Protein AF-A0A850G6B8-F1 (afdb_monomer)

Sequence (1053 aa):
MRSLRPWSISLAFVLLAGAAGCKGKASASEGEPGAEGAAEGQGDAADTADTDDAEPSLDELLAGHDFPLLIWSIHTVSKDYYDASRFDPHGQLEAAVDYLGLHTPEFFATVEGGQLAVTVRDQSRRFSLDQAKDLDSAAALLEEVIAFTRDVLGLEDEPLHELEYAAINGFLSPLDPHTILLTPEENAELGIKTRGSFGGIGAEIVARNRRIEVVRVLPDSPAMAAGLLDGDVILEIDDQSTVNLGVVDAQGLLRGPVDSEVVLEVLRDTKRVKLTITRGRIAIPTVVAEMLPGRVGYVQVTTFQEDTAAKLKEALEQFQGSGELAGLVMDLRGNSGGLLAQAVGILNQFVTAGELVIVRSSFGREHQDATKELVVPMGLPVVTLVDEESASAAEIVGGSMKHLDRGVVIGRASFGKGTVQELRRATPYGRELALKMTIAEYRVAGDRRIQSVGVIPDLRLLPVELFEYEGVGRYYDAERFERQRERARTAHLPSAVHDASAKADAELARSKLQLRYLAVGPGGLADLPPLEEGEPRQMLDPEIRLAREIALGLGEHEGRRAQLEALPALVEGLAASEDQHVRAAMEPWKIDWSAVDDPADEQTPVAVALSLPNEPILAGEPFTLHVEVKNTSERHLERVHLITDCARDELDGIELLVGALAPGASESRDLQLQVLPWNPDFVDTLSVAAHVGEPGDEPDGAASERLRVSGRPRPRFAVDYWIIDDPHLAAKGPARPEPELGFEELEPFVVQGNGDGLIQPGEHVLFAFSAQNAGAASSDPRAILRNLSGRQGLLEEGLVYRGPLPAGGEFSGAFGVAISPSADPSLPLELELTVGDATLREGVDDKLPLRVLPGRPAAVELDAAQRRRRVLADGPARLYNGADASSPVVTQLAPGQVLVARAAAGDWLAVDAPEPGRRLWVPGDLVEPASEGKAASLRRDHRMIDPPELELSPIGEDGSGVVSGERVKVEGIARHHTRVRDVVVTVRASGPAQPERKVFYLANRALEGEEAKSLGFSAEVPLAAGSNRVQILVRDHDKVERRHELWIFRADD

Mean predicted aligned error: 11.41 Å

Radius of gyration: 35.09 Å; Cα contacts (8 Å, |Δi|>4): 2420; chains: 1; bounding box: 118×71×93 Å

Foldseek 3Di:
DDDDDDDDPDDDDDDDDDDDDDDDDDDDDDDDDDDDDDDDDDDDDDDDDDPPPDDDDLCRQQVPAPQSVLLVLLVCCLPFFFDCVLWDLLQLLVLLQQLLCVVQVQWDWDDDPQWIWIGGFNDIDIFHNVQRPGSNSSSVSLSVVLVVNCVSVVDDDPVSVVSSQSSNQSSCVSVWLLFGWFDLVRVVVVVCQAAQKFWFFQFDWDQDPQWIFTQGHDPPGLCVVQPNDHGWTWQDKQLFGSRNPHPVNVRVSRTDDQQDWIWTFTQDLQDTDITITGTHIDGHDQWDWDQFPPLEIEIEGQEQYPCRLVVVLVRLVVSVVVHDHLAYEYEQELYAYHDLVSLLSNVLQQDDWFFLKWKQFPVGIDTDIHHNNHSDDQLQEYEYEYAQNRHDSSLSNQLQCVQVQGYAYEEAFYLQHQWDWDWDWDQPPNRIMTRTHTGTGMDHTPRHHRHLAGDAGLEYEAEWAAALDQQWTPQQVPCVRVVVSVLVVLSGGNDPVPPPVSVVNNVVRHRPHYAYAHQAFHVGLVLPDDDDPPGDPLCSGVVSVLSVQLSNQCSVAGTNVSSSVCVRVSRVVVRVVRLVSVVVSNVVSVAAQDDDPDDDPDLQAKEKDWDWDPDAAEAFDKTKIKIKIWRQGQDKFAFKKKFKPWLDPQRGGTIGTRGIDHHGDMDMDIDTGHHAQQDAWAKFKIKMAMDGPHDDPHGSYMDIDIHTHHHDWFWFKFKAKFKQQDQVQVVFAFAADDDDPSNNPPDDQGRHHQGQRAAAAFTKIKTKMKMWTQIAKAQKKKKFKDWPPTNQKRWPHGIDTDGIAGHRGMDMHITIIGGHNPRDQVFFRWMKIWIGRPRNPDIAIDIDRGGHDYDWHGKAFDDPQQFKKFFAQPFWWWWFSGADPPGDTFAIHGHGAIAGFTIDTVQKTWGDAPHRSGIIITGNVRIDGDDDDDHDHDDGPGGPQGAKDKAWDQWDPVSSLEDADQKTKTWIKIFDPFFWAKKWKWKFARDRSTDIGTQDIDGQPDNGDPSRGMDIDITIGGYDAAKMKMWMWIDPDDRRIDIDIDIHHHHHD

Secondary structure (DSSP, 8-state):
-----------------------------------------------------PPPPHHHHHTT-S-HHHHHHHHHHHHH-S-GGG--HHHHHHHHHHHHHHH-TTEEEEEETTEEEEEETTEEEEEEGGG-SSHHHHHHHHHHHHHHHHHHHT--HHHHHHHHHHHHHHHHTTT-TT-EEEPHHHHHHHHHHHHTEEEE--EEEEEETTEEEEEEEPTT-HHHHTT--TT-EEEEETTEE-TT--HHHHHHHH--STT-EEEEEEEETTEEEEEEEE-EEEEPP-EEEEEETTTEEEEEE--B-TTHHHHHHHHHHHHHHH---SEEEEE-TT---B-HHHHHHHHTTT-SSSEEEEEEETTEEEEEE--S---S-TTS-EEEEE-TT--THHHHHHHHHHHTT--EEEES------EEEEEEEE-GGGS-EEEEEEEEEEEETTTB--TTT-PPPSEEEEEEEE-SSTTEEESS--HHHHHHHHHHHHHHSS-GGG-HHHHHHHHHT--S-EEEEEEEBTTBGGGSPPPPTT--GGGGSHHHHHHHHHHHHGGGS-SHHHHHHHHHHHHHHHHHHHHHHHHHHHGGGT---PPPS---SS---EEEEEE--SSPEETTSEEEEEEEEEE-SSSPEEEEEEEEEESSTTTSS-EEEEEEE-TT-EEEEEEEEE--TT--SEEEEEEEEEEESS--SS-SEEEEEEEEEEPPPPP-EEEEEEEE--HHHHTTSPPPPPPPTT-TTSPPP--BS-SSSSB-TT-EEEEEEEEEE-SSPBSSEEEEEEE-SGGGEEES--EEE-S-B-TT-EEEEEEEEEEPTT--TTSEEEEEEEEEETTTTEEEEEEEEEEB--SPPPPEEPPGGGSEEEE-TTSPEEEESSSSTTSPEEEEE-TT-EEEEEEEETTEEEEE-SSTT-EEEEEGGGEEE-SS-PBPPP---S-SB-PPEEEE---STTSSSEE-SSEEEEEEEEE-SS---EEEEEEEESSTTPPPEEEEEEE----SSTTTTEEEEEEEEE--SEEEEEEEEEESSSS-EEEEEEEEEE---

Structure (mmCIF, N/CA/C/O backbone):
data_AF-A0A850G6B8-F1
#
_entry.id   AF-A0A850G6B8-F1
#
loop_
_atom_site.group_PDB
_atom_site.id
_atom_site.type_symbol
_atom_site.label_atom_id
_atom_site.label_alt_id
_atom_site.label_comp_id
_atom_site.label_asym_id
_atom_site.label_entity_id
_atom_site.label_seq_id
_atom_site.pdbx_PDB_ins_code
_atom_site.Cartn_x
_atom_site.Cartn_y
_atom_site.Cartn_z
_atom_site.occupancy
_atom_site.B_iso_or_equiv
_atom_site.auth_seq_id
_atom_site.auth_comp_id
_atom_site.auth_asym_id
_atom_site.auth_atom_id
_atom_site.pdbx_PDB_model_num
ATOM 1 N N . MET A 1 1 ? -56.873 -9.233 -9.887 1.00 33.91 1 MET A N 1
ATOM 2 C CA . MET A 1 1 ? -56.389 -10.595 -10.206 1.00 33.91 1 MET A CA 1
ATOM 3 C C . MET A 1 1 ? -55.541 -10.538 -11.473 1.00 33.91 1 MET A C 1
ATOM 5 O O . MET A 1 1 ? -56.070 -10.645 -12.568 1.00 33.91 1 MET A O 1
ATOM 9 N N . ARG A 1 2 ? -54.235 -10.312 -11.313 1.00 23.98 2 ARG A N 1
ATOM 10 C CA . ARG A 1 2 ? -53.162 -10.616 -12.271 1.00 23.98 2 ARG A CA 1
ATOM 11 C C . ARG A 1 2 ? -52.008 -11.159 -11.420 1.00 23.98 2 ARG A C 1
ATOM 13 O O . ARG A 1 2 ? -51.827 -10.711 -10.292 1.00 23.98 2 ARG A O 1
ATOM 20 N N . SER A 1 3 ? -51.396 -12.231 -11.898 1.00 24.09 3 SER A N 1
ATOM 21 C CA . SER A 1 3 ? -50.624 -13.220 -11.143 1.00 24.09 3 SER A CA 1
ATOM 22 C C . SER A 1 3 ? -49.231 -12.747 -10.725 1.00 24.09 3 SER A C 1
ATOM 24 O O . SER A 1 3 ? -48.478 -12.247 -11.555 1.00 24.09 3 SER A O 1
ATOM 26 N N . LEU A 1 4 ? -48.895 -13.022 -9.465 1.00 24.61 4 LEU A N 1
ATOM 27 C CA . LEU A 1 4 ? -47.553 -13.009 -8.879 1.00 24.61 4 LEU A CA 1
ATOM 28 C C . LEU A 1 4 ? -46.654 -14.078 -9.531 1.00 24.61 4 LEU A C 1
ATOM 30 O O . LEU A 1 4 ? -47.099 -15.209 -9.737 1.00 24.61 4 LEU A O 1
ATOM 34 N N . ARG A 1 5 ? -45.382 -13.747 -9.786 1.00 22.52 5 ARG A N 1
ATOM 35 C CA . ARG A 1 5 ? -44.280 -14.715 -9.930 1.00 22.52 5 ARG A CA 1
ATOM 36 C C . ARG A 1 5 ? -43.239 -14.423 -8.839 1.00 22.52 5 ARG A C 1
ATOM 38 O O . ARG A 1 5 ? -42.842 -13.267 -8.731 1.00 22.52 5 ARG A O 1
ATOM 45 N N . PRO A 1 6 ? -42.796 -15.416 -8.050 1.00 25.34 6 PRO A N 1
ATOM 46 C CA . PRO A 1 6 ? -41.679 -15.249 -7.128 1.00 25.34 6 PRO A CA 1
ATOM 47 C C . PRO A 1 6 ? -40.345 -15.439 -7.864 1.00 25.34 6 PRO A C 1
ATOM 49 O O . PRO A 1 6 ? -40.212 -16.327 -8.712 1.00 25.34 6 PRO A O 1
ATOM 52 N N . TRP A 1 7 ? -39.358 -14.608 -7.534 1.00 24.33 7 TRP A N 1
ATOM 53 C CA . TRP A 1 7 ? -37.976 -14.781 -7.972 1.00 24.33 7 TRP A CA 1
ATOM 54 C C . TRP A 1 7 ? -37.410 -16.050 -7.333 1.00 24.33 7 TRP A C 1
ATOM 56 O O . TRP A 1 7 ? -37.392 -16.198 -6.115 1.00 24.33 7 TRP A O 1
ATOM 66 N N . SER A 1 8 ? -37.008 -16.999 -8.175 1.00 22.33 8 SER A N 1
ATOM 67 C CA . SER A 1 8 ? -36.345 -18.236 -7.770 1.00 22.33 8 SER A CA 1
ATOM 68 C C . SER A 1 8 ? -34.869 -18.086 -8.116 1.00 22.33 8 SER A C 1
ATOM 70 O O . SER A 1 8 ? -34.518 -18.119 -9.293 1.00 22.33 8 SER A O 1
ATOM 72 N N . ILE A 1 9 ? -34.007 -17.906 -7.115 1.00 26.23 9 ILE A N 1
ATOM 73 C CA . ILE A 1 9 ? -32.554 -17.989 -7.299 1.00 26.23 9 ILE A CA 1
ATOM 74 C C . ILE A 1 9 ? -32.239 -19.457 -7.600 1.00 26.23 9 ILE A C 1
ATOM 76 O O . ILE A 1 9 ? -32.312 -20.311 -6.720 1.00 26.23 9 ILE A O 1
ATOM 80 N N . SER A 1 10 ? -31.960 -19.767 -8.866 1.00 22.91 10 SER A N 1
ATOM 81 C CA . SER A 1 10 ? -31.453 -21.076 -9.281 1.00 22.91 10 SER A CA 1
ATOM 82 C C . SER A 1 10 ? -29.954 -20.963 -9.525 1.00 22.91 10 SER A C 1
ATOM 84 O O . SER A 1 10 ? -29.531 -20.361 -10.508 1.00 22.91 10 SER A O 1
ATOM 86 N N . LEU A 1 11 ? -29.156 -21.572 -8.644 1.00 25.47 11 LEU A N 1
ATOM 87 C CA . LEU A 1 11 ? -27.790 -21.976 -8.968 1.00 25.47 11 LEU A CA 1
ATOM 88 C C . LEU A 1 11 ? -27.876 -23.067 -10.046 1.00 25.47 11 LEU A C 1
ATOM 90 O O . LEU A 1 11 ? -28.349 -24.170 -9.772 1.00 25.47 11 LEU A O 1
ATOM 94 N N . ALA A 1 12 ? -27.417 -22.777 -11.260 1.00 22.12 12 ALA A N 1
ATOM 95 C CA . ALA A 1 12 ? -27.233 -23.780 -12.302 1.00 22.12 12 ALA A CA 1
ATOM 96 C C . ALA A 1 12 ? -25.750 -23.853 -12.684 1.00 22.12 12 ALA A C 1
ATOM 98 O O . ALA A 1 12 ? -25.221 -22.990 -13.378 1.00 22.12 12 ALA A O 1
ATOM 99 N N . PHE A 1 13 ? -25.093 -24.914 -12.211 1.00 21.75 13 PHE A N 1
ATOM 100 C CA . PHE A 1 13 ? -23.809 -25.398 -12.710 1.00 21.75 13 PHE A CA 1
ATOM 101 C C . PHE A 1 13 ? -23.966 -25.859 -14.166 1.00 21.75 13 PHE A C 1
ATOM 103 O O . PHE A 1 13 ? -24.813 -26.707 -14.452 1.00 21.75 13 PHE A O 1
ATOM 110 N N . VAL A 1 14 ? -23.111 -25.375 -15.069 1.00 21.80 14 VAL A N 1
ATOM 111 C CA . VAL A 1 14 ? -22.949 -25.958 -16.408 1.00 21.80 14 VAL A CA 1
ATOM 112 C C . VAL A 1 14 ? -21.595 -26.661 -16.473 1.00 21.80 14 VAL A C 1
ATOM 114 O O . VAL A 1 14 ? -20.545 -26.034 -16.555 1.00 21.80 14 VAL A O 1
ATOM 117 N N . LEU A 1 15 ? -21.650 -27.992 -16.423 1.00 22.58 15 LEU A N 1
ATOM 118 C CA . LEU A 1 15 ? -20.573 -28.904 -16.801 1.00 22.58 15 LEU A CA 1
ATOM 119 C C . LEU A 1 15 ? -20.565 -29.042 -18.328 1.00 22.58 15 LEU A C 1
ATOM 121 O O . LEU A 1 15 ? -21.530 -29.533 -18.915 1.00 22.58 15 LEU A O 1
ATOM 125 N N . LEU A 1 16 ? -19.465 -28.651 -18.968 1.00 22.09 16 LEU A N 1
ATOM 126 C CA . LEU A 1 16 ? -19.169 -28.989 -20.358 1.00 22.09 16 LEU A CA 1
ATOM 127 C C . LEU A 1 16 ? -18.392 -30.311 -20.390 1.00 22.09 16 LEU A C 1
ATOM 129 O O . LEU A 1 16 ? -17.233 -30.370 -19.992 1.00 22.09 16 LEU A O 1
ATOM 133 N N . ALA A 1 17 ? -19.028 -31.365 -20.899 1.00 24.61 17 ALA A N 1
ATOM 134 C CA . ALA A 1 17 ? -18.356 -32.570 -21.374 1.00 24.61 17 ALA A CA 1
ATOM 135 C C . ALA A 1 17 ? -18.614 -32.696 -22.879 1.00 24.61 17 ALA A C 1
ATOM 137 O O . ALA A 1 17 ? -19.757 -32.806 -23.323 1.00 24.61 17 ALA A O 1
ATOM 138 N N . GLY A 1 18 ? -17.543 -32.637 -23.669 1.00 23.75 18 GLY A N 1
ATOM 139 C CA . GLY A 1 18 ? -17.595 -32.844 -25.110 1.00 23.75 18 GLY A CA 1
ATOM 140 C C . GLY A 1 18 ? -17.667 -34.324 -25.488 1.00 23.75 18 GLY A C 1
ATOM 141 O O . GLY A 1 18 ? -17.080 -35.164 -24.815 1.00 23.75 18 GLY A O 1
ATOM 142 N N . ALA A 1 19 ? -18.329 -34.621 -26.609 1.00 24.30 19 ALA A N 1
ATOM 143 C CA . ALA A 1 19 ? -17.876 -35.604 -27.597 1.00 24.30 19 ALA A CA 1
ATOM 144 C C . ALA A 1 19 ? -18.764 -35.592 -28.858 1.00 24.30 19 ALA A C 1
ATOM 146 O O . ALA A 1 19 ? -19.953 -35.882 -28.804 1.00 24.30 19 ALA A O 1
ATOM 147 N N . ALA A 1 20 ? -18.114 -35.287 -29.986 1.00 26.41 20 ALA A N 1
ATOM 148 C C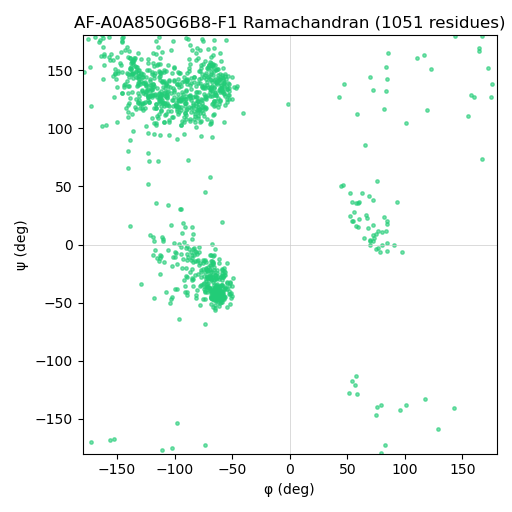A . ALA A 1 20 ? -18.223 -35.903 -31.314 1.00 26.41 20 ALA A CA 1
ATOM 149 C C . ALA A 1 20 ? -19.598 -36.275 -31.916 1.00 26.41 20 ALA A C 1
ATOM 151 O O . ALA A 1 20 ? -20.300 -37.155 -31.430 1.00 26.41 20 ALA A O 1
ATOM 152 N N . GLY A 1 21 ? -19.859 -35.789 -33.141 1.00 24.73 21 GLY A N 1
ATOM 153 C CA . GLY A 1 21 ? -20.793 -36.485 -34.037 1.00 24.73 21 GLY A CA 1
ATOM 154 C C . GLY A 1 21 ? -21.274 -35.741 -35.283 1.00 24.73 21 GLY A C 1
ATOM 155 O O . GLY A 1 21 ? -22.429 -35.358 -35.363 1.00 24.73 21 GLY A O 1
ATOM 156 N N . CYS A 1 22 ? -20.394 -35.596 -36.275 1.00 25.08 22 CYS A N 1
ATOM 157 C CA . CYS A 1 22 ? -20.675 -35.574 -37.720 1.00 25.08 22 CYS A CA 1
ATOM 158 C C . CYS A 1 22 ? -22.141 -35.771 -38.199 1.00 25.08 22 CYS A C 1
ATOM 160 O O . CYS A 1 22 ? -22.662 -36.879 -38.103 1.00 25.08 22 CYS A O 1
ATOM 162 N N . LYS A 1 23 ? -22.701 -34.789 -38.926 1.00 27.39 23 LYS A N 1
ATOM 163 C CA . LYS A 1 23 ? -23.078 -34.849 -40.368 1.00 27.39 23 LYS A CA 1
ATOM 164 C C . LYS A 1 23 ? -24.148 -33.811 -40.710 1.00 27.39 23 LYS A C 1
ATOM 166 O O . LYS A 1 23 ? -25.211 -33.763 -40.108 1.00 27.39 23 LYS A O 1
ATOM 171 N N . GLY A 1 24 ? -23.865 -33.030 -41.749 1.00 26.28 24 GLY A N 1
ATOM 172 C CA . GLY A 1 24 ? -24.829 -32.139 -42.375 1.00 26.28 24 GLY A CA 1
ATOM 173 C C . GLY A 1 24 ? -25.679 -32.793 -43.471 1.00 26.28 24 GLY A C 1
ATOM 174 O O . GLY A 1 24 ? -25.354 -33.864 -43.985 1.00 26.28 24 GLY A O 1
ATOM 175 N N . LYS A 1 25 ? -26.667 -31.983 -43.878 1.00 28.22 25 LYS A N 1
ATOM 176 C CA . LYS A 1 25 ? -27.461 -31.945 -45.125 1.00 28.22 25 LYS A CA 1
ATOM 177 C C . LYS A 1 25 ? -28.661 -32.890 -45.278 1.00 28.22 25 LYS A C 1
ATOM 179 O O . LYS A 1 25 ? -28.488 -34.088 -45.455 1.00 28.22 25 LYS A O 1
ATOM 184 N N . ALA A 1 26 ? -29.843 -32.268 -45.396 1.00 27.41 26 ALA A N 1
ATOM 185 C CA . ALA A 1 26 ? -30.742 -32.219 -46.578 1.00 27.41 26 ALA A CA 1
ATOM 186 C C . ALA A 1 26 ? -32.189 -31.957 -46.084 1.00 27.41 26 ALA A C 1
ATOM 188 O O . ALA A 1 26 ? -32.674 -32.698 -45.243 1.00 27.41 26 ALA A O 1
ATOM 189 N N . SER A 1 27 ? -32.785 -30.782 -46.334 1.00 27.72 27 SER A N 1
ATOM 190 C CA . SER A 1 27 ? -33.671 -30.407 -47.465 1.00 27.72 27 SER A CA 1
ATOM 191 C C . SER A 1 27 ? -35.071 -31.045 -47.483 1.00 27.72 27 SER A C 1
ATOM 193 O O . SER A 1 27 ? -35.172 -32.247 -47.269 1.00 27.72 27 SER A O 1
ATOM 195 N N . ALA A 1 28 ? -36.049 -30.246 -47.952 1.00 27.36 28 ALA A N 1
ATOM 196 C CA . ALA A 1 28 ? -37.456 -30.527 -48.325 1.00 27.36 28 ALA A CA 1
ATOM 197 C C . ALA A 1 28 ? -38.468 -30.107 -47.234 1.00 27.36 28 ALA A C 1
ATOM 199 O O . ALA A 1 28 ? -38.423 -30.640 -46.134 1.00 27.36 28 ALA A O 1
ATOM 200 N N . SER A 1 29 ? -39.216 -29.000 -47.364 1.00 27.38 29 SER A N 1
ATOM 201 C CA . SER A 1 29 ? -40.273 -28.603 -48.330 1.00 27.38 29 SER A CA 1
ATOM 202 C C . SER A 1 29 ? -41.672 -29.118 -47.969 1.00 27.38 29 SER A C 1
ATOM 204 O O . SER A 1 29 ? -41.810 -30.277 -47.604 1.00 27.38 29 SER A O 1
ATOM 206 N N . GLU A 1 30 ? -42.667 -28.257 -48.240 1.00 27.59 30 GLU A N 1
ATOM 207 C CA . GLU A 1 30 ? -44.134 -28.465 -48.209 1.00 27.59 30 GLU A CA 1
ATOM 208 C C . GLU A 1 30 ? -44.778 -28.321 -46.814 1.00 27.59 30 GLU A C 1
ATOM 210 O O . GLU A 1 30 ? -44.292 -28.872 -45.839 1.00 27.59 30 GLU A O 1
ATOM 215 N N . GLY A 1 31 ? -45.870 -27.587 -46.598 1.00 24.34 31 GLY A N 1
ATOM 216 C CA . GLY A 1 31 ? -46.752 -26.817 -47.469 1.00 24.34 31 GLY A CA 1
ATOM 217 C C . GLY A 1 31 ? -47.847 -26.154 -46.611 1.00 24.34 31 GLY A C 1
ATOM 218 O O . GLY A 1 31 ? -48.247 -26.682 -45.577 1.00 24.34 31 GLY A O 1
ATOM 219 N N . GLU A 1 32 ? -48.297 -24.978 -47.039 1.00 30.73 32 GLU A N 1
ATOM 220 C CA . GLU A 1 32 ? -49.597 -24.366 -46.703 1.00 30.73 32 GLU A CA 1
ATOM 221 C C . GLU A 1 32 ? -50.771 -25.203 -47.297 1.00 30.73 32 GLU A C 1
ATOM 223 O O . GLU A 1 32 ? -50.461 -26.132 -48.053 1.00 30.73 32 GLU A O 1
ATOM 228 N N . PRO A 1 33 ? -52.092 -24.922 -47.086 1.00 45.19 33 PRO A N 1
ATOM 229 C CA . PRO A 1 33 ? -52.712 -23.641 -46.676 1.00 45.19 33 PRO A CA 1
ATOM 230 C C . PRO A 1 33 ? -53.971 -23.702 -45.764 1.00 45.19 33 PRO A C 1
ATOM 232 O O . PRO A 1 33 ? -54.612 -24.735 -45.586 1.00 45.19 33 PRO A O 1
ATOM 235 N N . GLY A 1 34 ? -54.419 -22.511 -45.336 1.00 26.23 34 GLY A N 1
ATOM 236 C CA . GLY A 1 34 ? -55.823 -22.104 -45.514 1.00 26.23 34 GLY A CA 1
ATOM 237 C C . GLY A 1 34 ? -56.650 -21.808 -44.257 1.00 26.23 34 GLY A C 1
ATOM 238 O O . GLY A 1 34 ? -56.984 -22.720 -43.510 1.00 26.23 34 GLY A O 1
ATOM 239 N N . ALA A 1 35 ? -57.091 -20.553 -44.100 1.00 26.69 35 ALA A N 1
ATOM 240 C CA . ALA A 1 35 ? -58.497 -20.160 -44.304 1.00 26.69 35 ALA A CA 1
ATOM 241 C C . ALA A 1 35 ? -58.739 -18.683 -43.923 1.00 26.69 35 ALA A C 1
ATOM 243 O O . ALA A 1 35 ? -58.441 -18.249 -42.813 1.00 26.69 35 ALA A O 1
ATOM 244 N N . GLU A 1 36 ? -59.317 -17.941 -44.870 1.00 28.20 36 GLU A N 1
ATOM 245 C CA . GLU A 1 36 ? -59.852 -16.584 -44.739 1.00 28.20 36 GLU A CA 1
ATOM 246 C C . GLU A 1 36 ? -61.130 -16.531 -43.883 1.00 28.20 36 GLU A C 1
ATOM 248 O O . GLU A 1 36 ? -61.931 -17.466 -43.866 1.00 28.20 36 GLU A O 1
ATOM 253 N N . GLY A 1 37 ? -61.378 -15.367 -43.277 1.00 26.67 37 GLY A N 1
ATOM 254 C CA . GLY A 1 37 ? -62.677 -14.976 -42.735 1.00 26.67 37 GLY A CA 1
ATOM 255 C C . GLY A 1 37 ? -62.735 -13.467 -42.495 1.00 26.67 37 GLY A C 1
ATOM 256 O O . GLY A 1 37 ? -62.169 -12.972 -41.527 1.00 26.67 37 GLY A O 1
ATOM 257 N N . ALA A 1 38 ? -63.401 -12.743 -43.396 1.00 25.86 38 ALA A N 1
ATOM 258 C CA . ALA A 1 38 ? -63.670 -11.306 -43.322 1.00 25.86 38 ALA A CA 1
ATOM 259 C C . ALA A 1 38 ? -65.061 -11.019 -42.718 1.00 25.86 38 ALA A C 1
ATOM 261 O O . ALA A 1 38 ? -65.980 -11.797 -42.971 1.00 25.86 38 ALA A O 1
ATOM 262 N N . ALA A 1 39 ? -65.216 -9.895 -41.997 1.00 27.88 39 ALA A N 1
ATOM 263 C CA . ALA A 1 39 ? -66.250 -8.852 -42.204 1.00 27.88 39 ALA A CA 1
ATOM 264 C C . ALA A 1 39 ? -66.493 -7.961 -40.954 1.00 27.88 39 ALA A C 1
ATOM 266 O O . ALA A 1 39 ? -66.778 -8.485 -39.884 1.00 27.88 39 ALA A O 1
ATOM 267 N N . GLU A 1 40 ? -66.397 -6.634 -41.177 1.00 27.66 40 GLU A N 1
ATOM 268 C CA . GLU A 1 40 ? -67.272 -5.500 -40.750 1.00 27.66 40 GLU A CA 1
ATOM 269 C C . GLU A 1 40 ? -67.764 -5.391 -39.280 1.00 27.66 40 GLU A C 1
ATOM 271 O O . GLU A 1 40 ? -68.242 -6.355 -38.708 1.00 27.66 40 GLU A O 1
ATOM 276 N N . GLY A 1 41 ? -67.817 -4.242 -38.583 1.00 26.00 41 GLY A N 1
ATOM 277 C CA . GLY A 1 41 ? -67.612 -2.814 -38.870 1.00 26.00 41 GLY A CA 1
ATOM 278 C C . GLY A 1 41 ? -68.203 -1.943 -37.719 1.00 26.00 41 GLY A C 1
ATOM 279 O O . GLY A 1 41 ? -68.994 -2.453 -36.932 1.00 26.00 41 GLY A O 1
ATOM 280 N N . GLN A 1 42 ? -67.858 -0.635 -37.694 1.00 27.22 42 GLN A N 1
ATOM 281 C CA . GLN A 1 42 ? -68.385 0.497 -36.865 1.00 27.22 42 GLN A CA 1
ATOM 282 C C . GLN A 1 42 ? -68.012 0.521 -35.360 1.00 27.22 42 GLN A C 1
ATOM 284 O O . GLN A 1 42 ? -68.183 -0.472 -34.673 1.00 27.22 42 GLN A O 1
ATOM 289 N N . GLY A 1 43 ? -67.564 1.614 -34.723 1.00 25.66 43 GLY A N 1
ATOM 290 C CA . GLY A 1 43 ? -67.304 3.012 -35.093 1.00 25.66 43 GLY A CA 1
ATOM 291 C C . GLY A 1 43 ? -66.959 3.840 -33.828 1.00 25.66 43 GLY A C 1
ATOM 292 O O . GLY A 1 43 ? -67.421 3.497 -32.745 1.00 25.66 43 GLY A O 1
ATOM 293 N N . ASP A 1 44 ? -66.163 4.900 -34.022 1.00 25.20 44 ASP A N 1
ATOM 294 C CA . ASP A 1 44 ? -65.910 6.098 -33.187 1.00 25.20 44 ASP A CA 1
ATOM 295 C C . ASP A 1 44 ? -65.381 5.971 -31.743 1.00 25.20 44 ASP A C 1
ATOM 297 O O . ASP A 1 44 ? -66.111 5.652 -30.812 1.00 25.20 44 ASP A O 1
ATOM 301 N N . ALA A 1 45 ? -64.144 6.421 -31.502 1.00 27.41 45 ALA A N 1
ATOM 302 C CA . ALA A 1 45 ? -63.832 7.820 -31.167 1.00 27.41 45 ALA A CA 1
ATOM 303 C C . ALA A 1 45 ? -62.332 7.949 -30.840 1.00 27.41 45 ALA A C 1
ATOM 305 O O . ALA A 1 45 ? -61.748 7.082 -30.197 1.00 27.41 45 ALA A O 1
ATOM 306 N N . ALA A 1 46 ? -61.718 9.021 -31.334 1.00 31.81 46 ALA A N 1
ATOM 307 C CA . ALA A 1 46 ? -60.300 9.317 -31.200 1.00 31.81 46 ALA A CA 1
ATOM 308 C C . ALA A 1 46 ? -59.862 9.465 -29.734 1.00 31.81 46 ALA A C 1
ATOM 310 O O . ALA A 1 46 ? -60.467 10.236 -28.994 1.00 31.81 46 ALA A O 1
ATOM 311 N N . ASP A 1 47 ? -58.757 8.810 -29.384 1.00 29.22 47 ASP A N 1
ATOM 312 C CA . ASP A 1 47 ? -57.829 9.310 -28.377 1.00 29.22 47 ASP A CA 1
ATOM 313 C C . ASP A 1 47 ? -56.419 9.201 -28.962 1.00 29.22 47 ASP A C 1
ATOM 315 O O . ASP A 1 47 ? -56.054 8.214 -29.606 1.00 29.22 47 ASP A O 1
ATOM 319 N N . THR A 1 48 ? -55.695 10.303 -28.865 1.00 30.33 48 THR A N 1
ATOM 320 C CA . THR A 1 48 ? -54.394 10.550 -29.478 1.00 30.33 48 THR A CA 1
ATOM 321 C C . THR A 1 48 ? -53.359 9.555 -28.968 1.00 30.33 48 THR A C 1
ATOM 323 O O . THR A 1 48 ? -53.097 9.505 -27.771 1.00 30.33 48 THR A O 1
ATOM 326 N N . ALA A 1 49 ? -52.764 8.783 -29.879 1.00 32.94 49 ALA A N 1
ATOM 327 C CA . ALA A 1 49 ? -51.587 7.986 -29.579 1.00 32.94 49 ALA A CA 1
ATOM 328 C C . ALA A 1 49 ? -50.402 8.928 -29.327 1.00 32.94 49 ALA A C 1
ATOM 330 O O . ALA A 1 49 ? -49.878 9.528 -30.269 1.00 32.94 49 ALA A O 1
ATOM 331 N N . ASP A 1 50 ? -50.021 9.051 -28.056 1.00 33.00 50 ASP A N 1
ATOM 332 C CA . ASP A 1 50 ? -48.635 9.301 -27.676 1.00 33.00 50 ASP A CA 1
ATOM 333 C C . ASP A 1 50 ? -47.788 8.198 -28.317 1.00 33.00 50 ASP A C 1
ATOM 335 O O . ASP A 1 50 ? -48.045 7.002 -28.150 1.00 33.00 50 ASP A O 1
ATOM 339 N N . THR A 1 51 ? -46.819 8.604 -29.124 1.00 33.81 51 THR A N 1
ATOM 340 C CA . THR A 1 51 ? -45.730 7.737 -29.549 1.00 33.81 51 THR A CA 1
ATOM 341 C C . THR A 1 51 ? -44.857 7.471 -28.328 1.00 33.81 51 THR A C 1
ATOM 343 O O . THR A 1 51 ? -44.111 8.354 -27.916 1.00 33.81 51 THR A O 1
ATOM 346 N N . ASP A 1 52 ? -44.985 6.275 -27.750 1.00 38.41 52 ASP A N 1
ATOM 347 C CA . ASP A 1 52 ? -44.006 5.710 -26.818 1.00 38.41 52 ASP A CA 1
ATOM 348 C C . ASP A 1 52 ? -42.642 5.647 -27.530 1.00 38.41 52 ASP A C 1
ATOM 350 O O . ASP A 1 52 ? -42.422 4.801 -28.403 1.00 38.41 52 ASP A O 1
ATOM 354 N N . ASP A 1 53 ? -41.731 6.550 -27.163 1.00 41.00 53 ASP A N 1
ATOM 355 C CA . ASP A 1 53 ? -40.296 6.392 -27.390 1.00 41.00 53 ASP A CA 1
ATOM 356 C C . ASP A 1 53 ? -39.820 5.231 -26.502 1.00 41.00 53 ASP A C 1
ATOM 358 O O . ASP A 1 53 ? -39.531 5.400 -25.317 1.00 41.00 53 ASP A O 1
ATOM 362 N N . ALA A 1 54 ? -39.805 4.014 -27.049 1.00 51.44 54 ALA A N 1
ATOM 363 C CA . ALA A 1 54 ? -39.197 2.876 -26.371 1.00 51.44 54 ALA A CA 1
ATOM 364 C C . ALA A 1 54 ? -37.687 3.132 -26.221 1.00 51.44 54 ALA A C 1
ATOM 366 O O . ALA A 1 54 ? -37.007 3.363 -27.223 1.00 51.44 54 ALA A O 1
ATOM 367 N N . GLU A 1 55 ? -37.170 3.100 -24.985 1.00 57.75 55 GLU A N 1
ATOM 368 C CA . GLU A 1 55 ? -35.726 3.199 -24.738 1.00 57.75 55 GLU A CA 1
ATOM 369 C C . GLU A 1 55 ? -34.983 2.113 -25.548 1.00 57.75 55 GLU A C 1
ATOM 371 O O . GLU A 1 55 ? -35.441 0.962 -25.576 1.00 57.75 55 GLU A O 1
ATOM 376 N N . PRO A 1 56 ? -33.867 2.456 -26.221 1.00 62.78 56 PRO A N 1
ATOM 377 C CA . PRO A 1 56 ? -33.077 1.492 -26.982 1.00 62.78 56 PRO A CA 1
ATOM 378 C C . PRO A 1 56 ? -32.587 0.362 -26.073 1.00 62.78 56 PRO A C 1
ATOM 380 O O . PRO A 1 56 ? -32.284 0.570 -24.897 1.00 62.78 56 PRO A O 1
ATOM 383 N N . SER A 1 57 ? -32.503 -0.853 -26.614 1.00 74.56 57 SER A N 1
ATOM 384 C CA . SER A 1 57 ? -31.930 -1.982 -25.877 1.00 74.56 57 SER A CA 1
ATOM 385 C C . SER A 1 57 ? -30.438 -1.758 -25.600 1.00 74.56 57 SER A C 1
ATOM 387 O O . SER A 1 57 ? -29.759 -1.060 -26.348 1.00 74.56 57 SER A O 1
ATOM 389 N N . LEU A 1 58 ? -29.896 -2.378 -24.546 1.00 74.44 58 LEU A N 1
ATOM 390 C CA . LEU A 1 58 ? -28.471 -2.261 -24.205 1.00 74.44 58 LEU A CA 1
ATOM 391 C C . LEU A 1 58 ? -27.559 -2.689 -25.370 1.00 74.44 58 LEU A C 1
ATOM 393 O O . LEU A 1 58 ? -26.546 -2.051 -25.620 1.00 74.44 58 LEU A O 1
ATOM 397 N N . ASP A 1 59 ? -27.944 -3.713 -26.134 1.00 77.00 59 ASP A N 1
ATOM 398 C CA . ASP A 1 59 ? -27.191 -4.138 -27.320 1.00 77.00 59 ASP A CA 1
ATOM 399 C C . ASP A 1 59 ? -27.196 -3.062 -28.423 1.00 77.00 59 ASP A C 1
ATOM 401 O O . ASP A 1 59 ? -26.188 -2.860 -29.098 1.00 77.00 59 ASP A O 1
ATOM 405 N N . GLU A 1 60 ? -28.310 -2.342 -28.595 1.00 77.94 60 GLU A N 1
ATOM 406 C CA . GLU A 1 60 ? -28.413 -1.213 -29.531 1.00 77.94 60 GLU A CA 1
ATOM 407 C C . GLU A 1 60 ? -27.632 0.010 -29.044 1.00 77.94 60 GLU A C 1
ATOM 409 O O . GLU A 1 60 ? -27.028 0.697 -29.866 1.00 77.94 60 GLU A O 1
ATOM 414 N N . LEU A 1 61 ? -27.602 0.251 -27.727 1.00 79.44 61 LEU A N 1
ATOM 415 C CA . LEU A 1 61 ? -26.778 1.288 -27.107 1.00 79.44 61 LEU A CA 1
ATOM 416 C C . LEU A 1 61 ? -25.294 1.030 -27.392 1.00 79.44 61 LEU A C 1
ATOM 418 O O . LEU A 1 61 ? -24.587 1.946 -27.777 1.00 79.44 61 LEU A O 1
ATOM 422 N N . LEU A 1 62 ? -24.822 -0.212 -27.252 1.00 84.81 62 LEU A N 1
ATOM 423 C CA . LEU A 1 62 ? -23.398 -0.548 -27.364 1.00 84.81 62 LEU A CA 1
ATOM 424 C C . LEU A 1 62 ? -22.886 -0.668 -28.808 1.00 84.81 62 LEU A C 1
ATOM 426 O O . LEU A 1 62 ? -21.697 -0.471 -29.049 1.00 84.81 62 LEU A O 1
ATOM 430 N N . ALA A 1 63 ? -23.752 -0.972 -29.782 1.00 79.25 63 ALA A N 1
ATOM 431 C CA . ALA A 1 63 ? -23.360 -1.294 -31.161 1.00 79.25 63 ALA A CA 1
ATOM 432 C C . ALA A 1 63 ? -22.701 -0.143 -31.961 1.00 79.25 63 ALA A C 1
ATOM 434 O O . ALA A 1 63 ? -22.288 -0.362 -33.102 1.00 79.25 63 ALA A O 1
ATOM 435 N N . GLY A 1 64 ? -22.611 1.066 -31.394 1.00 78.69 64 GLY A N 1
ATOM 436 C CA . GLY A 1 64 ? -22.049 2.262 -32.036 1.00 78.69 64 GLY A CA 1
ATOM 437 C C . GLY A 1 64 ? -20.811 2.866 -31.369 1.00 78.69 64 GLY A C 1
ATOM 438 O O . GLY A 1 64 ? -20.357 3.906 -31.839 1.00 78.69 64 GLY A O 1
ATOM 439 N N . HIS A 1 65 ? -20.285 2.250 -30.308 1.00 88.12 65 HIS A N 1
ATOM 440 C CA . HIS A 1 65 ? -19.210 2.818 -29.491 1.00 88.12 65 HIS A CA 1
ATOM 441 C C . HIS A 1 65 ? -17.888 2.059 -29.653 1.00 88.12 65 HIS A C 1
ATOM 443 O O . HIS A 1 65 ? -17.871 0.829 -29.738 1.00 88.12 65 HIS A O 1
ATOM 449 N N . ASP A 1 66 ? -16.783 2.806 -29.680 1.00 87.12 66 ASP A N 1
ATOM 450 C CA . ASP A 1 66 ? -15.413 2.281 -29.723 1.00 87.12 66 ASP A CA 1
ATOM 451 C C . ASP A 1 66 ? -15.031 1.646 -28.374 1.00 87.12 66 ASP A C 1
ATOM 453 O O . ASP A 1 66 ? -14.220 0.721 -28.335 1.00 87.12 66 ASP A O 1
ATOM 457 N N . PHE A 1 67 ? -15.632 2.135 -27.282 1.00 92.38 67 PHE A N 1
ATOM 458 C CA . PHE A 1 67 ? -15.372 1.718 -25.902 1.00 92.38 67 PHE A CA 1
ATOM 459 C C . PHE A 1 67 ? -16.664 1.221 -25.229 1.00 92.38 67 PHE A C 1
ATOM 461 O O . PHE A 1 67 ? -17.254 1.898 -24.381 1.00 92.38 67 PHE A O 1
ATOM 468 N N . PRO A 1 68 ? -17.170 0.033 -25.612 1.00 90.38 68 PRO A N 1
ATOM 469 C CA . PRO A 1 68 ? -18.449 -0.473 -25.120 1.00 90.38 68 PRO A CA 1
ATOM 470 C C . PRO A 1 68 ? -18.443 -0.761 -23.613 1.00 90.38 68 PRO A C 1
ATOM 472 O O . PRO A 1 68 ? -19.497 -0.704 -22.983 1.00 90.38 68 PRO A O 1
ATOM 475 N N . LEU A 1 69 ? -17.288 -1.057 -23.008 1.00 92.69 69 LEU A N 1
ATOM 476 C CA . LEU A 1 69 ? -17.194 -1.300 -21.568 1.00 92.69 69 LEU A CA 1
ATOM 477 C C . LEU A 1 69 ? -17.373 -0.004 -20.766 1.00 92.69 69 LEU A C 1
ATOM 479 O O . LEU A 1 69 ? -18.096 -0.018 -19.766 1.00 92.69 69 LEU A O 1
ATOM 483 N N . LEU A 1 70 ? -16.785 1.110 -21.214 1.00 95.25 70 LEU A N 1
ATOM 484 C CA . LEU A 1 70 ? -17.037 2.442 -20.654 1.00 95.25 70 LEU A CA 1
ATOM 485 C C . LEU A 1 70 ? -18.530 2.775 -20.647 1.00 95.25 70 LEU A C 1
ATOM 487 O O . LEU A 1 70 ? -19.096 3.084 -19.594 1.00 95.25 70 LEU A O 1
ATOM 491 N N . ILE A 1 71 ? -19.166 2.666 -21.814 1.00 94.44 71 ILE A N 1
ATOM 492 C CA . ILE A 1 71 ? -20.580 3.006 -21.990 1.00 94.44 71 ILE A CA 1
ATOM 493 C C . ILE A 1 71 ? -21.463 2.090 -21.149 1.00 94.44 71 ILE A C 1
ATOM 495 O O . ILE A 1 71 ? -22.316 2.570 -20.407 1.00 94.44 71 ILE A O 1
ATOM 499 N N . TRP A 1 72 ? -21.216 0.779 -21.187 1.00 93.56 72 TRP A N 1
ATOM 500 C CA . TRP A 1 72 ? -21.934 -0.185 -20.360 1.00 93.56 72 TRP A CA 1
ATOM 501 C C . TRP A 1 72 ? -21.823 0.139 -18.866 1.00 93.56 72 TRP A C 1
ATOM 503 O O . TRP A 1 72 ? -22.831 0.112 -18.159 1.00 93.56 72 TRP A O 1
ATOM 513 N N . SER A 1 73 ? -20.620 0.466 -18.385 1.00 95.06 73 SER A N 1
ATOM 514 C CA . SER A 1 73 ? -20.370 0.718 -16.963 1.00 95.06 73 SER A CA 1
ATOM 515 C C . SER A 1 73 ? -21.132 1.948 -16.481 1.00 95.06 73 SER A C 1
ATOM 517 O O . SER A 1 73 ? -21.883 1.868 -15.508 1.00 95.06 73 SER A O 1
ATOM 519 N N . ILE A 1 74 ? -20.981 3.075 -17.182 1.00 95.88 74 ILE A N 1
ATOM 520 C CA . ILE A 1 74 ? -21.596 4.342 -16.772 1.00 95.88 74 ILE A CA 1
ATOM 521 C C . ILE A 1 74 ? -23.117 4.301 -16.957 1.00 95.88 74 ILE A C 1
ATOM 523 O O . ILE A 1 74 ? -23.841 4.767 -16.078 1.00 95.88 74 ILE A O 1
ATOM 527 N N . HIS A 1 75 ? -23.615 3.667 -18.022 1.00 93.25 75 HIS A N 1
ATOM 528 C CA . HIS A 1 75 ? -25.053 3.485 -18.226 1.00 93.25 75 HIS A CA 1
ATOM 529 C C . HIS A 1 75 ? -25.689 2.599 -17.148 1.00 93.25 75 HIS A C 1
ATOM 531 O O . HIS A 1 75 ? -26.763 2.888 -16.625 1.00 93.25 75 HIS A O 1
ATOM 537 N N . THR A 1 76 ? -25.010 1.515 -16.763 1.00 92.81 76 THR A N 1
ATOM 538 C CA . THR A 1 76 ? -25.485 0.647 -15.676 1.00 92.81 76 THR A CA 1
ATOM 539 C C . THR A 1 76 ? -25.588 1.433 -14.367 1.00 92.81 76 THR A C 1
ATOM 541 O O . THR A 1 76 ? -26.590 1.333 -13.661 1.00 92.81 76 THR A O 1
ATOM 544 N N . VAL A 1 77 ? -24.595 2.275 -14.072 1.00 93.75 77 VAL A N 1
ATOM 545 C CA . VAL A 1 77 ? -24.613 3.168 -12.906 1.00 93.75 77 VAL A CA 1
ATOM 546 C C . VAL A 1 77 ? -25.735 4.202 -12.997 1.00 93.75 77 VAL A C 1
ATOM 548 O O . VAL A 1 77 ? -26.439 4.404 -12.010 1.00 93.75 77 VAL A O 1
ATOM 551 N N . SER A 1 78 ? -25.957 4.824 -14.157 1.00 92.75 78 SER A N 1
ATOM 552 C CA . SER A 1 78 ? -27.000 5.846 -14.319 1.00 92.75 78 SER A CA 1
ATOM 553 C C . SER A 1 78 ? -28.409 5.304 -14.044 1.00 92.75 78 SER A C 1
ATOM 555 O O . SER A 1 78 ? -29.269 6.046 -13.563 1.00 92.75 78 SER A O 1
ATOM 557 N N . LYS A 1 79 ? -28.634 4.006 -14.291 1.00 88.81 79 LYS A N 1
ATOM 558 C CA . LYS A 1 79 ? -29.919 3.324 -14.082 1.00 88.81 79 LYS A CA 1
ATOM 559 C C . LYS A 1 79 ? -30.089 2.736 -12.680 1.00 88.81 79 LYS A C 1
ATOM 561 O O . LYS A 1 79 ? -31.167 2.870 -12.100 1.00 88.81 79 LYS A O 1
ATOM 566 N N . ASP A 1 80 ? -29.055 2.088 -12.146 1.00 88.44 80 ASP A N 1
ATOM 567 C CA . ASP A 1 80 ? -29.194 1.196 -10.987 1.00 88.44 80 ASP A CA 1
ATOM 568 C C . ASP A 1 80 ? -28.523 1.705 -9.701 1.00 88.44 80 ASP A C 1
ATOM 570 O O . ASP A 1 80 ? -28.734 1.125 -8.630 1.00 88.44 80 ASP A O 1
ATOM 574 N N . TYR A 1 81 ? -27.713 2.766 -9.770 1.00 88.81 81 TYR A N 1
ATOM 575 C CA . TYR A 1 81 ? -27.043 3.312 -8.591 1.00 88.81 81 TYR A CA 1
ATOM 576 C C . TYR A 1 81 ? -28.047 3.895 -7.590 1.00 88.81 81 TYR A C 1
ATOM 578 O O . TYR A 1 81 ? -28.983 4.611 -7.949 1.00 88.81 81 TYR A O 1
ATOM 586 N N . TYR A 1 82 ? -27.852 3.589 -6.305 1.00 81.25 82 TYR A N 1
ATOM 587 C CA . TYR A 1 82 ? -28.881 3.827 -5.287 1.00 81.25 82 TYR A CA 1
ATOM 588 C C . TYR A 1 82 ? -29.112 5.309 -4.943 1.00 81.25 82 TYR A C 1
ATOM 590 O O . TYR A 1 82 ? -30.216 5.668 -4.526 1.00 81.25 82 TYR A O 1
ATOM 598 N N . ASP A 1 83 ? -28.085 6.155 -5.087 1.00 83.38 83 ASP A N 1
ATOM 599 C CA . ASP A 1 83 ? -28.087 7.555 -4.653 1.00 83.38 83 ASP A CA 1
ATOM 600 C C . ASP A 1 83 ? -27.789 8.504 -5.821 1.00 83.38 83 ASP A C 1
ATOM 602 O O . ASP A 1 83 ? -26.685 9.027 -5.982 1.00 83.38 83 ASP A O 1
ATOM 606 N N . ALA A 1 84 ? -28.811 8.757 -6.638 1.00 85.81 84 ALA A N 1
ATOM 607 C CA . ALA A 1 84 ? -28.717 9.667 -7.779 1.00 85.81 84 ALA A CA 1
ATOM 608 C C . ALA A 1 84 ? -28.375 11.123 -7.393 1.00 85.81 84 ALA A C 1
ATOM 610 O O . ALA A 1 84 ? -28.032 11.915 -8.267 1.00 85.81 84 ALA A O 1
ATOM 611 N N . SER A 1 85 ? -28.438 11.504 -6.106 1.00 85.94 85 SER A N 1
ATOM 612 C CA . SER A 1 85 ? -28.040 12.851 -5.666 1.00 85.94 85 SER A CA 1
ATOM 613 C C . SER A 1 85 ? -26.532 13.106 -5.785 1.00 85.94 85 SER A C 1
ATOM 615 O O . SER A 1 85 ? -26.101 14.256 -5.742 1.00 85.94 85 SER A O 1
ATOM 617 N N . ARG A 1 86 ? -25.745 12.040 -5.974 1.00 87.12 86 ARG A N 1
ATOM 618 C CA . ARG A 1 86 ? -24.289 12.078 -6.169 1.00 87.12 86 ARG A CA 1
ATOM 619 C C . ARG A 1 86 ? -23.871 12.269 -7.625 1.00 87.12 86 ARG A C 1
ATOM 621 O O . ARG A 1 86 ? -22.681 12.361 -7.914 1.00 87.12 86 ARG A O 1
ATOM 628 N N . PHE A 1 87 ? -24.824 12.294 -8.551 1.00 92.75 87 PHE A N 1
ATOM 629 C CA . PHE A 1 87 ? -24.529 12.509 -9.960 1.00 92.75 87 PHE A CA 1
ATOM 630 C C . PHE A 1 87 ? -24.171 13.981 -10.193 1.00 92.75 87 PHE A C 1
ATOM 632 O O . PHE A 1 87 ? -24.981 14.877 -9.965 1.00 92.75 87 PHE A O 1
ATOM 639 N N . ASP A 1 88 ? -22.949 14.209 -10.662 1.00 93.62 88 ASP A N 1
ATOM 640 C CA . ASP A 1 88 ? -22.384 15.497 -11.058 1.00 93.62 88 ASP A CA 1
ATOM 641 C C . ASP A 1 88 ? -21.532 15.264 -12.316 1.00 93.62 88 ASP A C 1
ATOM 643 O O . ASP A 1 88 ? -20.311 15.102 -12.215 1.00 93.62 88 ASP A O 1
ATOM 647 N N . PRO A 1 89 ? -22.163 15.183 -13.503 1.00 94.94 89 PRO A N 1
ATOM 648 C CA . PRO A 1 89 ? -21.493 14.744 -14.725 1.00 94.94 89 PRO A CA 1
ATOM 649 C C . PRO A 1 89 ? -20.187 15.495 -15.024 1.00 94.94 89 PRO A C 1
ATOM 651 O O . PRO A 1 89 ? -19.243 14.915 -15.557 1.00 94.94 89 PRO A O 1
ATOM 654 N N . HIS A 1 90 ? -20.105 16.776 -14.650 1.00 93.81 90 HIS A N 1
ATOM 655 C CA . HIS A 1 90 ? -18.894 17.580 -14.801 1.00 93.81 90 HIS A CA 1
ATOM 656 C C . HIS A 1 90 ? -17.816 17.189 -13.783 1.00 93.81 90 HIS A C 1
ATOM 658 O O . HIS A 1 90 ? -16.666 16.989 -14.173 1.00 93.81 90 HIS A O 1
ATOM 664 N N . GLY A 1 91 ? -18.177 17.046 -12.505 1.00 91.56 91 GLY A N 1
ATOM 665 C CA . GLY A 1 91 ? -17.264 16.580 -11.461 1.00 91.56 91 GLY A CA 1
ATOM 666 C C . GLY A 1 91 ? -16.747 15.159 -11.711 1.00 91.56 91 GLY A C 1
ATOM 667 O O . GLY A 1 91 ? -15.563 14.894 -11.515 1.00 91.56 91 GLY A O 1
ATOM 668 N N . GLN A 1 92 ? -17.593 14.256 -12.221 1.00 93.31 92 GLN A N 1
ATOM 669 C CA . GLN A 1 92 ? -17.173 12.912 -12.636 1.00 93.31 92 GLN A CA 1
ATOM 670 C C . GLN A 1 92 ? -16.197 12.940 -13.818 1.00 93.31 92 GLN A C 1
ATOM 672 O O . GLN A 1 92 ? -15.212 12.203 -13.812 1.00 93.31 92 GLN A O 1
ATOM 677 N N . LEU A 1 93 ? -16.411 13.814 -14.805 1.00 94.75 93 LEU A N 1
ATOM 678 C CA . LEU A 1 93 ? -15.452 14.007 -15.895 1.00 94.75 93 LEU A CA 1
ATOM 679 C C . LEU A 1 93 ? -14.111 14.555 -15.406 1.00 94.75 93 LEU A C 1
ATOM 681 O O . LEU A 1 93 ? -13.072 14.060 -15.836 1.00 94.75 93 LEU A O 1
ATOM 685 N N . GLU A 1 94 ? -14.124 15.554 -14.519 1.00 91.50 94 GLU A N 1
ATOM 686 C CA . GLU A 1 94 ? -12.904 16.120 -13.931 1.00 91.50 94 GLU A CA 1
ATOM 687 C C . GLU A 1 94 ? -12.124 15.051 -13.151 1.00 91.50 94 GLU A C 1
ATOM 689 O O . GLU A 1 94 ? -10.923 14.884 -13.362 1.00 91.50 94 GLU A O 1
ATOM 694 N N . ALA A 1 95 ? -12.812 14.244 -12.338 1.00 91.44 95 ALA A N 1
ATOM 695 C CA . ALA A 1 95 ? -12.197 13.130 -11.622 1.00 91.44 95 ALA A CA 1
ATOM 696 C C . ALA A 1 95 ? -11.625 12.061 -12.571 1.00 91.44 95 ALA A C 1
ATOM 698 O O . ALA A 1 95 ? -10.522 11.563 -12.340 1.00 91.44 95 ALA A O 1
ATOM 699 N N . ALA A 1 96 ? -12.328 11.744 -13.666 1.00 94.50 96 ALA A N 1
ATOM 700 C CA . ALA A 1 96 ? -11.854 10.803 -14.678 1.00 94.50 96 ALA A CA 1
ATOM 701 C C . ALA A 1 96 ? -10.539 11.257 -15.320 1.00 94.50 96 ALA A C 1
ATOM 703 O O . ALA A 1 96 ? -9.594 10.474 -15.417 1.00 94.50 96 ALA A O 1
ATOM 704 N N . VAL A 1 97 ? -10.449 12.525 -15.731 1.00 94.44 97 VAL A N 1
ATOM 705 C CA . VAL A 1 97 ? -9.243 13.049 -16.387 1.00 94.44 97 VAL A CA 1
ATOM 706 C C . VAL A 1 97 ? -8.087 13.285 -15.417 1.00 94.44 97 VAL A C 1
ATOM 708 O O . VAL A 1 97 ? -6.938 13.060 -15.799 1.00 94.44 97 VAL A O 1
ATOM 711 N N . ASP A 1 98 ? -8.360 13.674 -14.168 1.00 91.00 98 ASP A N 1
ATOM 712 C CA . ASP A 1 98 ? -7.331 13.777 -13.127 1.00 91.00 98 ASP A CA 1
ATOM 713 C C . ASP A 1 98 ? -6.739 12.387 -12.841 1.00 91.00 98 ASP A C 1
ATOM 715 O O . ASP A 1 98 ? -5.515 12.220 -12.830 1.00 91.00 98 ASP A O 1
ATOM 719 N N . TYR A 1 99 ? -7.593 11.364 -12.710 1.00 91.94 99 TYR A N 1
ATOM 720 C CA . TYR A 1 99 ? -7.162 9.979 -12.517 1.00 91.94 99 TYR A CA 1
ATOM 721 C C . TYR A 1 99 ? -6.365 9.457 -13.721 1.00 91.94 99 TYR A C 1
ATOM 723 O O . TYR A 1 99 ? -5.286 8.883 -13.545 1.00 91.94 99 TYR A O 1
ATOM 731 N N . LEU A 1 100 ? -6.830 9.721 -14.947 1.00 92.62 100 LEU A N 1
ATOM 732 C CA . LEU A 1 100 ? -6.099 9.404 -16.178 1.00 92.62 100 LEU A CA 1
ATOM 733 C C . LEU A 1 100 ? -4.723 10.075 -16.223 1.00 92.62 100 LEU A C 1
ATOM 735 O O . LEU A 1 100 ? -3.745 9.427 -16.586 1.00 92.62 100 LEU A O 1
ATOM 739 N N . GLY A 1 101 ? -4.615 11.344 -15.824 1.00 92.00 101 GLY A N 1
ATOM 740 C CA . GLY A 1 101 ? -3.347 12.077 -15.825 1.00 92.00 101 GLY A CA 1
ATOM 741 C C . GLY A 1 101 ? -2.299 11.519 -14.863 1.00 92.00 101 GLY A C 1
ATOM 742 O O . GLY A 1 101 ? -1.101 11.643 -15.141 1.00 92.00 101 GLY A O 1
ATOM 743 N N . LEU A 1 102 ? -2.731 10.887 -13.767 1.00 90.56 102 LEU A N 1
ATOM 744 C CA . LEU A 1 102 ? -1.852 10.187 -12.825 1.00 90.56 102 LEU A CA 1
ATOM 745 C C . LEU A 1 102 ? -1.387 8.822 -13.355 1.00 90.56 102 LEU A C 1
ATOM 747 O O . LEU A 1 102 ? -0.249 8.438 -13.102 1.00 90.56 102 LEU A O 1
ATOM 751 N N . HIS A 1 103 ? -2.236 8.113 -14.107 1.00 90.38 103 HIS A N 1
ATOM 752 C CA . HIS A 1 103 ? -1.926 6.779 -14.648 1.00 90.38 103 HIS A CA 1
ATOM 753 C C . HIS A 1 103 ? -1.260 6.826 -16.030 1.00 90.38 103 HIS A C 1
ATOM 755 O O . HIS A 1 103 ? -0.588 5.880 -16.429 1.00 90.38 103 HIS A O 1
ATOM 761 N N . THR A 1 104 ? -1.403 7.942 -16.747 1.00 91.50 104 THR A N 1
ATOM 762 C CA . THR A 1 104 ? -0.822 8.179 -18.071 1.00 91.50 104 THR A CA 1
ATOM 763 C C . THR A 1 104 ? 0.045 9.443 -18.026 1.00 91.50 104 THR A C 1
ATOM 765 O O . THR A 1 104 ? -0.462 10.560 -18.175 1.00 91.50 104 THR A O 1
ATOM 768 N N . PRO A 1 105 ? 1.371 9.320 -17.827 1.00 89.94 105 PRO A N 1
ATOM 769 C CA . PRO A 1 105 ? 2.269 10.468 -17.699 1.00 89.94 105 PRO A CA 1
ATOM 770 C C . PRO A 1 105 ? 2.247 11.448 -18.884 1.00 89.94 105 PRO A C 1
ATOM 772 O O . PRO A 1 105 ? 2.511 12.632 -18.697 1.00 89.94 105 PRO A O 1
ATOM 775 N N . GLU A 1 106 ? 1.894 11.002 -20.088 1.00 92.12 106 GLU A N 1
ATOM 776 C CA . GLU A 1 106 ? 1.762 11.831 -21.291 1.00 92.12 106 GLU A CA 1
ATOM 777 C C . GLU A 1 106 ? 0.462 12.633 -21.348 1.00 92.12 106 GLU A C 1
ATOM 779 O O . GLU A 1 106 ? 0.368 13.556 -22.154 1.00 92.12 106 GLU A O 1
ATOM 784 N N . PHE A 1 107 ? -0.537 12.257 -20.548 1.00 94.88 107 PHE A N 1
ATOM 785 C CA . PHE A 1 107 ? -1.870 12.846 -20.540 1.00 94.88 107 PHE A CA 1
ATOM 786 C C . PHE A 1 107 ? -1.958 13.951 -19.492 1.00 94.88 107 PHE A C 1
ATOM 788 O O . PHE A 1 107 ? -1.606 13.757 -18.330 1.00 94.88 107 PHE A O 1
ATOM 795 N N . PHE A 1 108 ? -2.472 15.111 -19.865 1.00 95.56 108 PHE A N 1
ATOM 796 C CA . PHE A 1 108 ? -2.758 16.190 -18.933 1.00 95.56 108 PHE A CA 1
ATOM 797 C C . PHE A 1 108 ? -4.018 16.920 -19.356 1.00 95.56 108 PHE A C 1
ATOM 799 O O . PHE A 1 108 ? -4.195 17.208 -20.539 1.00 95.56 108 PHE A O 1
ATOM 806 N N . ALA A 1 109 ? -4.874 17.245 -18.398 1.00 94.25 109 ALA A N 1
ATOM 807 C CA . ALA A 1 109 ? -6.101 17.966 -18.661 1.00 94.25 109 ALA A CA 1
ATOM 808 C C . ALA A 1 109 ? -6.261 19.137 -17.693 1.00 94.25 109 ALA A C 1
ATOM 810 O O . ALA A 1 109 ? -5.875 19.051 -16.531 1.00 94.25 109 ALA A O 1
ATOM 811 N N . THR A 1 110 ? -6.838 20.231 -18.182 1.00 92.00 110 THR A N 1
ATOM 812 C CA . THR A 1 110 ? -7.268 21.360 -17.353 1.00 92.00 110 THR A CA 1
ATOM 813 C C . THR A 1 110 ? -8.673 21.793 -17.740 1.00 92.00 110 THR A C 1
ATOM 815 O O . THR A 1 110 ? -9.078 21.688 -18.900 1.00 92.00 110 THR A O 1
ATOM 818 N N . VAL A 1 111 ? -9.425 22.305 -16.768 1.00 89.19 111 VAL A N 1
ATOM 819 C CA . VAL A 1 111 ? -10.732 22.917 -17.010 1.00 89.19 111 VAL A CA 1
ATOM 820 C C . VAL A 1 111 ? -10.562 24.434 -17.077 1.00 89.19 111 VAL A C 1
ATOM 822 O O . VAL A 1 111 ? -10.180 25.075 -16.101 1.00 89.19 111 VAL A O 1
ATOM 825 N N . GLU A 1 112 ? -10.857 25.027 -18.234 1.00 85.38 112 GLU A N 1
ATOM 826 C CA . GLU A 1 112 ? -10.761 26.471 -18.467 1.00 85.38 112 GLU A CA 1
ATOM 827 C C . GLU A 1 112 ? -12.008 26.978 -19.200 1.00 85.38 112 GLU A C 1
ATOM 829 O O . GLU A 1 112 ? -12.296 26.580 -20.328 1.00 85.38 112 GLU A O 1
ATOM 834 N N . GLY A 1 113 ? -12.763 27.887 -18.572 1.00 83.62 113 GLY A N 1
ATOM 835 C CA . GLY A 1 113 ? -13.893 28.565 -19.220 1.00 83.62 113 GLY A CA 1
ATOM 836 C C . GLY A 1 113 ? -15.009 27.633 -19.715 1.00 83.62 113 GLY A C 1
ATOM 837 O O . GLY A 1 113 ? -15.566 27.882 -20.781 1.00 83.62 113 GLY A O 1
ATOM 838 N N . GLY A 1 114 ? -15.313 26.557 -18.976 1.00 87.50 114 GLY A N 1
ATOM 839 C CA . GLY A 1 114 ? -16.329 25.560 -19.357 1.00 87.50 114 GLY A CA 1
ATOM 840 C C . GLY A 1 114 ? -15.871 24.576 -20.441 1.00 87.50 114 GLY A C 1
ATOM 841 O O . GLY A 1 114 ? -16.685 23.862 -21.024 1.00 87.50 114 GLY A O 1
ATOM 842 N N . GLN A 1 115 ? -14.574 24.548 -20.746 1.00 92.69 115 GLN A N 1
ATOM 843 C CA . GLN A 1 115 ? -13.966 23.598 -21.670 1.00 92.69 115 GLN A CA 1
ATOM 844 C C . GLN A 1 115 ? -12.942 22.746 -20.930 1.00 92.69 115 GLN A C 1
ATOM 846 O O . GLN A 1 115 ? -12.194 23.244 -20.090 1.00 92.69 115 GLN A O 1
ATOM 851 N N . LEU A 1 116 ? -12.874 21.478 -21.306 1.00 94.06 116 LEU A N 1
ATOM 852 C CA . LEU A 1 116 ? -11.835 20.548 -20.910 1.00 94.06 116 LEU A CA 1
ATOM 853 C C . LEU A 1 116 ? -10.722 20.588 -21.967 1.00 94.06 116 LEU A C 1
ATOM 855 O O . LEU A 1 116 ? -10.916 20.166 -23.110 1.00 94.06 116 LEU A O 1
ATOM 859 N N . ALA A 1 117 ? -9.567 21.148 -21.617 1.00 95.31 117 ALA A N 1
ATOM 860 C CA . ALA A 1 117 ? -8.389 21.214 -22.471 1.00 95.31 117 ALA A CA 1
ATOM 861 C C . ALA A 1 117 ? -7.474 20.021 -22.179 1.00 95.31 117 ALA A C 1
ATOM 863 O O . ALA A 1 117 ? -6.795 19.995 -21.159 1.00 95.31 117 ALA A O 1
ATOM 864 N N . VAL A 1 118 ? -7.442 19.047 -23.086 1.00 95.81 118 VAL A N 1
ATOM 865 C CA . VAL A 1 118 ? -6.626 17.834 -22.966 1.00 95.81 118 VAL A CA 1
ATOM 866 C C . VAL A 1 118 ? -5.374 17.978 -23.818 1.00 95.81 118 VAL A C 1
ATOM 868 O O . VAL A 1 118 ? -5.446 18.362 -24.986 1.00 95.81 118 VAL A O 1
ATOM 871 N N . THR A 1 119 ? -4.226 17.645 -23.246 1.00 95.06 119 THR A N 1
ATOM 872 C CA . THR A 1 119 ? -2.931 17.553 -23.914 1.00 95.06 119 THR A CA 1
ATOM 873 C C . THR A 1 119 ? -2.390 16.143 -23.752 1.00 95.06 119 THR A C 1
ATOM 875 O O . THR A 1 119 ? -2.305 15.637 -22.638 1.00 95.06 119 THR A O 1
ATOM 878 N N . VAL A 1 120 ? -2.014 15.522 -24.865 1.00 95.38 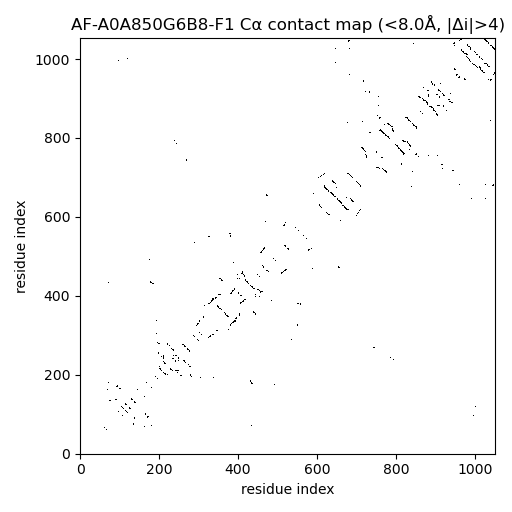120 VAL A N 1
ATOM 879 C CA . VAL A 1 120 ? -1.345 14.222 -24.897 1.00 95.38 120 VAL A CA 1
ATOM 880 C C . VAL A 1 120 ? -0.069 14.389 -25.709 1.00 95.38 120 VAL A C 1
ATOM 882 O O . VAL A 1 120 ? -0.124 14.758 -26.885 1.00 95.38 120 VAL A O 1
ATOM 885 N N . ARG A 1 121 ? 1.095 14.171 -25.085 1.00 91.44 121 ARG A N 1
ATOM 886 C CA . ARG A 1 121 ? 2.405 14.502 -25.680 1.00 91.44 121 ARG A CA 1
ATOM 887 C C . ARG A 1 121 ? 2.463 15.972 -26.135 1.00 91.44 121 ARG A C 1
ATOM 889 O O . ARG A 1 121 ? 2.386 16.888 -25.324 1.00 91.44 121 ARG A O 1
ATOM 896 N N . ASP A 1 122 ? 2.629 16.223 -27.427 1.00 87.19 122 ASP A N 1
ATOM 897 C CA . ASP A 1 122 ? 2.717 17.556 -28.019 1.00 87.19 122 ASP A CA 1
ATOM 898 C C . ASP A 1 122 ? 1.408 18.030 -28.675 1.00 87.19 122 ASP A C 1
ATOM 900 O O . ASP A 1 122 ? 1.365 19.144 -29.211 1.00 87.19 122 ASP A O 1
ATOM 904 N N . GLN A 1 123 ? 0.348 17.218 -28.611 1.00 94.12 123 GLN A N 1
ATOM 905 C CA . GLN A 1 123 ? -0.954 17.488 -29.216 1.00 94.12 123 GLN A CA 1
ATOM 906 C C . GLN A 1 123 ? -1.977 17.904 -28.160 1.00 94.12 123 GLN A C 1
ATOM 908 O O . GLN A 1 123 ? -2.040 17.317 -27.083 1.00 94.12 123 GLN A O 1
ATOM 913 N N . SER A 1 124 ? -2.826 18.879 -28.488 1.00 94.50 124 SER A N 1
ATOM 914 C CA . SER A 1 124 ? -3.891 19.343 -27.593 1.00 94.50 124 SER A CA 1
ATOM 915 C C . SER A 1 124 ? -5.235 19.411 -28.310 1.00 94.50 124 SER A C 1
ATOM 917 O O . SER A 1 124 ? -5.311 19.840 -29.464 1.00 94.50 124 SER A O 1
ATOM 919 N N . ARG A 1 125 ? -6.308 19.053 -27.605 1.00 96.25 125 ARG A N 1
ATOM 920 C CA . ARG A 1 125 ? -7.698 19.148 -28.064 1.00 96.25 125 ARG A CA 1
ATOM 921 C C . ARG A 1 125 ? -8.577 19.706 -26.943 1.00 96.25 125 ARG A C 1
ATOM 923 O O . ARG A 1 125 ? -8.301 19.499 -25.766 1.00 96.25 125 ARG A O 1
ATOM 930 N N . ARG A 1 126 ? -9.616 20.461 -27.308 1.00 96.00 126 ARG A N 1
ATOM 931 C CA . ARG A 1 126 ? -10.603 21.003 -26.362 1.00 96.00 126 ARG A CA 1
ATOM 932 C C . ARG A 1 126 ? -11.942 20.305 -26.540 1.00 96.00 126 ARG A C 1
ATOM 934 O O . ARG A 1 126 ? -12.359 20.080 -27.676 1.00 96.00 126 ARG A O 1
ATOM 941 N N . PHE A 1 127 ? -12.592 20.026 -25.421 1.00 94.88 127 PHE A N 1
ATOM 942 C CA . PHE A 1 127 ? -13.872 19.340 -25.321 1.00 94.88 127 PHE A CA 1
ATOM 943 C C . PHE A 1 127 ? -14.846 20.215 -24.528 1.00 94.88 127 PHE A C 1
ATOM 945 O O . PHE A 1 127 ? -14.467 20.821 -23.526 1.00 94.88 127 PHE A O 1
ATOM 952 N N . SER A 1 128 ? -16.090 20.326 -24.990 1.00 94.06 128 SER A N 1
ATOM 953 C CA . SER A 1 128 ? -17.066 21.233 -24.382 1.00 94.06 128 SER A CA 1
ATOM 954 C C . SER A 1 128 ? -17.831 20.534 -23.271 1.00 94.06 128 SER A C 1
ATOM 956 O O . SER A 1 128 ? -18.596 19.618 -23.563 1.00 94.06 128 SER A O 1
ATOM 958 N N . LEU A 1 129 ? -17.696 21.005 -22.028 1.00 92.38 129 LEU A N 1
ATOM 959 C CA . LEU A 1 129 ? -18.397 20.403 -20.888 1.00 92.38 129 LEU A CA 1
ATOM 960 C C . LEU A 1 129 ? -19.921 20.549 -20.998 1.00 92.38 129 LEU A C 1
ATOM 962 O O . LEU A 1 129 ? -20.636 19.662 -20.566 1.00 92.38 129 LEU A O 1
ATOM 966 N N . ASP A 1 130 ? -20.424 21.565 -21.712 1.00 91.50 130 ASP A N 1
ATOM 967 C CA . ASP A 1 130 ? -21.861 21.734 -22.009 1.00 91.50 130 ASP A CA 1
ATOM 968 C C . ASP A 1 130 ? -22.533 20.516 -22.692 1.00 91.50 130 ASP A C 1
ATOM 970 O O . ASP A 1 130 ? -23.764 20.446 -22.776 1.00 91.50 130 ASP A O 1
ATOM 974 N N . GLN A 1 131 ? -21.745 19.580 -23.238 1.00 91.00 131 GLN A N 1
ATOM 975 C CA . GLN A 1 131 ? -22.240 18.328 -23.816 1.00 91.00 131 GLN A CA 1
ATOM 976 C C . GLN A 1 131 ? -22.623 17.295 -22.743 1.00 91.00 131 GLN A C 1
ATOM 978 O O . GLN A 1 131 ? -23.524 16.499 -22.989 1.00 91.00 131 GLN A O 1
ATOM 983 N N . ALA A 1 132 ? -22.000 17.345 -21.564 1.00 93.06 132 ALA A N 1
ATOM 984 C CA . ALA A 1 132 ? -22.149 16.398 -20.462 1.00 93.06 132 ALA A CA 1
ATOM 985 C C . ALA A 1 132 ? -23.300 16.797 -19.521 1.00 93.06 132 ALA A C 1
ATOM 987 O O . ALA A 1 132 ? -23.094 17.288 -18.414 1.00 93.06 132 ALA A O 1
ATOM 988 N N . LYS A 1 133 ? -24.540 16.621 -19.982 1.00 93.88 133 LYS A N 1
ATOM 989 C CA . LYS A 1 133 ? -25.753 17.022 -19.239 1.00 93.88 133 LYS A CA 1
ATOM 990 C C . LYS A 1 133 ? -26.188 15.998 -18.194 1.00 93.88 133 LYS A C 1
ATOM 992 O O . LYS A 1 133 ? -26.860 16.347 -17.228 1.00 93.88 133 LYS A O 1
ATOM 997 N N . ASP A 1 134 ? -25.835 14.747 -18.431 1.00 94.81 134 ASP A N 1
ATOM 998 C CA . ASP A 1 134 ? -26.126 13.565 -17.630 1.00 94.81 134 ASP A CA 1
ATOM 999 C C . ASP A 1 134 ? -24.934 12.600 -17.732 1.00 94.81 134 ASP A C 1
ATOM 1001 O O . ASP A 1 134 ? -23.967 12.866 -18.452 1.00 94.81 134 ASP A O 1
ATOM 1005 N N . LEU A 1 135 ? -24.969 11.495 -16.985 1.00 95.00 135 LEU A N 1
ATOM 1006 C CA . LEU A 1 135 ? -23.851 10.550 -16.961 1.00 95.00 135 LEU A CA 1
ATOM 1007 C C . LEU A 1 135 ? -23.608 9.884 -18.321 1.00 95.00 135 LEU A C 1
ATOM 1009 O O . LEU A 1 135 ? -22.456 9.677 -18.683 1.00 95.00 135 LEU A O 1
ATOM 1013 N N . ASP A 1 136 ? -24.660 9.591 -19.089 1.00 94.00 136 ASP A N 1
ATOM 1014 C CA . ASP A 1 136 ? -24.532 8.937 -20.397 1.00 94.00 136 ASP A CA 1
ATOM 1015 C C . ASP A 1 136 ? -23.853 9.866 -21.423 1.00 94.00 136 ASP A C 1
ATOM 1017 O O . ASP A 1 136 ? -22.920 9.471 -22.124 1.00 94.00 136 ASP A O 1
ATOM 1021 N N . SER A 1 137 ? -24.256 11.140 -21.480 1.00 95.19 137 SER A N 1
ATOM 1022 C CA . SER A 1 137 ? -23.609 12.141 -22.341 1.00 95.19 137 SER A CA 1
ATOM 1023 C C . SER A 1 137 ? -22.198 12.511 -21.871 1.00 95.19 137 SER A C 1
ATOM 1025 O O . SER A 1 137 ? -21.334 12.813 -22.697 1.00 95.19 137 SER A O 1
ATOM 1027 N N . ALA A 1 138 ? -21.923 12.430 -20.568 1.00 96.25 138 ALA A N 1
ATOM 1028 C CA . ALA A 1 138 ? -20.571 12.545 -20.033 1.00 96.25 138 ALA A CA 1
ATOM 1029 C C . ALA A 1 138 ? -19.690 11.342 -20.413 1.00 96.25 138 ALA A C 1
ATOM 1031 O O . ALA A 1 138 ? -18.538 11.538 -20.792 1.00 96.25 138 ALA A O 1
ATOM 1032 N N . ALA A 1 139 ? -20.231 10.120 -20.393 1.00 96.12 139 ALA A N 1
ATOM 1033 C CA . ALA A 1 139 ? -19.534 8.919 -20.851 1.00 96.12 139 ALA A CA 1
ATOM 1034 C C . ALA A 1 139 ? -19.122 9.031 -22.323 1.00 96.12 139 ALA A C 1
ATOM 1036 O O . ALA A 1 139 ? -17.979 8.739 -22.660 1.00 96.12 139 ALA A O 1
ATOM 1037 N N . ALA A 1 140 ? -20.017 9.527 -23.183 1.00 95.12 140 ALA A N 1
ATOM 1038 C CA . ALA A 1 140 ? -19.708 9.778 -24.590 1.00 95.12 140 ALA A CA 1
ATOM 1039 C C . ALA A 1 140 ? -18.594 10.829 -24.767 1.00 95.12 140 ALA A C 1
ATOM 1041 O O . ALA A 1 140 ? -17.702 10.662 -25.597 1.00 95.12 140 ALA A O 1
ATOM 1042 N N . LEU A 1 141 ? -18.589 11.897 -23.959 1.00 96.69 141 LEU A N 1
ATOM 1043 C CA . LEU A 1 141 ? -17.509 12.888 -23.998 1.00 96.69 141 LEU A CA 1
ATOM 1044 C C . LEU A 1 141 ? -16.169 12.299 -23.530 1.00 96.69 141 LEU A C 1
ATOM 1046 O O . LEU A 1 141 ? -15.126 12.586 -24.118 1.00 96.69 141 LEU A O 1
ATOM 1050 N N . LEU A 1 142 ? -16.193 11.467 -22.485 1.00 97.25 142 LEU A N 1
ATOM 1051 C CA . LEU A 1 142 ? -15.015 10.755 -21.992 1.00 97.25 142 LEU A CA 1
ATOM 1052 C C . LEU A 1 142 ? -14.489 9.758 -23.033 1.00 97.25 142 LEU A C 1
ATOM 1054 O O . LEU A 1 142 ? -13.279 9.666 -23.222 1.00 97.25 142 LEU A O 1
ATOM 1058 N N . GLU A 1 143 ? -15.373 9.083 -23.765 1.00 97.00 143 GLU A N 1
ATOM 1059 C CA . GLU A 1 143 ? -15.005 8.224 -24.889 1.00 97.00 143 GLU A CA 1
ATOM 1060 C C . GLU A 1 143 ? -14.189 8.992 -25.940 1.00 97.00 143 GLU A C 1
ATOM 1062 O O . GLU A 1 143 ? -13.132 8.524 -26.363 1.00 97.00 143 GLU A O 1
ATOM 1067 N N . GLU A 1 144 ? -14.609 10.209 -26.312 1.00 96.81 144 GLU A N 1
ATOM 1068 C CA . GLU A 1 144 ? -13.844 11.038 -27.252 1.00 96.81 144 GLU A CA 1
ATOM 1069 C C . GLU A 1 144 ? -12.446 11.403 -26.720 1.00 96.81 144 GLU A C 1
ATOM 1071 O O . GLU A 1 144 ? -11.484 11.496 -27.495 1.00 96.81 144 GLU A O 1
ATOM 1076 N N . VAL A 1 145 ? -12.319 11.620 -25.407 1.00 97.12 145 VAL A N 1
ATOM 1077 C CA . VAL A 1 145 ? -11.040 11.906 -24.738 1.00 97.12 145 VAL A CA 1
ATOM 1078 C C . VAL A 1 145 ? -10.125 10.679 -24.764 1.00 97.12 145 VAL A C 1
ATOM 1080 O O . VAL A 1 145 ? -8.937 10.807 -25.087 1.00 97.12 145 VAL A O 1
ATOM 1083 N N . ILE A 1 146 ? -10.658 9.490 -24.473 1.00 96.81 146 ILE A N 1
ATOM 1084 C CA . ILE A 1 146 ? -9.904 8.230 -24.521 1.00 96.81 146 ILE A CA 1
ATOM 1085 C C . ILE A 1 146 ? -9.497 7.919 -25.962 1.00 96.81 146 ILE A C 1
ATOM 1087 O O . ILE A 1 146 ? -8.333 7.608 -26.198 1.00 96.81 146 ILE A O 1
ATOM 1091 N N . ALA A 1 147 ? -10.394 8.083 -26.938 1.00 96.62 147 ALA A N 1
ATOM 1092 C CA . ALA A 1 147 ? -10.094 7.887 -28.355 1.00 96.62 147 ALA A CA 1
ATOM 1093 C C . ALA A 1 147 ? -8.959 8.809 -28.828 1.00 96.62 147 ALA A C 1
ATOM 1095 O O . ALA A 1 147 ? -7.999 8.349 -29.444 1.00 96.62 147 ALA A O 1
ATOM 1096 N N . PHE A 1 148 ? -9.007 10.099 -28.468 1.00 97.19 148 PHE A N 1
ATOM 1097 C CA . PHE A 1 148 ? -7.912 11.032 -28.749 1.00 97.19 148 PHE A CA 1
ATOM 1098 C C . PHE A 1 148 ? -6.592 10.569 -28.115 1.00 97.19 148 PHE A C 1
ATOM 1100 O O . PHE A 1 148 ? -5.543 10.618 -28.757 1.00 97.19 148 PHE A O 1
ATOM 1107 N N . THR A 1 149 ? -6.639 10.083 -26.876 1.00 96.50 149 THR A N 1
ATOM 1108 C CA . THR A 1 149 ? -5.454 9.607 -26.151 1.00 96.50 149 THR A CA 1
ATOM 1109 C C . THR A 1 149 ? -4.866 8.345 -26.786 1.00 96.50 149 THR A C 1
ATOM 1111 O O . THR A 1 149 ? -3.665 8.311 -27.059 1.00 96.50 149 THR A O 1
ATOM 1114 N N . ARG A 1 150 ? -5.707 7.349 -27.101 1.00 95.75 150 ARG A N 1
ATOM 1115 C CA . ARG A 1 150 ? -5.356 6.127 -27.842 1.00 95.75 150 ARG A CA 1
ATOM 1116 C C . ARG A 1 150 ? -4.640 6.469 -29.141 1.00 95.75 150 ARG A C 1
ATOM 1118 O O . ARG A 1 150 ? -3.552 5.954 -29.382 1.00 95.75 150 ARG A O 1
ATOM 1125 N N . ASP A 1 151 ? -5.222 7.355 -29.946 1.00 95.81 151 ASP A N 1
ATOM 1126 C CA . ASP A 1 151 ? -4.709 7.685 -31.277 1.00 95.81 151 ASP A CA 1
ATOM 1127 C C . ASP A 1 151 ? -3.346 8.400 -31.207 1.00 95.81 151 ASP A C 1
ATOM 1129 O O . ASP A 1 151 ? -2.454 8.125 -32.010 1.00 95.81 151 ASP A O 1
ATOM 1133 N N . VAL A 1 152 ? -3.148 9.296 -30.231 1.00 95.25 152 VAL A N 1
ATOM 1134 C CA . VAL A 1 152 ? -1.875 10.022 -30.051 1.00 95.25 152 VAL A CA 1
ATOM 1135 C C . VAL A 1 152 ? -0.772 9.124 -29.484 1.00 95.25 152 VAL A C 1
ATOM 1137 O O . VAL A 1 152 ? 0.408 9.281 -29.830 1.00 95.25 152 VAL A O 1
ATOM 1140 N N . LEU A 1 153 ? -1.127 8.204 -28.587 1.00 92.88 153 LEU A N 1
ATOM 1141 C CA . LEU A 1 153 ? -0.172 7.296 -27.958 1.00 92.88 153 LEU A CA 1
ATOM 1142 C C . LEU A 1 153 ? 0.107 6.044 -28.797 1.00 92.88 153 LEU A C 1
ATOM 1144 O O . LEU A 1 153 ? 1.190 5.477 -28.648 1.00 92.88 153 LEU A O 1
ATOM 1148 N N . GLY A 1 154 ? -0.792 5.685 -29.716 1.00 94.06 154 GLY A N 1
ATOM 1149 C CA . GLY A 1 154 ? -0.718 4.462 -30.514 1.00 94.06 154 GLY A CA 1
ATOM 1150 C C . GLY A 1 154 ? -0.939 3.213 -29.662 1.00 94.06 154 GLY A C 1
ATOM 1151 O O . GLY A 1 154 ? -0.181 2.257 -29.789 1.00 94.06 154 GLY A O 1
ATOM 1152 N N . LEU A 1 155 ? -1.903 3.263 -28.736 1.00 92.06 155 LEU A N 1
ATOM 1153 C CA . LEU A 1 155 ? -2.185 2.154 -27.820 1.00 92.06 155 LEU A CA 1
ATOM 1154 C C . LEU A 1 155 ? -3.059 1.094 -28.493 1.00 92.06 155 LEU A C 1
ATOM 1156 O O . LEU A 1 155 ? -4.068 1.416 -29.118 1.00 92.06 155 LEU A O 1
ATOM 1160 N N . GLU A 1 156 ? -2.691 -0.164 -28.285 1.00 89.56 156 GLU A N 1
ATOM 1161 C CA . GLU A 1 156 ? -3.412 -1.362 -28.719 1.00 89.56 156 GLU A CA 1
ATOM 1162 C C . GLU A 1 156 ? -3.443 -2.360 -27.549 1.00 89.56 156 GLU A C 1
ATOM 1164 O O . GLU A 1 156 ? -2.625 -2.247 -26.636 1.00 89.56 156 GLU A O 1
ATOM 1169 N N . ASP A 1 157 ? -4.366 -3.325 -27.569 1.00 88.06 157 ASP A N 1
ATOM 1170 C CA . ASP A 1 157 ? -4.463 -4.422 -26.593 1.00 88.06 157 ASP A CA 1
ATOM 1171 C C . ASP A 1 157 ? -4.455 -3.966 -25.111 1.00 88.06 157 ASP A C 1
ATOM 1173 O O . ASP A 1 157 ? -5.257 -3.127 -24.702 1.00 88.06 157 ASP A O 1
ATOM 1177 N N . GLU A 1 158 ? -3.575 -4.538 -24.278 1.00 84.81 158 GLU A N 1
ATOM 1178 C CA . GLU A 1 158 ? -3.582 -4.359 -22.820 1.00 84.81 158 GLU A CA 1
ATOM 1179 C C . GLU A 1 158 ? -3.383 -2.899 -22.373 1.00 84.81 158 GLU A C 1
ATOM 1181 O O . GLU A 1 158 ? -4.192 -2.425 -21.579 1.00 84.81 158 GLU A O 1
ATOM 1186 N N . PRO A 1 159 ? -2.401 -2.128 -22.895 1.00 89.44 159 PRO A N 1
ATOM 1187 C CA . PRO A 1 159 ? -2.296 -0.702 -22.581 1.00 89.44 159 PRO A CA 1
ATOM 1188 C C . PRO A 1 159 ? -3.566 0.115 -22.857 1.00 89.44 159 PRO A C 1
ATOM 1190 O O . PRO A 1 159 ? -3.824 1.093 -22.156 1.00 89.44 159 PRO A O 1
ATOM 1193 N N . LEU A 1 160 ? -4.353 -0.254 -23.876 1.00 92.31 160 LEU A N 1
ATOM 1194 C CA . LEU A 1 160 ? -5.618 0.420 -24.169 1.00 92.31 160 LEU A CA 1
ATOM 1195 C C . LEU A 1 160 ? -6.699 0.051 -23.146 1.00 92.31 160 LEU A C 1
ATOM 1197 O O . LEU A 1 160 ? -7.446 0.927 -22.713 1.00 92.31 160 LEU A O 1
ATOM 1201 N N . HIS A 1 161 ? -6.760 -1.217 -22.736 1.00 91.50 161 HIS A N 1
ATOM 1202 C CA . HIS A 1 161 ? -7.674 -1.660 -21.685 1.00 91.50 161 HIS A CA 1
ATOM 1203 C C . HIS A 1 161 ? -7.373 -0.972 -20.348 1.00 91.50 161 HIS A C 1
ATOM 1205 O O . HIS A 1 161 ? -8.289 -0.458 -19.717 1.00 91.50 161 HIS A O 1
ATOM 1211 N N . GLU A 1 162 ? -6.101 -0.874 -19.956 1.00 90.75 162 GLU A N 1
ATOM 1212 C CA . GLU A 1 162 ? -5.688 -0.166 -18.735 1.00 90.75 162 GLU A CA 1
ATOM 1213 C C . GLU A 1 162 ? -6.093 1.317 -18.761 1.00 90.75 162 GLU A C 1
ATOM 1215 O O . GLU A 1 162 ? -6.571 1.855 -17.759 1.00 90.75 162 GLU A O 1
ATOM 1220 N N . LEU A 1 163 ? -5.971 1.976 -19.922 1.00 94.44 163 LEU A N 1
ATOM 1221 C CA . LEU A 1 163 ? -6.451 3.346 -20.112 1.00 94.44 163 LEU A CA 1
ATOM 1222 C C . LEU A 1 163 ? -7.978 3.443 -19.930 1.00 94.44 163 LEU A C 1
ATOM 1224 O O . LEU A 1 163 ? -8.456 4.353 -19.251 1.00 94.44 163 LEU A O 1
ATOM 1228 N N . GLU A 1 164 ? -8.743 2.514 -20.514 1.00 95.12 164 GLU A N 1
ATOM 1229 C CA . GLU A 1 164 ? -10.204 2.454 -20.367 1.00 95.12 164 GLU A CA 1
ATOM 1230 C C . GLU A 1 164 ? -10.611 2.206 -18.902 1.00 95.12 164 GLU A C 1
ATOM 1232 O O . GLU A 1 164 ? -11.460 2.925 -18.372 1.00 95.12 164 GLU A O 1
ATOM 1237 N N . TYR A 1 165 ? -9.970 1.258 -18.209 1.00 94.38 165 TYR A N 1
ATOM 1238 C CA . TYR A 1 165 ? -10.242 0.958 -16.799 1.00 94.38 165 TYR A CA 1
ATOM 1239 C C . TYR A 1 165 ? -9.955 2.160 -15.895 1.00 94.38 165 TYR A C 1
ATOM 1241 O O . TYR A 1 165 ? -10.772 2.488 -15.030 1.00 94.38 165 TYR A O 1
ATOM 1249 N N . ALA A 1 166 ? -8.833 2.853 -16.116 1.00 94.19 166 ALA A N 1
ATOM 1250 C CA . ALA A 1 166 ? -8.482 4.060 -15.376 1.00 94.19 166 ALA A CA 1
ATOM 1251 C C . ALA A 1 166 ? -9.505 5.185 -15.603 1.00 94.19 166 ALA A C 1
ATOM 1253 O O . ALA A 1 166 ? -9.908 5.848 -14.647 1.00 94.19 166 ALA A O 1
ATOM 1254 N N . ALA A 1 167 ? -9.976 5.373 -16.840 1.00 96.31 167 ALA A N 1
ATOM 1255 C CA . ALA A 1 167 ? -11.010 6.359 -17.146 1.00 96.31 167 ALA A CA 1
ATOM 1256 C C . ALA A 1 167 ? -12.329 6.054 -16.421 1.00 96.31 167 ALA A C 1
ATOM 1258 O O . ALA A 1 167 ? -12.907 6.942 -15.793 1.00 96.31 167 ALA A O 1
ATOM 1259 N N . ILE A 1 168 ? -12.780 4.794 -16.471 1.00 96.81 168 ILE A N 1
ATOM 1260 C CA . ILE A 1 168 ? -14.011 4.343 -15.810 1.00 96.81 168 ILE A CA 1
ATOM 1261 C C . ILE A 1 168 ? -13.893 4.538 -14.300 1.00 96.81 168 ILE A C 1
ATOM 1263 O O . ILE A 1 168 ? -14.739 5.193 -13.698 1.00 96.81 168 ILE A O 1
ATOM 1267 N N . ASN A 1 169 ? -12.834 4.026 -13.674 1.00 95.44 169 ASN A N 1
ATOM 1268 C CA . ASN A 1 169 ? -12.676 4.116 -12.223 1.00 95.44 169 ASN A CA 1
ATOM 1269 C C . ASN A 1 169 ? -12.485 5.560 -11.742 1.00 95.44 169 ASN A C 1
ATOM 1271 O O . ASN A 1 169 ? -13.031 5.929 -10.702 1.00 95.44 169 ASN A O 1
ATOM 1275 N N . GLY A 1 170 ? -11.803 6.406 -12.519 1.00 93.44 170 GLY A N 1
ATOM 1276 C CA . GLY A 1 170 ? -11.742 7.840 -12.255 1.00 93.44 170 GLY A CA 1
ATOM 1277 C C . GLY A 1 170 ? -13.125 8.500 -12.301 1.00 93.44 170 GLY A C 1
ATOM 1278 O O . GLY A 1 170 ? -13.467 9.246 -11.384 1.00 93.44 170 GLY A O 1
ATOM 1279 N N . PHE A 1 171 ? -13.951 8.157 -13.297 1.00 96.06 171 PHE A N 1
ATOM 1280 C CA . PHE A 1 171 ? -15.326 8.655 -13.433 1.00 96.06 171 PHE A CA 1
ATOM 1281 C C . PHE A 1 171 ? -16.240 8.203 -12.287 1.00 96.06 171 PHE A C 1
ATOM 1283 O O . PHE A 1 171 ? -17.071 8.973 -11.812 1.00 96.06 171 PHE A O 1
ATOM 1290 N N . LEU A 1 172 ? -16.089 6.962 -11.820 1.00 94.50 172 LEU A N 1
ATOM 1291 C CA . LEU A 1 172 ? -16.892 6.405 -10.727 1.00 94.50 172 LEU A CA 1
ATOM 1292 C C . LEU A 1 172 ? -16.459 6.911 -9.343 1.00 94.50 172 LEU A C 1
ATOM 1294 O O . LEU A 1 172 ? -17.275 6.932 -8.421 1.00 94.50 172 LEU A O 1
ATOM 1298 N N . SER A 1 173 ? -15.205 7.352 -9.193 1.00 89.19 173 SER A N 1
ATOM 1299 C CA . SER A 1 173 ? -14.615 7.710 -7.896 1.00 89.19 173 SER A CA 1
ATOM 1300 C C . SER A 1 173 ? -15.397 8.743 -7.058 1.00 89.19 173 SER A C 1
ATOM 1302 O O . SER A 1 173 ? -15.412 8.587 -5.832 1.00 89.19 173 SER A O 1
ATOM 1304 N N . PRO A 1 174 ? -16.108 9.744 -7.629 1.00 88.44 174 PRO A N 1
ATOM 1305 C CA . PRO A 1 174 ? -16.899 10.685 -6.830 1.00 88.44 174 PRO A CA 1
ATOM 1306 C C . PRO A 1 174 ? -18.219 10.109 -6.290 1.00 88.44 174 PRO A C 1
ATOM 1308 O O . PRO A 1 174 ? -18.814 10.715 -5.401 1.00 88.44 174 PRO A O 1
ATOM 1311 N N . LEU A 1 175 ? -18.700 8.972 -6.814 1.00 86.38 175 LEU A N 1
ATOM 1312 C CA . LEU A 1 175 ? -19.972 8.360 -6.407 1.00 86.38 175 LEU A CA 1
ATOM 1313 C C . LEU A 1 175 ? -19.843 7.715 -5.029 1.00 86.38 175 LEU A C 1
ATOM 1315 O O . LEU A 1 175 ? -20.408 8.175 -4.038 1.00 86.38 175 LEU A O 1
ATOM 1319 N N . ASP A 1 176 ? -19.061 6.645 -4.978 1.00 80.94 176 ASP A N 1
ATOM 1320 C CA . ASP A 1 176 ? -18.552 5.998 -3.785 1.00 80.94 176 ASP A CA 1
ATOM 1321 C C . ASP A 1 176 ? -17.354 5.119 -4.166 1.00 80.94 176 ASP A C 1
ATOM 1323 O O . ASP A 1 176 ? -17.269 4.647 -5.296 1.00 80.94 176 ASP A O 1
ATOM 1327 N N . PRO A 1 177 ? -16.421 4.845 -3.252 1.00 77.69 177 PRO A N 1
ATOM 1328 C CA . PRO A 1 177 ? -15.259 3.998 -3.537 1.00 77.69 177 PRO A CA 1
ATOM 1329 C C . PRO A 1 177 ? -15.551 2.503 -3.359 1.00 77.69 177 PRO A C 1
ATOM 1331 O O . PRO A 1 177 ? -14.638 1.684 -3.242 1.00 77.69 177 PRO A O 1
ATOM 1334 N N . HIS A 1 178 ? -16.822 2.113 -3.279 1.00 82.50 178 HIS A N 1
ATOM 1335 C CA . HIS A 1 178 ? -17.237 0.722 -3.429 1.00 82.50 178 HIS A CA 1
ATOM 1336 C C . HIS A 1 178 ? -17.732 0.423 -4.845 1.00 82.50 178 HIS A C 1
ATOM 1338 O O . HIS A 1 178 ? -17.798 -0.756 -5.207 1.00 82.50 178 HIS A O 1
ATOM 1344 N N . THR A 1 179 ? -18.048 1.473 -5.604 1.00 90.44 179 THR A N 1
ATOM 1345 C CA . THR A 1 179 ? -18.501 1.448 -6.983 1.00 90.44 179 THR A CA 1
ATOM 1346 C C . THR A 1 179 ? -17.293 1.572 -7.892 1.00 90.44 179 THR A C 1
ATOM 1348 O O . THR A 1 179 ? -16.790 2.662 -8.136 1.00 90.44 179 THR A O 1
ATOM 1351 N N . ILE A 1 180 ? -16.794 0.424 -8.336 1.00 93.44 180 ILE A N 1
ATOM 1352 C CA . ILE A 1 180 ? -15.578 0.310 -9.139 1.00 93.44 180 ILE A CA 1
ATOM 1353 C C . ILE A 1 180 ? -15.760 -0.769 -10.198 1.00 93.44 180 ILE A C 1
ATOM 1355 O O . ILE A 1 180 ? -16.431 -1.785 -9.978 1.00 93.44 180 ILE A O 1
ATOM 1359 N N . LEU A 1 181 ? -15.123 -0.564 -11.340 1.00 95.25 181 LEU A N 1
ATOM 1360 C CA . LEU A 1 181 ? -14.888 -1.620 -12.299 1.00 95.25 181 LEU A CA 1
ATOM 1361 C C . LEU A 1 181 ? -13.700 -2.455 -11.818 1.00 95.25 181 LEU A C 1
ATOM 1363 O O . LEU A 1 181 ? -12.599 -1.936 -11.649 1.00 95.25 181 LEU A O 1
ATOM 1367 N N . LEU A 1 182 ? -13.947 -3.744 -11.609 1.00 93.44 182 LEU A N 1
ATOM 1368 C CA . LEU A 1 182 ? -12.926 -4.726 -11.279 1.00 93.44 182 LEU A CA 1
ATOM 1369 C C . LEU A 1 182 ? -12.311 -5.264 -12.567 1.00 93.44 182 LEU A C 1
ATOM 1371 O O . LEU A 1 182 ? -13.041 -5.762 -13.437 1.00 93.44 182 LEU A O 1
ATOM 1375 N N . THR A 1 183 ? -10.983 -5.232 -12.648 1.00 90.88 183 THR A N 1
ATOM 1376 C CA . THR A 1 183 ? -10.246 -5.924 -13.712 1.00 90.88 183 THR A CA 1
ATOM 1377 C C . THR A 1 183 ? -10.512 -7.439 -13.654 1.00 90.88 183 THR A C 1
ATOM 1379 O O . THR A 1 183 ? -11.035 -7.949 -12.650 1.00 90.88 183 THR A O 1
ATOM 1382 N N . PRO A 1 184 ? -10.182 -8.213 -14.706 1.00 86.00 184 PRO A N 1
ATOM 1383 C CA . PRO A 1 184 ? -10.346 -9.667 -14.681 1.00 86.00 184 PRO A CA 1
ATOM 1384 C C . PRO A 1 184 ? -9.677 -10.333 -13.466 1.00 86.00 184 PRO A C 1
ATOM 1386 O O . PRO A 1 184 ? -10.255 -11.226 -12.841 1.00 86.00 184 PRO A O 1
ATOM 1389 N N . GLU A 1 185 ? -8.485 -9.869 -13.097 1.00 83.44 185 GLU A N 1
ATOM 1390 C CA . GLU A 1 185 ? -7.691 -10.369 -11.976 1.00 83.44 185 GLU A CA 1
ATOM 1391 C C . GLU A 1 185 ? -8.357 -10.029 -10.637 1.00 83.44 185 GLU A C 1
ATOM 1393 O O . GLU A 1 185 ? -8.522 -10.900 -9.777 1.00 83.44 185 GLU A O 1
ATOM 1398 N N . GLU A 1 186 ? -8.810 -8.785 -10.473 1.00 87.88 186 GLU A N 1
ATOM 1399 C CA . GLU A 1 186 ? -9.511 -8.329 -9.270 1.00 87.88 186 GLU A CA 1
ATOM 1400 C C . GLU A 1 186 ? -10.851 -9.054 -9.074 1.00 87.88 186 GLU A C 1
ATOM 1402 O O . GLU A 1 186 ? -11.195 -9.457 -7.958 1.00 87.88 186 GLU A O 1
ATOM 1407 N N . ASN A 1 187 ? -11.601 -9.276 -10.158 1.00 88.94 187 ASN A N 1
ATOM 1408 C CA . ASN A 1 187 ? -12.855 -10.028 -10.149 1.00 88.94 187 ASN A CA 1
ATOM 1409 C C . ASN A 1 187 ? -12.623 -11.507 -9.783 1.00 88.94 187 ASN A C 1
ATOM 1411 O O . ASN A 1 187 ? -13.372 -12.084 -8.984 1.00 88.94 187 ASN A O 1
ATOM 1415 N N . ALA A 1 188 ? -11.565 -12.125 -10.318 1.00 81.88 188 ALA A N 1
ATOM 1416 C CA . ALA A 1 188 ? -11.185 -13.493 -9.975 1.00 81.88 188 ALA A CA 1
ATOM 1417 C C . ALA A 1 188 ? -10.816 -13.630 -8.486 1.00 81.88 188 ALA A C 1
ATOM 1419 O O . ALA A 1 188 ? -11.307 -14.544 -7.810 1.00 81.88 188 ALA A O 1
ATOM 1420 N N . GLU A 1 189 ? -10.015 -12.700 -7.958 1.00 81.62 189 GLU A N 1
ATOM 1421 C CA . GLU A 1 189 ? -9.621 -12.662 -6.546 1.00 81.62 189 GLU A CA 1
ATOM 1422 C C . GLU A 1 189 ? -10.829 -12.425 -5.626 1.00 81.62 189 GLU A C 1
ATOM 1424 O O . GLU A 1 189 ? -10.982 -13.104 -4.605 1.00 81.62 189 GLU A O 1
ATOM 1429 N N . LEU A 1 190 ? -11.754 -11.535 -6.005 1.00 83.44 190 LEU A N 1
ATOM 1430 C CA . LEU A 1 190 ? -13.008 -11.346 -5.273 1.00 83.44 190 LEU A CA 1
ATOM 1431 C C . LEU A 1 190 ? -13.829 -12.642 -5.223 1.00 83.44 190 LEU A C 1
ATOM 1433 O O . LEU A 1 190 ? -14.331 -13.015 -4.162 1.00 83.44 190 LEU A O 1
ATOM 1437 N N . GLY A 1 191 ? -13.914 -13.376 -6.336 1.00 82.00 191 GLY A N 1
ATOM 1438 C CA . GLY A 1 191 ? -14.600 -14.667 -6.392 1.00 82.00 191 GLY A CA 1
ATOM 1439 C C . GLY A 1 191 ? -13.998 -15.725 -5.458 1.00 82.00 191 GLY A C 1
ATOM 1440 O O . GLY A 1 191 ? -14.743 -16.511 -4.866 1.00 82.00 191 GLY A O 1
ATOM 1441 N N . ILE A 1 192 ? -12.670 -15.746 -5.290 1.00 79.00 192 ILE A N 1
ATOM 1442 C CA . ILE A 1 192 ? -11.987 -16.603 -4.304 1.00 79.00 192 ILE A CA 1
ATOM 1443 C C . ILE A 1 192 ? -12.388 -16.199 -2.882 1.00 79.00 192 ILE A C 1
ATOM 1445 O O . ILE A 1 192 ? -12.805 -17.056 -2.097 1.00 79.00 192 ILE A O 1
ATOM 1449 N N . LYS A 1 193 ? -12.325 -14.897 -2.573 1.00 76.94 193 LYS A N 1
ATOM 1450 C CA . LYS A 1 193 ? -12.707 -14.354 -1.262 1.00 76.94 193 LYS A CA 1
ATOM 1451 C C . LYS A 1 193 ? -14.158 -14.661 -0.901 1.00 76.94 193 LYS A C 1
ATOM 1453 O O . LYS A 1 193 ? -14.432 -14.902 0.266 1.00 76.94 193 LYS A O 1
ATOM 1458 N N . THR A 1 194 ? -15.071 -14.690 -1.874 1.00 80.75 194 THR A N 1
ATOM 1459 C CA . THR A 1 194 ? -16.492 -15.010 -1.654 1.00 80.75 194 THR A CA 1
ATOM 1460 C C . THR A 1 194 ? -16.748 -16.503 -1.433 1.00 80.75 194 THR A C 1
ATOM 1462 O O . THR A 1 194 ? -17.461 -16.871 -0.499 1.00 80.75 194 THR A O 1
ATOM 1465 N N . ARG A 1 195 ? -16.163 -17.374 -2.268 1.00 82.81 195 ARG A N 1
ATOM 1466 C CA . ARG A 1 195 ? -16.359 -18.833 -2.168 1.00 82.81 195 ARG A CA 1
ATOM 1467 C C . ARG A 1 195 ? -15.666 -19.456 -0.961 1.00 82.81 195 ARG A C 1
ATOM 1469 O O . ARG A 1 195 ? -15.986 -20.583 -0.599 1.00 82.81 195 ARG A O 1
ATOM 1476 N N . GLY A 1 196 ? -14.652 -18.792 -0.409 1.00 74.19 196 GLY A N 1
ATOM 1477 C CA . GLY A 1 196 ? -13.870 -19.340 0.700 1.00 74.19 196 GLY A CA 1
ATOM 1478 C C . GLY A 1 196 ? -13.011 -20.539 0.357 1.00 74.19 196 GLY A C 1
ATOM 1479 O O . GLY A 1 196 ? -12.510 -21.241 1.234 1.00 74.19 196 GLY A O 1
ATOM 1480 N N . SER A 1 197 ? -12.834 -20.788 -0.936 1.00 79.19 197 SER A N 1
ATOM 1481 C CA . SER A 1 197 ? -11.933 -21.813 -1.419 1.00 79.19 197 SER A CA 1
ATOM 1482 C C . SER A 1 197 ? -11.347 -21.438 -2.769 1.00 79.19 197 SER A C 1
ATOM 1484 O O . SER A 1 197 ? -11.979 -20.763 -3.587 1.00 79.19 197 SER A O 1
ATOM 1486 N N . PHE A 1 198 ? -10.126 -21.902 -3.002 1.00 81.12 198 PHE A N 1
ATOM 1487 C CA . PHE A 1 198 ? -9.416 -21.731 -4.264 1.00 81.12 198 PHE A CA 1
ATOM 1488 C C . PHE A 1 198 ? -8.750 -23.036 -4.689 1.00 81.12 198 PHE A C 1
ATOM 1490 O O . PHE A 1 198 ? -8.523 -23.928 -3.872 1.00 81.12 198 PHE A O 1
ATOM 1497 N N . GLY A 1 199 ? -8.455 -23.152 -5.983 1.00 85.62 199 GLY A N 1
ATOM 1498 C CA . GLY A 1 199 ? -7.601 -24.218 -6.489 1.00 85.62 199 GLY A CA 1
ATOM 1499 C C . GLY A 1 199 ? -6.134 -23.868 -6.246 1.00 85.62 199 GLY A C 1
ATOM 1500 O O . GLY A 1 199 ? -5.669 -22.801 -6.651 1.00 85.62 199 GLY A O 1
ATOM 1501 N N . GLY A 1 200 ? -5.409 -24.736 -5.550 1.00 91.31 200 GLY A N 1
ATOM 1502 C CA . GLY A 1 200 ? -4.007 -24.515 -5.210 1.00 91.31 200 GLY A CA 1
ATOM 1503 C C . GLY A 1 200 ? -3.368 -25.737 -4.566 1.00 91.31 200 GLY A C 1
ATOM 1504 O O . GLY A 1 200 ? -3.943 -26.824 -4.552 1.00 91.31 200 GLY A O 1
ATOM 1505 N N . ILE A 1 201 ? -2.162 -25.555 -4.032 1.00 94.69 201 ILE A N 1
ATOM 1506 C CA . ILE A 1 201 ? -1.382 -26.661 -3.462 1.00 94.69 201 ILE A CA 1
ATOM 1507 C C . ILE A 1 201 ? -1.582 -26.844 -1.952 1.00 94.69 201 ILE A C 1
ATOM 1509 O O . ILE A 1 201 ? -1.346 -27.930 -1.445 1.00 94.69 201 ILE A O 1
ATOM 1513 N N . GLY A 1 202 ? -2.053 -25.820 -1.232 1.00 92.00 202 GLY A N 1
ATOM 1514 C CA . GLY A 1 202 ? -2.259 -25.879 0.221 1.00 92.00 202 GLY A CA 1
ATOM 1515 C C . GLY A 1 202 ? -0.962 -25.776 1.026 1.00 92.00 202 GLY A C 1
ATOM 1516 O O . GLY A 1 202 ? -0.666 -26.633 1.852 1.00 92.00 202 GLY A O 1
ATOM 1517 N N . ALA A 1 203 ? -0.198 -24.714 0.784 1.00 92.69 203 ALA A N 1
ATOM 1518 C CA . ALA A 1 203 ? 0.997 -24.371 1.543 1.00 92.69 203 ALA A CA 1
ATOM 1519 C C . ALA A 1 203 ? 1.029 -22.861 1.817 1.00 92.69 203 ALA A C 1
ATOM 1521 O O . ALA A 1 203 ? 0.565 -22.062 1.001 1.00 92.69 203 ALA A O 1
ATOM 1522 N N . GLU A 1 204 ? 1.579 -22.486 2.963 1.00 88.56 204 GLU A N 1
ATOM 1523 C CA . GLU A 1 204 ? 1.874 -21.114 3.351 1.00 88.56 204 GLU A CA 1
ATOM 1524 C C . GLU A 1 204 ? 3.312 -20.795 2.974 1.00 88.56 204 GLU A C 1
ATOM 1526 O O . GLU A 1 204 ? 4.240 -21.519 3.342 1.00 88.56 204 GLU A O 1
ATOM 1531 N N . ILE A 1 205 ? 3.481 -19.703 2.236 1.00 93.38 205 ILE A N 1
ATOM 1532 C CA . ILE A 1 205 ? 4.774 -19.263 1.728 1.00 93.38 205 ILE A CA 1
ATOM 1533 C C . ILE A 1 205 ? 5.097 -17.855 2.210 1.00 93.38 205 ILE A C 1
ATOM 1535 O O . ILE A 1 205 ? 4.204 -17.026 2.393 1.00 93.38 205 ILE A O 1
ATOM 1539 N N . VAL A 1 206 ? 6.385 -17.574 2.364 1.00 91.81 206 VAL A N 1
ATOM 1540 C CA . VAL A 1 206 ? 6.904 -16.231 2.638 1.00 91.81 206 VAL A CA 1
ATOM 1541 C C . VAL A 1 206 ? 8.047 -15.913 1.691 1.00 91.81 206 VAL A C 1
ATOM 1543 O O . VAL A 1 206 ? 8.792 -16.799 1.277 1.00 91.81 206 VAL A O 1
ATOM 1546 N N . ALA A 1 207 ? 8.214 -14.633 1.367 1.00 88.25 207 ALA A N 1
ATOM 1547 C CA . ALA A 1 207 ? 9.432 -14.163 0.728 1.00 88.25 207 ALA A CA 1
ATOM 1548 C C . ALA A 1 207 ? 10.450 -13.834 1.822 1.00 88.25 207 ALA A C 1
ATOM 1550 O O . ALA A 1 207 ? 10.325 -12.821 2.512 1.00 88.25 207 ALA A O 1
ATOM 1551 N N . ARG A 1 208 ? 11.465 -14.683 1.985 1.00 81.62 208 ARG A N 1
ATOM 1552 C CA . ARG A 1 208 ? 12.588 -14.443 2.897 1.00 81.62 208 ARG A CA 1
ATOM 1553 C C . ARG A 1 208 ? 13.877 -14.443 2.097 1.00 81.62 208 ARG A C 1
ATOM 1555 O O . ARG A 1 208 ? 14.075 -15.278 1.225 1.00 81.62 208 ARG A O 1
ATOM 1562 N N . ASN A 1 209 ? 14.734 -13.452 2.345 1.00 75.00 209 ASN A N 1
ATOM 1563 C CA . ASN A 1 209 ? 15.977 -13.253 1.591 1.00 75.00 209 ASN A CA 1
ATOM 1564 C C . ASN A 1 209 ? 15.772 -13.210 0.059 1.00 75.00 209 ASN A C 1
ATOM 1566 O O . ASN A 1 209 ? 16.713 -13.426 -0.691 1.00 75.00 209 ASN A O 1
ATOM 1570 N N . ARG A 1 210 ? 14.555 -12.856 -0.398 1.00 77.12 210 ARG A N 1
ATOM 1571 C CA . ARG A 1 210 ? 14.126 -12.795 -1.814 1.00 77.12 210 ARG A CA 1
ATOM 1572 C C . ARG A 1 210 ? 14.067 -14.156 -2.519 1.00 77.12 210 ARG A C 1
ATOM 1574 O O . ARG A 1 210 ? 14.135 -14.236 -3.745 1.00 77.12 210 ARG A O 1
ATOM 1581 N N . ARG A 1 211 ? 13.880 -15.205 -1.723 1.00 85.25 211 ARG A N 1
ATOM 1582 C CA . ARG A 1 211 ? 13.452 -16.540 -2.134 1.00 85.25 211 ARG A CA 1
ATOM 1583 C C . ARG A 1 211 ? 12.059 -16.807 -1.571 1.00 85.25 211 ARG A C 1
ATOM 1585 O O . ARG A 1 211 ? 11.680 -16.220 -0.555 1.00 85.25 211 ARG A O 1
ATOM 1592 N N . ILE A 1 212 ? 11.316 -17.696 -2.218 1.00 93.06 212 ILE A N 1
ATOM 1593 C CA . ILE A 1 212 ? 10.021 -18.162 -1.725 1.00 93.06 212 ILE A CA 1
ATOM 1594 C C . ILE A 1 212 ? 10.253 -19.402 -0.860 1.00 93.06 212 ILE A C 1
ATOM 1596 O O . ILE A 1 212 ? 10.677 -20.438 -1.361 1.00 93.06 212 ILE A O 1
ATOM 1600 N N . GLU A 1 213 ? 9.993 -19.289 0.438 1.00 93.88 213 GLU A N 1
ATO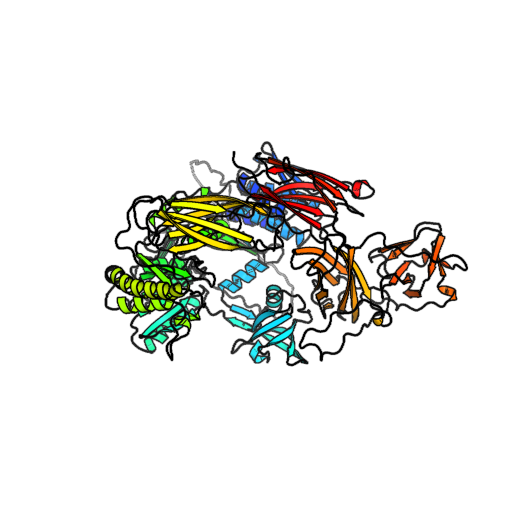M 1601 C CA . GLU A 1 213 ? 10.143 -20.365 1.422 1.00 93.88 213 GLU A CA 1
ATOM 1602 C C . GLU A 1 213 ? 8.766 -20.870 1.855 1.00 93.88 213 GLU A C 1
ATOM 1604 O O . GLU A 1 213 ? 7.857 -20.074 2.107 1.00 93.88 213 GLU A O 1
ATOM 1609 N N . VAL A 1 214 ? 8.612 -22.189 1.955 1.00 95.75 214 VAL A N 1
ATOM 1610 C CA . VAL A 1 214 ? 7.425 -22.837 2.516 1.00 95.75 214 VAL A CA 1
ATOM 1611 C C . VAL A 1 214 ? 7.522 -22.792 4.034 1.00 95.75 214 VAL A C 1
ATOM 1613 O O . VAL A 1 214 ? 8.326 -23.494 4.632 1.00 95.75 214 VAL A O 1
ATOM 1616 N N . VAL A 1 215 ? 6.693 -21.977 4.681 1.00 93.25 215 VAL A N 1
ATOM 1617 C CA . VAL A 1 215 ? 6.668 -21.890 6.151 1.00 93.25 215 VAL A CA 1
ATOM 1618 C C . VAL A 1 215 ? 5.870 -23.034 6.751 1.00 93.25 215 VAL A C 1
ATOM 1620 O O . VAL A 1 215 ? 6.237 -23.555 7.802 1.00 93.25 215 VAL A O 1
ATOM 1623 N N . ARG A 1 216 ? 4.763 -23.399 6.099 1.00 91.44 216 ARG A N 1
ATOM 1624 C CA . ARG A 1 216 ? 3.865 -24.440 6.589 1.00 91.44 216 ARG A CA 1
ATOM 1625 C C . ARG A 1 216 ? 3.120 -25.115 5.452 1.00 91.44 216 ARG A C 1
ATOM 1627 O O . ARG A 1 216 ? 2.411 -24.465 4.688 1.00 91.44 216 ARG A O 1
ATOM 1634 N N . VAL A 1 217 ? 3.195 -26.429 5.388 1.00 93.00 217 VAL A N 1
ATOM 1635 C CA . VAL A 1 217 ? 2.357 -27.263 4.536 1.00 93.00 217 VAL A CA 1
ATOM 1636 C C . VAL A 1 217 ? 1.075 -27.589 5.293 1.00 93.00 217 VAL A C 1
ATOM 1638 O O . VAL A 1 217 ? 1.104 -28.042 6.438 1.00 93.00 217 VAL A O 1
ATOM 1641 N N . LEU A 1 218 ? -0.081 -27.333 4.676 1.00 87.12 218 LEU A N 1
ATOM 1642 C CA . LEU A 1 218 ? -1.360 -27.563 5.342 1.00 87.12 218 LEU A CA 1
ATOM 1643 C C . LEU A 1 218 ? -1.632 -29.075 5.463 1.00 87.12 218 LEU A C 1
ATOM 1645 O O . LEU A 1 218 ? -1.374 -29.813 4.505 1.00 87.12 218 LEU A O 1
ATOM 1649 N N . PRO A 1 219 ? -2.179 -29.557 6.594 1.00 82.88 219 PRO A N 1
ATOM 1650 C CA . PRO A 1 219 ? -2.625 -30.941 6.722 1.00 82.88 219 PRO A CA 1
ATOM 1651 C C . PRO A 1 219 ? -3.652 -31.311 5.646 1.00 82.88 219 PRO A C 1
ATOM 1653 O O . PRO A 1 219 ? -4.441 -30.469 5.221 1.00 82.88 219 PRO A O 1
ATOM 1656 N N . ASP A 1 220 ? -3.624 -32.569 5.205 1.00 86.19 220 ASP A N 1
ATOM 1657 C CA . ASP A 1 220 ? -4.521 -33.129 4.179 1.00 86.19 220 ASP A CA 1
ATOM 1658 C C . ASP A 1 220 ? -4.534 -32.360 2.840 1.00 86.19 220 ASP A C 1
ATOM 1660 O O . ASP A 1 220 ? -5.459 -32.484 2.035 1.00 86.19 220 ASP A O 1
ATOM 1664 N N . SER A 1 221 ? -3.486 -31.573 2.575 1.00 91.88 221 SER A N 1
ATOM 1665 C CA . SER A 1 221 ? -3.347 -30.782 1.353 1.00 91.88 221 SER A CA 1
ATOM 1666 C C . SER A 1 221 ? -2.692 -31.556 0.199 1.00 91.88 221 SER A C 1
ATOM 1668 O O . SER A 1 221 ? -1.942 -32.514 0.424 1.00 91.88 221 SER A O 1
ATOM 1670 N N . PRO A 1 222 ? -2.884 -31.102 -1.055 1.00 96.12 222 PRO A N 1
ATOM 1671 C CA . PRO A 1 222 ? -2.135 -31.616 -2.198 1.00 96.12 222 PRO A CA 1
ATOM 1672 C C . PRO A 1 222 ? -0.613 -31.506 -2.057 1.00 96.12 222 PRO A C 1
ATOM 1674 O O . PRO A 1 222 ? 0.101 -32.422 -2.456 1.00 96.12 222 PRO A O 1
ATOM 1677 N N . ALA A 1 223 ? -0.108 -30.423 -1.462 1.00 96.31 223 ALA A N 1
ATOM 1678 C CA . ALA A 1 223 ? 1.313 -30.223 -1.195 1.00 96.31 223 ALA A CA 1
ATOM 1679 C C . ALA A 1 223 ? 1.866 -31.291 -0.243 1.00 96.31 223 ALA A C 1
ATOM 1681 O O . ALA A 1 223 ? 2.903 -31.888 -0.536 1.00 96.31 223 ALA A O 1
ATOM 1682 N N . MET A 1 224 ? 1.143 -31.592 0.844 1.00 95.25 224 MET A N 1
ATOM 1683 C CA . MET A 1 224 ? 1.512 -32.663 1.775 1.00 95.25 224 MET A CA 1
ATOM 1684 C C . MET A 1 224 ? 1.526 -34.024 1.072 1.00 95.25 224 MET A C 1
ATOM 1686 O O . MET A 1 224 ? 2.471 -34.796 1.229 1.00 95.25 224 MET A O 1
ATOM 1690 N N . ALA A 1 225 ? 0.503 -34.310 0.258 1.00 95.69 225 ALA A N 1
ATOM 1691 C CA . ALA A 1 225 ? 0.398 -35.561 -0.492 1.00 95.69 225 ALA A CA 1
ATOM 1692 C C . ALA A 1 225 ? 1.520 -35.730 -1.533 1.00 95.69 225 ALA A C 1
ATOM 1694 O O . ALA A 1 225 ? 1.997 -36.845 -1.749 1.00 95.69 225 ALA A O 1
ATOM 1695 N N . ALA A 1 226 ? 1.964 -34.631 -2.146 1.00 96.06 226 ALA A N 1
ATOM 1696 C CA . ALA A 1 226 ? 3.086 -34.605 -3.080 1.00 96.06 226 ALA A CA 1
ATOM 1697 C C . ALA A 1 226 ? 4.463 -34.618 -2.389 1.00 96.06 226 ALA A C 1
ATOM 1699 O O . ALA A 1 226 ? 5.483 -34.746 -3.063 1.00 96.06 226 ALA A O 1
ATOM 1700 N N . GLY A 1 227 ? 4.509 -34.524 -1.056 1.00 96.06 227 GLY A N 1
ATOM 1701 C CA . GLY A 1 227 ? 5.740 -34.593 -0.271 1.00 96.06 227 GLY A CA 1
ATOM 1702 C C . GLY A 1 227 ? 6.522 -33.281 -0.188 1.00 96.06 227 GLY A C 1
ATOM 1703 O O . GLY A 1 227 ? 7.735 -33.335 0.034 1.00 96.06 227 GLY A O 1
ATOM 1704 N N . LEU A 1 228 ? 5.864 -32.129 -0.369 1.00 97.44 228 LEU A N 1
ATOM 1705 C CA . LEU A 1 228 ? 6.408 -30.818 0.005 1.00 97.44 228 LEU A CA 1
ATOM 1706 C C . LEU A 1 228 ? 6.547 -30.749 1.533 1.00 97.44 228 LEU A C 1
ATOM 1708 O O . LEU A 1 228 ? 5.687 -31.274 2.243 1.00 97.44 228 LEU A O 1
ATOM 1712 N N . LEU A 1 229 ? 7.613 -30.127 2.035 1.00 96.56 229 LEU A N 1
ATOM 1713 C CA . LEU A 1 229 ? 7.899 -30.022 3.467 1.00 96.56 229 LEU A CA 1
ATOM 1714 C C . LEU A 1 229 ? 8.048 -28.563 3.908 1.00 96.56 229 LEU A C 1
ATOM 1716 O O . LEU A 1 229 ? 8.398 -27.688 3.118 1.00 96.56 229 LEU A O 1
ATOM 1720 N N . ASP A 1 230 ? 7.818 -28.322 5.197 1.00 94.00 230 ASP A N 1
ATOM 1721 C CA . ASP A 1 230 ? 8.141 -27.051 5.845 1.00 94.00 230 ASP A CA 1
ATOM 1722 C C . ASP A 1 230 ? 9.652 -26.781 5.731 1.00 94.00 230 ASP A C 1
ATOM 1724 O O . ASP A 1 230 ? 10.472 -27.681 5.925 1.00 94.00 230 ASP A O 1
ATOM 1728 N N . GLY A 1 231 ? 10.019 -25.540 5.421 1.00 92.25 231 GLY A N 1
ATOM 1729 C CA . GLY A 1 231 ? 11.395 -25.103 5.186 1.00 92.25 231 GLY A CA 1
ATOM 1730 C C . GLY A 1 231 ? 11.916 -25.338 3.764 1.00 92.25 231 GLY A C 1
ATOM 1731 O O . GLY A 1 231 ? 13.018 -24.884 3.459 1.00 92.25 231 GLY A O 1
ATOM 1732 N N . ASP A 1 232 ? 11.159 -26.004 2.880 1.00 95.56 232 ASP A N 1
ATOM 1733 C CA . ASP A 1 232 ? 11.536 -26.113 1.466 1.00 95.56 232 ASP A CA 1
ATOM 1734 C C . ASP A 1 232 ? 11.607 -24.710 0.829 1.00 95.56 232 ASP A C 1
ATOM 1736 O O . ASP A 1 232 ? 10.683 -23.899 0.955 1.00 95.56 232 ASP A O 1
ATOM 1740 N N . VAL A 1 233 ? 12.685 -24.431 0.090 1.00 93.69 233 VAL A N 1
ATOM 1741 C CA . VAL A 1 233 ? 12.815 -23.190 -0.688 1.00 93.69 233 VAL A CA 1
ATOM 1742 C C . VAL A 1 233 ? 12.429 -23.470 -2.133 1.00 93.69 233 VAL A C 1
ATOM 1744 O O . VAL A 1 233 ? 13.109 -24.225 -2.821 1.00 93.69 233 VAL A O 1
ATOM 1747 N N . ILE A 1 234 ? 11.349 -22.861 -2.615 1.00 94.69 234 ILE A N 1
ATOM 1748 C CA . ILE A 1 234 ? 10.885 -23.019 -3.996 1.00 94.69 234 ILE A CA 1
ATOM 1749 C C . ILE A 1 234 ? 11.840 -22.252 -4.910 1.00 94.69 234 ILE A C 1
ATOM 1751 O O . ILE A 1 234 ? 11.948 -21.033 -4.793 1.00 94.69 234 ILE A O 1
ATOM 1755 N N . LEU A 1 235 ? 12.529 -22.958 -5.806 1.00 91.00 235 LEU A N 1
ATOM 1756 C CA . LEU A 1 235 ? 13.461 -22.414 -6.799 1.00 91.00 235 LEU A CA 1
ATOM 1757 C C . LEU A 1 235 ? 12.757 -22.083 -8.115 1.00 91.00 235 LEU A C 1
ATOM 1759 O O . LEU A 1 235 ? 13.035 -21.048 -8.718 1.00 91.00 235 LEU A O 1
ATOM 1763 N N . GLU A 1 236 ? 11.839 -22.955 -8.538 1.00 92.38 236 GLU A N 1
ATOM 1764 C CA . GLU A 1 236 ? 11.097 -22.817 -9.791 1.00 92.38 236 GLU A CA 1
ATOM 1765 C C . GLU A 1 236 ? 9.630 -23.233 -9.627 1.00 92.38 236 GLU A C 1
ATOM 1767 O O . GLU A 1 236 ? 9.320 -24.158 -8.868 1.00 92.38 236 GLU A O 1
ATOM 1772 N N . ILE A 1 237 ? 8.737 -22.566 -10.363 1.00 94.50 237 ILE A N 1
ATOM 1773 C CA . ILE A 1 237 ? 7.314 -22.906 -10.499 1.00 94.50 237 ILE A CA 1
ATOM 1774 C C . ILE A 1 237 ? 6.995 -22.997 -11.994 1.00 94.50 237 ILE A C 1
ATOM 1776 O O . ILE A 1 237 ? 7.101 -22.002 -12.699 1.00 94.50 237 ILE A O 1
ATOM 1780 N N . ASP A 1 238 ? 6.622 -24.177 -12.488 1.00 91.56 238 ASP A N 1
ATOM 1781 C CA . ASP A 1 238 ? 6.402 -24.463 -13.914 1.00 91.56 238 ASP A CA 1
ATOM 1782 C C . ASP A 1 238 ? 7.526 -23.923 -14.826 1.00 91.56 238 ASP A C 1
ATOM 1784 O O . ASP A 1 238 ? 7.267 -23.207 -15.800 1.00 91.56 238 ASP A O 1
ATOM 1788 N N . ASP A 1 239 ? 8.772 -24.259 -14.474 1.00 87.62 239 ASP A N 1
ATOM 1789 C CA . ASP A 1 239 ? 10.011 -23.846 -15.152 1.00 87.62 239 ASP A CA 1
ATOM 1790 C C . ASP A 1 239 ? 10.220 -22.308 -15.197 1.00 87.62 239 ASP A C 1
ATOM 1792 O O . ASP A 1 239 ? 10.938 -21.782 -16.050 1.00 87.62 239 ASP A O 1
ATOM 1796 N N . GLN A 1 240 ? 9.581 -21.561 -14.287 1.00 89.88 240 GLN A N 1
ATOM 1797 C CA . GLN A 1 240 ? 9.835 -20.138 -14.042 1.00 89.88 240 GLN A CA 1
ATOM 1798 C C . GLN A 1 240 ? 10.594 -19.952 -12.725 1.00 89.88 240 GLN A C 1
ATOM 1800 O O . GLN A 1 240 ? 10.154 -20.424 -11.678 1.00 89.88 240 GLN A O 1
ATOM 1805 N N . SER A 1 241 ? 11.702 -19.207 -12.765 1.00 88.50 241 SER A N 1
ATOM 1806 C CA . SER A 1 241 ? 12.507 -18.893 -11.576 1.00 88.50 241 SER A CA 1
ATOM 1807 C C . SER A 1 241 ? 11.724 -18.053 -10.560 1.00 88.50 241 SER A C 1
ATOM 1809 O O . SER A 1 241 ? 11.026 -17.103 -10.920 1.00 88.50 241 SER A O 1
ATOM 1811 N N . THR A 1 242 ? 11.884 -18.377 -9.277 1.00 90.94 242 THR A N 1
ATOM 1812 C CA . THR A 1 242 ? 11.310 -17.624 -8.150 1.00 90.94 242 THR A CA 1
ATOM 1813 C C . THR A 1 242 ? 12.249 -16.548 -7.593 1.00 90.94 242 THR A C 1
ATOM 1815 O O . THR A 1 242 ? 11.913 -15.874 -6.616 1.00 90.94 242 THR A O 1
ATOM 1818 N N . VAL A 1 243 ? 13.439 -16.367 -8.178 1.00 88.31 243 VAL A N 1
ATOM 1819 C CA . VAL A 1 243 ? 14.410 -15.357 -7.732 1.00 88.31 243 VAL A CA 1
ATOM 1820 C C . VAL A 1 243 ? 13.808 -13.957 -7.836 1.00 88.31 243 VAL A C 1
ATOM 1822 O O . VAL A 1 243 ? 13.396 -13.536 -8.915 1.00 88.31 243 VAL A O 1
ATOM 1825 N N . ASN A 1 244 ? 13.794 -13.216 -6.719 1.00 87.12 244 ASN A N 1
ATOM 1826 C CA . ASN A 1 244 ? 13.162 -11.891 -6.610 1.00 87.12 244 ASN A CA 1
ATOM 1827 C C . ASN A 1 244 ? 11.679 -11.859 -7.038 1.00 87.12 244 ASN A C 1
ATOM 1829 O O . ASN A 1 244 ? 11.145 -10.790 -7.358 1.00 87.12 244 ASN A O 1
ATOM 1833 N N . LEU A 1 245 ? 11.009 -13.013 -7.048 1.00 87.00 245 LEU A N 1
ATOM 1834 C CA . LEU A 1 245 ? 9.574 -13.099 -7.265 1.00 87.00 245 LEU A CA 1
ATOM 1835 C C . LEU A 1 245 ? 8.852 -12.624 -5.997 1.00 87.00 245 LEU A C 1
ATOM 1837 O O . LEU A 1 245 ? 9.244 -12.973 -4.880 1.00 87.00 245 LEU A O 1
ATOM 1841 N N . GLY A 1 246 ? 7.814 -11.801 -6.151 1.00 85.94 246 GLY A N 1
ATOM 1842 C CA . GLY A 1 246 ? 6.990 -11.387 -5.020 1.00 85.94 246 GLY A CA 1
ATOM 1843 C C . GLY A 1 246 ? 6.157 -12.555 -4.485 1.00 85.94 246 GLY A C 1
ATOM 1844 O O . GLY A 1 246 ? 5.851 -13.498 -5.212 1.00 85.94 246 GLY A O 1
ATOM 1845 N N . VAL A 1 247 ? 5.730 -12.483 -3.219 1.00 88.44 247 VAL A N 1
ATOM 1846 C CA . VAL A 1 247 ? 4.822 -13.497 -2.641 1.00 88.44 247 VAL A CA 1
ATOM 1847 C C . VAL A 1 247 ? 3.518 -13.581 -3.435 1.00 88.44 247 VAL A C 1
ATOM 1849 O O . VAL A 1 247 ? 3.027 -14.677 -3.678 1.00 88.44 247 VAL A O 1
ATOM 1852 N N . VAL A 1 248 ? 2.975 -12.436 -3.858 1.00 85.00 248 VAL A N 1
ATOM 1853 C CA . VAL A 1 248 ? 1.729 -12.360 -4.639 1.00 85.00 248 VAL A CA 1
ATOM 1854 C C . VAL A 1 248 ? 1.895 -13.040 -5.998 1.00 85.00 248 VAL A C 1
ATOM 1856 O O . VAL A 1 248 ? 1.087 -13.897 -6.348 1.00 85.00 248 VAL A O 1
ATOM 1859 N N . ASP A 1 249 ? 2.981 -12.742 -6.715 1.00 86.88 249 ASP A N 1
ATOM 1860 C CA . ASP A 1 249 ? 3.282 -13.365 -8.008 1.00 86.88 249 ASP A CA 1
ATOM 1861 C C . ASP A 1 249 ? 3.446 -14.888 -7.858 1.00 86.88 249 ASP A C 1
ATOM 1863 O O . ASP A 1 249 ? 2.855 -15.668 -8.606 1.00 86.88 249 ASP A O 1
ATOM 1867 N N . ALA A 1 250 ? 4.185 -15.329 -6.831 1.00 90.25 250 ALA A N 1
ATOM 1868 C CA . ALA A 1 250 ? 4.359 -16.745 -6.523 1.00 90.25 250 ALA A CA 1
ATOM 1869 C C . ALA A 1 250 ? 3.020 -17.431 -6.206 1.00 90.25 250 ALA A C 1
ATOM 1871 O O . ALA A 1 250 ? 2.746 -18.516 -6.714 1.00 90.25 250 ALA A O 1
ATOM 1872 N N . GLN A 1 251 ? 2.147 -16.798 -5.415 1.00 89.69 251 GLN A N 1
ATOM 1873 C CA . GLN A 1 251 ? 0.797 -17.307 -5.157 1.00 89.69 251 GLN A CA 1
ATOM 1874 C C . GLN A 1 251 ? -0.018 -17.433 -6.448 1.00 89.69 251 GLN A C 1
ATOM 1876 O O . GLN A 1 251 ? -0.716 -18.433 -6.610 1.00 89.69 251 GLN A O 1
ATOM 1881 N N . GLY A 1 252 ? 0.089 -16.466 -7.362 1.00 87.19 252 GLY A N 1
ATOM 1882 C CA . GLY A 1 252 ? -0.551 -16.511 -8.677 1.00 87.19 252 GLY A CA 1
ATOM 1883 C C . GLY A 1 252 ? -0.149 -17.748 -9.485 1.00 87.19 252 GLY A C 1
ATOM 1884 O O . GLY A 1 252 ? -1.022 -18.434 -10.010 1.00 87.19 252 GLY A O 1
ATOM 1885 N N . LEU A 1 253 ? 1.145 -18.089 -9.503 1.00 90.44 253 LEU A N 1
ATOM 1886 C CA . LEU A 1 253 ? 1.664 -19.278 -10.196 1.00 90.44 253 LEU A CA 1
ATOM 1887 C C . LEU A 1 253 ? 1.286 -20.598 -9.496 1.00 90.44 253 LEU A C 1
ATOM 1889 O O . LEU A 1 253 ? 1.009 -21.607 -10.146 1.00 90.44 253 LEU A O 1
ATOM 1893 N N . LEU A 1 254 ? 1.257 -20.617 -8.160 1.00 93.44 254 LEU A N 1
ATOM 1894 C CA . LEU A 1 254 ? 0.894 -21.810 -7.380 1.00 93.44 254 LEU A CA 1
ATOM 1895 C C . LEU A 1 254 ? -0.614 -22.102 -7.408 1.00 93.44 254 LEU A C 1
ATOM 1897 O O . LEU A 1 254 ? -1.031 -23.257 -7.270 1.00 93.44 254 LEU A O 1
ATOM 1901 N N . ARG A 1 255 ? -1.445 -21.074 -7.593 1.00 90.25 255 ARG A N 1
ATOM 1902 C CA . ARG A 1 255 ? -2.895 -21.199 -7.780 1.00 90.25 255 ARG A CA 1
ATOM 1903 C C . ARG A 1 255 ? -3.228 -21.596 -9.216 1.00 90.25 255 ARG A C 1
ATOM 1905 O O . ARG A 1 255 ? -2.422 -21.482 -10.129 1.00 90.25 255 ARG A O 1
ATOM 1912 N N . GLY A 1 256 ? -4.426 -22.128 -9.407 1.00 87.25 256 GLY A N 1
ATOM 1913 C CA . GLY A 1 256 ? -4.902 -22.545 -10.721 1.00 87.25 256 GLY A CA 1
ATOM 1914 C C . GLY A 1 256 ? -6.162 -23.395 -10.623 1.00 87.25 256 GLY A C 1
ATOM 1915 O O . GLY A 1 256 ? -6.646 -23.652 -9.518 1.00 87.25 256 GLY A O 1
ATOM 1916 N N . PRO A 1 257 ? -6.719 -23.845 -11.757 1.00 85.94 257 PRO A N 1
ATOM 1917 C CA . PRO A 1 257 ? -7.887 -24.716 -11.764 1.00 85.94 257 PRO A CA 1
ATOM 1918 C C . PRO A 1 257 ? -7.657 -25.977 -10.921 1.00 85.94 257 PRO A C 1
ATOM 1920 O O . PRO A 1 257 ? -6.560 -26.538 -10.914 1.00 85.94 257 PRO A O 1
ATOM 1923 N N . VAL A 1 258 ? -8.690 -26.439 -10.217 1.00 87.94 258 VAL A N 1
ATOM 1924 C CA . VAL A 1 258 ? -8.651 -27.736 -9.521 1.00 87.94 258 VAL A CA 1
ATOM 1925 C C . VAL A 1 258 ? -8.373 -28.842 -10.545 1.00 87.94 258 VAL A C 1
ATOM 1927 O O . VAL A 1 258 ? -8.810 -28.740 -11.690 1.00 87.94 258 VAL A O 1
ATOM 1930 N N . ASP A 1 259 ? -7.609 -29.854 -10.139 1.00 91.75 259 ASP A N 1
ATOM 1931 C CA . ASP A 1 259 ? -7.136 -30.976 -10.960 1.00 91.75 259 ASP A CA 1
ATOM 1932 C C . ASP A 1 259 ? -6.085 -30.614 -12.030 1.00 91.75 259 ASP A C 1
ATOM 1934 O O . ASP A 1 259 ? -5.594 -31.498 -12.732 1.00 91.75 259 ASP A O 1
ATOM 1938 N N . SER A 1 260 ? -5.679 -29.342 -12.144 1.00 94.88 260 SER A N 1
ATOM 1939 C CA . SER A 1 260 ? -4.499 -28.962 -12.936 1.00 94.88 260 SER A CA 1
ATOM 1940 C C . SER A 1 260 ? -3.199 -29.279 -12.194 1.00 94.88 260 SER A C 1
ATOM 1942 O O . SER A 1 260 ? -3.168 -29.302 -10.966 1.00 94.88 260 SER A O 1
ATOM 1944 N N . GLU A 1 261 ? -2.105 -29.488 -12.921 1.00 95.69 261 GLU A N 1
ATOM 1945 C CA . GLU A 1 261 ? -0.793 -29.752 -12.324 1.00 95.69 261 GLU A CA 1
ATOM 1946 C C . GLU A 1 261 ? 0.048 -28.476 -12.224 1.00 95.69 261 GLU A C 1
ATOM 1948 O O . GLU A 1 261 ? -0.064 -27.571 -13.056 1.00 95.69 261 GLU A O 1
ATOM 1953 N N . VAL A 1 262 ? 0.880 -28.415 -11.187 1.00 96.44 262 VAL A N 1
ATOM 1954 C CA . VAL A 1 262 ? 1.999 -27.479 -11.063 1.00 96.44 262 VAL A CA 1
ATOM 1955 C C . VAL A 1 262 ? 3.260 -28.259 -10.746 1.00 96.44 262 VAL A C 1
ATOM 1957 O O . VAL A 1 262 ? 3.241 -29.205 -9.952 1.00 96.44 262 VAL A O 1
ATOM 1960 N N . VAL A 1 263 ? 4.358 -27.875 -11.372 1.00 97.06 263 VAL A N 1
ATOM 1961 C CA . VAL A 1 263 ? 5.659 -28.494 -11.168 1.00 97.06 263 VAL A CA 1
ATOM 1962 C C . VAL A 1 263 ? 6.532 -27.536 -10.375 1.00 97.06 263 VAL A C 1
ATOM 1964 O O . VAL A 1 263 ? 6.793 -26.423 -10.816 1.00 97.06 263 VAL A O 1
ATOM 1967 N N . LEU A 1 264 ? 6.986 -27.971 -9.203 1.00 97.00 264 LEU A N 1
ATOM 1968 C CA . LEU A 1 264 ? 7.907 -27.217 -8.361 1.00 97.00 264 LEU A CA 1
ATOM 1969 C C . LEU A 1 264 ? 9.288 -27.850 -8.406 1.00 97.00 264 LEU A C 1
ATOM 1971 O O . LEU A 1 264 ? 9.417 -29.071 -8.303 1.00 97.00 264 LEU A O 1
ATOM 1975 N N . GLU A 1 265 ? 10.321 -27.024 -8.476 1.00 94.62 265 GLU A N 1
ATOM 1976 C CA . GLU A 1 265 ? 11.665 -27.424 -8.073 1.00 94.62 265 GLU A CA 1
ATOM 1977 C C . GLU A 1 265 ? 11.989 -26.741 -6.750 1.00 94.62 265 GLU A C 1
ATOM 1979 O O . GLU A 1 265 ? 11.917 -25.517 -6.649 1.00 94.62 265 GLU A O 1
ATOM 1984 N N . VAL A 1 266 ? 12.302 -27.527 -5.721 1.00 95.00 266 VAL A N 1
ATOM 1985 C CA . VAL A 1 266 ? 12.591 -27.023 -4.374 1.00 95.00 266 VAL A CA 1
ATOM 1986 C C . VAL A 1 266 ? 13.999 -27.394 -3.936 1.00 95.00 266 VAL A C 1
ATOM 1988 O O . VAL A 1 266 ? 14.517 -28.449 -4.303 1.00 95.00 266 VAL A O 1
ATOM 1991 N N . LEU A 1 267 ? 14.614 -26.544 -3.123 1.00 91.50 267 LEU A N 1
ATOM 1992 C CA . LEU A 1 267 ? 15.818 -26.865 -2.375 1.00 91.50 267 LEU A CA 1
ATOM 1993 C C . LEU A 1 267 ? 15.426 -27.433 -1.010 1.00 91.50 267 LEU A C 1
ATOM 1995 O O . LEU A 1 267 ? 14.768 -26.755 -0.221 1.00 91.50 267 LEU A O 1
ATOM 1999 N N . ARG A 1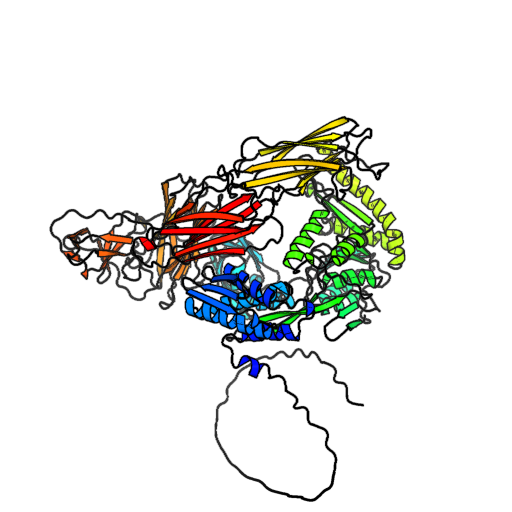 268 ? 15.887 -28.654 -0.731 1.00 91.50 268 ARG A N 1
ATOM 2000 C CA . ARG A 1 268 ? 15.714 -29.360 0.542 1.00 91.50 268 ARG A CA 1
ATOM 2001 C C . ARG A 1 268 ? 17.045 -29.921 1.005 1.00 91.50 268 ARG A C 1
ATOM 2003 O O . ARG A 1 268 ? 17.640 -30.715 0.277 1.00 91.50 268 ARG A O 1
ATOM 2010 N N . ASP A 1 269 ? 17.497 -29.537 2.198 1.00 84.12 269 ASP A N 1
ATOM 2011 C CA . ASP A 1 269 ? 18.767 -30.003 2.778 1.00 84.12 269 ASP A CA 1
ATOM 2012 C C . ASP A 1 269 ? 19.915 -29.985 1.743 1.00 84.12 269 ASP A C 1
ATOM 2014 O O . ASP A 1 269 ? 20.555 -31.011 1.522 1.00 84.12 269 ASP A O 1
ATOM 2018 N N . THR A 1 270 ? 20.086 -28.848 1.049 1.00 82.38 270 THR A N 1
ATOM 2019 C CA . THR A 1 270 ? 21.047 -28.581 -0.053 1.00 82.38 270 THR A CA 1
ATOM 2020 C C . THR A 1 270 ? 20.806 -29.282 -1.401 1.00 82.38 270 THR A C 1
ATOM 2022 O O . THR A 1 270 ? 21.569 -29.080 -2.347 1.00 82.38 270 THR A O 1
ATOM 2025 N N . LYS A 1 271 ? 19.726 -30.057 -1.562 1.00 85.88 271 LYS A N 1
ATOM 2026 C CA . LYS A 1 271 ? 19.425 -30.799 -2.801 1.00 85.88 271 LYS A CA 1
ATOM 2027 C C . LYS A 1 271 ? 18.210 -30.256 -3.537 1.00 85.88 271 LYS A C 1
ATOM 2029 O O . LYS A 1 271 ? 17.185 -29.969 -2.926 1.00 85.88 271 LYS A O 1
ATOM 2034 N N . ARG A 1 272 ? 18.307 -30.204 -4.868 1.00 89.94 272 ARG A N 1
ATOM 2035 C CA . ARG A 1 272 ? 17.179 -29.925 -5.767 1.00 89.94 272 ARG A CA 1
ATOM 2036 C C . ARG A 1 272 ? 16.242 -31.137 -5.824 1.00 89.94 272 ARG A C 1
ATOM 2038 O O . ARG A 1 272 ? 16.680 -32.253 -6.113 1.00 89.94 272 ARG A O 1
ATOM 2045 N N . VAL A 1 273 ? 14.961 -30.925 -5.542 1.00 94.62 273 VAL A N 1
ATOM 2046 C CA . VAL A 1 273 ? 13.896 -31.936 -5.587 1.00 94.62 273 VAL A CA 1
ATOM 2047 C C . VAL A 1 273 ? 12.777 -31.419 -6.484 1.00 94.62 273 VAL A C 1
ATOM 2049 O O . VAL A 1 273 ? 12.215 -30.359 -6.227 1.00 94.62 273 VAL A O 1
ATOM 2052 N N . LYS A 1 274 ? 12.435 -32.180 -7.528 1.00 96.44 274 LYS A N 1
ATOM 2053 C CA . LYS A 1 274 ? 11.317 -31.861 -8.423 1.00 96.44 274 LYS A CA 1
ATOM 2054 C C . LYS A 1 274 ? 10.045 -32.550 -7.931 1.00 96.44 274 LYS A C 1
ATOM 2056 O O . LYS A 1 274 ? 10.037 -33.768 -7.751 1.00 96.44 274 LYS A O 1
ATOM 2061 N N . LEU A 1 275 ? 8.988 -31.775 -7.712 1.00 97.25 275 LEU A N 1
ATOM 2062 C CA . LEU A 1 275 ? 7.693 -32.219 -7.204 1.00 97.25 275 LEU A CA 1
ATOM 2063 C C . LEU A 1 275 ? 6.603 -31.833 -8.207 1.00 97.25 275 LEU A C 1
ATOM 2065 O O . LEU A 1 275 ? 6.484 -30.670 -8.577 1.00 97.25 275 LEU A O 1
ATOM 2069 N N . THR A 1 276 ? 5.784 -32.793 -8.628 1.00 97.62 276 THR A N 1
ATOM 2070 C CA . THR A 1 276 ? 4.563 -32.514 -9.398 1.00 97.62 276 THR A CA 1
ATOM 2071 C C . THR A 1 276 ? 3.381 -32.569 -8.445 1.00 97.62 276 THR A C 1
ATOM 2073 O O . THR A 1 276 ? 3.147 -33.596 -7.808 1.00 97.62 276 THR A O 1
ATOM 2076 N N . ILE A 1 277 ? 2.652 -31.462 -8.331 1.00 97.81 277 ILE A N 1
ATOM 2077 C CA . ILE A 1 277 ? 1.531 -31.310 -7.407 1.00 97.81 277 ILE A CA 1
ATOM 2078 C C . ILE A 1 277 ? 0.257 -31.095 -8.220 1.00 97.81 277 ILE A C 1
ATOM 2080 O O . ILE A 1 277 ? 0.142 -30.131 -8.975 1.00 97.81 277 ILE A O 1
ATOM 2084 N N . THR A 1 278 ? -0.727 -31.972 -8.050 1.00 96.88 278 THR A N 1
ATOM 2085 C CA . THR A 1 278 ? -2.070 -31.769 -8.604 1.00 96.88 278 THR A CA 1
ATOM 2086 C C . THR A 1 278 ? -2.829 -30.791 -7.712 1.00 96.88 278 THR A C 1
ATOM 2088 O O . THR A 1 278 ? -3.068 -31.083 -6.544 1.00 96.88 278 THR A O 1
ATOM 2091 N N . ARG A 1 279 ? -3.206 -29.619 -8.227 1.00 95.69 279 ARG A N 1
ATOM 2092 C CA . ARG A 1 279 ? -3.929 -28.593 -7.468 1.00 95.69 279 ARG A CA 1
ATOM 2093 C C . ARG A 1 279 ? -5.270 -29.137 -6.977 1.00 95.69 279 ARG A C 1
ATOM 2095 O O . ARG A 1 279 ? -6.057 -29.687 -7.742 1.00 95.69 279 ARG A O 1
ATOM 2102 N N . GLY A 1 280 ? -5.550 -28.929 -5.697 1.00 92.81 280 GLY A N 1
ATOM 2103 C CA . GLY A 1 280 ? -6.797 -29.314 -5.042 1.00 92.81 280 GLY A CA 1
ATOM 2104 C C . GLY A 1 280 ? -7.572 -28.099 -4.552 1.00 92.81 280 GLY A C 1
ATOM 2105 O O . GLY A 1 280 ? -7.101 -26.963 -4.625 1.00 92.81 280 GLY A O 1
ATOM 2106 N N . ARG A 1 281 ? -8.776 -28.332 -4.030 1.00 89.81 281 ARG A N 1
ATOM 2107 C CA . ARG A 1 281 ? -9.561 -27.284 -3.373 1.00 89.81 281 ARG A CA 1
ATOM 2108 C C . ARG A 1 281 ? -8.990 -27.016 -1.980 1.00 89.81 281 ARG A C 1
ATOM 2110 O O . ARG A 1 281 ? -9.065 -27.882 -1.116 1.00 89.81 281 ARG A O 1
ATOM 2117 N N . ILE A 1 282 ? -8.474 -25.813 -1.761 1.00 87.00 282 ILE A N 1
ATOM 2118 C CA . ILE A 1 282 ? -7.977 -25.348 -0.464 1.00 87.00 282 ILE A CA 1
ATOM 2119 C C . ILE A 1 282 ? -9.063 -24.504 0.192 1.00 87.00 282 ILE A C 1
ATOM 2121 O O . ILE A 1 282 ? -9.527 -23.533 -0.406 1.00 87.00 282 ILE A O 1
ATOM 2125 N N . ALA A 1 283 ? -9.494 -24.896 1.390 1.00 81.06 283 ALA A N 1
ATOM 2126 C CA . ALA A 1 283 ? -10.501 -24.176 2.161 1.00 81.06 283 ALA A CA 1
ATOM 2127 C C . ALA A 1 283 ? -9.846 -23.121 3.056 1.00 81.06 283 ALA A C 1
ATOM 2129 O O . ALA A 1 283 ? -8.831 -23.384 3.701 1.00 81.06 283 ALA A O 1
ATOM 2130 N N . ILE A 1 284 ? -10.456 -21.942 3.117 1.00 78.50 284 ILE A N 1
ATOM 2131 C CA . ILE A 1 284 ? -10.075 -20.880 4.043 1.00 78.50 284 ILE A CA 1
ATOM 2132 C C . ILE A 1 284 ? -10.893 -21.083 5.332 1.00 78.50 284 ILE A C 1
ATOM 2134 O O . ILE A 1 284 ? -12.122 -21.197 5.263 1.00 78.50 284 ILE A O 1
ATOM 2138 N N . PRO A 1 285 ? -10.261 -21.186 6.516 1.00 81.81 285 PRO A N 1
ATOM 2139 C CA . PRO A 1 285 ? -10.992 -21.260 7.777 1.00 81.81 285 PRO A CA 1
ATOM 2140 C C . PRO A 1 285 ? -11.751 -19.954 8.046 1.00 81.81 285 PRO A C 1
ATOM 2142 O O . PRO A 1 285 ? -11.149 -18.887 8.148 1.00 81.81 285 PRO A O 1
ATOM 2145 N N . THR A 1 286 ? -13.075 -20.042 8.173 1.00 90.12 286 THR A N 1
ATOM 2146 C CA . THR A 1 286 ? -13.962 -18.889 8.429 1.00 90.12 286 THR A CA 1
ATOM 2147 C C . THR A 1 286 ? -14.418 -18.797 9.881 1.00 90.12 286 THR A C 1
ATOM 2149 O O . THR A 1 286 ? -14.930 -17.765 10.305 1.00 90.12 286 THR A O 1
ATOM 2152 N N . VAL A 1 287 ? -14.301 -19.906 10.618 1.00 94.44 287 VAL A N 1
ATOM 2153 C CA . VAL A 1 287 ? -14.723 -20.038 12.012 1.00 94.44 287 VAL A CA 1
ATOM 2154 C C . VAL A 1 287 ? -13.604 -20.707 12.796 1.00 94.44 287 VAL A C 1
ATOM 2156 O O . VAL A 1 287 ? -13.164 -21.797 12.430 1.00 94.44 287 VAL A O 1
ATOM 2159 N N . VAL A 1 288 ? -13.164 -20.064 13.873 1.00 93.62 288 VAL A N 1
ATOM 2160 C CA . VAL A 1 288 ? -12.289 -20.661 14.890 1.00 93.62 288 VAL A CA 1
ATOM 2161 C C . VAL A 1 288 ? -13.134 -20.867 16.136 1.00 93.62 288 VAL A C 1
ATOM 2163 O O . VAL A 1 288 ? -13.792 -19.935 16.585 1.00 93.62 288 VAL A O 1
ATOM 2166 N N . ALA A 1 289 ? -13.145 -22.079 16.683 1.00 95.25 289 ALA A N 1
ATOM 2167 C CA . ALA A 1 289 ? -13.956 -22.418 17.844 1.00 95.25 289 ALA A CA 1
ATOM 2168 C C . ALA A 1 289 ? -13.099 -23.084 18.921 1.00 95.25 289 ALA A C 1
ATOM 2170 O O . ALA A 1 289 ? -12.334 -23.994 18.618 1.00 95.25 289 ALA A O 1
ATOM 2171 N N . GLU A 1 290 ? -13.241 -22.635 20.166 1.00 95.44 290 GLU A N 1
ATOM 2172 C CA . GLU A 1 290 ? -12.497 -23.147 21.318 1.00 95.44 290 GLU A CA 1
ATOM 2173 C C . GLU A 1 290 ? -13.365 -23.117 22.587 1.00 95.44 290 GLU A C 1
ATOM 2175 O O . GLU A 1 290 ? -14.216 -22.239 22.743 1.00 95.44 290 GLU A O 1
ATOM 2180 N N . MET A 1 291 ? -13.164 -24.062 23.511 1.00 95.75 291 MET A N 1
ATOM 2181 C CA . MET A 1 291 ? -13.836 -24.034 24.815 1.00 95.75 291 MET A CA 1
ATOM 2182 C C . MET A 1 291 ? -12.964 -23.283 25.825 1.00 95.75 291 MET A C 1
ATOM 2184 O O . MET A 1 291 ? -11.903 -23.766 26.212 1.00 95.75 291 MET A O 1
ATOM 2188 N N . LEU A 1 292 ? -13.423 -22.123 26.291 1.00 95.81 292 LEU A N 1
ATOM 2189 C CA . LEU A 1 292 ? -12.726 -21.345 27.313 1.00 95.81 292 LEU A CA 1
ATOM 2190 C C . LEU A 1 292 ? -13.020 -21.878 28.732 1.00 95.81 292 LEU A C 1
ATOM 2192 O O . LEU A 1 292 ? -14.056 -22.524 28.967 1.00 95.81 292 LEU A O 1
ATOM 2196 N N . PRO A 1 293 ? -12.149 -21.572 29.715 1.00 94.25 293 PRO A N 1
ATOM 2197 C CA . PRO A 1 293 ? -12.385 -21.885 31.121 1.00 94.25 293 PRO A CA 1
ATOM 2198 C C . PRO A 1 293 ? -13.762 -21.419 31.617 1.00 94.25 293 PRO A C 1
ATOM 2200 O O . PRO A 1 293 ? -14.278 -20.377 31.215 1.00 94.25 293 PRO A O 1
ATOM 2203 N N . GLY A 1 294 ? -14.376 -22.210 32.501 1.00 93.94 294 GLY A N 1
ATOM 2204 C CA . GLY A 1 294 ? -15.726 -21.935 33.012 1.00 93.94 294 GLY A CA 1
ATOM 2205 C C . GLY A 1 294 ? -16.873 -22.419 32.114 1.00 93.94 294 GLY A C 1
ATOM 2206 O O . GLY A 1 294 ? -18.021 -22.087 32.390 1.00 93.94 294 GLY A O 1
ATOM 2207 N N . ARG A 1 295 ? -16.594 -23.246 31.090 1.00 94.88 295 ARG A N 1
ATOM 2208 C CA . ARG A 1 295 ? -17.577 -23.732 30.093 1.00 94.88 295 ARG A CA 1
ATOM 2209 C C . ARG A 1 295 ? -18.176 -22.596 29.261 1.00 94.88 295 ARG A C 1
ATOM 2211 O O . ARG A 1 295 ? -19.389 -22.539 29.050 1.00 94.88 295 ARG A O 1
ATOM 2218 N N . VAL A 1 296 ? -17.320 -21.680 28.818 1.00 97.00 296 VAL A N 1
ATOM 2219 C CA . VAL A 1 296 ? -17.700 -20.591 27.915 1.00 97.00 296 VAL A CA 1
ATOM 2220 C C . VAL A 1 296 ? -17.256 -20.965 26.508 1.00 97.00 296 VAL A C 1
ATOM 2222 O O . VAL A 1 296 ? -16.070 -21.169 26.270 1.00 97.00 296 VAL A O 1
ATOM 2225 N N . GLY A 1 297 ? -18.197 -21.066 25.572 1.00 97.44 297 GLY A N 1
ATOM 2226 C CA . GLY A 1 297 ? -17.841 -21.270 24.169 1.00 97.44 297 GLY A CA 1
ATOM 2227 C C . GLY A 1 297 ? -17.213 -19.999 23.598 1.00 97.44 297 GLY A C 1
ATOM 2228 O O . GLY A 1 297 ? -17.736 -18.909 23.827 1.00 97.44 297 GLY A O 1
ATOM 2229 N N . TYR A 1 298 ? -16.126 -20.121 22.847 1.00 98.06 298 TYR A N 1
ATOM 2230 C CA . TYR A 1 298 ? -15.569 -19.042 22.035 1.00 98.06 298 TYR A CA 1
ATOM 2231 C C . TYR A 1 298 ? -15.702 -19.404 20.565 1.00 98.06 298 TYR A C 1
ATOM 2233 O O . TYR A 1 298 ? -15.280 -20.483 20.149 1.00 98.06 298 TYR A O 1
ATOM 2241 N N . VAL A 1 299 ? -16.289 -18.499 19.788 1.00 97.88 299 VAL A N 1
ATOM 2242 C CA . VAL A 1 299 ? -16.355 -18.590 18.330 1.00 97.88 299 VAL A CA 1
ATOM 2243 C C . VAL A 1 299 ? -15.861 -17.286 17.728 1.00 97.88 299 VAL A C 1
ATOM 2245 O O . VAL A 1 299 ? -16.422 -16.229 17.991 1.00 97.88 299 VAL A O 1
ATOM 2248 N N . GLN A 1 300 ? -14.835 -17.356 16.893 1.00 97.69 300 GLN A N 1
ATOM 2249 C CA . GLN A 1 300 ? -14.393 -16.247 16.061 1.00 97.69 300 GLN A CA 1
ATOM 2250 C C . GLN A 1 300 ? -14.913 -16.456 14.648 1.00 97.69 300 GLN A C 1
ATOM 2252 O O . GLN A 1 300 ? -14.666 -17.508 14.059 1.00 97.69 300 GLN A O 1
ATOM 2257 N N . VAL A 1 301 ? -15.593 -15.457 14.091 1.00 97.38 301 VAL A N 1
ATOM 2258 C CA . VAL A 1 301 ? -15.945 -15.434 12.668 1.00 97.38 301 VAL A CA 1
ATOM 2259 C C . VAL A 1 301 ? -14.961 -14.502 11.981 1.00 97.38 301 VAL A C 1
ATOM 2261 O O . VAL A 1 301 ? -15.016 -13.294 12.189 1.00 97.38 301 VAL A O 1
ATOM 2264 N N . THR A 1 302 ? -14.064 -15.047 11.165 1.00 90.69 302 THR A N 1
ATOM 2265 C CA . THR A 1 302 ? -12.994 -14.269 10.515 1.00 90.69 302 THR A CA 1
ATOM 2266 C C . THR A 1 302 ? -13.466 -13.588 9.229 1.00 90.69 302 THR A C 1
ATOM 2268 O O . THR A 1 302 ? -12.971 -12.526 8.866 1.00 90.69 302 THR A O 1
ATOM 2271 N N . THR A 1 303 ? -14.440 -14.179 8.530 1.00 90.38 303 THR A N 1
ATOM 2272 C CA . THR A 1 303 ? -15.065 -13.628 7.316 1.00 90.38 303 THR A CA 1
ATOM 2273 C C . THR A 1 303 ? -16.383 -14.350 7.009 1.00 90.38 303 THR A C 1
ATOM 2275 O O . THR A 1 303 ? -16.622 -15.443 7.523 1.00 90.38 303 THR A O 1
ATOM 2278 N N . PHE A 1 304 ? -17.243 -13.760 6.173 1.00 92.31 304 PHE A N 1
ATOM 2279 C CA . PHE A 1 304 ? -18.548 -14.311 5.790 1.00 92.31 304 PHE A CA 1
ATOM 2280 C C . PHE A 1 304 ? -18.529 -14.880 4.359 1.00 92.31 304 PHE A C 1
ATOM 2282 O O . PHE A 1 304 ? -18.767 -14.165 3.382 1.00 92.31 304 PHE A O 1
ATOM 2289 N N . GLN A 1 305 ? -18.287 -16.183 4.239 1.00 91.38 305 GLN A N 1
ATOM 2290 C CA . GLN A 1 305 ? -18.202 -16.957 2.991 1.00 91.38 305 GLN A CA 1
ATOM 2291 C C . GLN A 1 305 ? -19.329 -17.989 2.887 1.00 91.38 305 GLN A C 1
ATOM 2293 O O . GLN A 1 305 ? -20.048 -18.225 3.852 1.00 91.38 305 GLN A O 1
ATOM 2298 N N . GLU A 1 306 ? -19.500 -18.617 1.720 1.00 89.50 306 GLU A N 1
ATOM 2299 C CA . GLU A 1 306 ? -20.650 -19.487 1.398 1.00 89.50 306 GLU A CA 1
ATOM 2300 C C . GLU A 1 306 ? -20.990 -20.572 2.446 1.00 89.50 306 GLU A C 1
ATOM 2302 O O . GLU A 1 306 ? -22.159 -20.941 2.570 1.00 89.50 306 GLU A O 1
ATOM 2307 N N . ASP A 1 307 ? -20.016 -21.063 3.218 1.00 90.19 307 ASP A N 1
ATOM 2308 C CA . ASP A 1 307 ? -20.193 -22.122 4.221 1.00 90.19 307 ASP A CA 1
ATOM 2309 C C . ASP A 1 307 ? -20.062 -21.659 5.687 1.00 90.19 307 ASP A C 1
ATOM 2311 O O . ASP A 1 307 ? -20.168 -22.473 6.609 1.00 90.19 307 ASP A O 1
ATOM 2315 N N . THR A 1 308 ? -19.872 -20.359 5.935 1.00 94.56 308 THR A N 1
ATOM 2316 C CA . THR A 1 308 ? -19.556 -19.836 7.272 1.00 94.56 308 THR A CA 1
ATOM 2317 C C . THR A 1 308 ? -20.670 -20.088 8.285 1.00 94.56 308 THR A C 1
ATOM 2319 O O . THR A 1 308 ? -20.389 -20.543 9.393 1.00 94.56 308 THR A O 1
ATOM 2322 N N . ALA A 1 309 ? -21.935 -19.843 7.925 1.00 95.75 309 ALA A N 1
ATOM 2323 C CA . ALA A 1 309 ? -23.055 -20.066 8.839 1.00 95.75 309 ALA A CA 1
ATOM 2324 C C . ALA A 1 309 ? -23.195 -21.547 9.232 1.00 95.75 309 ALA A C 1
ATOM 2326 O O . ALA A 1 309 ? -23.498 -21.849 10.387 1.00 95.75 309 ALA A O 1
ATOM 2327 N N . ALA A 1 310 ? -22.936 -22.469 8.298 1.00 94.75 310 ALA A N 1
ATOM 2328 C CA . ALA A 1 310 ? -22.978 -23.906 8.559 1.00 94.75 310 ALA A CA 1
ATOM 2329 C C . ALA A 1 310 ? -21.837 -24.346 9.490 1.00 94.75 310 ALA A C 1
ATOM 2331 O O . ALA A 1 310 ? -22.093 -25.018 10.485 1.00 94.75 310 ALA A O 1
ATOM 2332 N N . LYS A 1 311 ? -20.603 -23.889 9.237 1.00 94.25 311 LYS A N 1
ATOM 2333 C CA . LYS A 1 311 ? -19.450 -24.156 10.115 1.00 94.25 311 LYS A CA 1
ATOM 2334 C C . LYS A 1 311 ? -19.654 -23.611 11.529 1.00 94.25 311 LYS A C 1
ATOM 2336 O O . LYS A 1 311 ? -19.307 -24.277 12.501 1.00 94.25 311 LYS A O 1
ATOM 2341 N N . LEU A 1 312 ? -20.239 -22.416 11.660 1.00 96.94 312 LEU A N 1
ATOM 2342 C CA . LEU A 1 312 ? -20.565 -21.857 12.973 1.00 96.94 312 LEU A CA 1
ATOM 2343 C C . LEU A 1 312 ? -21.586 -22.734 13.700 1.00 96.94 312 LEU A C 1
ATOM 2345 O O . LEU A 1 312 ? -21.401 -23.042 14.874 1.00 96.94 312 LEU A O 1
ATOM 2349 N N . LYS A 1 313 ? -22.632 -23.172 12.994 1.00 96.44 313 LYS A N 1
ATOM 2350 C CA . LYS A 1 313 ? -23.645 -24.069 13.548 1.00 96.44 313 LYS A CA 1
ATOM 2351 C C . LYS A 1 313 ? -23.027 -25.361 14.075 1.00 96.44 313 LYS A C 1
ATOM 2353 O O . LYS A 1 313 ? -23.322 -25.745 15.201 1.00 96.44 313 LYS A O 1
ATOM 2358 N N . GLU A 1 314 ? -22.148 -25.992 13.299 1.00 95.69 314 GLU A N 1
ATOM 2359 C CA . GLU A 1 314 ? -21.439 -27.211 13.708 1.00 95.69 314 GLU A CA 1
ATOM 2360 C C . GLU A 1 314 ? -20.615 -26.990 14.986 1.00 95.69 314 GLU A C 1
ATOM 2362 O O . GLU A 1 314 ? -20.704 -27.786 15.922 1.00 95.69 314 GLU A O 1
ATOM 2367 N N . ALA A 1 315 ? -19.876 -25.879 15.073 1.00 95.75 315 ALA A N 1
ATOM 2368 C CA . ALA A 1 315 ? -19.115 -25.522 16.271 1.00 95.75 315 ALA A CA 1
ATOM 2369 C C . ALA A 1 315 ? -20.018 -25.303 17.501 1.00 95.75 315 ALA A C 1
ATOM 2371 O O . ALA A 1 315 ? -19.727 -25.795 18.595 1.00 95.75 315 ALA A O 1
ATOM 2372 N N . LEU A 1 316 ? -21.145 -24.604 17.329 1.00 96.19 316 LEU A N 1
ATOM 2373 C CA . LEU A 1 316 ? -22.115 -24.362 18.401 1.00 96.19 316 LEU A CA 1
ATOM 2374 C C . LEU A 1 316 ? -22.777 -25.663 18.882 1.00 96.19 316 LEU A C 1
ATOM 2376 O O . LEU A 1 316 ? -22.913 -25.877 20.089 1.00 96.19 316 LEU A O 1
ATOM 2380 N N . GLU A 1 317 ? -23.154 -26.554 17.964 1.00 94.88 317 GLU A N 1
ATOM 2381 C CA . GLU A 1 317 ? -23.711 -27.874 18.285 1.00 94.88 317 GLU A CA 1
ATOM 2382 C C . GLU A 1 317 ? -22.677 -28.762 18.999 1.00 94.88 317 GLU A C 1
ATOM 2384 O O . GLU A 1 317 ? -23.019 -29.465 19.956 1.00 94.88 317 GLU A O 1
ATOM 2389 N N . GLN A 1 318 ? -21.399 -28.690 18.610 1.00 95.19 318 GLN A N 1
ATOM 2390 C CA . GLN A 1 318 ? -20.310 -29.401 19.284 1.00 95.19 318 GLN A CA 1
ATOM 2391 C C . GLN A 1 318 ? -20.144 -28.943 20.738 1.00 95.19 318 GLN A C 1
ATOM 2393 O O . GLN A 1 318 ? -20.013 -29.780 21.637 1.00 95.19 318 GLN A O 1
ATOM 2398 N N . PHE A 1 319 ? -20.199 -27.634 20.995 1.00 95.00 319 PHE A N 1
ATOM 2399 C CA . PHE A 1 319 ? -20.163 -27.106 22.357 1.00 95.00 319 PHE A CA 1
ATOM 2400 C C . PHE A 1 319 ? -21.327 -27.623 23.201 1.00 95.00 319 PHE A C 1
ATOM 2402 O O . PHE A 1 319 ? -21.103 -28.113 24.307 1.00 95.00 319 PHE A O 1
ATOM 2409 N N . GLN A 1 320 ? -22.548 -27.617 22.668 1.00 88.75 320 GLN A N 1
ATOM 2410 C CA . GLN A 1 320 ? -23.717 -28.148 23.376 1.00 88.75 320 GLN A CA 1
ATOM 2411 C C . GLN A 1 320 ? -23.626 -29.652 23.641 1.00 88.75 320 GLN A C 1
ATOM 2413 O O . GLN A 1 320 ? -24.023 -30.123 24.707 1.00 88.75 320 GLN A O 1
ATOM 2418 N N . GLY A 1 321 ? -23.067 -30.413 22.697 1.00 89.75 321 GLY A N 1
ATOM 2419 C CA . GLY A 1 321 ? -22.813 -31.844 22.862 1.00 89.75 321 GLY A CA 1
ATOM 2420 C C . GLY A 1 321 ? -21.813 -32.160 23.978 1.00 89.75 321 GLY A C 1
ATOM 2421 O O . GLY A 1 321 ? -21.856 -33.253 24.544 1.00 89.75 321 GLY A O 1
ATOM 2422 N N . SER A 1 322 ? -20.939 -31.209 24.324 1.00 88.44 322 SER A N 1
ATOM 2423 C CA . SER A 1 322 ? -19.946 -31.353 25.396 1.00 88.44 322 SER A CA 1
ATOM 2424 C C . SER A 1 322 ? -20.489 -31.040 26.800 1.00 88.44 322 SER A C 1
ATOM 2426 O O . SER A 1 322 ? -19.876 -31.430 27.795 1.00 88.44 322 SER A O 1
ATOM 2428 N N . GLY A 1 323 ? -21.655 -30.393 26.897 1.00 88.56 323 GLY A N 1
ATOM 2429 C CA . GLY A 1 323 ? -22.314 -30.060 28.157 1.00 88.56 323 GLY A CA 1
ATOM 2430 C C . GLY A 1 323 ? -23.034 -28.712 28.125 1.00 88.56 323 GLY A C 1
ATOM 2431 O O . GLY A 1 323 ? -23.030 -27.995 27.129 1.00 88.56 323 GLY A O 1
ATOM 2432 N N . GLU A 1 324 ? -23.662 -28.357 29.247 1.00 90.00 324 GLU A N 1
ATOM 2433 C CA . GLU A 1 324 ? -24.303 -27.049 29.407 1.00 90.00 324 GLU A CA 1
ATOM 2434 C C . GLU A 1 324 ? -23.249 -25.936 29.487 1.00 90.00 324 GLU A C 1
ATOM 2436 O O . GLU A 1 324 ? -22.315 -26.020 30.297 1.00 90.00 324 GLU A O 1
ATOM 2441 N N . LEU A 1 325 ? -23.415 -24.914 28.646 1.00 94.38 325 LEU A N 1
ATOM 2442 C CA . LEU A 1 325 ? -22.554 -23.735 28.590 1.00 94.38 325 LEU A CA 1
ATOM 2443 C C . LEU A 1 325 ? -22.968 -22.714 29.648 1.00 94.38 325 LEU A C 1
ATOM 2445 O O . LEU A 1 325 ? -24.155 -22.525 29.900 1.00 94.38 325 LEU A O 1
ATOM 2449 N N . ALA A 1 326 ? -21.985 -22.026 30.224 1.00 94.69 326 ALA A N 1
ATOM 2450 C CA . ALA A 1 326 ? -22.220 -20.891 31.115 1.00 94.69 326 ALA A CA 1
ATOM 2451 C C . ALA A 1 326 ? -22.369 -19.568 30.343 1.00 94.69 326 ALA A C 1
ATOM 2453 O O . ALA A 1 326 ? -23.013 -18.641 30.820 1.00 94.69 326 ALA A O 1
ATOM 2454 N N . GLY A 1 327 ? -21.809 -19.495 29.134 1.00 95.88 327 GLY A N 1
ATOM 2455 C CA . GLY A 1 327 ? -21.923 -18.348 28.242 1.00 95.88 327 GLY A CA 1
ATOM 2456 C C . GLY A 1 327 ? -21.274 -18.604 26.887 1.00 95.88 327 GLY A C 1
ATOM 2457 O O . GLY A 1 327 ? -20.687 -19.665 26.654 1.00 95.88 327 GLY A O 1
ATOM 2458 N N . LEU A 1 328 ? -21.392 -17.630 25.991 1.00 97.62 328 LEU A N 1
ATOM 2459 C CA . LEU A 1 328 ? -20.806 -17.668 24.654 1.00 97.62 328 LEU A CA 1
ATOM 2460 C C . LEU A 1 328 ? -20.169 -16.315 24.320 1.00 97.62 328 LEU A C 1
ATOM 2462 O O . LEU A 1 328 ? -20.809 -15.273 24.464 1.00 97.62 328 LEU A O 1
ATOM 2466 N N . VAL A 1 329 ? -18.932 -16.346 23.832 1.00 98.44 329 VAL A N 1
ATOM 2467 C CA . VAL A 1 329 ? -18.233 -15.196 23.255 1.00 98.44 329 VAL A CA 1
ATOM 2468 C C . VAL A 1 329 ? -18.204 -15.367 21.739 1.00 98.44 329 VAL A C 1
ATOM 2470 O O . VAL A 1 329 ? -17.665 -16.353 21.238 1.00 98.44 329 VAL A O 1
ATOM 2473 N N . MET A 1 330 ? -18.797 -14.416 21.019 1.00 98.38 330 MET A N 1
ATOM 2474 C CA . MET A 1 330 ? -18.729 -14.320 19.562 1.00 98.38 330 MET A CA 1
ATOM 2475 C C . MET A 1 330 ? -17.799 -13.176 19.176 1.00 98.38 330 MET A C 1
ATOM 2477 O O . MET A 1 330 ? -18.091 -12.017 19.451 1.00 98.38 330 MET A O 1
ATOM 2481 N N . ASP A 1 331 ? -16.688 -13.502 18.537 1.00 98.38 331 ASP A N 1
ATOM 2482 C CA . ASP A 1 331 ? -15.651 -12.552 18.167 1.00 98.38 331 ASP A CA 1
ATOM 2483 C C . ASP A 1 331 ? -15.730 -12.207 16.679 1.00 98.38 331 ASP A C 1
ATOM 2485 O O . ASP A 1 331 ? -15.581 -13.077 15.816 1.00 98.38 331 ASP A O 1
ATOM 2489 N N . LEU A 1 332 ? -16.032 -10.938 16.396 1.00 98.06 332 LEU A N 1
ATOM 2490 C CA . LEU A 1 332 ? -16.136 -10.373 15.050 1.00 98.06 332 LEU A CA 1
ATOM 2491 C C . LEU A 1 332 ? -15.006 -9.374 14.755 1.00 98.06 332 LEU A C 1
ATOM 2493 O O . LEU A 1 332 ? -15.041 -8.731 13.708 1.00 98.06 332 LEU A O 1
ATOM 2497 N N . ARG A 1 333 ? -14.022 -9.240 15.653 1.00 96.88 333 ARG A N 1
ATOM 2498 C CA . ARG A 1 333 ? -12.885 -8.325 15.488 1.00 96.88 333 ARG A CA 1
ATOM 2499 C C . ARG A 1 333 ? -12.057 -8.681 14.253 1.00 96.88 333 ARG A C 1
ATOM 2501 O O . ARG A 1 333 ? -11.909 -9.862 13.925 1.00 96.88 333 ARG A O 1
ATOM 2508 N N . GLY A 1 334 ? -11.557 -7.670 13.544 1.00 90.75 334 GLY A N 1
ATOM 2509 C CA . GLY A 1 334 ? -10.811 -7.837 12.290 1.00 90.75 334 GLY A CA 1
ATOM 2510 C C . GLY A 1 334 ? -11.644 -8.307 11.085 1.00 90.75 334 GLY A C 1
ATOM 2511 O O . GLY A 1 334 ? -11.095 -8.586 10.016 1.00 90.75 334 GLY A O 1
ATOM 2512 N N . ASN A 1 335 ? -12.969 -8.451 11.219 1.00 92.25 335 ASN A N 1
ATOM 2513 C CA . ASN A 1 335 ? -13.815 -9.016 10.167 1.00 92.25 335 ASN A CA 1
ATOM 2514 C C . ASN A 1 335 ? -14.429 -7.933 9.266 1.00 92.25 335 ASN A C 1
ATOM 2516 O O . ASN A 1 335 ? -15.467 -7.346 9.574 1.00 92.25 335 ASN A O 1
ATOM 2520 N N . SER A 1 336 ? -13.860 -7.768 8.072 1.00 87.44 336 SER A N 1
ATOM 2521 C CA . SER A 1 336 ? -14.344 -6.827 7.042 1.00 87.44 336 SER A CA 1
ATOM 2522 C C . SER A 1 336 ? -15.709 -7.174 6.402 1.00 87.44 336 SER A C 1
ATOM 2524 O O . SER A 1 336 ? -16.196 -6.456 5.521 1.00 87.44 336 SER A O 1
ATOM 2526 N N . GLY A 1 337 ? -16.341 -8.273 6.823 1.00 87.38 337 GLY A N 1
ATOM 2527 C CA . GLY A 1 337 ? -17.664 -8.718 6.403 1.00 87.38 337 GLY A CA 1
ATOM 2528 C C . GLY A 1 337 ? -17.642 -9.836 5.356 1.00 87.38 337 GLY A C 1
ATOM 2529 O O . GLY A 1 337 ? -16.902 -10.816 5.467 1.00 87.38 337 GLY A O 1
ATOM 2530 N N . GLY A 1 338 ? -18.524 -9.727 4.358 1.00 87.75 338 GLY A N 1
ATOM 2531 C CA . GLY A 1 338 ? -18.707 -10.720 3.297 1.00 87.75 338 GLY A CA 1
ATOM 2532 C C . GLY A 1 338 ? -20.176 -10.878 2.904 1.00 87.75 338 GLY A C 1
ATOM 2533 O O . GLY A 1 338 ? -20.913 -9.898 2.812 1.00 87.75 338 GLY A O 1
ATOM 2534 N N . LEU A 1 339 ? -20.607 -12.108 2.638 1.00 88.31 339 LEU A N 1
ATOM 2535 C CA . LEU A 1 339 ? -21.939 -12.403 2.116 1.00 88.31 339 LEU A CA 1
ATOM 2536 C C . LEU A 1 339 ? -23.056 -12.078 3.122 1.00 88.31 339 LEU A C 1
ATOM 2538 O O . LEU A 1 339 ? -23.153 -12.691 4.185 1.00 88.31 339 LEU A O 1
ATOM 2542 N N . LEU A 1 340 ? -23.987 -11.205 2.722 1.00 88.88 340 LEU A N 1
ATOM 2543 C CA . LEU A 1 340 ? -25.189 -10.853 3.493 1.00 88.88 340 LEU A CA 1
ATOM 2544 C C . LEU A 1 340 ? -25.993 -12.085 3.941 1.00 88.88 340 LEU A C 1
ATOM 2546 O O . LEU A 1 340 ? -26.432 -12.167 5.087 1.00 88.88 340 LEU A O 1
ATOM 2550 N N . ALA A 1 341 ? -26.159 -13.065 3.049 1.00 90.31 341 ALA A N 1
ATOM 2551 C CA . ALA A 1 341 ? -26.898 -14.293 3.343 1.00 90.31 341 ALA A CA 1
ATOM 2552 C C . ALA A 1 341 ? -26.302 -15.074 4.529 1.00 90.31 341 ALA A C 1
ATOM 2554 O O . ALA A 1 341 ? -27.032 -15.715 5.280 1.00 90.31 341 ALA A O 1
ATOM 2555 N N . GLN A 1 342 ? -24.986 -14.984 4.732 1.00 94.50 342 GLN A N 1
ATOM 2556 C CA . GLN A 1 342 ? -24.293 -15.664 5.825 1.00 94.50 342 GLN A CA 1
ATOM 2557 C C . GLN A 1 342 ? -24.487 -14.935 7.150 1.00 94.50 342 GLN A C 1
ATOM 2559 O O . GLN A 1 342 ? -24.678 -15.592 8.166 1.00 94.50 342 GLN A O 1
ATOM 2564 N N . ALA A 1 343 ? -24.535 -13.598 7.147 1.00 93.94 343 ALA A N 1
ATOM 2565 C CA . ALA A 1 343 ? -24.920 -12.831 8.333 1.00 93.94 343 ALA A CA 1
ATOM 2566 C C . ALA A 1 343 ? -26.336 -13.194 8.798 1.00 93.94 343 ALA A C 1
ATOM 2568 O O . ALA A 1 343 ? -26.555 -13.450 9.981 1.00 93.94 343 ALA A O 1
ATOM 2569 N N . VAL A 1 344 ? -27.284 -13.297 7.860 1.00 93.50 344 VAL A N 1
ATOM 2570 C CA . VAL A 1 344 ? -28.654 -13.746 8.152 1.00 93.50 344 VAL A CA 1
ATOM 2571 C C . VAL A 1 344 ? -28.669 -15.185 8.677 1.00 93.50 344 VAL A C 1
ATOM 2573 O O . VAL A 1 344 ? -29.315 -15.466 9.687 1.00 93.50 344 VAL A O 1
ATOM 2576 N N . GLY A 1 345 ? -27.938 -16.095 8.025 1.00 94.94 345 GLY A N 1
ATOM 2577 C CA . GLY A 1 345 ? -27.820 -17.494 8.445 1.00 94.94 345 GLY A CA 1
ATOM 2578 C C . GLY A 1 345 ? -27.209 -17.660 9.838 1.00 94.94 345 GLY A C 1
ATOM 2579 O O . GLY A 1 345 ? -27.645 -18.524 10.593 1.00 94.94 345 GLY A O 1
ATOM 2580 N N . ILE A 1 346 ? -26.245 -16.811 10.204 1.00 96.19 346 ILE A N 1
ATOM 2581 C CA . ILE A 1 346 ? -25.688 -16.744 11.557 1.00 96.19 346 ILE A CA 1
ATOM 2582 C C . ILE A 1 346 ? -26.752 -16.235 12.527 1.00 96.19 346 ILE A C 1
ATOM 2584 O O . ILE A 1 346 ? -27.057 -16.931 13.486 1.00 96.19 346 ILE A O 1
ATOM 2588 N N . LEU A 1 347 ? -27.385 -15.087 12.267 1.00 95.75 347 LEU A N 1
ATOM 2589 C CA . LEU A 1 347 ? -28.388 -14.504 13.169 1.00 95.75 347 LEU A CA 1
ATOM 2590 C C . LEU A 1 347 ? -29.557 -15.454 13.472 1.00 95.75 347 LEU A C 1
ATOM 2592 O O . LEU A 1 347 ? -29.988 -15.543 14.622 1.00 95.75 347 LEU A O 1
ATOM 2596 N N . ASN A 1 348 ? -30.016 -16.223 12.481 1.00 94.62 348 ASN A N 1
ATOM 2597 C CA . ASN A 1 348 ? -31.056 -17.247 12.650 1.00 94.62 348 ASN A CA 1
ATOM 2598 C C . ASN A 1 348 ? -30.732 -18.304 13.722 1.00 94.62 348 ASN A C 1
ATOM 2600 O O . ASN A 1 348 ? -31.645 -18.899 14.289 1.00 94.62 348 ASN A O 1
ATOM 2604 N N . GLN A 1 349 ? -29.454 -18.516 14.040 1.00 95.62 349 GLN A N 1
ATOM 2605 C CA . GLN A 1 349 ? -29.017 -19.460 15.072 1.00 95.62 349 GLN A CA 1
ATOM 2606 C C . GLN A 1 349 ? -29.121 -18.882 16.488 1.00 95.62 349 GLN A C 1
ATOM 2608 O O . GLN A 1 349 ? -29.053 -19.640 17.459 1.00 95.62 349 GLN A O 1
ATOM 2613 N N . PHE A 1 350 ? -29.301 -17.564 16.619 1.00 95.38 350 PHE A N 1
ATOM 2614 C CA . PHE A 1 350 ? -29.305 -16.851 17.895 1.00 95.38 350 PHE A CA 1
ATOM 2615 C C . PHE A 1 350 ? -30.669 -16.275 18.276 1.00 95.38 350 PHE A C 1
ATOM 2617 O O . PHE A 1 350 ? -30.908 -16.090 19.467 1.00 95.38 350 PHE A O 1
ATOM 2624 N N . VAL A 1 351 ? -31.559 -15.991 17.322 1.00 93.12 351 VAL A N 1
ATOM 2625 C CA . VAL A 1 351 ? -32.871 -15.372 17.585 1.00 93.12 351 VAL A CA 1
ATOM 2626 C C . VAL A 1 351 ? -34.017 -16.148 16.936 1.00 93.12 351 VAL A C 1
ATOM 2628 O O . VAL A 1 351 ? -33.814 -16.914 16.004 1.00 93.12 351 VAL A O 1
ATOM 2631 N N . THR A 1 352 ? -35.242 -15.944 17.430 1.00 90.38 352 THR A N 1
ATOM 2632 C CA . THR A 1 352 ? -36.450 -16.652 16.948 1.00 90.38 352 THR A CA 1
ATOM 2633 C C . THR A 1 352 ? -37.494 -15.750 16.286 1.00 90.38 352 THR A C 1
ATOM 2635 O O . THR A 1 352 ? -38.455 -16.255 15.707 1.00 90.38 352 THR A O 1
ATOM 2638 N N . ALA A 1 353 ? -37.351 -14.427 16.409 1.00 90.38 353 ALA A N 1
ATOM 2639 C CA . ALA A 1 353 ? -38.276 -13.432 15.873 1.00 90.38 353 ALA A CA 1
ATOM 2640 C C . ALA A 1 353 ? -37.563 -12.082 15.670 1.00 90.38 353 ALA A C 1
ATOM 2642 O O . ALA A 1 353 ? -36.564 -11.808 16.334 1.00 90.38 353 ALA A O 1
ATOM 2643 N N . GLY A 1 354 ? -38.125 -11.233 14.804 1.00 89.69 354 GLY A N 1
ATOM 2644 C CA . GLY A 1 354 ? -37.634 -9.884 14.506 1.00 89.69 354 GLY A CA 1
ATOM 2645 C C . GLY A 1 354 ? -37.040 -9.753 13.102 1.00 89.69 354 GLY A C 1
ATOM 2646 O O . GLY A 1 354 ? -36.677 -10.749 12.478 1.00 89.69 354 GLY A O 1
ATOM 2647 N N . GLU A 1 355 ? -36.951 -8.513 12.618 1.00 91.44 355 GLU A N 1
ATOM 2648 C CA . GLU A 1 355 ? -36.297 -8.184 11.347 1.00 91.44 355 GLU A CA 1
ATOM 2649 C C . GLU A 1 355 ? -34.773 -8.252 11.548 1.00 91.44 355 GLU A C 1
ATOM 2651 O O . GLU A 1 355 ? -34.210 -7.451 12.294 1.00 91.44 355 GLU A O 1
ATOM 2656 N N . LEU A 1 356 ? -34.108 -9.212 10.903 1.00 89.12 356 LEU A N 1
ATOM 2657 C CA . LEU A 1 356 ? -32.664 -9.442 11.026 1.00 89.12 356 LEU A CA 1
ATOM 2658 C C . LEU A 1 356 ? -31.847 -8.379 10.296 1.00 89.12 356 LEU A C 1
ATOM 2660 O O . LEU A 1 356 ? -30.822 -7.920 10.782 1.00 89.12 356 LEU A O 1
ATOM 2664 N N . VAL A 1 357 ? -32.302 -8.000 9.107 1.00 88.75 357 VAL A N 1
ATOM 2665 C CA . VAL A 1 357 ? -31.680 -6.970 8.279 1.00 88.75 357 VAL A CA 1
ATOM 2666 C C . VAL A 1 357 ? -32.750 -6.313 7.425 1.00 88.75 357 VAL A C 1
ATOM 2668 O O . VAL A 1 357 ? -33.676 -6.974 6.951 1.00 88.75 357 VAL A O 1
ATOM 2671 N N . ILE A 1 358 ? -32.618 -5.005 7.233 1.00 88.12 358 ILE A N 1
ATOM 2672 C CA . ILE A 1 358 ? -33.497 -4.195 6.393 1.00 88.12 358 ILE A CA 1
ATOM 2673 C C . ILE A 1 358 ? -32.646 -3.634 5.259 1.00 88.12 358 ILE A C 1
ATOM 2675 O O . ILE A 1 358 ? -31.605 -3.045 5.519 1.00 88.12 358 ILE A O 1
ATOM 2679 N N . VAL A 1 359 ? -33.080 -3.788 4.014 1.00 86.50 359 VAL A N 1
ATOM 2680 C CA . VAL A 1 359 ? -32.404 -3.242 2.832 1.00 86.50 359 VAL A CA 1
ATOM 2681 C C . VAL A 1 359 ? -33.285 -2.145 2.242 1.00 86.50 359 VAL A C 1
ATOM 2683 O O . VAL A 1 359 ? -34.482 -2.340 2.035 1.00 86.50 359 VAL A O 1
ATOM 2686 N N . ARG A 1 360 ? -32.712 -0.965 2.009 1.00 85.62 360 ARG A N 1
ATOM 2687 C CA . ARG A 1 360 ? -33.367 0.172 1.360 1.00 85.62 360 ARG A CA 1
ATOM 2688 C C . ARG A 1 360 ? -32.666 0.455 0.037 1.00 85.62 360 ARG A C 1
ATOM 2690 O O . ARG A 1 360 ? -31.525 0.907 0.034 1.00 85.62 360 ARG A O 1
ATOM 2697 N N . SER A 1 361 ? -33.356 0.189 -1.064 1.00 83.44 361 SER A N 1
ATOM 2698 C CA . SER A 1 361 ? -32.891 0.454 -2.427 1.00 83.44 361 SER A CA 1
ATOM 2699 C C . SER A 1 361 ? -33.741 1.541 -3.089 1.00 83.44 361 SER A C 1
ATOM 2701 O O . SER A 1 361 ? -34.732 2.011 -2.517 1.00 83.44 361 SER A O 1
ATOM 2703 N N . SER A 1 362 ? -33.396 1.900 -4.325 1.00 74.81 362 SER A N 1
ATOM 2704 C CA . SER A 1 362 ? -34.227 2.744 -5.195 1.00 74.81 362 SER A CA 1
ATOM 2705 C C . SER A 1 362 ? -35.636 2.165 -5.431 1.00 74.81 362 SER A C 1
ATOM 2707 O O . SER A 1 362 ? -36.576 2.915 -5.692 1.00 74.81 362 SER A O 1
ATOM 2709 N N . PHE A 1 363 ? -35.817 0.847 -5.264 1.00 77.75 363 PHE A N 1
ATOM 2710 C CA . PHE A 1 363 ? -37.094 0.143 -5.434 1.00 77.75 363 PHE A CA 1
ATOM 2711 C C . PHE A 1 363 ? -37.950 0.064 -4.157 1.00 77.75 363 PHE A C 1
ATOM 2713 O O . PHE A 1 363 ? -39.111 -0.345 -4.223 1.00 77.75 363 PHE A O 1
ATOM 2720 N N . GLY A 1 364 ? -37.418 0.469 -2.997 1.00 82.94 364 GLY A N 1
ATOM 2721 C CA . GLY A 1 364 ? -38.154 0.525 -1.732 1.00 82.94 364 GLY A CA 1
ATOM 2722 C C . GLY A 1 364 ? -37.461 -0.179 -0.562 1.00 82.94 364 GLY A C 1
ATOM 2723 O O . GLY A 1 364 ? -36.244 -0.345 -0.533 1.00 82.94 364 GLY A O 1
ATOM 2724 N N . ARG A 1 365 ? -38.256 -0.544 0.455 1.00 89.19 365 ARG A N 1
ATOM 2725 C CA . ARG A 1 365 ? -37.797 -1.192 1.696 1.00 89.19 365 ARG A CA 1
ATOM 2726 C C . ARG A 1 365 ? -38.096 -2.687 1.663 1.00 89.19 365 ARG A C 1
ATOM 2728 O O . ARG A 1 365 ? -39.259 -3.082 1.614 1.00 89.19 365 ARG A O 1
ATOM 2735 N N . GLU A 1 366 ? -37.062 -3.490 1.844 1.00 87.75 366 GLU A N 1
ATOM 2736 C CA . GLU A 1 366 ? -37.127 -4.938 2.020 1.00 87.75 366 GLU A CA 1
ATOM 2737 C C . GLU A 1 366 ? -36.561 -5.327 3.390 1.00 87.75 366 GLU A C 1
ATOM 2739 O O . GLU A 1 366 ? -35.791 -4.578 3.992 1.00 87.75 366 GLU A O 1
ATOM 2744 N N . HIS A 1 367 ? -36.967 -6.476 3.924 1.00 87.12 367 HIS A N 1
ATOM 2745 C CA . HIS A 1 367 ? -36.433 -7.005 5.180 1.00 87.12 367 HIS A CA 1
ATOM 2746 C C . HIS A 1 367 ? -36.399 -8.531 5.150 1.00 87.12 367 HIS A C 1
ATOM 2748 O O . HIS A 1 367 ? -37.174 -9.161 4.429 1.00 87.12 367 HIS A O 1
ATOM 2754 N N . GLN A 1 368 ? -35.497 -9.113 5.938 1.00 88.00 368 GLN A N 1
ATOM 2755 C CA . GLN A 1 368 ? -35.468 -10.550 6.201 1.00 88.00 368 GLN A CA 1
ATOM 2756 C C . GLN A 1 368 ? -35.830 -10.810 7.661 1.00 88.00 368 GLN A C 1
ATOM 2758 O O . GLN A 1 368 ? -35.202 -10.258 8.563 1.00 88.00 368 GLN A O 1
ATOM 2763 N N . ASP A 1 369 ? -36.836 -11.651 7.881 1.00 89.88 369 ASP A N 1
ATOM 2764 C CA . ASP A 1 369 ? -37.294 -12.039 9.214 1.00 89.88 369 ASP A CA 1
ATOM 2765 C C . ASP A 1 369 ? -36.523 -13.242 9.761 1.00 89.88 369 ASP A C 1
ATOM 2767 O O . ASP A 1 369 ? -36.079 -14.121 9.017 1.00 89.88 369 ASP A O 1
ATOM 2771 N N . ALA A 1 370 ? -36.431 -13.310 11.088 1.00 88.50 370 ALA A N 1
ATOM 2772 C CA . ALA A 1 370 ? -35.908 -14.474 11.782 1.00 88.50 370 ALA A CA 1
ATOM 2773 C C . ALA A 1 370 ? -36.751 -15.731 11.515 1.00 88.50 370 ALA A C 1
ATOM 2775 O O . ALA A 1 370 ? -37.986 -15.709 11.482 1.00 88.50 370 ALA A O 1
ATOM 2776 N N . THR A 1 371 ? -36.061 -16.858 11.383 1.00 88.94 371 THR A N 1
ATOM 2777 C CA . THR A 1 371 ? -36.647 -18.188 11.206 1.00 88.94 371 THR A CA 1
ATOM 2778 C C . THR A 1 371 ? -36.607 -18.990 12.516 1.00 88.94 371 THR A C 1
ATOM 2780 O O . THR A 1 371 ? -36.242 -18.482 13.574 1.00 88.94 371 THR A O 1
ATOM 2783 N N . LYS A 1 372 ? -37.021 -20.265 12.478 1.00 81.00 372 LYS A N 1
ATOM 2784 C CA . LYS A 1 372 ? -37.040 -21.162 13.653 1.00 81.00 372 LYS A CA 1
ATOM 2785 C C . LYS A 1 372 ? -35.792 -22.048 13.762 1.00 81.00 372 LYS A C 1
ATOM 2787 O O . LYS A 1 372 ? -35.885 -23.161 14.272 1.00 81.00 372 LYS A O 1
ATOM 2792 N N . GLU A 1 373 ? -34.645 -21.579 13.285 1.00 83.19 373 GLU A N 1
ATOM 2793 C CA . GLU A 1 373 ? -33.381 -22.335 13.245 1.00 83.19 373 GLU A CA 1
ATOM 2794 C C . GLU A 1 373 ? -32.474 -22.075 14.461 1.00 83.19 373 GLU A C 1
ATOM 2796 O O . GLU A 1 373 ? -31.252 -22.155 14.366 1.00 83.19 373 GLU A O 1
ATOM 2801 N N . LEU A 1 374 ? -33.074 -21.788 15.620 1.00 91.06 374 LEU A N 1
ATOM 2802 C CA . LEU A 1 374 ? -32.351 -21.471 16.849 1.00 91.06 374 LEU A CA 1
ATOM 2803 C C . LEU A 1 374 ? -31.444 -22.633 17.282 1.00 91.06 374 LEU A C 1
ATOM 2805 O O . LEU A 1 374 ? -31.927 -23.735 17.547 1.00 91.06 374 LEU A O 1
ATOM 2809 N N . VAL A 1 375 ? -30.151 -22.349 17.429 1.00 92.25 375 VAL A N 1
ATOM 2810 C CA . VAL A 1 375 ? -29.150 -23.271 17.982 1.00 92.25 375 VAL A CA 1
ATOM 2811 C C . VAL A 1 375 ? -28.813 -22.841 19.404 1.00 92.25 375 VAL A C 1
ATOM 2813 O O . VAL A 1 375 ? -28.903 -23.640 20.331 1.00 92.25 375 VAL A O 1
ATOM 2816 N N . VAL A 1 376 ? -28.489 -21.562 19.615 1.00 92.06 376 VAL A N 1
ATOM 2817 C CA . VAL A 1 376 ? -28.085 -21.037 20.925 1.00 92.06 376 VAL A CA 1
ATOM 2818 C C . VAL A 1 376 ? -29.323 -20.742 21.786 1.00 92.06 376 VAL A C 1
ATOM 2820 O O . VAL A 1 376 ? -30.135 -19.902 21.394 1.00 92.06 376 VAL A O 1
ATOM 2823 N N . PRO A 1 377 ? -29.482 -21.345 22.982 1.00 90.44 377 PRO A N 1
ATOM 2824 C CA . PRO A 1 377 ? -30.645 -21.112 23.834 1.00 90.44 377 PRO A CA 1
ATOM 2825 C C . PRO A 1 377 ? -30.811 -19.630 24.180 1.00 90.44 377 PRO A C 1
ATOM 2827 O O . PRO A 1 377 ? -29.838 -18.966 24.536 1.00 90.44 377 PRO A O 1
ATOM 2830 N N . MET A 1 378 ? -32.048 -19.121 24.148 1.00 89.38 378 MET A N 1
ATOM 2831 C CA . MET A 1 378 ? -32.343 -17.704 24.431 1.00 89.38 378 MET A CA 1
ATOM 2832 C C . MET A 1 378 ? -31.896 -17.248 25.830 1.00 89.38 378 MET A C 1
ATOM 2834 O O . MET A 1 378 ? -31.639 -16.064 26.021 1.00 89.38 378 MET A O 1
ATOM 2838 N N . GLY A 1 379 ? -31.805 -18.171 26.796 1.00 87.81 379 GLY A N 1
ATOM 2839 C CA . GLY A 1 379 ? -31.331 -17.888 28.155 1.00 87.81 379 GLY A CA 1
ATOM 2840 C C . GLY A 1 379 ? -29.807 -17.866 28.311 1.00 87.81 379 GLY A C 1
ATOM 2841 O O . GLY A 1 379 ? -29.323 -17.376 29.323 1.00 87.81 379 GLY A O 1
ATOM 2842 N N . LEU A 1 380 ? -29.042 -18.365 27.332 1.00 93.06 380 LEU A N 1
ATOM 2843 C CA . LEU A 1 380 ? -27.580 -18.348 27.399 1.00 93.06 380 LEU A CA 1
ATOM 2844 C C . LEU A 1 380 ? -27.070 -16.913 27.156 1.00 93.06 380 LEU A C 1
ATOM 2846 O O . LEU A 1 380 ? -27.426 -16.334 26.115 1.00 93.06 380 LEU A O 1
ATOM 2850 N N . PRO A 1 381 ? -26.241 -16.337 28.051 1.00 95.00 381 PRO A N 1
ATOM 2851 C CA . PRO A 1 381 ? -25.645 -15.024 27.832 1.00 95.00 381 PRO A CA 1
ATOM 2852 C C . PRO A 1 381 ? -24.680 -15.076 26.644 1.00 95.00 381 PRO A C 1
ATOM 2854 O O . PRO A 1 381 ? -23.869 -15.997 26.516 1.00 95.00 381 PRO A O 1
ATOM 2857 N N . VAL A 1 382 ? -24.782 -14.077 25.766 1.00 96.81 382 VAL A N 1
ATOM 2858 C CA . VAL A 1 382 ? -23.905 -13.930 24.601 1.00 96.81 382 VAL A CA 1
ATOM 2859 C C . VAL A 1 382 ? -23.229 -12.571 24.659 1.00 96.81 382 VAL A C 1
ATOM 2861 O O . VAL A 1 382 ? -23.903 -11.540 24.717 1.00 96.81 382 VAL A O 1
ATOM 2864 N N . VAL A 1 383 ? -21.901 -12.584 24.611 1.00 98.12 383 VAL A N 1
ATOM 2865 C CA . VAL A 1 383 ? -21.058 -11.396 24.486 1.00 98.12 383 VAL A CA 1
ATOM 2866 C C . VAL A 1 383 ? -20.504 -11.361 23.068 1.00 98.12 383 VAL A C 1
ATOM 2868 O O . VAL A 1 383 ? -19.950 -12.350 22.598 1.00 98.12 383 VAL A O 1
ATOM 2871 N N . THR A 1 384 ? -20.691 -10.250 22.360 1.00 98.19 384 THR A N 1
ATOM 2872 C CA . THR A 1 384 ? -20.165 -10.057 21.000 1.00 98.19 384 THR A CA 1
ATOM 2873 C C . THR A 1 384 ? -19.032 -9.040 21.024 1.00 98.19 384 THR A C 1
ATOM 2875 O O . THR A 1 384 ? -19.252 -7.911 21.456 1.00 98.19 384 THR A O 1
ATOM 2878 N N . LEU A 1 385 ? -17.845 -9.431 20.565 1.00 98.31 385 LEU A N 1
ATOM 2879 C CA . LEU A 1 385 ? -16.687 -8.552 20.400 1.00 98.31 385 LEU A CA 1
ATOM 2880 C C . LEU A 1 385 ? -16.693 -7.932 19.000 1.00 98.31 385 LEU A C 1
ATOM 2882 O O . LEU A 1 385 ? -16.877 -8.642 18.012 1.00 98.31 385 LEU A O 1
ATOM 2886 N N . VAL A 1 386 ? -16.489 -6.618 18.932 1.00 97.06 386 VAL A N 1
ATOM 2887 C CA . VAL A 1 386 ? -16.359 -5.835 17.692 1.00 97.06 386 VAL A CA 1
ATOM 2888 C C . VAL A 1 386 ? -15.230 -4.813 17.828 1.00 97.06 386 VAL A C 1
ATOM 2890 O O . VAL A 1 386 ? -14.879 -4.404 18.935 1.00 97.06 386 VAL A O 1
ATOM 2893 N N . ASP A 1 387 ? -14.677 -4.384 16.704 1.00 94.19 387 ASP A N 1
ATOM 2894 C CA . ASP A 1 387 ? -13.636 -3.362 16.605 1.00 94.19 387 ASP A CA 1
ATOM 2895 C C . ASP A 1 387 ? -13.800 -2.506 15.342 1.00 94.19 387 ASP A C 1
ATOM 2897 O O . ASP A 1 387 ? -14.698 -2.735 14.535 1.00 94.19 387 ASP A O 1
ATOM 2901 N N . GLU A 1 388 ? -12.920 -1.527 15.158 1.00 89.50 388 GLU A N 1
ATOM 2902 C CA . GLU A 1 388 ? -12.882 -0.614 14.015 1.00 89.50 388 GLU A CA 1
ATOM 2903 C C . GLU A 1 388 ? -12.756 -1.294 12.643 1.00 89.50 388 GLU A C 1
ATOM 2905 O O . GLU A 1 388 ? -13.114 -0.685 11.634 1.00 89.50 388 GLU A O 1
ATOM 2910 N N . GLU A 1 389 ? -12.289 -2.544 12.595 1.00 89.44 389 GLU A N 1
ATOM 2911 C CA . GLU A 1 389 ? -12.156 -3.348 11.374 1.00 89.44 389 GLU A CA 1
ATOM 2912 C C . GLU A 1 389 ? -13.395 -4.216 11.097 1.00 89.44 389 GLU A C 1
ATOM 2914 O O . GLU A 1 389 ? -13.570 -4.730 9.988 1.00 89.44 389 GLU A O 1
ATOM 2919 N N . SER A 1 390 ? -14.291 -4.340 12.079 1.00 93.31 390 SER A N 1
ATOM 2920 C CA . SER A 1 390 ? -15.579 -5.012 11.938 1.00 93.31 390 SER A CA 1
ATOM 2921 C C . SER A 1 390 ? -16.471 -4.217 10.976 1.00 93.31 390 SER A C 1
ATOM 2923 O O . SER A 1 390 ? -16.913 -3.111 11.289 1.00 93.31 390 SER A O 1
ATOM 2925 N N . ALA A 1 391 ? -16.758 -4.762 9.793 1.00 89.44 391 ALA A N 1
ATOM 2926 C CA . ALA A 1 391 ? -17.476 -4.047 8.736 1.00 89.44 391 ALA A CA 1
ATOM 2927 C C . ALA A 1 391 ? -18.563 -4.899 8.060 1.00 89.44 391 ALA A C 1
ATOM 2929 O O . ALA A 1 391 ? -18.530 -6.132 8.061 1.00 89.44 391 ALA A O 1
ATOM 2930 N N . SER A 1 392 ? -19.535 -4.243 7.420 1.00 90.88 392 SER A N 1
ATOM 2931 C CA . SER A 1 392 ? -20.521 -4.899 6.552 1.00 90.88 392 SER A CA 1
ATOM 2932 C C . SER A 1 392 ? -21.306 -6.022 7.271 1.00 90.88 392 SER A C 1
ATOM 2934 O O . SER A 1 392 ? -21.948 -5.794 8.292 1.00 90.88 392 SER A O 1
ATOM 2936 N N . ALA A 1 393 ? -21.249 -7.263 6.778 1.00 91.56 393 ALA A N 1
ATOM 2937 C CA . ALA A 1 393 ? -21.889 -8.429 7.392 1.00 91.56 393 ALA A CA 1
ATOM 2938 C C . ALA A 1 393 ? -21.592 -8.591 8.902 1.00 91.56 393 ALA A C 1
ATOM 2940 O O . ALA A 1 393 ? -22.495 -8.967 9.653 1.00 91.56 393 ALA A O 1
ATOM 2941 N N . ALA A 1 394 ? -20.383 -8.249 9.367 1.00 94.69 394 ALA A N 1
ATOM 2942 C CA . ALA A 1 394 ? -20.042 -8.272 10.792 1.00 94.69 394 ALA A CA 1
ATOM 2943 C C . ALA A 1 394 ? -20.871 -7.255 11.596 1.00 94.69 394 ALA A C 1
ATOM 2945 O O . ALA A 1 394 ? -21.359 -7.561 12.682 1.00 94.69 394 ALA A O 1
ATOM 2946 N N . GLU A 1 395 ? -21.117 -6.072 11.030 1.00 93.31 395 GLU A N 1
ATOM 2947 C CA . GLU A 1 395 ? -21.933 -5.020 11.644 1.00 93.31 395 GLU A CA 1
ATOM 2948 C C . GLU A 1 395 ? -23.417 -5.385 11.659 1.00 93.31 395 GLU A C 1
ATOM 2950 O O . GLU A 1 395 ? -24.123 -5.069 12.617 1.00 93.31 395 GLU A O 1
ATOM 2955 N N . ILE A 1 396 ? -23.890 -6.112 10.640 1.00 93.88 396 ILE A N 1
ATOM 2956 C CA . ILE A 1 396 ? -25.242 -6.687 10.633 1.00 93.88 396 ILE A CA 1
ATOM 2957 C C . ILE A 1 396 ? -25.406 -7.636 11.812 1.00 93.88 396 ILE A C 1
ATOM 2959 O O . ILE A 1 396 ? -26.381 -7.511 12.554 1.00 93.88 396 ILE A O 1
ATOM 2963 N N . VAL A 1 397 ? -24.456 -8.556 12.009 1.00 95.81 397 VAL A N 1
ATOM 2964 C CA . VAL A 1 397 ? -24.504 -9.502 13.127 1.00 95.81 397 VAL A CA 1
ATOM 2965 C C . VAL A 1 397 ? -24.393 -8.760 14.460 1.00 95.81 397 VAL A C 1
ATOM 2967 O O . VAL A 1 397 ? -25.307 -8.860 15.275 1.00 95.81 397 VAL A O 1
ATOM 2970 N N . GLY A 1 398 ? -23.342 -7.965 14.679 1.00 94.50 398 GLY A N 1
ATOM 2971 C CA . GLY A 1 398 ? -23.123 -7.250 15.942 1.00 94.50 398 GLY A CA 1
ATOM 2972 C C . GLY A 1 398 ? -24.258 -6.283 16.296 1.00 94.50 398 GLY A C 1
ATOM 2973 O O . GLY A 1 398 ? -24.783 -6.302 17.411 1.00 94.50 398 GLY A O 1
ATOM 2974 N N . GLY A 1 399 ? -24.711 -5.483 15.330 1.00 92.75 399 GLY A N 1
ATOM 2975 C CA . GLY A 1 399 ? -25.806 -4.534 15.518 1.00 92.75 399 GLY A CA 1
ATOM 2976 C C . GLY A 1 399 ? -27.150 -5.219 15.755 1.00 92.75 399 GLY A C 1
ATOM 2977 O O . GLY A 1 399 ? -27.928 -4.776 16.600 1.00 92.75 399 GLY A O 1
ATOM 2978 N N . SER A 1 400 ? -27.428 -6.335 15.079 1.00 93.44 400 SER A N 1
ATOM 2979 C CA . SER A 1 400 ? -28.682 -7.069 15.285 1.00 93.44 400 SER A CA 1
ATOM 2980 C C . SER A 1 400 ? -28.677 -7.862 16.588 1.00 93.44 400 SER A C 1
ATOM 2982 O O . SER A 1 400 ? -29.698 -7.888 17.267 1.00 93.44 400 SER A O 1
ATOM 2984 N N . MET A 1 401 ? -27.537 -8.407 17.023 1.00 93.50 401 MET A N 1
ATOM 2985 C CA . MET A 1 401 ? -27.397 -8.994 18.364 1.00 93.50 401 MET A CA 1
ATOM 2986 C C . MET A 1 401 ? -27.743 -7.983 19.463 1.00 93.50 401 MET A C 1
ATOM 2988 O O . MET A 1 401 ? -28.413 -8.328 20.441 1.00 93.50 401 MET A O 1
ATOM 2992 N N . LYS A 1 402 ? -27.348 -6.720 19.268 1.00 91.25 402 LYS A N 1
ATOM 2993 C CA . LYS A 1 402 ? -27.691 -5.602 20.150 1.00 91.25 402 LYS A CA 1
ATOM 2994 C C . LYS A 1 402 ? -29.178 -5.242 20.093 1.00 91.25 402 LYS A C 1
ATOM 2996 O O . LYS A 1 402 ? -29.820 -5.109 21.132 1.00 91.25 402 LYS A O 1
ATOM 3001 N N . HIS A 1 403 ? -29.725 -5.045 18.894 1.00 90.88 403 HIS A N 1
ATOM 3002 C CA . HIS A 1 403 ? -31.056 -4.458 18.701 1.00 90.88 403 HIS A CA 1
ATOM 3003 C C . HIS A 1 403 ? -32.219 -5.460 18.680 1.00 90.88 403 HIS A C 1
ATOM 3005 O O . HIS A 1 403 ? -33.364 -5.044 18.839 1.00 90.88 403 HIS A O 1
ATOM 3011 N N . LEU A 1 404 ? -31.940 -6.759 18.558 1.00 92.00 404 LEU A N 1
ATOM 3012 C CA . LEU A 1 404 ? -32.900 -7.852 18.779 1.00 92.00 404 LEU A CA 1
ATOM 3013 C C . LEU A 1 404 ? -32.888 -8.357 20.229 1.00 92.00 404 LEU A C 1
ATOM 3015 O O . LEU A 1 404 ? -33.381 -9.444 20.518 1.00 92.00 404 LEU A O 1
ATOM 3019 N N . ASP A 1 405 ? -32.289 -7.582 21.134 1.00 90.94 405 ASP A N 1
ATOM 3020 C CA . ASP A 1 405 ? -32.142 -7.898 22.550 1.00 90.94 405 ASP A CA 1
ATOM 3021 C C . ASP A 1 405 ? -31.484 -9.259 22.841 1.00 90.94 405 ASP A C 1
ATOM 3023 O O . ASP A 1 405 ? -31.838 -9.944 23.805 1.00 90.94 405 ASP A O 1
ATOM 3027 N N . ARG A 1 406 ? -30.500 -9.657 22.019 1.00 93.06 406 ARG A N 1
ATOM 3028 C CA . ARG A 1 406 ? -29.909 -10.998 22.089 1.00 93.06 406 ARG A CA 1
ATOM 3029 C C . ARG A 1 406 ? -28.597 -11.090 22.862 1.00 93.06 406 ARG A C 1
ATOM 3031 O O . ARG A 1 406 ? -28.389 -12.095 23.544 1.00 93.06 406 ARG A O 1
ATOM 3038 N N . GLY A 1 407 ? -27.719 -10.099 22.740 1.00 93.69 407 GLY A N 1
ATOM 3039 C CA . GLY A 1 407 ? -26.394 -10.129 23.360 1.00 93.69 407 GLY A CA 1
ATOM 3040 C C . GLY A 1 407 ? -25.864 -8.750 23.734 1.00 93.69 407 GLY A C 1
ATOM 3041 O O . GLY A 1 407 ? -26.343 -7.723 23.244 1.00 93.69 407 GLY A O 1
ATOM 3042 N N . VAL A 1 408 ? -24.876 -8.740 24.626 1.00 96.31 408 VAL A N 1
ATOM 3043 C CA . VAL A 1 408 ? -24.121 -7.538 25.000 1.00 96.31 408 VAL A CA 1
ATOM 3044 C C . VAL A 1 408 ? -22.965 -7.380 24.019 1.00 96.31 408 VAL A C 1
ATOM 3046 O O . VAL A 1 408 ? -22.209 -8.323 23.799 1.00 96.31 408 VAL A O 1
ATOM 3049 N N . VAL A 1 409 ? -22.833 -6.202 23.415 1.00 97.00 409 VAL A N 1
ATOM 3050 C CA . VAL A 1 409 ? -21.739 -5.906 22.479 1.00 97.00 409 VAL A CA 1
ATOM 3051 C C . VAL A 1 409 ? -20.630 -5.171 23.223 1.00 97.00 409 VAL A C 1
ATOM 3053 O O . VAL A 1 409 ? -20.910 -4.179 23.891 1.00 97.00 409 VAL A O 1
ATOM 3056 N N . ILE A 1 410 ? -19.383 -5.617 23.117 1.00 97.69 410 ILE A N 1
ATOM 3057 C CA . ILE A 1 410 ? -18.226 -4.982 23.762 1.00 97.69 410 ILE A CA 1
ATOM 3058 C C . ILE A 1 410 ? -17.074 -4.810 22.758 1.00 97.69 410 ILE A C 1
ATOM 3060 O O . ILE A 1 410 ? -17.090 -5.429 21.696 1.00 97.69 410 ILE A O 1
ATOM 3064 N N . GLY A 1 411 ? -16.083 -3.978 23.081 1.00 95.69 411 GLY A N 1
ATOM 3065 C CA . GLY A 1 411 ? -14.913 -3.737 22.223 1.00 95.69 411 GLY A CA 1
ATOM 3066 C C . GLY A 1 411 ? -14.826 -2.283 21.770 1.00 95.69 411 GLY A C 1
ATOM 3067 O O . GLY A 1 411 ? -14.985 -1.376 22.585 1.00 95.69 411 GLY A O 1
ATOM 3068 N N . ARG A 1 412 ? -14.594 -2.021 20.485 1.00 93.19 412 ARG A N 1
ATOM 3069 C CA . ARG A 1 412 ? -14.555 -0.662 19.915 1.00 93.19 412 ARG A CA 1
ATOM 3070 C C . ARG A 1 412 ? -15.676 -0.467 18.902 1.00 93.19 412 ARG A C 1
ATOM 3072 O O . ARG A 1 412 ? -16.341 -1.411 18.495 1.00 93.19 412 ARG A O 1
ATOM 3079 N N . ALA A 1 413 ? -15.961 0.786 18.568 1.00 90.88 413 ALA A N 1
ATOM 3080 C CA . ALA A 1 413 ? -17.009 1.084 17.604 1.00 90.88 413 ALA A CA 1
ATOM 3081 C C . ALA A 1 413 ? -16.597 0.588 16.211 1.00 90.88 413 ALA A C 1
ATOM 3083 O O . ALA A 1 413 ? -15.451 0.773 15.807 1.00 90.88 413 ALA A O 1
ATOM 3084 N N . SER A 1 414 ? -17.533 -0.045 15.503 1.00 91.88 414 SER A N 1
ATOM 3085 C CA . SER A 1 414 ? -17.232 -0.707 14.233 1.00 91.88 414 SER A CA 1
ATOM 3086 C C . SER A 1 414 ? -17.050 0.264 13.065 1.00 91.88 414 SER A C 1
ATOM 3088 O O . SER A 1 414 ? -17.222 1.474 13.221 1.00 91.88 414 SER A O 1
ATOM 3090 N N . PHE A 1 415 ? -16.679 -0.248 11.893 1.00 87.62 415 PHE A N 1
ATOM 3091 C CA . PHE A 1 415 ? -16.246 0.560 10.751 1.00 87.62 415 PHE A CA 1
ATOM 3092 C C . PHE A 1 415 ? -17.287 1.588 10.255 1.00 87.62 415 PHE A C 1
ATOM 3094 O O . PHE A 1 415 ? -16.952 2.734 9.955 1.00 87.62 415 PHE A O 1
ATOM 3101 N N . GLY A 1 416 ? -18.559 1.194 10.164 1.00 84.88 416 GLY A N 1
ATOM 3102 C CA . GLY A 1 416 ? -19.657 2.017 9.659 1.00 84.88 416 GLY A CA 1
ATOM 3103 C C . GLY A 1 416 ? -19.945 1.859 8.168 1.00 84.88 416 GLY A C 1
ATOM 3104 O O . GLY A 1 416 ? -20.292 2.842 7.512 1.00 84.88 416 GLY A O 1
ATOM 3105 N N . LYS A 1 417 ? -19.831 0.650 7.604 1.00 85.19 417 LYS A N 1
ATOM 3106 C CA . LYS A 1 417 ? -20.139 0.383 6.190 1.00 85.19 417 LYS A CA 1
ATOM 3107 C C . LYS A 1 417 ? -21.541 -0.194 6.061 1.00 85.19 417 LYS A C 1
ATOM 3109 O O . LYS A 1 417 ? -21.712 -1.404 6.048 1.00 85.19 417 LYS A O 1
ATOM 3114 N N . GLY A 1 418 ? -22.536 0.661 5.883 1.00 80.69 418 GLY A N 1
ATOM 3115 C CA . GLY A 1 418 ? -23.957 0.345 5.719 1.00 80.69 418 GLY A CA 1
ATOM 3116 C C . GLY A 1 418 ? -24.456 0.188 4.276 1.00 80.69 418 GLY A C 1
ATOM 3117 O O . GLY A 1 418 ? -25.657 0.301 4.056 1.00 80.69 418 GLY A O 1
ATOM 3118 N N . THR A 1 419 ? -23.592 -0.035 3.284 1.00 84.12 419 THR A N 1
ATOM 3119 C CA . THR A 1 419 ? -23.987 -0.163 1.866 1.00 84.12 419 THR A CA 1
ATOM 3120 C C . THR A 1 419 ? -23.906 -1.601 1.350 1.00 84.12 419 THR A C 1
ATOM 3122 O O . THR A 1 419 ? -23.085 -2.401 1.804 1.00 84.12 419 THR A O 1
ATOM 3125 N N . VAL A 1 420 ? -24.770 -1.937 0.390 1.00 84.56 420 VAL A N 1
ATOM 3126 C CA . VAL A 1 420 ? -24.833 -3.235 -0.294 1.00 84.56 420 VAL A CA 1
ATOM 3127 C C . VAL A 1 420 ? -24.306 -3.073 -1.710 1.00 84.56 420 VAL A C 1
ATOM 3129 O O . VAL A 1 420 ? -24.786 -2.220 -2.458 1.00 84.56 420 VAL A O 1
ATOM 3132 N N . GLN A 1 421 ? -23.350 -3.924 -2.079 1.00 85.69 421 GLN A N 1
ATOM 3133 C CA . GLN A 1 421 ? -22.818 -3.979 -3.434 1.00 85.69 421 GLN A CA 1
ATOM 3134 C C . GLN A 1 421 ? -23.337 -5.199 -4.193 1.00 85.69 421 GLN A C 1
ATOM 3136 O O . GLN A 1 421 ? -23.406 -6.298 -3.640 1.00 85.69 421 GLN A O 1
ATOM 3141 N N . GLU A 1 422 ? -23.628 -5.009 -5.475 1.00 87.12 422 GLU A N 1
ATOM 3142 C CA . GLU A 1 422 ? -23.898 -6.073 -6.439 1.00 87.12 422 GLU A CA 1
ATOM 3143 C C . GLU A 1 422 ? -22.776 -6.132 -7.483 1.00 87.12 422 GLU A C 1
ATOM 3145 O O . GLU A 1 422 ? -22.175 -5.113 -7.820 1.00 87.12 422 GLU A O 1
ATOM 3150 N N . LEU A 1 423 ? -22.479 -7.334 -7.986 1.00 90.06 423 LEU A N 1
ATOM 3151 C CA . LEU A 1 423 ? -21.575 -7.531 -9.116 1.00 90.06 423 LEU A CA 1
ATOM 3152 C C . LEU A 1 423 ? -22.385 -7.666 -10.403 1.00 90.06 423 LEU A C 1
ATOM 3154 O O . LEU A 1 423 ? -23.054 -8.679 -10.618 1.00 90.06 423 LEU A O 1
ATOM 3158 N N . ARG A 1 424 ? -22.269 -6.680 -11.287 1.00 90.12 424 ARG A N 1
ATOM 3159 C CA . ARG A 1 424 ? -22.726 -6.774 -12.673 1.00 90.12 424 ARG A CA 1
ATOM 3160 C C . ARG A 1 424 ? -21.557 -7.291 -13.504 1.00 90.12 424 ARG A C 1
ATOM 3162 O O . ARG A 1 424 ? -20.494 -6.684 -13.508 1.00 90.12 424 ARG A O 1
ATOM 3169 N N . ARG A 1 425 ? -21.710 -8.445 -14.152 1.00 89.12 425 ARG A N 1
ATOM 3170 C CA . ARG A 1 425 ? -20.632 -9.072 -14.935 1.00 89.12 425 ARG A CA 1
ATOM 3171 C C . ARG A 1 425 ? -20.704 -8.624 -16.386 1.00 89.12 425 ARG A C 1
ATOM 3173 O O . ARG A 1 425 ? -21.795 -8.561 -16.949 1.00 89.12 425 ARG A O 1
ATOM 3180 N N . ALA A 1 426 ? -19.546 -8.393 -16.985 1.00 84.50 426 ALA A N 1
ATOM 3181 C CA . ALA A 1 426 ? -19.403 -8.131 -18.407 1.00 84.50 426 ALA A CA 1
ATOM 3182 C C . ALA A 1 426 ? -18.281 -9.009 -18.971 1.00 84.50 426 ALA A C 1
ATOM 3184 O O . ALA A 1 426 ? -17.343 -9.371 -18.261 1.00 84.50 426 ALA A O 1
ATOM 3185 N N . THR A 1 427 ? -18.374 -9.379 -20.248 1.00 85.56 427 THR A N 1
ATOM 3186 C CA . THR A 1 427 ? -17.301 -10.120 -20.933 1.00 85.56 427 THR A CA 1
ATOM 3187 C C . THR A 1 427 ? -16.814 -9.385 -22.183 1.00 85.56 427 THR A C 1
ATOM 3189 O O . THR A 1 427 ? -16.820 -9.961 -23.277 1.00 85.56 427 THR A O 1
ATOM 3192 N N . PRO A 1 428 ? -16.444 -8.094 -22.075 1.00 74.81 428 PRO A N 1
ATOM 3193 C CA . PRO A 1 428 ? -15.844 -7.394 -23.197 1.00 74.81 428 PRO A CA 1
ATOM 3194 C C . PRO A 1 428 ? -14.480 -8.031 -23.500 1.00 74.81 428 PRO A C 1
ATOM 3196 O O . PRO A 1 428 ? -13.821 -8.592 -22.622 1.00 74.81 428 PRO A O 1
ATOM 3199 N N . TYR A 1 429 ? -14.079 -8.011 -24.769 1.00 76.38 429 TYR A N 1
ATOM 3200 C CA . TYR A 1 429 ? -12.757 -8.482 -25.210 1.00 76.38 429 TYR A CA 1
ATOM 3201 C C . TYR A 1 429 ? -12.426 -9.956 -24.863 1.00 76.38 429 TYR A C 1
ATOM 3203 O O . TYR A 1 429 ? -11.274 -10.377 -24.935 1.00 76.38 429 TYR A O 1
ATOM 3211 N N . GLY A 1 430 ? -13.427 -10.774 -24.507 1.00 77.88 430 GLY A N 1
ATOM 3212 C CA . GLY A 1 430 ? -13.256 -12.197 -24.186 1.00 77.88 430 GLY A CA 1
ATOM 3213 C C . GLY A 1 430 ? -12.741 -12.503 -22.772 1.00 77.88 430 GLY A C 1
ATOM 3214 O O . GLY A 1 430 ? -12.414 -13.660 -22.503 1.00 77.88 430 GLY A O 1
ATOM 3215 N N . ARG A 1 431 ? -12.684 -11.514 -21.867 1.00 79.38 431 ARG A N 1
ATOM 3216 C CA . ARG A 1 431 ? -12.317 -11.690 -20.447 1.00 79.38 431 ARG A CA 1
ATOM 3217 C C . ARG A 1 431 ? -13.488 -11.319 -19.542 1.00 79.38 431 ARG A C 1
ATOM 3219 O O . ARG A 1 431 ? -14.277 -10.458 -19.897 1.00 79.38 431 ARG A O 1
ATOM 3226 N N . GLU A 1 432 ? -13.627 -11.969 -18.389 1.00 85.19 432 GLU A N 1
ATOM 3227 C CA . GLU A 1 432 ? -14.740 -11.717 -17.462 1.00 85.19 432 GLU A CA 1
ATOM 3228 C C . GLU A 1 432 ? -14.390 -10.616 -16.449 1.00 85.19 432 GLU A C 1
ATOM 3230 O O . GLU A 1 432 ? -13.631 -10.847 -15.507 1.00 85.19 432 GLU A O 1
ATOM 3235 N N . LEU A 1 433 ? -14.994 -9.441 -16.612 1.00 91.06 433 LEU A N 1
ATOM 3236 C CA . LEU A 1 433 ? -14.908 -8.317 -15.680 1.00 91.06 433 LEU A CA 1
ATOM 3237 C C . LEU A 1 433 ? -16.188 -8.196 -14.852 1.00 91.06 433 LEU A C 1
ATOM 3239 O O . LEU A 1 433 ? -17.224 -8.793 -15.171 1.00 91.06 433 LEU A O 1
ATOM 3243 N N . ALA A 1 434 ? -16.131 -7.389 -13.795 1.00 92.62 434 ALA A N 1
ATOM 3244 C CA . ALA A 1 434 ? -17.320 -7.050 -13.031 1.00 92.62 434 ALA A CA 1
ATOM 3245 C C . ALA A 1 434 ? -17.327 -5.587 -12.590 1.00 92.62 434 ALA A C 1
ATOM 3247 O O . ALA A 1 434 ? -16.387 -5.113 -11.964 1.00 92.62 434 ALA A O 1
ATOM 3248 N N . LEU A 1 435 ? -18.437 -4.898 -12.838 1.00 94.44 435 LEU A N 1
ATOM 3249 C CA . LEU A 1 435 ? -18.765 -3.659 -12.151 1.00 94.44 435 LEU A CA 1
ATOM 3250 C C . LEU A 1 435 ? -19.328 -4.026 -10.778 1.00 94.44 435 LEU A C 1
ATOM 3252 O O . LEU A 1 435 ? -20.421 -4.591 -10.662 1.00 94.44 435 LEU A O 1
ATOM 3256 N N . LYS A 1 436 ? -18.568 -3.722 -9.732 1.00 93.00 436 LYS A N 1
ATOM 3257 C CA . LYS A 1 436 ? -19.049 -3.766 -8.356 1.00 93.00 436 LYS A CA 1
ATOM 3258 C C . LYS A 1 436 ? -19.743 -2.445 -8.091 1.00 93.00 436 LYS A C 1
ATOM 3260 O O . LYS A 1 436 ? -19.098 -1.417 -8.197 1.00 93.00 436 LYS A O 1
ATOM 3265 N N . MET A 1 437 ? -21.032 -2.466 -7.781 1.00 90.94 437 MET A N 1
ATOM 3266 C CA . MET A 1 437 ? -21.859 -1.259 -7.723 1.00 90.94 437 MET A CA 1
ATOM 3267 C C . MET A 1 437 ? -22.692 -1.220 -6.453 1.00 90.94 437 MET A C 1
ATOM 3269 O O . MET A 1 437 ? -23.294 -2.228 -6.080 1.00 90.94 437 MET A O 1
ATOM 3273 N N . THR A 1 438 ? -22.764 -0.057 -5.806 1.00 88.94 438 THR A N 1
ATOM 3274 C CA . THR A 1 438 ? -23.659 0.142 -4.663 1.00 88.94 438 THR A CA 1
ATOM 3275 C C . THR A 1 438 ? -25.111 0.302 -5.120 1.00 88.94 438 THR A C 1
ATOM 3277 O O . THR A 1 438 ? -25.456 1.255 -5.815 1.00 88.94 438 THR A O 1
ATOM 3280 N N . ILE A 1 439 ? -25.977 -0.616 -4.682 1.00 86.62 439 ILE A N 1
ATOM 3281 C CA . ILE A 1 439 ? -27.394 -0.684 -5.093 1.00 86.62 439 ILE A CA 1
ATOM 3282 C C . ILE A 1 439 ? -28.387 -0.393 -3.959 1.00 86.62 439 ILE A C 1
ATOM 3284 O O . ILE A 1 439 ? -29.576 -0.177 -4.201 1.00 86.62 439 ILE A O 1
ATOM 3288 N N . ALA A 1 440 ? -27.926 -0.409 -2.707 1.00 84.38 440 ALA A N 1
ATOM 3289 C CA . ALA A 1 440 ? -28.781 -0.191 -1.547 1.00 84.38 440 ALA A CA 1
ATOM 3290 C C . ALA A 1 440 ? -27.984 0.186 -0.293 1.00 84.38 440 ALA A C 1
ATOM 3292 O O . ALA A 1 440 ? -26.790 -0.097 -0.183 1.00 84.38 440 ALA A O 1
ATOM 3293 N N . GLU A 1 441 ? -28.683 0.725 0.702 1.00 85.56 441 GLU A N 1
ATOM 3294 C CA . GLU A 1 441 ? -28.221 0.764 2.090 1.00 85.56 441 GLU A CA 1
ATOM 3295 C C . GLU A 1 441 ? -28.853 -0.391 2.870 1.00 85.56 441 GLU A C 1
ATOM 3297 O O . GLU A 1 441 ? -30.051 -0.650 2.740 1.00 85.56 441 GLU A O 1
ATOM 3302 N N . TYR A 1 442 ? -28.089 -1.061 3.729 1.00 85.50 442 TYR A N 1
ATOM 3303 C CA . TYR A 1 442 ? -28.658 -1.953 4.728 1.00 85.50 442 TYR A CA 1
ATOM 3304 C C . TYR A 1 442 ? -28.703 -1.273 6.098 1.00 85.50 442 TYR A C 1
ATOM 3306 O O . TYR A 1 442 ? -27.928 -0.376 6.435 1.00 85.50 442 TYR A O 1
ATOM 3314 N N . ARG A 1 443 ? -29.659 -1.710 6.906 1.00 85.12 443 ARG A N 1
ATOM 3315 C CA . ARG A 1 443 ? -29.923 -1.230 8.255 1.00 85.12 443 ARG A CA 1
ATOM 3316 C C . ARG A 1 443 ? -30.070 -2.422 9.179 1.00 85.12 443 ARG A C 1
ATOM 3318 O O . ARG A 1 443 ? -30.611 -3.462 8.794 1.00 85.12 443 ARG A O 1
ATOM 3325 N N . VAL A 1 444 ? -29.578 -2.257 10.397 1.00 86.38 444 VAL A N 1
ATOM 3326 C CA . VAL A 1 444 ? -29.690 -3.280 11.440 1.00 86.38 444 VAL A CA 1
ATOM 3327 C C . VAL A 1 444 ? -31.095 -3.263 12.043 1.00 86.38 444 VAL A C 1
ATOM 3329 O O . VAL A 1 444 ? -31.875 -2.329 11.805 1.00 86.38 444 VAL A O 1
ATOM 3332 N N . ALA A 1 445 ? -31.423 -4.299 12.818 1.00 82.56 445 ALA A N 1
ATOM 3333 C CA . ALA A 1 445 ? -32.726 -4.445 13.459 1.00 82.56 445 ALA A CA 1
ATOM 3334 C C . ALA A 1 445 ? -33.209 -3.144 14.140 1.00 82.56 445 ALA A C 1
ATOM 3336 O O . ALA A 1 445 ? -32.450 -2.438 14.809 1.00 82.56 445 ALA A O 1
ATOM 3337 N N . GLY A 1 446 ? -34.489 -2.813 13.947 1.00 81.94 446 GLY A N 1
ATOM 3338 C CA . GLY A 1 446 ? -35.068 -1.540 14.394 1.00 81.94 446 GLY A CA 1
ATOM 3339 C C . GLY A 1 446 ? -34.866 -0.361 13.429 1.00 81.94 446 GLY A C 1
ATOM 3340 O O . GLY A 1 446 ? -35.021 0.782 13.853 1.00 81.94 446 GLY A O 1
ATOM 3341 N N . ASP A 1 447 ? -34.537 -0.627 12.157 1.00 82.19 447 ASP A N 1
ATOM 3342 C CA . ASP A 1 447 ? -34.386 0.367 11.073 1.00 82.19 447 ASP A CA 1
ATOM 3343 C C . ASP A 1 447 ? -33.315 1.434 11.364 1.00 82.19 447 ASP A C 1
ATOM 3345 O O . ASP A 1 447 ? -33.449 2.609 11.007 1.00 82.19 447 ASP A O 1
ATOM 3349 N N . ARG A 1 448 ? -32.232 1.017 12.031 1.00 82.00 448 ARG A N 1
ATOM 3350 C CA . ARG A 1 448 ? -31.131 1.902 12.426 1.00 82.00 448 ARG A CA 1
ATOM 3351 C C . ARG A 1 448 ? -30.064 1.964 11.342 1.00 82.00 448 ARG A C 1
ATOM 3353 O O . ARG A 1 448 ? -29.566 0.937 10.878 1.00 82.00 448 ARG A O 1
ATOM 3360 N N . ARG A 1 449 ? -29.714 3.189 10.951 1.00 82.94 449 ARG A N 1
ATOM 3361 C CA . ARG A 1 449 ? -28.607 3.471 10.033 1.00 82.94 449 ARG A CA 1
ATOM 3362 C C . ARG A 1 449 ? -27.287 3.258 10.773 1.00 82.94 449 ARG A C 1
ATOM 3364 O O . ARG A 1 449 ? -27.148 3.719 11.900 1.00 82.94 449 ARG A O 1
ATOM 3371 N N . ILE A 1 450 ? -26.346 2.576 10.128 1.00 80.62 450 ILE A N 1
ATOM 3372 C CA . ILE A 1 450 ? -24.974 2.398 10.632 1.00 80.62 450 ILE A CA 1
ATOM 3373 C C . ILE A 1 450 ? -23.920 3.007 9.698 1.00 80.62 450 ILE A C 1
ATOM 3375 O O . ILE A 1 450 ? -22.756 3.090 10.073 1.00 80.62 450 ILE A O 1
ATOM 3379 N N . GLN A 1 451 ? -24.317 3.438 8.494 1.00 80.31 451 GLN A N 1
ATOM 3380 C CA . GLN A 1 451 ? -23.433 4.105 7.540 1.00 80.31 451 GLN A CA 1
ATOM 3381 C C . GLN A 1 451 ? -22.758 5.306 8.208 1.00 80.31 451 GLN A C 1
ATOM 3383 O O . GLN A 1 451 ? -23.445 6.163 8.761 1.00 80.31 451 GLN A O 1
ATOM 3388 N N . SER A 1 452 ? -21.428 5.334 8.167 1.00 73.88 452 SER A N 1
ATOM 3389 C CA . SER A 1 452 ? -20.564 6.349 8.782 1.00 73.88 452 SER A CA 1
ATOM 3390 C C . SER A 1 452 ? -20.605 6.427 10.318 1.00 73.88 452 SER A C 1
ATOM 3392 O O . SER A 1 452 ? -19.944 7.295 10.875 1.00 73.88 452 SER A O 1
ATOM 3394 N N . VAL A 1 453 ? -21.312 5.530 11.016 1.00 78.69 453 VAL A N 1
ATOM 3395 C CA . VAL A 1 453 ? -21.394 5.504 12.496 1.00 78.69 453 VAL A CA 1
ATOM 3396 C C . VAL A 1 453 ? -20.823 4.202 13.068 1.00 78.69 453 VAL A C 1
ATOM 3398 O O . VAL A 1 453 ? -20.041 4.221 14.022 1.00 78.69 453 VAL A O 1
ATOM 3401 N N . GLY A 1 454 ? -21.203 3.074 12.466 1.00 87.75 454 GLY A N 1
ATOM 3402 C CA . GLY A 1 454 ? -20.913 1.729 12.951 1.00 87.75 454 GLY A CA 1
ATOM 3403 C C . GLY A 1 454 ? -21.837 1.261 14.077 1.00 87.75 454 GLY A C 1
ATOM 3404 O O . GLY A 1 454 ? -22.766 1.942 14.515 1.00 87.75 454 GLY A O 1
ATOM 3405 N N . VAL A 1 455 ? -21.581 0.047 14.547 1.00 90.44 455 VAL A N 1
ATOM 3406 C CA . VAL A 1 455 ? -22.134 -0.555 15.753 1.00 90.44 455 VAL A CA 1
ATOM 3407 C C . VAL A 1 455 ? -21.355 -0.021 16.941 1.00 90.44 455 VAL A C 1
ATOM 3409 O O . VAL A 1 455 ? -20.164 -0.277 17.110 1.00 90.44 455 VAL A O 1
ATOM 3412 N N . ILE A 1 456 ? -22.059 0.705 17.796 1.00 91.00 456 ILE A N 1
ATOM 3413 C CA . ILE A 1 456 ? -21.498 1.210 19.042 1.00 91.00 456 ILE A CA 1
ATOM 3414 C C . ILE A 1 456 ? -21.588 0.117 20.103 1.00 91.00 456 ILE A C 1
ATOM 3416 O O . ILE A 1 456 ? -22.696 -0.388 20.338 1.00 91.00 456 ILE A O 1
ATOM 3420 N N . PRO A 1 457 ? -20.486 -0.236 20.782 1.00 93.44 457 PRO A N 1
ATOM 3421 C CA . PRO A 1 457 ? -20.529 -1.233 21.839 1.00 93.44 457 PRO A CA 1
ATOM 3422 C C . PRO A 1 457 ? -21.337 -0.732 23.048 1.00 93.44 457 PRO A C 1
ATOM 3424 O O . PRO A 1 457 ? -21.495 0.465 23.274 1.00 93.44 457 PRO A O 1
ATOM 3427 N N . ASP A 1 458 ? -21.896 -1.659 23.818 1.00 95.25 458 ASP A N 1
ATOM 3428 C CA . ASP A 1 458 ? -22.475 -1.399 25.142 1.00 95.25 458 ASP A CA 1
ATOM 3429 C C . ASP A 1 458 ? -21.386 -1.145 26.199 1.00 95.25 458 ASP A C 1
ATOM 3431 O O . ASP A 1 458 ? -21.613 -0.389 27.142 1.00 95.25 458 ASP A O 1
ATOM 3435 N N . LEU A 1 459 ? -20.205 -1.746 26.016 1.00 95.69 459 LEU A N 1
ATOM 3436 C CA . LEU A 1 459 ? -18.987 -1.494 26.787 1.00 95.69 459 LEU A CA 1
ATOM 3437 C C . LEU A 1 459 ? -17.815 -1.243 25.837 1.00 95.69 459 LEU A C 1
ATOM 3439 O O . LEU A 1 459 ? -17.409 -2.138 25.095 1.00 95.69 459 LEU A O 1
ATOM 3443 N N . ARG A 1 460 ? -17.236 -0.043 25.891 1.00 94.44 460 ARG A N 1
ATOM 3444 C CA . ARG A 1 460 ? -16.030 0.273 25.126 1.00 94.44 460 ARG A CA 1
ATOM 3445 C C . ARG A 1 460 ? -14.799 -0.286 25.840 1.00 94.44 460 ARG A C 1
ATOM 3447 O O . ARG A 1 460 ? -14.562 0.072 26.987 1.00 94.44 460 ARG A O 1
ATOM 3454 N N . LEU A 1 461 ? -14.019 -1.119 25.165 1.00 95.12 461 LEU A N 1
ATOM 3455 C CA . LEU A 1 461 ? -12.725 -1.603 25.635 1.00 95.12 461 LEU A CA 1
ATOM 3456 C C . LEU A 1 461 ? -11.614 -0.752 25.012 1.00 95.12 461 LEU A C 1
ATOM 3458 O O . LEU A 1 461 ? -11.562 -0.582 23.792 1.00 95.12 461 LEU A O 1
ATOM 3462 N N . LEU A 1 462 ? -10.744 -0.204 25.855 1.00 94.00 462 LEU A N 1
ATOM 3463 C CA . LEU A 1 462 ? -9.656 0.688 25.466 1.00 94.00 462 LEU A CA 1
ATOM 3464 C C . LEU A 1 462 ? -8.305 0.069 25.862 1.00 94.00 462 LEU A C 1
ATOM 3466 O O . LEU A 1 462 ? -8.004 -0.003 27.055 1.00 94.00 462 LEU A O 1
ATOM 3470 N N . PRO A 1 463 ? -7.493 -0.396 24.898 1.00 94.94 463 PRO A N 1
ATOM 3471 C CA . PRO A 1 463 ? -6.176 -0.945 25.200 1.00 94.94 463 PRO A CA 1
ATOM 3472 C C . PRO A 1 463 ? -5.218 0.139 25.684 1.00 94.94 463 PRO A C 1
ATOM 3474 O O . PRO A 1 463 ? -5.064 1.181 25.041 1.00 94.94 463 PRO A O 1
ATOM 3477 N N . VAL A 1 464 ? -4.520 -0.173 26.771 1.00 94.75 464 VAL A N 1
ATOM 3478 C CA . VAL A 1 464 ? -3.354 0.555 27.259 1.00 94.75 464 VAL A CA 1
ATOM 3479 C C . VAL A 1 464 ? -2.100 -0.175 26.795 1.00 94.75 464 VAL A C 1
ATOM 3481 O O . VAL A 1 464 ? -1.879 -1.336 27.148 1.00 94.75 464 VAL A O 1
ATOM 3484 N N . GLU A 1 465 ? -1.283 0.510 26.003 1.00 94.62 465 GLU A N 1
ATOM 3485 C CA . GLU A 1 465 ? 0.022 0.023 25.544 1.00 94.62 465 GLU A CA 1
ATOM 3486 C C . GLU A 1 465 ? 1.110 0.856 26.218 1.00 94.62 465 GLU A C 1
ATOM 3488 O O . GLU A 1 465 ? 1.120 2.079 26.102 1.00 94.62 465 GLU A O 1
ATOM 3493 N N . LEU A 1 466 ? 2.022 0.211 26.934 1.00 93.94 466 LEU A N 1
ATOM 3494 C CA . LEU A 1 466 ? 3.171 0.855 27.563 1.00 93.94 466 LEU A CA 1
ATOM 3495 C C . LEU A 1 466 ? 4.430 0.334 26.874 1.00 93.94 466 LEU A C 1
ATOM 3497 O O . LEU A 1 466 ? 4.615 -0.877 26.773 1.00 93.94 466 LEU A O 1
ATOM 3501 N N . PHE A 1 467 ? 5.271 1.229 26.361 1.00 91.81 467 PHE A N 1
ATOM 3502 C CA . PHE A 1 467 ? 6.436 0.833 25.566 1.00 91.81 467 PHE A CA 1
ATOM 3503 C C . PHE A 1 467 ? 7.675 0.615 26.439 1.00 91.81 467 PHE A C 1
ATOM 3505 O O . PHE A 1 467 ? 7.641 0.790 27.645 1.00 91.81 467 PHE A O 1
ATOM 3512 N N . GLU A 1 468 ? 8.802 0.206 25.862 1.00 90.06 468 GLU A N 1
ATOM 3513 C CA . GLU A 1 468 ? 10.044 0.038 26.636 1.00 90.06 468 GLU A CA 1
ATOM 3514 C C . GLU A 1 468 ? 10.660 1.380 27.087 1.00 90.06 468 GLU A C 1
ATOM 3516 O O . GLU A 1 468 ? 11.455 1.427 28.030 1.00 90.06 468 GLU A O 1
ATOM 3521 N N . TYR A 1 469 ? 10.284 2.482 26.430 1.00 89.00 469 TYR A N 1
ATOM 3522 C CA . TYR A 1 469 ? 10.765 3.828 26.730 1.00 89.00 469 TYR A CA 1
ATOM 3523 C C . TYR A 1 469 ? 10.011 4.432 27.915 1.00 89.00 469 TYR A C 1
ATOM 3525 O O . TYR A 1 469 ? 8.782 4.430 27.955 1.00 89.00 469 TYR A O 1
ATOM 3533 N N . GLU A 1 470 ? 10.755 4.980 28.875 1.00 89.25 470 GLU A N 1
ATOM 3534 C CA . GLU A 1 470 ? 10.195 5.504 30.121 1.00 89.25 470 GLU A CA 1
ATOM 3535 C C . GLU A 1 470 ? 9.119 6.571 29.880 1.00 89.25 470 GLU A C 1
ATOM 3537 O O . GLU A 1 470 ? 9.388 7.625 29.304 1.00 89.25 470 GLU A O 1
ATOM 3542 N N . GLY A 1 471 ? 7.904 6.300 30.365 1.00 90.31 471 GLY A N 1
ATOM 3543 C CA . GLY A 1 471 ? 6.776 7.221 30.269 1.00 90.31 471 GLY A CA 1
ATOM 3544 C C . GLY A 1 471 ? 6.179 7.352 28.871 1.00 90.31 471 GLY A C 1
ATOM 3545 O O . GLY A 1 471 ? 5.285 8.168 28.703 1.00 90.31 471 GLY A O 1
ATOM 3546 N N . VAL A 1 472 ? 6.614 6.574 27.878 1.00 93.38 472 VAL A N 1
ATOM 3547 C CA . VAL A 1 472 ? 5.998 6.577 26.544 1.00 93.38 472 VAL A CA 1
ATOM 3548 C C . VAL A 1 472 ? 4.966 5.459 26.476 1.00 93.38 472 VAL A C 1
ATOM 3550 O O . VAL A 1 472 ? 5.282 4.286 26.692 1.00 93.38 472 VAL A O 1
ATOM 3553 N N . GLY A 1 473 ? 3.726 5.804 26.155 1.00 93.06 473 GLY A N 1
ATOM 3554 C CA . GLY A 1 473 ? 2.640 4.833 26.077 1.00 93.06 473 GLY A CA 1
ATOM 3555 C C . GLY A 1 473 ? 1.513 5.292 25.168 1.00 93.06 473 GLY A C 1
ATOM 3556 O O . GLY A 1 473 ? 1.663 6.237 24.407 1.00 93.06 473 GLY A O 1
ATOM 3557 N N . ARG A 1 474 ? 0.391 4.583 25.244 1.00 92.62 474 ARG A N 1
ATOM 3558 C CA . ARG A 1 474 ? -0.910 4.938 24.677 1.00 92.62 474 ARG A CA 1
ATOM 3559 C C . ARG A 1 474 ? -1.974 4.576 25.700 1.00 92.62 474 ARG A C 1
ATOM 3561 O O . ARG A 1 474 ? -2.446 3.439 25.725 1.00 92.62 474 ARG A O 1
ATOM 3568 N N . TYR A 1 475 ? -2.302 5.515 26.577 1.00 92.56 475 TYR A N 1
ATOM 3569 C CA . TYR A 1 475 ? -3.287 5.344 27.644 1.00 92.56 475 TYR A CA 1
ATOM 3570 C C . TYR A 1 475 ? -4.616 6.019 27.281 1.00 92.56 475 TYR A C 1
ATOM 3572 O O . TYR A 1 475 ? -5.689 5.427 27.454 1.00 92.56 475 TYR A O 1
ATOM 3580 N N . TYR A 1 476 ? -4.551 7.245 26.758 1.00 88.44 476 TYR A N 1
ATOM 3581 C CA . TYR A 1 476 ? -5.710 8.039 26.354 1.00 88.44 476 TYR A CA 1
ATOM 3582 C C . TYR A 1 476 ? -5.909 8.138 24.842 1.00 88.44 476 TYR A C 1
ATOM 3584 O O . TYR A 1 476 ? -6.939 8.657 24.416 1.00 88.44 476 TYR A O 1
ATOM 3592 N N . ASP A 1 477 ? -4.994 7.592 24.037 1.00 78.75 477 ASP A N 1
ATOM 3593 C CA . ASP A 1 477 ? -5.065 7.579 22.569 1.00 78.75 477 ASP A CA 1
ATOM 3594 C C . ASP A 1 477 ? -6.183 6.665 22.016 1.00 78.75 477 ASP A C 1
ATOM 3596 O O . ASP A 1 477 ? -5.951 5.712 21.273 1.00 78.75 477 ASP A O 1
ATOM 3600 N N . ALA A 1 478 ? -7.431 6.927 22.407 1.00 76.31 478 ALA A N 1
ATOM 3601 C CA . ALA A 1 478 ? -8.630 6.334 21.830 1.00 76.31 478 ALA A CA 1
ATOM 3602 C C . ALA A 1 478 ? -8.928 6.925 20.445 1.00 76.31 478 ALA A C 1
ATOM 3604 O O . ALA A 1 478 ? -9.598 6.287 19.627 1.00 76.31 478 ALA A O 1
ATOM 3605 N N . GLU A 1 479 ? -8.431 8.134 20.181 1.00 71.00 479 GLU A N 1
ATOM 3606 C CA . GLU A 1 479 ? -8.554 8.788 18.887 1.00 71.00 479 GLU A CA 1
ATOM 3607 C C . GLU A 1 479 ? -7.830 8.033 17.778 1.00 71.00 479 GLU A C 1
ATOM 3609 O O . GLU A 1 479 ? -8.295 8.106 16.648 1.00 71.00 479 GLU A O 1
ATOM 3614 N N . ARG A 1 480 ? -6.777 7.241 18.046 1.00 76.75 480 ARG A N 1
ATOM 3615 C CA . ARG A 1 480 ? -6.158 6.415 16.991 1.00 76.75 480 ARG A CA 1
ATOM 3616 C C . ARG A 1 480 ? -7.149 5.511 16.277 1.00 76.75 480 ARG A C 1
ATOM 3618 O O . ARG A 1 480 ? -7.069 5.377 15.062 1.00 76.75 480 ARG A O 1
ATOM 3625 N N . PHE A 1 481 ? -8.107 4.943 17.008 1.00 81.31 481 PHE A N 1
ATOM 3626 C CA . PHE A 1 481 ? -9.142 4.093 16.424 1.00 81.31 481 PHE A CA 1
ATOM 3627 C C . PHE A 1 481 ? -10.086 4.920 15.557 1.00 81.31 481 PHE A C 1
ATOM 3629 O O . PHE A 1 481 ? -10.469 4.490 14.478 1.00 81.31 481 PHE A O 1
ATOM 3636 N N . GLU A 1 482 ? -10.406 6.143 15.980 1.00 73.88 482 GLU A N 1
ATOM 3637 C CA . GLU A 1 482 ? -11.190 7.079 15.174 1.00 73.88 482 GLU A CA 1
ATOM 3638 C C . GLU A 1 482 ? -10.430 7.557 13.941 1.00 73.88 482 GLU A C 1
ATOM 3640 O O . GLU A 1 482 ? -11.008 7.598 12.864 1.00 73.88 482 GLU A O 1
ATOM 3645 N N . ARG A 1 483 ? -9.130 7.849 14.057 1.00 71.75 483 ARG A N 1
ATOM 3646 C CA . ARG A 1 483 ? -8.252 8.192 12.934 1.00 71.75 483 ARG A CA 1
ATOM 3647 C C . ARG A 1 483 ? -8.112 7.016 11.976 1.00 71.75 483 ARG A C 1
ATOM 3649 O O . ARG A 1 483 ? -8.120 7.238 10.774 1.00 71.75 483 ARG A O 1
ATOM 3656 N N . GLN A 1 484 ? -8.017 5.781 12.463 1.00 70.44 484 GLN A N 1
ATOM 3657 C CA . GLN A 1 484 ? -7.972 4.577 11.631 1.00 70.44 484 GLN A CA 1
ATOM 3658 C C . GLN A 1 484 ? -9.304 4.358 10.912 1.00 70.44 484 GLN A C 1
ATOM 3660 O O . GLN A 1 484 ? -9.306 4.179 9.693 1.00 70.44 484 GLN A O 1
ATOM 3665 N N . ARG A 1 485 ? -10.431 4.461 11.633 1.00 75.25 485 ARG A N 1
ATOM 3666 C CA . ARG A 1 485 ? -11.772 4.441 11.037 1.00 75.25 485 ARG A CA 1
ATOM 3667 C C . ARG A 1 485 ? -11.932 5.542 10.017 1.00 75.25 485 ARG A C 1
ATOM 3669 O O . ARG A 1 485 ? -12.412 5.265 8.935 1.00 75.25 485 ARG A O 1
ATOM 3676 N N . GLU A 1 486 ? -11.526 6.767 10.329 1.00 66.12 486 GLU A N 1
ATOM 3677 C CA . GLU A 1 486 ? -11.624 7.896 9.418 1.00 66.12 486 GLU A CA 1
ATOM 3678 C C . GLU A 1 486 ? -10.730 7.688 8.211 1.00 66.12 486 GLU A C 1
ATOM 3680 O O . GLU A 1 486 ? -11.268 7.656 7.128 1.00 66.12 486 GLU A O 1
ATOM 3685 N N . ARG A 1 487 ? -9.428 7.423 8.351 1.00 64.88 487 ARG A N 1
ATOM 3686 C CA . ARG A 1 487 ? -8.517 7.149 7.222 1.00 64.88 487 ARG A CA 1
ATOM 3687 C C . ARG A 1 487 ? -9.075 6.063 6.301 1.00 64.88 487 ARG A C 1
ATOM 3689 O O . ARG A 1 487 ? -9.086 6.231 5.082 1.00 64.88 487 ARG A O 1
ATOM 3696 N N . ALA A 1 488 ? -9.568 4.970 6.878 1.00 62.94 488 ALA A N 1
ATOM 3697 C CA . ALA A 1 488 ? -10.161 3.887 6.114 1.00 62.94 488 ALA A CA 1
ATOM 3698 C C . ALA A 1 488 ? -11.530 4.283 5.521 1.00 62.94 488 ALA A C 1
ATOM 3700 O O . ALA A 1 488 ? -11.807 3.955 4.374 1.00 62.94 488 ALA A O 1
ATOM 3701 N N . ARG A 1 489 ? -12.355 5.067 6.226 1.00 66.00 489 ARG A N 1
ATOM 3702 C CA . ARG A 1 489 ? -13.588 5.679 5.707 1.00 66.00 489 ARG A CA 1
ATOM 3703 C C . ARG A 1 489 ? -13.308 6.703 4.619 1.00 66.00 489 ARG A C 1
ATOM 3705 O O . ARG A 1 489 ? -14.037 6.689 3.656 1.00 66.00 489 ARG A O 1
ATOM 3712 N N . THR A 1 490 ? -12.286 7.545 4.681 1.00 55.22 490 THR A N 1
ATOM 3713 C CA . THR A 1 490 ? -11.964 8.525 3.637 1.00 55.22 490 THR A CA 1
ATOM 3714 C C . THR A 1 490 ? -11.405 7.830 2.393 1.00 55.22 490 THR A C 1
ATOM 3716 O O . THR A 1 490 ? -11.617 8.299 1.282 1.00 55.22 490 THR A O 1
ATOM 3719 N N . ALA A 1 491 ? -10.768 6.663 2.552 1.00 51.75 491 ALA A N 1
ATOM 3720 C CA . ALA A 1 491 ? -10.479 5.752 1.441 1.00 51.75 491 ALA A CA 1
ATOM 3721 C C . ALA A 1 491 ? -11.738 5.027 0.909 1.00 51.75 491 ALA A C 1
ATOM 3723 O O . ALA A 1 491 ? -11.733 4.518 -0.211 1.00 51.75 491 ALA A O 1
ATOM 3724 N N . HIS A 1 492 ? -12.812 4.961 1.708 1.00 46.34 492 HIS A N 1
ATOM 3725 C CA . HIS A 1 492 ? -14.027 4.178 1.458 1.00 46.34 492 HIS A CA 1
ATOM 3726 C C . HIS A 1 492 ? -15.357 4.981 1.403 1.00 46.34 492 HIS A C 1
ATOM 3728 O O . HIS A 1 492 ? -16.419 4.391 1.210 1.00 46.34 492 HIS A O 1
ATOM 3734 N N . LEU A 1 493 ? -15.313 6.314 1.423 1.00 48.03 493 LEU A N 1
ATOM 3735 C CA . LEU A 1 493 ? -16.431 7.247 1.301 1.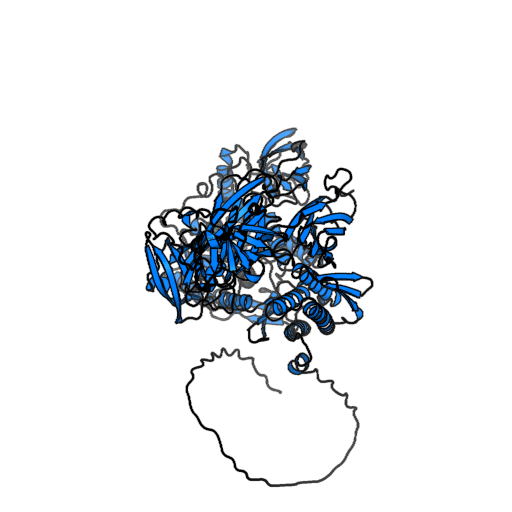00 48.03 493 LEU A CA 1
ATOM 3736 C C . LEU A 1 493 ? -15.939 8.484 0.537 1.00 48.03 493 LEU A C 1
ATOM 3738 O O . LEU A 1 493 ? -14.947 9.082 0.953 1.00 48.03 493 LEU A O 1
ATOM 3742 N N . PRO A 1 494 ? -16.627 8.960 -0.511 1.00 36.25 494 PRO A N 1
ATOM 3743 C CA . PRO A 1 494 ? -16.389 10.297 -1.011 1.00 36.25 494 PRO A CA 1
ATOM 3744 C C . PRO A 1 494 ? -17.157 11.258 -0.113 1.00 36.25 494 PRO A C 1
ATOM 3746 O O . PRO A 1 494 ? -18.369 11.127 0.092 1.00 36.25 494 PRO A O 1
ATOM 3749 N N . SER A 1 495 ? -16.422 12.244 0.389 1.00 35.94 495 SER A N 1
ATOM 3750 C CA . SER A 1 495 ? -16.934 13.400 1.116 1.00 35.94 495 SER A CA 1
ATOM 3751 C C . SER A 1 495 ? -17.600 13.085 2.465 1.00 35.94 495 SER A C 1
ATOM 3753 O O . SER A 1 495 ? -18.821 13.066 2.609 1.00 35.94 495 SER A O 1
ATOM 3755 N N . ALA A 1 496 ? -16.776 13.005 3.516 1.00 38.72 496 ALA A N 1
ATOM 3756 C CA . ALA A 1 496 ? -17.215 13.341 4.876 1.00 38.72 496 ALA A CA 1
ATOM 3757 C C . ALA A 1 496 ? -17.675 14.817 4.988 1.00 38.72 496 ALA A C 1
ATOM 3759 O O . ALA A 1 496 ? -18.385 15.183 5.922 1.00 38.72 496 ALA A O 1
ATOM 3760 N N . VAL A 1 497 ? -17.323 15.665 4.009 1.00 36.91 497 VAL A N 1
ATOM 3761 C CA . VAL A 1 497 ? -17.668 17.097 3.957 1.00 36.91 497 VAL A CA 1
ATOM 3762 C C . VAL A 1 497 ? -19.182 17.325 3.800 1.00 36.91 497 VAL A C 1
ATOM 3764 O O . VAL A 1 497 ? -19.680 18.381 4.187 1.00 36.91 497 VAL A O 1
ATOM 3767 N N . HIS A 1 498 ? -19.941 16.345 3.294 1.00 37.53 498 HIS A N 1
ATOM 3768 C CA . HIS A 1 498 ? -21.393 16.472 3.111 1.00 37.53 498 HIS A CA 1
ATOM 3769 C C . HIS A 1 498 ? -22.259 15.835 4.204 1.00 37.53 498 HIS A C 1
ATOM 3771 O O . HIS A 1 498 ? -23.466 16.074 4.195 1.00 37.53 498 HIS A O 1
ATOM 3777 N N . ASP A 1 499 ? -21.700 15.091 5.168 1.00 46.91 499 ASP A N 1
ATOM 3778 C CA . ASP A 1 499 ? -22.507 14.443 6.213 1.00 46.91 499 ASP A CA 1
ATOM 3779 C C . ASP A 1 499 ? -22.216 15.010 7.613 1.00 46.91 499 ASP A C 1
ATOM 3781 O O . ASP A 1 499 ? -21.623 14.371 8.482 1.00 46.91 499 ASP A O 1
ATOM 3785 N N . ALA A 1 500 ? -22.681 16.241 7.854 1.00 43.62 500 ALA A N 1
ATOM 3786 C CA . ALA A 1 500 ? -22.699 16.841 9.191 1.00 43.62 500 ALA A CA 1
ATOM 3787 C C . ALA A 1 500 ? -23.527 16.013 10.202 1.00 43.62 500 ALA A C 1
ATOM 3789 O O . ALA A 1 500 ? -23.299 16.125 11.408 1.00 43.62 500 ALA A O 1
ATOM 3790 N N . SER A 1 501 ? -24.447 15.158 9.723 1.00 45.44 501 SER A N 1
ATOM 3791 C CA . SER A 1 501 ? -25.165 14.193 10.565 1.00 45.44 501 SER A CA 1
ATOM 3792 C C . SER A 1 501 ? -24.220 13.112 11.063 1.00 45.44 501 SER A C 1
ATOM 3794 O O . SER A 1 501 ? -24.268 12.803 12.239 1.00 45.44 501 SER A O 1
ATOM 3796 N N . ALA A 1 502 ? -23.308 12.594 10.234 1.00 48.41 502 ALA A N 1
ATOM 3797 C CA . ALA A 1 502 ? -22.367 11.552 10.651 1.00 48.41 502 ALA A CA 1
ATOM 3798 C C . ALA A 1 502 ? -21.451 11.998 11.804 1.00 48.41 502 ALA A C 1
ATOM 3800 O O . ALA A 1 502 ? -21.201 11.215 12.718 1.00 48.41 502 ALA A O 1
ATOM 3801 N N . LYS A 1 503 ? -20.991 13.259 11.805 1.00 49.41 503 LYS A N 1
ATOM 3802 C CA . LYS A 1 503 ? -20.193 13.814 12.913 1.00 49.41 503 LYS A CA 1
ATOM 3803 C C . LYS A 1 503 ? -21.027 13.959 14.194 1.00 49.41 503 LYS A C 1
ATOM 3805 O O . LYS A 1 503 ? -20.598 13.513 15.254 1.00 49.41 503 LYS A O 1
ATOM 3810 N N . ALA A 1 504 ? -22.242 14.497 14.079 1.00 50.25 504 ALA A N 1
ATOM 3811 C CA . ALA A 1 504 ? -23.165 14.635 15.206 1.00 50.25 504 ALA A CA 1
ATOM 3812 C C . ALA A 1 504 ? -23.640 13.273 15.755 1.00 50.25 504 ALA A C 1
ATOM 3814 O O . ALA A 1 504 ? -23.737 13.091 16.966 1.00 50.25 504 ALA A O 1
ATOM 3815 N N . ASP A 1 505 ? -23.895 12.299 14.881 1.00 50.12 505 ASP A N 1
ATOM 3816 C CA . ASP A 1 505 ? -24.302 10.939 15.229 1.00 50.12 505 ASP A CA 1
ATOM 3817 C C . ASP A 1 505 ? -23.140 10.176 15.880 1.00 50.12 505 ASP A C 1
ATOM 3819 O O . ASP A 1 505 ? -23.360 9.480 16.865 1.00 50.12 505 ASP A O 1
ATOM 3823 N N . ALA A 1 506 ? -21.897 10.342 15.412 1.00 52.94 506 ALA A N 1
ATOM 3824 C CA . ALA A 1 506 ? -20.714 9.745 16.039 1.00 52.94 506 ALA A CA 1
ATOM 3825 C C . ALA A 1 506 ? -20.436 10.312 17.446 1.00 52.94 506 ALA A C 1
ATOM 3827 O O . ALA A 1 506 ? -20.101 9.554 18.358 1.00 52.94 506 ALA A O 1
ATOM 3828 N N . GLU A 1 507 ? -20.620 11.621 17.654 1.00 54.19 507 GLU A N 1
ATOM 3829 C CA . GLU A 1 507 ? -20.534 12.251 18.981 1.00 54.19 507 GLU A CA 1
ATOM 3830 C C . GLU A 1 507 ? -21.652 11.765 19.917 1.00 54.19 507 GLU A C 1
ATOM 3832 O O . GLU A 1 507 ? -21.397 11.426 21.076 1.00 54.19 507 GLU A O 1
ATOM 3837 N N . LEU A 1 508 ? -22.885 11.651 19.409 1.00 50.16 508 LEU A N 1
ATOM 3838 C CA . LEU A 1 508 ? -24.041 11.176 20.177 1.00 50.16 508 LEU A CA 1
ATOM 3839 C C . LEU A 1 508 ? -23.972 9.670 20.492 1.00 50.16 508 LEU A C 1
ATOM 3841 O O . LEU A 1 508 ? -24.606 9.199 21.441 1.00 50.16 508 LEU A O 1
ATOM 3845 N N . ALA A 1 509 ? -23.212 8.912 19.701 1.00 54.09 509 ALA A N 1
ATOM 3846 C CA . ALA A 1 509 ? -23.134 7.461 19.753 1.00 54.09 509 ALA A CA 1
ATOM 3847 C C . ALA A 1 509 ? -21.817 6.957 20.382 1.00 54.09 509 ALA A C 1
ATOM 3849 O O . ALA A 1 509 ? -21.308 5.900 20.029 1.00 54.09 509 ALA A O 1
ATOM 3850 N N . ARG A 1 510 ? -21.257 7.664 21.371 1.00 66.31 510 ARG A N 1
ATOM 3851 C CA . ARG A 1 510 ? -20.203 7.094 22.231 1.00 66.31 510 ARG A CA 1
ATOM 3852 C C . ARG A 1 510 ? -20.820 6.157 23.275 1.00 66.31 510 ARG A C 1
ATOM 3854 O O . ARG A 1 510 ? -21.860 6.458 23.866 1.00 66.31 510 ARG A O 1
ATOM 3861 N N . SER A 1 511 ? -20.177 5.013 23.529 1.00 73.62 511 SER A N 1
ATOM 3862 C CA . SER A 1 511 ? -20.578 4.156 24.651 1.00 73.62 511 SER A CA 1
ATOM 3863 C C . SER A 1 511 ? -20.450 4.931 25.961 1.00 73.62 511 SER A C 1
ATOM 3865 O O . SER A 1 511 ? -19.428 5.571 26.216 1.00 73.62 511 SER A O 1
ATOM 3867 N N . LYS A 1 512 ? -21.476 4.831 26.809 1.00 80.06 512 LYS A N 1
ATOM 3868 C CA . LYS A 1 512 ? -21.481 5.441 28.146 1.00 80.06 512 LYS A CA 1
ATOM 3869 C C . LYS A 1 512 ? -20.609 4.685 29.145 1.00 80.06 512 LYS A C 1
ATOM 3871 O O . LYS A 1 512 ? -20.232 5.257 30.158 1.00 80.06 512 LYS A O 1
ATOM 3876 N N . LEU A 1 513 ? -20.324 3.411 28.874 1.00 91.25 513 LEU A N 1
ATOM 3877 C CA . LEU A 1 513 ? -19.505 2.554 29.721 1.00 91.25 513 LEU A CA 1
ATOM 3878 C C . LEU A 1 513 ? -18.195 2.236 29.002 1.00 91.25 513 LEU A C 1
ATOM 3880 O O . LEU A 1 513 ? -18.209 1.867 27.820 1.00 91.25 513 LEU A O 1
ATOM 3884 N N . GLN A 1 514 ? -17.080 2.395 29.708 1.00 91.88 514 GLN A N 1
ATOM 3885 C CA . GLN A 1 514 ? -15.734 2.205 29.178 1.00 91.88 514 GLN A CA 1
ATOM 3886 C C . GLN A 1 514 ? -14.877 1.438 30.188 1.00 91.88 514 GLN A C 1
ATOM 3888 O O . GLN A 1 514 ? -15.060 1.590 31.394 1.00 91.88 514 GLN A O 1
ATOM 3893 N N . LEU A 1 515 ? -13.948 0.627 29.691 1.00 94.25 515 LEU A N 1
ATOM 3894 C CA . LEU A 1 515 ? -12.963 -0.096 30.486 1.00 94.25 515 LEU A CA 1
ATOM 3895 C C . LEU A 1 515 ? -11.613 -0.031 29.775 1.00 94.25 515 LEU A C 1
ATOM 3897 O O . LEU A 1 515 ? -11.506 -0.401 28.604 1.00 94.25 515 LEU A O 1
ATOM 3901 N N . ARG A 1 516 ? -10.588 0.431 30.494 1.00 93.81 516 ARG A N 1
ATOM 3902 C CA . ARG A 1 516 ? -9.192 0.343 30.060 1.00 93.81 516 ARG A CA 1
ATOM 3903 C C . ARG A 1 516 ? -8.573 -0.954 30.553 1.00 93.81 516 ARG A C 1
ATOM 3905 O O . ARG A 1 516 ? -8.861 -1.368 31.671 1.00 93.81 516 ARG A O 1
ATOM 3912 N N . TYR A 1 517 ? -7.738 -1.569 29.728 1.00 94.50 517 TYR A N 1
ATOM 3913 C CA . TYR A 1 517 ? -7.049 -2.815 30.062 1.00 94.50 517 TYR A CA 1
ATOM 3914 C C . TYR A 1 517 ? -5.606 -2.787 29.580 1.00 94.50 517 TYR A C 1
ATOM 3916 O O . TYR A 1 517 ? -5.299 -2.126 28.588 1.00 94.50 517 TYR A O 1
ATOM 3924 N N . LEU A 1 518 ? -4.720 -3.507 30.268 1.00 94.19 518 LEU A N 1
ATOM 3925 C CA . LEU A 1 518 ? -3.325 -3.605 29.847 1.00 94.19 518 LEU A CA 1
ATOM 3926 C C . LEU A 1 518 ? -3.234 -4.533 28.629 1.00 94.19 518 LEU A C 1
ATOM 3928 O O . LEU A 1 518 ? -3.451 -5.741 28.736 1.00 94.19 518 LEU A O 1
ATOM 3932 N N . ALA A 1 519 ? -2.928 -3.963 27.466 1.00 93.62 519 ALA A N 1
ATOM 3933 C CA . ALA A 1 519 ? -2.739 -4.711 26.228 1.00 93.62 519 ALA A CA 1
ATOM 3934 C C . ALA A 1 519 ? -1.286 -5.163 26.059 1.00 93.62 519 ALA A C 1
ATOM 3936 O O . ALA A 1 519 ? -1.039 -6.294 25.647 1.00 93.62 519 ALA A O 1
ATOM 3937 N N . VAL A 1 520 ? -0.334 -4.290 26.399 1.00 92.81 520 VAL A N 1
ATOM 3938 C CA . VAL A 1 520 ? 1.113 -4.546 26.351 1.00 92.81 520 VAL A CA 1
ATOM 3939 C C . VAL A 1 520 ? 1.795 -3.716 27.442 1.00 92.81 520 VAL A C 1
ATOM 3941 O O . VAL A 1 520 ? 1.461 -2.542 27.601 1.00 92.81 520 VAL A O 1
ATOM 3944 N N . GLY A 1 521 ? 2.732 -4.311 28.188 1.00 91.62 521 GLY A N 1
ATOM 3945 C CA . GLY A 1 521 ? 3.579 -3.602 29.158 1.00 91.62 521 GLY A CA 1
ATOM 3946 C C . GLY A 1 521 ? 4.996 -3.313 28.627 1.00 91.62 521 GLY A C 1
ATOM 3947 O O . GLY A 1 521 ? 5.344 -3.794 27.545 1.00 91.62 521 GLY A O 1
ATOM 3948 N N . PRO A 1 522 ? 5.846 -2.579 29.374 1.00 89.75 522 PRO A N 1
ATOM 3949 C CA . PRO A 1 522 ? 7.213 -2.244 28.950 1.00 89.75 522 PRO A CA 1
ATOM 3950 C C . PRO A 1 522 ? 8.122 -3.448 28.640 1.00 89.75 522 PRO A C 1
ATOM 3952 O O . PRO A 1 522 ? 9.029 -3.350 27.817 1.00 89.75 522 PRO A O 1
ATOM 3955 N N . GLY A 1 523 ? 7.884 -4.597 29.276 1.00 87.06 523 GLY A N 1
ATOM 3956 C CA . GLY A 1 523 ? 8.497 -5.902 29.003 1.00 87.06 523 GLY A CA 1
ATOM 3957 C C . GLY A 1 523 ? 7.814 -6.695 27.878 1.00 87.06 523 GLY A C 1
ATOM 3958 O O . GLY A 1 523 ? 8.111 -7.876 27.671 1.00 87.06 523 GLY A O 1
ATOM 3959 N N . GLY A 1 524 ? 6.886 -6.075 27.149 1.00 88.31 524 GLY A N 1
ATOM 3960 C CA . GLY A 1 524 ? 6.085 -6.682 26.095 1.00 88.31 524 GLY A CA 1
ATOM 3961 C C . GLY A 1 524 ? 4.963 -7.565 26.645 1.00 88.31 524 GLY A C 1
ATOM 3962 O O . GLY A 1 524 ? 4.317 -7.252 27.644 1.00 88.31 524 GLY A O 1
ATOM 3963 N N . LEU A 1 525 ? 4.732 -8.708 25.993 1.00 84.38 525 LEU A N 1
ATOM 3964 C CA . LEU A 1 525 ? 3.717 -9.687 26.415 1.00 84.38 525 LEU A CA 1
ATOM 3965 C C . LEU A 1 525 ? 4.056 -10.376 27.749 1.00 84.38 525 LEU A C 1
ATOM 3967 O O . LEU A 1 525 ? 3.187 -11.017 28.331 1.00 84.38 525 LEU A O 1
ATOM 3971 N N . ALA A 1 526 ? 5.301 -10.271 28.231 1.00 84.50 526 ALA A N 1
ATOM 3972 C CA . ALA A 1 526 ? 5.727 -10.868 29.498 1.00 84.50 526 ALA A CA 1
ATOM 3973 C C . ALA A 1 526 ? 5.097 -10.194 30.729 1.00 84.50 526 ALA A C 1
ATOM 3975 O O . ALA A 1 526 ? 5.035 -10.813 31.788 1.00 84.50 526 ALA A O 1
ATOM 3976 N N . ASP A 1 527 ? 4.620 -8.957 30.574 1.00 85.31 527 ASP A N 1
ATOM 3977 C CA . ASP A 1 527 ? 3.949 -8.204 31.637 1.00 85.31 527 ASP A CA 1
ATOM 3978 C C . ASP A 1 527 ? 2.451 -8.521 31.729 1.00 85.31 527 ASP A C 1
ATOM 3980 O O . ASP A 1 527 ? 1.775 -8.092 32.666 1.00 85.31 527 ASP A O 1
ATOM 3984 N N . LEU A 1 528 ? 1.913 -9.270 30.761 1.00 85.44 528 LEU A N 1
ATOM 3985 C CA . LEU A 1 528 ? 0.540 -9.748 30.819 1.00 85.44 528 LEU A CA 1
ATOM 3986 C C . LEU A 1 528 ? 0.426 -10.940 31.779 1.00 85.44 528 LEU A C 1
ATOM 3988 O O . LEU A 1 528 ? 1.383 -11.706 31.934 1.00 85.44 528 LEU A O 1
ATOM 3992 N N . PRO A 1 529 ? -0.750 -11.152 32.398 1.00 83.44 529 PRO A N 1
ATOM 3993 C CA . PRO A 1 529 ? -0.994 -12.345 33.197 1.00 83.44 529 PRO A CA 1
ATOM 3994 C C . PRO A 1 529 ? -0.675 -13.623 32.400 1.00 83.44 529 PRO A C 1
ATOM 3996 O O . PRO A 1 529 ? -1.146 -13.763 31.266 1.00 83.44 529 PRO A O 1
ATOM 3999 N N . PRO A 1 530 ? 0.130 -14.551 32.951 1.00 84.38 530 PRO A N 1
ATOM 4000 C CA . PRO A 1 530 ? 0.506 -15.767 32.244 1.00 84.38 530 PRO A CA 1
ATOM 4001 C C . PRO A 1 530 ? -0.704 -16.690 32.064 1.00 84.38 530 PRO A C 1
ATOM 4003 O O . PRO A 1 530 ? -1.598 -16.711 32.907 1.00 84.38 530 PRO A O 1
ATOM 4006 N N . LEU A 1 531 ? -0.690 -17.501 31.001 1.00 87.44 531 LEU A N 1
ATOM 4007 C CA . LEU A 1 531 ? -1.659 -18.589 30.829 1.00 87.44 531 LEU A CA 1
ATOM 4008 C C . LEU A 1 531 ? -1.549 -19.591 31.979 1.00 87.44 531 LEU A C 1
ATOM 4010 O O . LEU A 1 531 ? -0.444 -20.040 32.309 1.00 87.44 531 LEU A O 1
ATOM 4014 N N . GLU A 1 532 ? -2.686 -20.001 32.531 1.00 87.00 532 GLU A N 1
ATOM 4015 C CA . GLU A 1 532 ? -2.719 -21.126 33.460 1.00 87.00 532 GLU A CA 1
ATOM 4016 C C . GLU A 1 532 ? -2.533 -22.464 32.718 1.00 87.00 532 GLU A C 1
ATOM 4018 O O . GLU A 1 532 ? -2.748 -22.594 31.508 1.00 87.00 532 GLU A O 1
ATOM 4023 N N . GLU A 1 533 ? -2.091 -23.496 33.442 1.00 83.81 533 GLU A N 1
ATOM 4024 C CA . GLU A 1 533 ? -1.827 -24.809 32.852 1.00 83.81 533 GLU A CA 1
ATOM 4025 C C . GLU A 1 533 ? -3.114 -25.420 32.268 1.00 83.81 533 GLU A C 1
ATOM 4027 O O . GLU A 1 533 ? -4.074 -25.697 32.984 1.00 83.81 533 GLU A O 1
ATOM 4032 N N . GLY A 1 534 ? -3.114 -25.662 30.953 1.00 82.62 534 GLY A N 1
ATOM 4033 C CA . GLY A 1 534 ? -4.259 -26.221 30.229 1.00 82.62 534 GLY A CA 1
ATOM 4034 C C . GLY A 1 534 ? -5.232 -25.184 29.663 1.00 82.62 534 GLY A C 1
ATOM 4035 O O . GLY A 1 534 ? -6.196 -25.584 29.011 1.00 82.62 534 GLY A O 1
ATOM 4036 N N . GLU A 1 535 ? -4.990 -23.883 29.855 1.00 87.94 535 GLU A N 1
ATOM 4037 C CA . GLU A 1 535 ? -5.784 -22.846 29.196 1.00 87.94 535 GLU A CA 1
ATOM 4038 C C . GLU A 1 535 ? -5.493 -22.758 27.688 1.00 87.94 535 GLU A C 1
ATOM 4040 O O . GLU A 1 535 ? -4.345 -22.916 27.250 1.00 87.94 535 GLU A O 1
ATOM 4045 N N . PRO A 1 536 ? -6.521 -22.479 26.867 1.00 90.69 536 PRO A N 1
ATOM 4046 C CA . PRO A 1 536 ? -6.334 -22.259 25.443 1.00 90.69 536 PRO A CA 1
ATOM 4047 C C . PRO A 1 536 ? -5.565 -20.956 25.185 1.00 90.69 536 PRO A C 1
ATOM 4049 O O . PRO A 1 536 ? -5.709 -19.972 25.910 1.00 90.69 536 PRO A O 1
ATOM 4052 N N . ARG A 1 537 ? -4.775 -20.915 24.104 1.00 89.06 537 ARG A N 1
ATOM 4053 C CA . ARG A 1 537 ? -3.922 -19.756 23.760 1.00 89.06 537 ARG A CA 1
ATOM 4054 C C . ARG A 1 537 ? -4.700 -18.456 23.561 1.00 89.06 537 ARG A C 1
ATOM 4056 O O . ARG A 1 537 ? -4.133 -17.388 23.743 1.00 89.06 537 ARG A O 1
ATOM 4063 N N . GLN A 1 538 ? -5.979 -18.544 23.213 1.00 91.06 538 GLN A N 1
ATOM 4064 C CA . GLN A 1 538 ? -6.906 -17.423 23.072 1.00 91.06 538 GLN A CA 1
ATOM 4065 C C . GLN A 1 538 ? -7.008 -16.600 24.364 1.00 91.06 538 GLN A C 1
ATOM 4067 O O . GLN A 1 538 ? -7.254 -15.403 24.301 1.00 91.06 538 GLN A O 1
ATOM 4072 N N . MET A 1 539 ? -6.745 -17.204 25.528 1.00 93.38 539 MET A N 1
ATOM 4073 C CA . MET A 1 539 ? -6.691 -16.499 26.812 1.00 93.38 539 MET A CA 1
ATOM 4074 C C . MET A 1 539 ? -5.491 -15.542 26.938 1.00 93.38 539 MET A C 1
ATOM 4076 O O . MET A 1 539 ? -5.457 -14.749 27.872 1.00 93.38 539 MET A O 1
ATOM 4080 N N . LEU A 1 540 ? -4.530 -15.548 26.003 1.00 90.31 540 LEU A N 1
ATOM 4081 C CA . LEU A 1 540 ? -3.497 -14.505 25.929 1.00 90.31 540 LEU A CA 1
ATOM 4082 C C . LEU A 1 540 ? -4.071 -13.151 25.500 1.00 90.31 540 LEU A C 1
ATOM 4084 O O . LEU A 1 540 ? -3.496 -12.123 25.842 1.00 90.31 540 LEU A O 1
ATOM 4088 N N . ASP A 1 541 ? -5.184 -13.142 24.763 1.00 93.75 541 ASP A N 1
ATOM 4089 C CA . ASP A 1 541 ? -5.852 -11.915 24.337 1.00 93.75 541 ASP A CA 1
ATOM 4090 C C . ASP A 1 541 ? -6.660 -11.329 25.514 1.00 93.75 541 ASP A C 1
ATOM 4092 O O . ASP A 1 541 ? -7.610 -11.964 25.993 1.00 93.75 541 ASP A O 1
ATOM 4096 N N . PRO A 1 542 ? -6.317 -10.123 26.006 1.00 94.38 542 PRO A N 1
ATOM 4097 C CA . PRO A 1 542 ? -7.023 -9.507 27.124 1.00 94.38 542 PRO A CA 1
ATOM 4098 C C . PRO A 1 542 ? -8.515 -9.274 26.865 1.00 94.38 542 PRO A C 1
ATOM 4100 O O . PRO A 1 542 ? -9.317 -9.427 27.784 1.00 94.38 542 PRO A O 1
ATOM 4103 N N . GLU A 1 543 ? -8.925 -8.951 25.637 1.00 96.50 543 GLU A N 1
ATOM 4104 C CA . GLU A 1 543 ? -10.338 -8.712 25.336 1.00 96.50 543 GLU A CA 1
ATOM 4105 C C . GLU A 1 543 ? -11.144 -10.014 25.350 1.00 96.50 543 GLU A C 1
ATOM 4107 O O . GLU A 1 543 ? -12.288 -10.013 25.807 1.00 96.50 543 GLU A O 1
ATOM 4112 N N . ILE A 1 544 ? -10.549 -11.139 24.929 1.00 97.06 544 ILE A N 1
ATOM 4113 C CA . ILE A 1 544 ? -11.180 -12.464 25.049 1.00 97.06 544 ILE A CA 1
ATOM 4114 C C . ILE A 1 544 ? -11.345 -12.830 26.528 1.00 97.06 544 ILE A C 1
ATOM 4116 O O . ILE A 1 544 ? -12.417 -13.296 26.926 1.00 97.06 544 ILE A O 1
ATOM 4120 N N . ARG A 1 545 ? -10.329 -12.570 27.366 1.00 95.44 545 ARG A N 1
ATOM 4121 C CA . ARG A 1 545 ? -10.427 -12.774 28.823 1.00 95.44 545 ARG A CA 1
ATOM 4122 C C . ARG A 1 545 ? -11.557 -11.943 29.430 1.00 95.44 545 ARG A C 1
ATOM 4124 O O . ARG A 1 545 ? -12.403 -12.493 30.130 1.00 95.44 545 ARG A O 1
ATOM 4131 N N . LEU A 1 546 ? -11.616 -10.649 29.119 1.00 97.00 546 LEU A N 1
ATOM 4132 C CA . LEU A 1 546 ? -12.664 -9.747 29.606 1.00 97.00 546 LEU A CA 1
ATOM 4133 C C . LEU A 1 546 ? -14.055 -10.173 29.117 1.00 97.00 546 LEU A C 1
ATOM 4135 O O . LEU A 1 546 ? -14.995 -10.221 29.909 1.00 97.00 546 LEU A O 1
ATOM 4139 N N . ALA A 1 547 ? -14.191 -10.549 27.843 1.00 97.62 547 ALA A N 1
ATOM 4140 C CA . ALA A 1 547 ? -15.443 -11.054 27.286 1.00 97.62 547 ALA A CA 1
ATOM 4141 C C . ALA A 1 547 ? -15.920 -12.327 27.998 1.00 97.62 547 ALA A C 1
ATOM 4143 O O . ALA A 1 547 ? -17.115 -12.465 28.267 1.00 97.62 547 ALA A O 1
ATOM 4144 N N . ARG A 1 548 ? -14.995 -13.234 28.342 1.00 96.81 548 ARG A N 1
ATOM 4145 C CA . ARG A 1 548 ? -15.278 -14.452 29.114 1.00 96.81 548 ARG A CA 1
ATOM 4146 C C . ARG A 1 548 ? -15.799 -14.121 30.512 1.00 96.81 548 ARG A C 1
ATOM 4148 O O . ARG A 1 548 ? -16.822 -14.674 30.913 1.00 96.81 548 ARG A O 1
ATOM 4155 N N . GLU A 1 549 ? -15.126 -13.230 31.242 1.00 96.69 549 GLU A N 1
ATOM 4156 C CA . GLU A 1 549 ? -15.551 -12.819 32.590 1.00 96.69 549 GLU A CA 1
ATOM 4157 C C . GLU A 1 549 ? -16.927 -12.151 32.570 1.00 96.69 549 GLU A C 1
ATOM 4159 O O . GLU A 1 549 ? -17.790 -12.467 33.389 1.00 96.69 549 GLU A O 1
ATOM 4164 N N . ILE A 1 550 ? -17.172 -11.285 31.583 1.00 96.81 550 ILE A N 1
ATOM 4165 C CA . ILE A 1 550 ? -18.480 -10.655 31.390 1.00 96.81 550 ILE A CA 1
ATOM 4166 C C . ILE A 1 550 ? -19.535 -11.720 31.079 1.00 96.81 550 ILE A C 1
ATOM 4168 O O . ILE A 1 550 ? -20.587 -11.728 31.711 1.00 96.81 550 ILE A O 1
ATOM 4172 N N . ALA A 1 551 ? -19.271 -12.659 30.166 1.00 96.25 551 ALA A N 1
ATOM 4173 C CA . ALA A 1 551 ? -20.225 -13.717 29.831 1.00 96.25 551 ALA A CA 1
ATOM 4174 C C . ALA A 1 551 ? -20.607 -14.566 31.058 1.00 96.25 551 ALA A C 1
ATOM 4176 O O . ALA A 1 551 ? -21.786 -14.869 31.240 1.00 96.25 551 ALA A O 1
ATOM 4177 N N . LEU A 1 552 ? -19.637 -14.896 31.919 1.00 96.44 552 LEU A N 1
ATOM 4178 C CA . LEU A 1 552 ? -19.872 -15.612 33.176 1.00 96.44 552 LEU A CA 1
ATOM 4179 C C . LEU A 1 552 ? -20.695 -14.780 34.166 1.00 96.44 552 LEU A C 1
ATOM 4181 O O . LEU A 1 552 ? -21.680 -15.280 34.706 1.00 96.44 552 LEU A O 1
ATOM 4185 N N . GLY A 1 553 ? -20.330 -13.511 34.373 1.00 95.19 553 GLY A N 1
ATOM 4186 C CA . GLY A 1 553 ? -21.039 -12.609 35.286 1.00 95.19 553 GLY A CA 1
ATOM 4187 C C . GLY A 1 553 ? -22.478 -12.310 34.853 1.00 95.19 553 GLY A C 1
ATOM 4188 O O . GLY A 1 553 ? -23.350 -12.094 35.689 1.00 95.19 553 GLY A O 1
ATOM 4189 N N . LEU A 1 554 ? -22.757 -12.348 33.548 1.00 94.50 554 LEU A N 1
ATOM 4190 C CA . LEU A 1 554 ? -24.097 -12.151 32.995 1.00 94.50 554 LEU A CA 1
ATOM 4191 C C . LEU A 1 554 ? -24.997 -13.394 33.083 1.00 94.50 554 LEU A C 1
ATOM 4193 O O . LEU A 1 554 ? -26.206 -13.267 32.885 1.00 94.50 554 LEU A O 1
ATOM 4197 N N . GLY A 1 555 ? -24.452 -14.578 33.382 1.00 88.81 555 GLY A N 1
ATOM 4198 C CA . GLY A 1 555 ? -25.202 -15.841 33.407 1.00 88.81 555 GLY A CA 1
ATOM 4199 C C . GLY A 1 555 ? -26.313 -15.914 34.455 1.00 88.81 555 GLY A C 1
ATOM 4200 O O . GLY A 1 555 ? -27.264 -16.672 34.281 1.00 88.81 555 GLY A O 1
ATOM 4201 N N . GLU A 1 556 ? -26.247 -15.094 35.506 1.00 85.44 556 GLU A N 1
ATOM 4202 C CA . GLU A 1 556 ? -27.300 -14.998 36.528 1.00 85.44 556 GLU A CA 1
ATOM 4203 C C . GLU A 1 556 ? -28.468 -14.077 36.115 1.00 85.44 556 GLU A C 1
ATOM 4205 O O . GLU A 1 556 ? -29.480 -13.996 36.815 1.00 85.44 556 GLU A O 1
ATOM 4210 N N . HIS A 1 557 ? -28.354 -13.392 34.971 1.00 90.06 557 HIS A N 1
ATOM 4211 C CA . HIS A 1 557 ? -29.302 -12.384 34.505 1.00 90.06 557 HIS A CA 1
ATOM 4212 C C . HIS A 1 557 ? -30.015 -12.831 33.221 1.00 90.06 557 HIS A C 1
ATOM 4214 O O . HIS A 1 557 ? -29.444 -12.840 32.126 1.00 90.06 557 HIS A O 1
ATOM 4220 N N . GLU A 1 558 ? -31.304 -13.160 33.341 1.00 86.75 558 GLU A N 1
ATOM 4221 C CA . GLU A 1 558 ? -32.123 -13.575 32.200 1.00 86.75 558 GLU A CA 1
ATOM 4222 C C . GLU A 1 558 ? -32.488 -12.388 31.291 1.00 86.75 558 GLU A C 1
ATOM 4224 O O . GLU A 1 558 ? -33.232 -11.478 31.666 1.00 86.75 558 GLU A O 1
ATOM 4229 N N . GLY A 1 559 ? -32.006 -12.445 30.048 1.00 86.44 559 GLY A N 1
ATOM 4230 C CA . GLY A 1 559 ? -32.322 -11.482 28.996 1.00 86.44 559 GLY A CA 1
ATOM 4231 C C . GLY A 1 559 ? -31.472 -10.209 29.033 1.00 86.44 559 GLY A C 1
ATOM 4232 O O . GLY A 1 559 ? -31.008 -9.746 30.077 1.00 86.44 559 GLY A O 1
ATOM 4233 N N . ARG A 1 560 ? -31.295 -9.596 27.857 1.00 89.69 560 ARG A N 1
ATOM 4234 C CA . ARG A 1 560 ? -30.341 -8.496 27.654 1.00 89.69 560 ARG A CA 1
ATOM 4235 C C . ARG A 1 560 ? -30.589 -7.277 28.543 1.00 89.69 560 ARG A C 1
ATOM 4237 O O . ARG A 1 560 ? -29.641 -6.638 28.980 1.00 89.69 560 ARG A O 1
ATOM 4244 N N . ARG A 1 561 ? -31.848 -6.946 28.849 1.00 90.62 561 ARG A N 1
ATOM 4245 C CA . ARG A 1 561 ? -32.164 -5.811 29.732 1.00 90.62 561 ARG A CA 1
ATOM 4246 C C . ARG A 1 561 ? -31.562 -5.987 31.130 1.00 90.62 561 ARG A C 1
ATOM 4248 O O . ARG A 1 561 ? -30.897 -5.075 31.604 1.00 90.62 561 ARG A O 1
ATOM 4255 N N . ALA A 1 562 ? -31.781 -7.141 31.762 1.00 92.50 562 ALA A N 1
ATOM 4256 C CA . ALA A 1 562 ? -31.229 -7.432 33.085 1.00 92.50 562 ALA A CA 1
ATOM 4257 C C . ALA A 1 562 ? -29.694 -7.481 33.043 1.00 92.50 562 ALA A C 1
ATOM 4259 O O . ALA A 1 562 ? -29.031 -6.991 33.951 1.00 92.50 562 ALA A O 1
ATOM 4260 N N . GLN A 1 563 ? -29.136 -8.000 31.947 1.00 93.69 563 GLN A N 1
ATOM 4261 C CA . GLN A 1 563 ? -27.694 -8.030 31.713 1.00 93.69 563 GLN A CA 1
ATOM 4262 C C . GLN A 1 563 ? -27.087 -6.623 31.621 1.00 93.69 563 GLN A C 1
ATOM 4264 O O . GLN A 1 563 ? -26.070 -6.355 32.251 1.00 93.69 563 GLN A O 1
ATOM 4269 N N . LEU A 1 564 ? -27.722 -5.695 30.898 1.00 92.88 564 LEU A N 1
ATOM 4270 C CA . LEU A 1 564 ? -27.272 -4.301 30.823 1.00 92.88 564 LEU A CA 1
ATOM 4271 C C . LEU A 1 564 ? -27.407 -3.551 32.153 1.00 92.88 564 LEU A C 1
ATOM 4273 O O . LEU A 1 564 ? -26.601 -2.668 32.428 1.00 92.88 564 LEU A O 1
ATOM 4277 N N . GLU A 1 565 ? -28.413 -3.878 32.967 1.00 94.25 565 GLU A N 1
ATOM 4278 C CA . GLU A 1 565 ? -28.562 -3.316 34.316 1.00 94.25 565 GLU A CA 1
ATOM 4279 C C . GLU A 1 565 ? -27.446 -3.815 35.261 1.00 94.25 565 GLU A C 1
ATOM 4281 O O . GLU A 1 565 ? -27.018 -3.069 36.140 1.00 94.25 565 GLU A O 1
ATOM 4286 N N . ALA A 1 566 ? -26.931 -5.034 35.050 1.00 94.19 566 ALA A N 1
ATOM 4287 C CA . ALA A 1 566 ? -25.834 -5.625 35.826 1.00 94.19 566 ALA A CA 1
ATOM 4288 C C . ALA A 1 566 ? -24.426 -5.238 35.331 1.00 94.19 566 ALA A C 1
ATOM 4290 O O . ALA A 1 566 ? -23.480 -5.188 36.120 1.00 94.19 566 ALA A O 1
ATOM 4291 N N . LEU A 1 567 ? -24.282 -4.950 34.033 1.00 94.94 567 LEU A N 1
ATOM 4292 C CA . LEU A 1 567 ? -22.998 -4.710 33.372 1.00 94.94 567 LEU A CA 1
ATOM 4293 C C . LEU A 1 567 ? -22.119 -3.641 34.056 1.00 94.94 567 LEU A C 1
ATOM 4295 O O . LEU A 1 567 ? -20.930 -3.910 34.212 1.00 94.94 567 LEU A O 1
ATOM 4299 N N . PRO A 1 568 ? -22.634 -2.478 34.517 1.00 95.81 568 PRO A N 1
ATOM 4300 C CA . PRO A 1 568 ? -21.799 -1.470 35.175 1.00 95.81 568 PRO A CA 1
ATOM 4301 C C . PRO A 1 568 ? -21.059 -1.984 36.416 1.00 95.81 568 PRO A C 1
ATOM 4303 O O . PRO A 1 568 ? -19.879 -1.692 36.576 1.00 95.81 568 PRO A O 1
ATOM 4306 N N . ALA A 1 569 ? -21.716 -2.791 37.257 1.00 94.31 569 ALA A N 1
ATOM 4307 C CA . ALA A 1 569 ? -21.108 -3.330 38.476 1.00 94.31 569 ALA A CA 1
ATOM 4308 C C . ALA A 1 569 ? -20.024 -4.378 38.167 1.00 94.31 569 ALA A C 1
ATOM 4310 O O . ALA A 1 569 ? -18.991 -4.423 38.833 1.00 94.31 569 ALA A O 1
ATOM 4311 N N . LEU A 1 570 ? -20.234 -5.201 37.132 1.00 94.31 570 LEU A N 1
ATOM 4312 C CA . LEU A 1 570 ? -19.216 -6.140 36.647 1.00 94.31 570 LEU A CA 1
ATOM 4313 C C . LEU A 1 570 ? -17.992 -5.391 36.108 1.00 94.31 570 LEU A C 1
ATOM 4315 O O . LEU A 1 570 ? -16.854 -5.744 36.413 1.00 94.31 570 LEU A O 1
ATOM 4319 N N . VAL A 1 571 ? -18.235 -4.335 35.331 1.00 94.94 571 VAL A N 1
ATOM 4320 C CA . VAL A 1 571 ? -17.185 -3.512 34.726 1.00 94.94 571 VAL A CA 1
ATOM 4321 C C . VAL A 1 571 ? -16.377 -2.762 35.774 1.00 94.94 571 VAL A C 1
ATOM 4323 O O . VAL A 1 571 ? -15.163 -2.705 35.636 1.00 94.94 571 VAL A O 1
ATOM 4326 N N . GLU A 1 572 ? -16.999 -2.251 36.835 1.00 93.44 572 GLU A N 1
ATOM 4327 C CA . GLU A 1 572 ? -16.289 -1.608 37.949 1.00 93.44 572 GLU A CA 1
ATOM 4328 C C . GLU A 1 572 ? -15.267 -2.560 38.598 1.00 93.44 572 GLU A C 1
ATOM 4330 O O . GLU A 1 572 ? -14.110 -2.187 38.803 1.00 93.44 572 GLU A O 1
ATOM 4335 N N . GLY A 1 573 ? -15.657 -3.817 38.844 1.00 92.69 573 GLY A N 1
ATOM 4336 C CA . GLY A 1 573 ? -14.759 -4.834 39.399 1.00 92.69 573 GLY A CA 1
ATOM 4337 C C . GLY A 1 573 ? -13.597 -5.191 38.467 1.00 92.69 573 GLY A C 1
ATOM 4338 O O . GLY A 1 573 ? -12.449 -5.266 38.908 1.00 92.69 573 GLY A O 1
ATOM 4339 N N . LEU A 1 574 ? -13.877 -5.373 37.172 1.00 94.56 574 LEU A N 1
ATOM 4340 C CA . LEU A 1 574 ? -12.848 -5.669 36.170 1.00 94.56 574 LEU A CA 1
ATOM 4341 C C . LEU A 1 574 ? -11.899 -4.480 35.957 1.00 94.56 574 LEU A C 1
ATOM 4343 O O . LEU A 1 574 ? -10.687 -4.669 35.904 1.00 94.56 574 LEU A O 1
ATOM 4347 N N . ALA A 1 575 ? -12.430 -3.258 35.899 1.00 92.19 575 ALA A N 1
ATOM 4348 C CA . ALA A 1 575 ? -11.644 -2.040 35.733 1.00 92.19 575 ALA A CA 1
ATOM 4349 C C . ALA A 1 575 ? -10.682 -1.815 36.906 1.00 92.19 575 ALA A C 1
ATOM 4351 O O . ALA A 1 575 ? -9.544 -1.416 36.683 1.00 92.19 575 ALA A O 1
ATOM 4352 N N . ALA A 1 576 ? -11.092 -2.121 38.142 1.00 90.88 576 ALA A N 1
ATOM 4353 C CA . ALA A 1 576 ? -10.204 -2.041 39.302 1.00 90.88 576 ALA A CA 1
ATOM 4354 C C . ALA A 1 576 ? -9.018 -3.020 39.201 1.00 90.88 576 ALA A C 1
ATOM 4356 O O . ALA A 1 576 ? -7.889 -2.659 39.538 1.00 90.88 576 ALA A O 1
ATOM 4357 N N . SER A 1 577 ? -9.261 -4.242 38.712 1.00 91.19 577 SER A N 1
ATOM 4358 C CA . SER A 1 577 ? -8.201 -5.233 38.479 1.00 91.19 577 SER A CA 1
ATOM 4359 C C . SER A 1 577 ? -7.250 -4.798 37.363 1.00 91.19 577 SER A C 1
ATOM 4361 O O . SER A 1 577 ? -6.035 -4.912 37.504 1.00 91.19 577 SER A O 1
ATOM 4363 N N . GLU A 1 578 ? -7.787 -4.290 36.257 1.00 92.88 578 GLU A N 1
ATOM 4364 C CA . GLU A 1 578 ? -6.975 -3.852 35.122 1.00 92.88 578 GLU A CA 1
ATOM 4365 C C . GLU A 1 578 ? -6.175 -2.581 35.426 1.00 92.88 578 GLU A C 1
ATOM 4367 O O . GLU A 1 578 ? -5.006 -2.489 35.059 1.00 92.88 578 GLU A O 1
ATOM 4372 N N . ASP A 1 579 ? -6.735 -1.632 36.177 1.00 90.50 579 ASP A N 1
ATOM 4373 C CA . ASP A 1 579 ? -6.001 -0.449 36.636 1.00 90.50 579 ASP A CA 1
ATOM 4374 C C . ASP A 1 579 ? -4.844 -0.843 37.575 1.00 90.50 579 ASP A C 1
ATOM 4376 O O . ASP A 1 579 ? -3.760 -0.264 37.496 1.00 90.50 579 ASP A O 1
ATOM 4380 N N . GLN A 1 580 ? -5.007 -1.897 38.389 1.00 89.75 580 GLN A N 1
ATOM 4381 C CA . GLN A 1 580 ? -3.900 -2.468 39.161 1.00 89.75 580 GLN A CA 1
ATOM 4382 C C . GLN A 1 580 ? -2.804 -3.053 38.256 1.00 89.75 580 GLN A C 1
ATOM 4384 O O . GLN A 1 580 ? -1.623 -2.818 38.524 1.00 89.75 580 GLN A O 1
ATOM 4389 N N . HIS A 1 581 ? -3.164 -3.784 37.195 1.00 91.00 581 HIS A N 1
ATOM 4390 C CA . HIS A 1 581 ? -2.192 -4.310 36.228 1.00 91.00 581 HIS A CA 1
ATOM 4391 C C . HIS A 1 581 ? -1.421 -3.183 35.532 1.00 91.00 581 HIS A C 1
ATOM 4393 O O . HIS A 1 581 ? -0.194 -3.234 35.468 1.00 91.00 581 HIS A O 1
ATOM 4399 N N . VAL A 1 582 ? -2.113 -2.133 35.080 1.00 91.44 582 VAL A N 1
ATOM 4400 C CA . VAL A 1 582 ? -1.467 -0.978 34.441 1.00 91.44 582 VAL A CA 1
ATOM 4401 C C . VAL A 1 582 ? -0.514 -0.272 35.408 1.00 91.44 582 VAL A C 1
ATOM 4403 O O . VAL A 1 582 ? 0.634 -0.013 35.056 1.00 91.44 582 VAL A O 1
ATOM 4406 N N . ARG A 1 583 ? -0.935 -0.016 36.654 1.00 90.31 583 ARG A N 1
ATOM 4407 C CA . ARG A 1 583 ? -0.061 0.602 37.668 1.00 90.31 583 ARG A CA 1
ATOM 4408 C C . ARG A 1 583 ? 1.167 -0.248 37.978 1.00 90.31 583 ARG A C 1
ATOM 4410 O O . ARG A 1 583 ? 2.254 0.301 38.120 1.00 90.31 583 ARG A O 1
ATOM 4417 N N . ALA A 1 584 ? 1.005 -1.568 38.075 1.00 90.00 584 ALA A N 1
ATOM 4418 C CA . ALA A 1 584 ? 2.124 -2.481 38.288 1.00 90.00 584 ALA A CA 1
ATOM 4419 C C . ALA A 1 584 ? 3.113 -2.437 37.111 1.00 90.00 584 ALA A C 1
ATOM 4421 O O . ALA A 1 584 ? 4.320 -2.369 37.329 1.00 90.00 584 ALA A O 1
ATOM 4422 N N . ALA A 1 585 ? 2.613 -2.390 35.872 1.00 90.44 585 ALA A N 1
ATOM 4423 C CA . ALA A 1 585 ? 3.446 -2.264 34.678 1.00 90.44 585 ALA A CA 1
ATOM 4424 C C . ALA A 1 585 ? 4.175 -0.906 34.587 1.00 90.44 585 ALA A C 1
ATOM 4426 O O . ALA A 1 585 ? 5.270 -0.838 34.034 1.00 90.44 585 ALA A O 1
ATOM 4427 N N . MET A 1 586 ? 3.615 0.166 35.165 1.00 90.38 586 MET A N 1
ATOM 4428 C CA . MET A 1 586 ? 4.236 1.501 35.225 1.00 90.38 586 MET A CA 1
ATOM 4429 C C . MET A 1 586 ? 5.192 1.701 36.413 1.00 90.38 586 MET A C 1
ATOM 4431 O O . MET A 1 586 ? 5.962 2.665 36.415 1.00 90.38 586 MET A O 1
ATOM 4435 N N . GLU A 1 587 ? 5.189 0.813 37.415 1.00 88.12 587 GLU A N 1
ATOM 4436 C CA . GLU A 1 587 ? 6.047 0.916 38.609 1.00 88.12 587 GLU A CA 1
ATOM 4437 C C . GLU A 1 587 ? 7.542 1.140 38.278 1.00 88.12 587 GLU A C 1
ATOM 4439 O O . GLU A 1 587 ? 8.159 2.010 38.909 1.00 88.12 587 GLU A O 1
ATOM 4444 N N . PRO A 1 588 ? 8.146 0.464 37.270 1.00 88.62 588 PRO A N 1
ATOM 4445 C CA . PRO A 1 588 ? 9.549 0.676 36.903 1.00 88.62 588 PRO A CA 1
ATOM 4446 C C . PRO A 1 588 ? 9.882 2.116 36.490 1.00 88.62 588 PRO A C 1
ATOM 4448 O O . PRO A 1 588 ? 11.019 2.555 36.673 1.00 88.62 588 PRO A O 1
ATOM 4451 N N . TRP A 1 589 ? 8.903 2.859 35.970 1.00 89.88 589 TRP A N 1
ATOM 4452 C CA . TRP A 1 589 ? 9.062 4.248 35.537 1.00 89.88 589 TRP A CA 1
ATOM 4453 C C . TRP A 1 589 ? 8.934 5.262 36.672 1.00 89.88 589 TRP A C 1
ATOM 4455 O O . TRP A 1 589 ? 9.217 6.438 36.469 1.00 89.88 589 TRP A O 1
ATOM 4465 N N . LYS A 1 590 ? 8.513 4.830 37.870 1.00 89.75 590 LYS A N 1
ATOM 4466 C CA . LYS A 1 590 ? 8.290 5.702 39.040 1.00 89.75 590 LYS A CA 1
ATOM 4467 C C . LYS A 1 590 ? 7.316 6.856 38.768 1.00 89.75 590 LYS A C 1
ATOM 4469 O O . LYS A 1 590 ? 7.408 7.904 39.403 1.00 89.75 590 LYS A O 1
ATOM 4474 N N . ILE A 1 591 ? 6.389 6.652 37.839 1.00 89.56 591 ILE A N 1
ATOM 4475 C CA . ILE A 1 591 ? 5.306 7.585 37.544 1.00 89.56 591 ILE A CA 1
ATOM 4476 C C . ILE A 1 591 ? 4.159 7.292 38.513 1.00 89.56 591 ILE A C 1
ATOM 4478 O O . ILE A 1 591 ? 3.677 6.162 38.581 1.00 89.56 591 ILE A O 1
ATOM 4482 N N . ASP A 1 592 ? 3.712 8.303 39.259 1.00 88.44 592 ASP A N 1
ATOM 4483 C CA . ASP A 1 592 ? 2.511 8.179 40.087 1.00 88.44 592 ASP A CA 1
ATOM 4484 C C . ASP A 1 592 ? 1.261 8.268 39.200 1.00 88.44 592 ASP A C 1
ATOM 4486 O O . ASP A 1 592 ? 0.912 9.338 38.696 1.00 88.44 592 ASP A O 1
ATOM 4490 N N . TRP A 1 593 ? 0.620 7.114 38.993 1.00 89.25 593 TRP A N 1
ATOM 4491 C CA . TRP A 1 593 ? -0.577 6.944 38.164 1.00 89.25 593 TRP A CA 1
ATOM 4492 C C . TRP A 1 593 ? -1.799 6.484 38.978 1.00 89.25 593 TRP A C 1
ATOM 4494 O O . TRP A 1 593 ? -2.598 5.650 38.540 1.00 89.25 593 TRP A O 1
ATOM 4504 N N . SER A 1 594 ? -1.919 6.975 40.214 1.00 78.12 594 SER A N 1
ATOM 4505 C CA . SER A 1 594 ? -3.037 6.663 41.111 1.00 78.12 594 SER A CA 1
ATOM 4506 C C . SER A 1 594 ? -4.404 7.202 40.614 1.00 78.12 594 SER A C 1
ATOM 4508 O O . SER A 1 594 ? -4.501 7.871 39.581 1.00 78.12 594 SER A O 1
ATOM 4510 N N . ALA A 1 595 ? -5.500 6.776 41.261 1.00 64.88 595 ALA A N 1
ATOM 4511 C CA . ALA A 1 595 ? -6.875 7.137 40.884 1.00 64.88 595 ALA A CA 1
ATOM 4512 C C . ALA A 1 595 ? -7.315 8.417 41.598 1.00 64.88 595 ALA A C 1
ATOM 4514 O O . ALA A 1 595 ? -6.943 8.624 42.750 1.00 64.88 595 ALA A O 1
ATOM 4515 N N . VAL A 1 596 ? -8.154 9.189 40.906 1.00 60.50 596 VAL A N 1
ATOM 4516 C CA . VAL A 1 596 ? -8.636 10.513 41.314 1.00 60.50 596 VAL A CA 1
ATOM 4517 C C . VAL A 1 596 ? -9.868 10.402 42.215 1.00 60.50 596 VAL A C 1
ATOM 4519 O O . VAL A 1 596 ? -10.809 9.685 41.874 1.00 60.50 596 VAL A O 1
ATOM 4522 N N . ASP A 1 597 ? -9.890 11.146 43.327 1.00 49.31 597 ASP A N 1
ATOM 4523 C CA . ASP A 1 597 ? -11.055 11.263 44.228 1.00 49.31 597 ASP A CA 1
ATOM 4524 C C . ASP A 1 597 ? -12.077 12.345 43.777 1.00 49.31 597 ASP A C 1
ATOM 4526 O O . ASP A 1 597 ? -13.191 12.380 44.300 1.00 49.31 597 ASP A O 1
ATOM 4530 N N . ASP A 1 598 ? -11.742 13.217 42.810 1.00 50.22 598 ASP A N 1
ATOM 4531 C CA . ASP A 1 598 ? -12.623 14.289 42.294 1.00 50.22 598 ASP A CA 1
ATOM 4532 C C . ASP A 1 598 ? -12.206 14.803 40.882 1.00 50.22 598 ASP A C 1
ATOM 4534 O O . ASP A 1 598 ? -11.240 15.564 40.768 1.00 50.22 598 ASP A O 1
ATOM 4538 N N . PRO A 1 599 ? -12.882 14.413 39.779 1.00 51.19 599 PRO A N 1
ATOM 4539 C CA . PRO A 1 599 ? -12.635 14.984 38.453 1.00 51.19 599 PRO A CA 1
ATOM 4540 C C . PRO A 1 599 ? -13.397 16.312 38.309 1.00 51.19 599 PRO A C 1
ATOM 4542 O O . PRO A 1 599 ? -14.616 16.326 38.153 1.00 51.19 599 PRO A O 1
ATOM 4545 N N . ALA A 1 600 ? -12.701 17.448 38.376 1.00 47.25 600 ALA A N 1
ATOM 4546 C CA . ALA A 1 600 ? -13.340 18.759 38.250 1.00 47.25 600 ALA A CA 1
ATOM 4547 C C . ALA A 1 600 ? -13.466 19.219 36.782 1.00 47.25 600 ALA A C 1
ATOM 4549 O O . ALA A 1 600 ? -12.467 19.357 36.085 1.00 47.25 600 ALA A O 1
ATOM 4550 N N . ASP A 1 601 ? -14.698 19.561 36.395 1.00 50.56 601 ASP A N 1
ATOM 4551 C CA . ASP A 1 601 ? -15.208 20.106 35.117 1.00 50.56 601 ASP A CA 1
ATOM 4552 C C . ASP A 1 601 ? -14.608 21.465 34.638 1.00 50.56 601 ASP A C 1
ATOM 4554 O O . ASP A 1 601 ? -15.212 22.155 33.817 1.00 50.56 601 ASP A O 1
ATOM 4558 N N . GLU A 1 602 ? -13.440 21.909 35.124 1.00 55.34 602 GLU A N 1
ATOM 4559 C CA . GLU A 1 602 ? -12.843 23.203 34.727 1.00 55.34 602 GLU A CA 1
ATOM 4560 C C . GLU A 1 602 ? -11.431 23.044 34.144 1.00 55.34 602 GLU A C 1
ATOM 4562 O O . GLU A 1 602 ? -10.554 22.473 34.800 1.00 55.34 602 GLU A O 1
ATOM 4567 N N . GLN A 1 603 ? -11.218 23.626 32.949 1.00 59.25 603 GLN A N 1
ATOM 4568 C CA . GLN A 1 603 ? -9.919 23.796 32.274 1.00 59.25 603 GLN A CA 1
ATOM 4569 C C . GLN A 1 603 ? -8.857 24.194 33.302 1.00 59.25 603 GLN A C 1
ATOM 4571 O O . GLN A 1 603 ? -8.933 25.266 33.915 1.00 59.25 603 GLN A O 1
ATOM 4576 N N . THR A 1 604 ? -7.889 23.309 33.535 1.00 68.62 604 THR A N 1
ATOM 4577 C CA . THR A 1 604 ? -6.880 23.529 34.568 1.00 68.62 604 THR A CA 1
ATOM 4578 C C . THR A 1 604 ? -5.574 23.914 33.894 1.00 68.62 604 THR A C 1
ATOM 4580 O O . THR A 1 604 ? -4.916 23.050 33.326 1.00 68.62 604 THR A O 1
ATOM 4583 N N . PRO A 1 605 ? -5.168 25.195 33.937 1.00 76.00 605 PRO A N 1
ATOM 4584 C CA . PRO A 1 605 ? -4.101 25.671 33.076 1.00 76.00 605 PRO A CA 1
ATOM 4585 C C . PRO A 1 605 ? -2.768 25.007 33.430 1.00 76.00 605 PRO A C 1
ATOM 4587 O O . PRO A 1 605 ? -2.258 25.119 34.557 1.00 76.00 605 PRO A O 1
ATOM 4590 N N . VAL A 1 606 ? -2.167 24.371 32.430 1.00 89.12 606 VAL A N 1
ATOM 4591 C CA . VAL A 1 606 ? -0.780 23.909 32.455 1.00 89.12 606 VAL A CA 1
ATOM 4592 C C . VAL A 1 606 ? 0.027 24.719 31.450 1.00 89.12 606 VAL A C 1
ATOM 4594 O O . VAL A 1 606 ? -0.446 25.068 30.372 1.00 89.12 606 VAL A O 1
ATOM 4597 N N . ALA A 1 607 ? 1.260 25.061 31.808 1.00 93.81 607 ALA A N 1
ATOM 4598 C CA . ALA A 1 607 ? 2.186 25.669 30.864 1.00 93.81 607 ALA A CA 1
ATOM 4599 C C . ALA A 1 607 ? 3.044 24.565 30.253 1.00 93.81 607 ALA A C 1
ATOM 4601 O O . ALA A 1 607 ? 3.698 23.824 30.986 1.00 93.81 607 ALA A O 1
ATOM 4602 N N . VAL A 1 608 ? 3.044 24.477 28.925 1.00 96.19 608 VAL A N 1
ATOM 4603 C CA . VAL A 1 608 ? 3.903 23.567 28.166 1.00 96.19 608 VAL A CA 1
ATOM 4604 C C . VAL A 1 608 ? 5.011 24.387 27.528 1.00 96.19 608 VAL A C 1
ATOM 4606 O O . VAL A 1 608 ? 4.764 25.459 26.976 1.00 96.19 608 VAL A O 1
ATOM 4609 N N . ALA A 1 609 ? 6.233 23.885 27.598 1.00 95.81 609 ALA A N 1
ATOM 4610 C CA . ALA A 1 609 ? 7.334 24.353 26.779 1.00 95.81 609 ALA A CA 1
ATOM 4611 C C . ALA A 1 609 ? 7.879 23.159 26.002 1.00 95.81 609 ALA A C 1
ATOM 4613 O O . ALA A 1 609 ? 8.113 22.105 26.589 1.00 95.81 609 ALA A O 1
ATOM 4614 N N . LEU A 1 610 ? 8.107 23.325 24.700 1.00 95.38 610 LEU A N 1
ATOM 4615 C CA . LEU A 1 610 ? 8.950 22.400 23.951 1.00 95.38 610 LEU A CA 1
ATOM 4616 C C . LEU A 1 610 ? 10.163 23.125 23.393 1.00 95.38 610 LEU A C 1
ATOM 4618 O O . LEU A 1 610 ? 10.126 24.326 23.136 1.00 95.38 610 LEU A O 1
ATOM 4622 N N . SER A 1 611 ? 11.235 22.373 23.187 1.00 95.12 611 SER A N 1
ATOM 4623 C CA . SER A 1 611 ? 12.376 22.840 22.416 1.00 95.12 611 SER A CA 1
ATOM 4624 C C . SER A 1 611 ? 12.939 21.719 21.556 1.00 95.12 611 SER A C 1
ATOM 4626 O O . SER A 1 611 ? 13.021 20.558 21.964 1.00 95.12 611 SER A O 1
ATOM 4628 N N . LEU A 1 612 ? 13.319 22.109 20.346 1.00 94.56 612 LEU A N 1
ATOM 4629 C CA . LEU A 1 612 ? 14.019 21.293 19.367 1.00 94.56 612 LEU A CA 1
ATOM 4630 C C . LEU A 1 612 ? 15.453 21.823 19.207 1.00 94.56 612 LEU A C 1
ATOM 4632 O O . LEU A 1 612 ? 15.751 22.945 19.633 1.00 94.56 612 LEU A O 1
ATOM 4636 N N . PRO A 1 613 ? 16.362 21.055 18.584 1.00 92.50 613 PRO A N 1
ATOM 4637 C CA . PRO A 1 613 ? 17.664 21.576 18.193 1.00 92.50 613 PRO A CA 1
ATOM 4638 C C . PRO A 1 613 ? 17.533 22.860 17.357 1.00 92.50 613 PRO A C 1
ATOM 4640 O O . PRO A 1 613 ? 16.692 22.959 16.467 1.00 92.50 613 PRO A O 1
ATOM 4643 N N . ASN A 1 614 ? 18.391 23.848 17.629 1.00 88.25 614 ASN A N 1
ATOM 4644 C CA . ASN A 1 614 ? 18.393 25.115 16.885 1.00 88.25 614 ASN A CA 1
ATOM 4645 C C . ASN A 1 614 ? 18.861 24.948 15.428 1.00 88.25 614 ASN A C 1
ATOM 4647 O O . ASN A 1 614 ? 18.497 25.745 14.560 1.00 88.25 614 ASN A O 1
ATOM 4651 N N . GLU A 1 615 ? 19.714 23.953 15.179 1.00 90.19 615 GLU A N 1
ATOM 4652 C CA . GLU A 1 615 ? 20.200 23.596 13.846 1.00 90.19 615 GLU A CA 1
ATOM 4653 C C . GLU A 1 615 ? 19.239 22.598 13.180 1.00 90.19 615 GLU A C 1
ATOM 4655 O O . GLU A 1 615 ? 18.614 21.803 13.886 1.00 90.19 615 GLU A O 1
ATOM 4660 N N . PRO A 1 616 ? 19.110 22.611 11.838 1.00 91.12 616 PRO A N 1
ATOM 4661 C CA . PRO A 1 616 ? 18.317 21.613 11.126 1.00 91.12 616 PRO A CA 1
ATOM 4662 C C . PRO A 1 616 ? 18.752 20.184 11.472 1.00 91.12 616 PRO A C 1
ATOM 4664 O O . PRO A 1 616 ? 19.942 19.866 11.469 1.00 91.12 616 PRO A O 1
ATOM 4667 N N . ILE A 1 617 ? 17.780 19.317 11.739 1.00 94.75 617 ILE A N 1
ATOM 4668 C CA . ILE A 1 617 ? 18.006 17.904 12.049 1.00 94.75 617 ILE A CA 1
ATOM 4669 C C . ILE A 1 617 ? 18.380 17.180 10.759 1.00 94.75 617 ILE A C 1
ATOM 4671 O O . ILE A 1 617 ? 17.652 17.251 9.771 1.00 94.75 617 ILE A O 1
ATOM 4675 N N . LEU A 1 618 ? 19.493 16.449 10.750 1.00 94.44 618 LEU A N 1
ATOM 4676 C CA . LEU A 1 618 ? 19.855 15.625 9.601 1.00 94.44 618 LEU A CA 1
ATOM 4677 C C . LEU A 1 618 ? 18.990 14.357 9.573 1.00 94.44 618 LEU A C 1
ATOM 4679 O O . LEU A 1 618 ? 18.984 13.578 10.525 1.00 94.44 618 LEU A O 1
ATOM 4683 N N . ALA A 1 619 ? 18.289 14.111 8.465 1.00 93.12 619 ALA A N 1
ATOM 4684 C CA . ALA A 1 619 ? 17.487 12.905 8.282 1.00 93.12 619 ALA A CA 1
ATOM 4685 C C . ALA A 1 619 ? 18.331 11.643 8.540 1.00 93.12 619 ALA A C 1
ATOM 4687 O O . ALA A 1 619 ? 19.467 11.510 8.072 1.00 93.12 619 ALA A O 1
ATOM 4688 N N . GLY A 1 620 ? 17.785 10.695 9.294 1.00 92.06 620 GLY A N 1
ATOM 4689 C CA . GLY A 1 620 ? 18.465 9.482 9.733 1.00 92.06 620 GLY A CA 1
ATOM 4690 C C . GLY A 1 620 ? 19.389 9.657 10.940 1.00 92.06 620 GLY A C 1
ATOM 4691 O O . GLY A 1 620 ? 19.978 8.666 11.362 1.00 92.06 620 GLY A O 1
ATOM 4692 N N . GLU A 1 621 ? 19.538 10.850 11.514 1.00 93.44 621 GLU A N 1
ATOM 4693 C CA . GLU A 1 621 ? 20.197 11.035 12.814 1.00 93.44 621 GLU A CA 1
ATOM 4694 C C . GLU A 1 621 ? 19.155 11.212 13.928 1.00 93.44 621 GLU A C 1
ATOM 4696 O O . GLU A 1 621 ? 18.117 11.841 13.699 1.00 93.44 621 GLU A O 1
ATOM 4701 N N . PRO A 1 622 ? 19.385 10.628 15.118 1.00 94.62 622 PRO A N 1
ATOM 4702 C CA . PRO A 1 622 ? 18.512 10.865 16.253 1.00 94.62 622 PRO A CA 1
ATOM 4703 C C . PRO A 1 622 ? 18.647 12.314 16.737 1.00 94.62 622 PRO A C 1
ATOM 4705 O O . PRO A 1 622 ? 19.731 12.899 16.695 1.00 94.62 622 PRO A O 1
ATOM 4708 N N . PHE A 1 623 ? 17.555 12.877 17.237 1.00 94.75 623 PHE A N 1
ATOM 4709 C CA . PHE A 1 623 ? 17.511 14.194 17.859 1.00 94.75 623 PHE A CA 1
ATOM 4710 C C . PHE A 1 623 ? 16.674 14.156 19.136 1.00 94.75 623 PHE A C 1
ATOM 4712 O O . PHE A 1 623 ? 15.817 13.289 19.306 1.00 94.75 623 PHE A O 1
ATOM 4719 N N . THR A 1 624 ? 16.918 15.112 20.032 1.00 94.56 624 THR A N 1
ATOM 4720 C CA . THR A 1 624 ? 16.166 15.218 21.283 1.00 94.56 624 THR A CA 1
ATOM 4721 C C . THR A 1 624 ? 15.012 16.202 21.140 1.00 94.56 624 THR A C 1
ATOM 4723 O O . THR A 1 624 ? 15.235 17.370 20.822 1.00 94.56 624 THR A O 1
ATOM 4726 N N . LEU A 1 625 ? 13.797 15.745 21.427 1.00 94.62 625 LEU A N 1
ATOM 4727 C CA . LEU A 1 625 ? 12.667 16.600 21.768 1.00 94.62 625 LEU A CA 1
ATOM 4728 C C . LEU A 1 625 ? 12.659 16.789 23.287 1.00 94.62 625 LEU A C 1
ATOM 4730 O O . LEU A 1 625 ? 12.467 15.825 24.026 1.00 94.62 625 LEU A O 1
ATOM 4734 N N . HIS A 1 626 ? 12.866 18.020 23.742 1.00 95.44 626 HIS A N 1
ATOM 4735 C CA . HIS A 1 626 ? 12.739 18.375 25.152 1.00 95.44 626 HIS A CA 1
ATOM 4736 C C . HIS A 1 626 ? 11.350 18.955 25.390 1.00 95.44 626 HIS A C 1
ATOM 4738 O O . HIS A 1 626 ? 10.995 19.951 24.753 1.00 95.44 626 HIS A O 1
ATOM 4744 N N . VAL A 1 627 ? 10.590 18.373 26.314 1.00 95.75 627 VAL A N 1
ATOM 4745 C CA . VAL A 1 627 ? 9.285 18.899 26.724 1.00 95.75 627 VAL A CA 1
ATOM 4746 C C . VAL A 1 627 ? 9.269 19.126 28.228 1.00 95.75 627 VAL A C 1
ATOM 4748 O O . VAL A 1 627 ? 9.677 18.260 28.997 1.00 95.75 627 VAL A O 1
ATOM 4751 N N . GLU A 1 628 ? 8.783 20.285 28.652 1.00 96.38 628 GLU A N 1
ATOM 4752 C CA . GLU A 1 628 ? 8.491 20.606 30.045 1.00 96.38 628 GLU A CA 1
ATOM 4753 C C . GLU A 1 628 ? 7.001 20.905 30.187 1.00 96.38 628 GLU A C 1
ATOM 4755 O O . GLU A 1 628 ? 6.427 21.661 29.402 1.00 96.38 628 GLU A O 1
ATOM 4760 N N . VAL A 1 629 ? 6.389 20.344 31.227 1.00 96.12 629 VAL A N 1
ATOM 4761 C CA . VAL A 1 629 ? 5.040 20.704 31.654 1.00 96.12 629 VAL A CA 1
ATOM 4762 C C . VAL A 1 629 ? 5.081 21.232 33.075 1.00 96.12 629 VAL A C 1
ATOM 4764 O O . VAL A 1 629 ? 5.704 20.645 33.960 1.00 96.12 629 VAL A O 1
ATOM 4767 N N . LYS A 1 630 ? 4.400 22.353 33.300 1.00 96.00 630 LYS A N 1
ATOM 4768 C CA . LYS A 1 630 ? 4.291 22.997 34.602 1.00 96.00 630 LYS A CA 1
ATOM 4769 C C . LYS A 1 630 ? 2.841 23.150 35.012 1.00 96.00 630 LYS A C 1
ATOM 4771 O O . LYS A 1 630 ? 2.042 23.764 34.304 1.00 96.00 630 LYS A O 1
ATOM 4776 N N . ASN A 1 631 ? 2.531 22.699 36.221 1.00 94.19 631 ASN A N 1
ATOM 4777 C CA . ASN A 1 631 ? 1.250 22.977 36.846 1.00 94.19 631 ASN A CA 1
ATOM 4778 C C . ASN A 1 631 ? 1.190 24.453 37.276 1.00 94.19 631 ASN A C 1
ATOM 4780 O O . ASN A 1 631 ? 1.857 24.861 38.231 1.00 94.19 631 ASN A O 1
ATOM 4784 N N . THR A 1 632 ? 0.394 25.261 36.572 1.00 92.62 632 THR A N 1
ATOM 4785 C CA . THR A 1 632 ? 0.200 26.686 36.903 1.00 92.62 632 THR A CA 1
ATOM 4786 C C . THR A 1 632 ? -1.040 26.952 37.750 1.00 92.62 632 THR A C 1
ATOM 4788 O O . THR A 1 632 ? -1.304 28.097 38.117 1.00 92.62 632 THR A O 1
ATOM 4791 N N . SER A 1 633 ? -1.777 25.899 38.096 1.00 86.94 633 SER A N 1
ATOM 4792 C CA . SER A 1 633 ? -2.948 25.976 38.955 1.00 86.94 633 SER A CA 1
ATOM 4793 C C . SER A 1 633 ? -2.578 25.940 40.443 1.00 86.94 633 SER A C 1
ATOM 4795 O O . SER A 1 633 ? -1.460 25.598 40.835 1.00 86.94 633 SER A O 1
ATOM 4797 N N . GLU A 1 634 ? -3.549 26.269 41.295 1.00 86.12 634 GLU A N 1
ATOM 4798 C CA . GLU A 1 634 ? -3.433 26.118 42.753 1.00 86.12 634 GLU A CA 1
ATOM 4799 C C . GLU A 1 634 ? -3.758 24.690 43.233 1.00 86.12 634 GLU A C 1
ATOM 4801 O O . GLU A 1 634 ? -3.649 24.399 44.426 1.00 86.12 634 GLU A O 1
ATOM 4806 N N . ARG A 1 635 ? -4.163 23.792 42.322 1.00 85.44 635 ARG A N 1
ATOM 4807 C CA . ARG A 1 635 ? -4.597 22.423 42.629 1.00 85.44 635 ARG A CA 1
ATOM 4808 C C . ARG A 1 635 ? -3.497 21.412 42.342 1.00 85.44 635 ARG A C 1
ATOM 4810 O O . ARG A 1 635 ? -2.635 21.628 41.495 1.00 85.44 635 ARG A O 1
ATOM 4817 N N . HIS A 1 636 ? -3.524 20.302 43.070 1.00 86.38 636 HIS A N 1
ATOM 4818 C CA . HIS A 1 636 ? -2.759 19.121 42.688 1.00 86.38 636 HIS A CA 1
ATOM 4819 C C . HIS A 1 636 ? -3.390 18.527 41.424 1.00 86.38 636 HIS A C 1
ATOM 4821 O O . HIS A 1 636 ? -4.612 18.407 41.370 1.00 86.38 636 HIS A O 1
ATOM 4827 N N . LEU A 1 637 ? -2.575 18.228 40.412 1.00 87.75 637 LEU A N 1
ATOM 4828 C CA . LEU A 1 637 ? -3.022 17.572 39.183 1.00 87.75 637 LEU A CA 1
ATOM 4829 C C . LEU A 1 637 ? -2.644 16.106 39.231 1.00 87.75 637 LEU A C 1
ATOM 4831 O O . LEU A 1 637 ? -1.589 15.752 39.754 1.00 87.75 637 LEU A O 1
ATOM 4835 N N . GLU A 1 638 ? -3.475 15.278 38.624 1.00 86.25 638 GLU A N 1
ATOM 4836 C CA . GLU A 1 638 ? -3.289 13.838 38.552 1.00 86.25 638 GLU A CA 1
ATOM 4837 C C . GLU A 1 638 ? -3.420 13.396 37.097 1.00 86.25 638 GLU A C 1
ATOM 4839 O O . GLU A 1 638 ? -4.174 13.993 36.328 1.00 86.25 638 GLU A O 1
ATOM 4844 N N . ARG A 1 639 ? -2.673 12.351 36.716 1.00 89.19 639 ARG A N 1
ATOM 4845 C CA . ARG A 1 639 ? -2.670 11.794 35.351 1.00 89.19 639 ARG A CA 1
ATOM 4846 C C . ARG A 1 639 ? -2.415 12.850 34.270 1.00 89.19 639 ARG A C 1
ATOM 4848 O O . ARG A 1 639 ? -3.096 12.872 33.247 1.00 89.19 639 ARG A O 1
ATOM 4855 N N . VAL A 1 640 ? -1.434 13.722 34.501 1.00 92.06 640 VAL A N 1
ATOM 4856 C CA . VAL A 1 640 ? -0.960 14.652 33.473 1.00 92.06 640 VAL A CA 1
ATOM 4857 C C . VAL A 1 640 ? -0.232 13.864 32.392 1.00 92.06 640 VAL A C 1
ATOM 4859 O O . VAL A 1 640 ? 0.586 12.987 32.695 1.00 92.06 640 VAL A O 1
ATOM 4862 N N . HIS A 1 641 ? -0.530 14.172 31.136 1.00 93.50 641 HIS A N 1
ATOM 4863 C CA . HIS A 1 641 ? 0.133 13.588 29.977 1.00 93.50 641 HIS A CA 1
ATOM 4864 C C . HIS A 1 641 ? 0.232 14.585 28.824 1.00 93.50 641 HIS A C 1
ATOM 4866 O O . HIS A 1 641 ? -0.377 15.656 28.856 1.00 93.50 641 HIS A O 1
ATOM 4872 N N . LEU A 1 642 ? 1.075 14.252 27.851 1.00 94.12 642 LEU A N 1
ATOM 4873 C CA . LEU A 1 642 ? 1.393 15.084 26.697 1.00 94.12 642 LEU A CA 1
ATOM 4874 C C . LEU A 1 642 ? 1.230 14.262 25.422 1.00 94.12 642 LEU A C 1
ATOM 4876 O O . LEU A 1 642 ? 1.650 13.114 25.408 1.00 94.12 642 LEU A O 1
ATOM 4880 N N . ILE A 1 643 ? 0.697 14.839 24.353 1.00 92.25 643 ILE A N 1
ATOM 4881 C CA . ILE A 1 643 ? 0.522 14.179 23.057 1.00 92.25 643 ILE A CA 1
ATOM 4882 C C . ILE A 1 643 ? 1.186 15.041 21.984 1.00 92.25 643 ILE A C 1
ATOM 4884 O O . ILE A 1 643 ? 0.968 16.254 21.941 1.00 92.25 643 ILE A O 1
ATOM 4888 N N . THR A 1 644 ? 2.027 14.438 21.144 1.00 91.94 644 THR A N 1
ATOM 4889 C CA . THR A 1 644 ? 2.588 15.126 19.974 1.00 91.94 644 THR A CA 1
ATOM 4890 C C . THR A 1 644 ? 1.558 15.225 18.848 1.00 91.94 644 THR A C 1
ATOM 4892 O O . THR A 1 644 ? 0.796 14.290 18.625 1.00 91.94 644 THR A O 1
ATOM 4895 N N . ASP A 1 645 ? 1.569 16.339 18.121 1.00 87.00 645 ASP A N 1
ATOM 4896 C CA . ASP A 1 645 ? 0.799 16.551 16.891 1.00 87.00 645 ASP A CA 1
ATOM 4897 C C . ASP A 1 645 ? 1.755 17.010 15.784 1.00 87.00 645 ASP A C 1
ATOM 4899 O O . ASP A 1 645 ? 2.500 17.989 15.940 1.00 87.00 645 ASP A O 1
ATOM 4903 N N . CYS A 1 646 ? 1.797 16.248 14.691 1.00 84.38 646 CYS A N 1
ATOM 4904 C CA . CYS A 1 646 ? 2.624 16.545 13.530 1.00 84.38 646 CYS A CA 1
ATOM 4905 C C . CYS A 1 646 ? 2.000 15.976 12.252 1.00 84.38 646 CYS A C 1
ATOM 4907 O O . CYS A 1 646 ? 1.454 14.879 12.237 1.00 84.38 646 CYS A O 1
ATOM 4909 N N . ALA A 1 647 ? 2.195 16.643 11.112 1.00 77.88 647 ALA A N 1
ATOM 4910 C CA . ALA A 1 647 ? 1.775 16.089 9.821 1.00 77.88 647 ALA A CA 1
ATOM 4911 C C . ALA A 1 647 ? 2.554 14.817 9.406 1.00 77.88 647 ALA A C 1
ATOM 4913 O O . ALA A 1 647 ? 2.206 14.172 8.412 1.00 77.88 647 ALA A O 1
ATOM 4914 N N . ARG A 1 648 ? 3.625 14.468 10.131 1.00 79.38 648 ARG A N 1
ATOM 4915 C CA . ARG A 1 648 ? 4.439 13.266 9.926 1.00 79.38 648 ARG A CA 1
ATOM 4916 C C . ARG A 1 648 ? 3.976 12.158 10.862 1.00 79.38 648 ARG A C 1
ATOM 4918 O O . ARG A 1 648 ? 4.190 12.258 12.064 1.00 79.38 648 ARG A O 1
ATOM 4925 N N . ASP A 1 649 ? 3.435 11.082 10.291 1.00 76.31 649 ASP A N 1
ATOM 4926 C CA . ASP A 1 649 ? 2.928 9.920 11.036 1.00 76.31 649 ASP A CA 1
ATOM 4927 C C . ASP A 1 649 ? 3.956 9.346 12.031 1.00 76.31 649 ASP A C 1
ATOM 4929 O O . ASP A 1 649 ? 3.575 8.853 13.086 1.00 76.31 649 ASP A O 1
ATOM 4933 N N . GLU A 1 650 ? 5.259 9.406 11.729 1.00 83.00 650 GLU A N 1
ATOM 4934 C CA . GLU A 1 650 ? 6.306 8.919 12.637 1.00 83.00 650 GLU A CA 1
ATOM 4935 C C . GLU A 1 650 ? 6.568 9.814 13.867 1.00 83.00 650 GLU A C 1
ATOM 4937 O O . GLU A 1 650 ? 7.258 9.382 14.791 1.00 83.00 650 GLU A O 1
ATOM 4942 N N . LEU A 1 651 ? 6.049 11.047 13.883 1.00 87.31 651 LEU A N 1
ATOM 4943 C CA . LEU A 1 651 ? 6.187 12.018 14.979 1.00 87.31 651 LEU A CA 1
ATOM 4944 C C . LEU A 1 651 ? 4.835 12.393 15.614 1.00 87.31 651 LEU A C 1
ATOM 4946 O O . LEU A 1 651 ? 4.815 13.149 16.586 1.00 87.31 651 LEU A O 1
ATOM 4950 N N . ASP A 1 652 ? 3.729 11.893 15.068 1.00 85.38 652 ASP A N 1
ATOM 4951 C CA . ASP A 1 652 ? 2.356 12.194 15.477 1.00 85.38 652 ASP A CA 1
ATOM 4952 C C . ASP A 1 652 ? 1.833 11.205 16.532 1.00 85.38 652 ASP A C 1
ATOM 4954 O O . ASP A 1 652 ? 2.135 10.010 16.490 1.00 85.38 652 ASP A O 1
ATOM 4958 N N . GLY A 1 653 ? 1.022 11.690 17.474 1.00 86.69 653 GLY A N 1
ATOM 4959 C CA . GLY A 1 653 ? 0.307 10.858 18.444 1.00 86.69 653 GLY A CA 1
ATOM 4960 C C . GLY A 1 653 ? 1.185 10.130 19.469 1.00 86.69 653 GLY A C 1
ATOM 4961 O O . GLY A 1 653 ? 0.763 9.111 20.019 1.00 86.69 653 GLY A O 1
ATOM 4962 N N . ILE A 1 654 ? 2.405 10.606 19.732 1.00 90.81 654 ILE A N 1
ATOM 4963 C CA . ILE A 1 654 ? 3.268 10.055 20.785 1.00 90.81 654 ILE A CA 1
ATOM 4964 C C . ILE A 1 654 ? 2.767 10.582 22.132 1.00 90.81 654 ILE A C 1
ATOM 4966 O O . ILE A 1 654 ? 2.877 11.778 22.403 1.00 90.81 654 ILE A O 1
ATOM 4970 N N . GLU A 1 655 ? 2.235 9.696 22.977 1.00 93.44 655 GLU A N 1
ATOM 4971 C CA . GLU A 1 655 ? 1.721 10.048 24.305 1.00 93.44 655 GLU A CA 1
ATOM 4972 C C . GLU A 1 655 ? 2.789 9.830 25.395 1.00 93.44 655 GLU A C 1
ATOM 4974 O O . GLU A 1 655 ? 3.384 8.755 25.531 1.00 93.44 655 GLU A O 1
ATOM 4979 N N . LEU A 1 656 ? 3.035 10.881 26.180 1.00 94.31 656 LEU A N 1
ATOM 4980 C CA . LEU A 1 656 ? 4.002 10.945 27.272 1.00 94.31 656 LEU A CA 1
ATOM 4981 C C . LEU A 1 656 ? 3.283 11.066 28.604 1.00 94.31 656 LEU A C 1
ATOM 4983 O O . LEU A 1 656 ? 2.663 12.082 28.913 1.00 94.31 656 LEU A O 1
ATOM 4987 N N . LEU A 1 657 ? 3.425 10.042 29.427 1.00 93.88 657 LEU A N 1
ATOM 4988 C CA . LEU A 1 657 ? 2.832 9.939 30.745 1.00 93.88 657 LEU A CA 1
ATOM 4989 C C . LEU A 1 657 ? 3.731 10.654 31.764 1.00 93.88 657 LEU A C 1
ATOM 4991 O O . LEU A 1 657 ? 4.900 10.305 31.958 1.00 93.88 657 LEU A O 1
ATOM 4995 N N . VAL A 1 658 ? 3.179 11.673 32.424 1.00 93.12 658 VAL A N 1
ATOM 4996 C CA . VAL A 1 658 ? 3.874 12.460 33.456 1.00 93.12 658 VAL A CA 1
ATOM 4997 C C . VAL A 1 658 ? 3.402 12.049 34.848 1.00 93.12 658 VAL A C 1
ATOM 4999 O O . VAL A 1 658 ? 4.227 11.764 35.711 1.00 93.12 658 VAL A O 1
ATOM 5002 N N . GLY A 1 659 ? 2.086 11.938 35.045 1.00 91.31 659 GLY A N 1
ATOM 5003 C CA . GLY A 1 659 ? 1.475 11.493 36.299 1.00 91.31 659 GLY A CA 1
ATOM 5004 C C . GLY A 1 659 ? 1.048 12.654 37.189 1.00 91.31 659 GLY A C 1
ATOM 5005 O O . GLY A 1 659 ? 0.512 13.649 36.702 1.00 91.31 659 GLY A O 1
ATOM 5006 N N . ALA A 1 660 ? 1.219 12.509 38.500 1.00 90.75 660 ALA A N 1
ATOM 5007 C CA . ALA A 1 660 ? 0.829 13.524 39.474 1.00 90.75 660 ALA A CA 1
ATOM 5008 C C . ALA A 1 660 ? 1.777 14.742 39.503 1.00 90.75 660 ALA A C 1
ATOM 5010 O O . ALA A 1 660 ? 2.999 14.599 39.528 1.00 90.75 660 ALA A O 1
ATOM 5011 N N . LEU A 1 661 ? 1.214 15.954 39.573 1.00 91.19 661 LEU A N 1
ATOM 5012 C CA . LEU A 1 661 ? 1.945 17.226 39.619 1.00 91.19 661 LEU A CA 1
ATOM 5013 C C . LEU A 1 661 ? 1.395 18.160 40.704 1.00 91.19 661 LEU A C 1
ATOM 5015 O O . LEU A 1 661 ? 0.275 18.668 40.632 1.00 91.19 661 LEU A O 1
ATOM 5019 N N . ALA A 1 662 ? 2.224 18.472 41.701 1.00 91.75 662 ALA A N 1
ATOM 5020 C CA . ALA A 1 662 ? 1.880 19.446 42.738 1.00 91.75 662 ALA A CA 1
ATOM 5021 C C . ALA A 1 662 ? 1.752 20.885 42.187 1.00 91.75 662 ALA A C 1
ATOM 5023 O O . ALA A 1 662 ? 2.378 21.203 41.174 1.00 91.75 662 ALA A O 1
ATOM 5024 N N . PRO A 1 663 ? 0.988 21.777 42.853 1.00 92.00 663 PRO A N 1
ATOM 5025 C CA . PRO A 1 663 ? 0.900 23.187 42.470 1.00 92.00 663 PRO A CA 1
ATOM 5026 C C . PRO A 1 663 ? 2.283 23.822 42.288 1.00 92.00 663 PRO A C 1
ATOM 5028 O O . PRO A 1 663 ? 3.119 23.781 43.193 1.00 92.00 663 PRO A O 1
ATOM 5031 N N . GLY A 1 664 ? 2.529 24.414 41.118 1.00 92.31 664 GLY A N 1
ATOM 5032 C CA . GLY A 1 664 ? 3.796 25.064 40.780 1.00 92.31 664 GLY A CA 1
ATOM 5033 C C . GLY A 1 664 ? 4.959 24.128 40.432 1.00 92.31 664 GLY A C 1
ATOM 5034 O O . GLY A 1 664 ? 6.028 24.642 40.091 1.00 92.31 664 GLY A O 1
ATOM 5035 N N . ALA A 1 665 ? 4.779 22.805 40.508 1.00 94.25 665 ALA A N 1
ATOM 5036 C CA . ALA A 1 665 ? 5.783 21.831 40.088 1.00 94.25 665 ALA A CA 1
ATOM 5037 C C . ALA A 1 665 ? 5.894 21.772 38.556 1.00 94.25 665 ALA A C 1
ATOM 5039 O O . ALA A 1 665 ? 4.900 21.958 37.846 1.00 94.25 665 ALA A O 1
ATOM 5040 N N . SER A 1 666 ? 7.107 21.497 38.080 1.00 94.69 666 SER A N 1
ATOM 5041 C CA . SER A 1 666 ? 7.410 21.196 36.682 1.00 94.69 666 SER A CA 1
ATOM 5042 C C . SER A 1 666 ? 7.980 19.789 36.588 1.00 94.69 666 SER A C 1
ATOM 5044 O O . SER A 1 666 ? 8.746 19.390 37.465 1.00 94.69 666 SER A O 1
ATOM 5046 N N . GLU A 1 667 ? 7.679 19.098 35.499 1.00 94.31 667 GLU A N 1
ATOM 5047 C CA . GLU A 1 667 ? 8.352 17.865 35.096 1.00 94.31 667 GLU A CA 1
ATOM 5048 C C . GLU A 1 667 ? 8.821 18.000 33.648 1.00 94.31 667 GLU A C 1
ATOM 5050 O O . GLU A 1 667 ? 8.186 18.679 32.833 1.00 94.31 667 GLU A O 1
ATOM 5055 N N . SER A 1 668 ? 9.950 17.371 33.332 1.00 92.25 668 SER A N 1
ATOM 5056 C CA . SER A 1 668 ? 10.555 17.427 32.001 1.00 92.25 668 SER A CA 1
ATOM 5057 C C . SER A 1 668 ? 10.841 16.031 31.473 1.00 92.25 668 SER A C 1
ATOM 5059 O O . SER A 1 668 ? 11.223 15.133 32.224 1.00 92.25 668 SER A O 1
ATOM 5061 N N . ARG A 1 669 ? 10.681 15.855 30.162 1.00 89.44 669 ARG A N 1
ATOM 5062 C CA . ARG A 1 669 ? 10.962 14.611 29.448 1.00 89.44 669 ARG A CA 1
ATOM 5063 C C . ARG A 1 669 ? 11.794 14.906 28.207 1.00 89.44 669 ARG A C 1
ATOM 5065 O O . ARG A 1 669 ? 11.496 15.835 27.457 1.00 89.44 669 ARG A O 1
ATOM 5072 N N . ASP A 1 670 ? 12.791 14.057 27.989 1.00 91.81 670 ASP A N 1
ATOM 5073 C CA . ASP A 1 670 ? 13.638 14.070 26.803 1.00 91.81 670 ASP A CA 1
ATOM 5074 C C . ASP A 1 670 ? 13.307 12.845 25.960 1.00 91.81 670 ASP A C 1
ATOM 5076 O O . ASP A 1 670 ? 13.478 11.711 26.411 1.00 91.81 670 ASP A O 1
ATOM 5080 N N . LEU A 1 671 ? 12.856 13.068 24.729 1.00 90.94 671 LEU A N 1
ATOM 5081 C CA . LEU A 1 671 ? 12.580 11.999 23.780 1.00 90.94 671 LEU A CA 1
ATOM 5082 C C . LEU A 1 671 ? 13.638 11.961 22.695 1.00 90.94 671 LEU A C 1
ATOM 5084 O O . LEU A 1 671 ? 13.881 12.960 22.026 1.00 90.94 671 LEU A O 1
ATOM 5088 N N . GLN A 1 672 ? 14.231 10.786 22.491 1.00 92.38 672 GLN A N 1
ATOM 5089 C CA . GLN A 1 672 ? 15.048 10.522 21.313 1.00 92.38 672 GLN A CA 1
ATOM 5090 C C . GLN A 1 672 ? 14.133 10.139 20.154 1.00 92.38 672 GLN A C 1
ATOM 5092 O O . GLN A 1 672 ? 13.538 9.064 20.157 1.00 92.38 672 GLN A O 1
ATOM 5097 N N . LEU A 1 673 ? 14.033 11.025 19.171 1.00 92.00 673 LEU A N 1
ATOM 5098 C CA . LEU A 1 673 ? 13.259 10.829 17.951 1.00 92.00 673 LEU A CA 1
ATOM 5099 C C . LEU A 1 673 ? 14.204 10.728 16.757 1.00 92.00 673 LEU A C 1
ATOM 5101 O O . LEU A 1 673 ? 15.355 11.155 16.819 1.00 92.00 673 LEU A O 1
ATOM 5105 N N . GLN A 1 674 ? 13.728 10.168 15.651 1.00 91.94 674 GLN A N 1
ATOM 5106 C CA . GLN A 1 674 ? 14.503 10.073 14.421 1.00 91.94 674 GLN A CA 1
ATOM 5107 C C . GLN A 1 674 ? 13.576 10.212 13.221 1.00 91.94 674 GLN A C 1
ATOM 5109 O O . GLN A 1 674 ? 12.581 9.505 13.102 1.00 91.94 674 GLN A O 1
ATOM 5114 N N . VAL A 1 675 ? 13.949 11.088 12.295 1.00 92.12 675 VAL A N 1
ATOM 5115 C CA . VAL A 1 675 ? 13.313 11.154 10.978 1.00 92.12 675 VAL A CA 1
ATOM 5116 C C . VAL A 1 675 ? 14.009 10.162 10.055 1.00 92.12 675 VAL A C 1
ATOM 5118 O O . VAL A 1 675 ? 15.235 10.062 10.060 1.00 92.12 675 VAL A O 1
ATOM 5121 N N . LEU A 1 676 ? 13.252 9.423 9.247 1.00 91.50 676 LEU A N 1
ATOM 5122 C CA . LEU A 1 676 ? 13.804 8.367 8.391 1.00 91.50 676 LEU A CA 1
ATOM 5123 C C . LEU A 1 676 ? 14.797 8.931 7.349 1.00 91.50 676 LEU A C 1
ATOM 5125 O O . LEU A 1 676 ? 14.562 10.013 6.805 1.00 91.50 676 LEU A O 1
ATOM 5129 N N . PRO A 1 677 ? 15.894 8.215 7.021 1.00 91.56 677 PRO A N 1
ATOM 5130 C CA . PRO A 1 677 ? 17.003 8.747 6.214 1.00 91.56 677 PRO A CA 1
ATOM 5131 C C . PRO A 1 677 ? 16.638 9.075 4.760 1.00 91.56 677 PRO A C 1
ATOM 5133 O O . PRO A 1 677 ? 17.357 9.830 4.109 1.00 91.56 677 PRO A O 1
ATOM 5136 N N . TRP A 1 678 ? 15.545 8.511 4.241 1.00 89.12 678 TRP A N 1
ATOM 5137 C CA . TRP A 1 678 ? 15.059 8.770 2.885 1.00 89.12 678 TRP A CA 1
ATOM 5138 C C . TRP A 1 678 ? 14.188 10.024 2.774 1.00 89.12 678 TRP A C 1
ATOM 5140 O O . TRP A 1 678 ? 13.816 10.373 1.653 1.00 89.12 678 TRP A O 1
ATOM 5150 N N . ASN A 1 679 ? 13.869 10.718 3.871 1.00 88.75 679 ASN A N 1
ATOM 5151 C CA . ASN A 1 679 ? 13.163 11.995 3.791 1.00 88.75 679 ASN A CA 1
ATOM 5152 C C . ASN A 1 679 ? 14.082 13.082 3.182 1.00 88.75 679 ASN A C 1
ATOM 5154 O O . ASN A 1 679 ? 15.270 13.148 3.522 1.00 88.75 679 ASN A O 1
ATOM 5158 N N . PRO A 1 680 ? 13.592 13.886 2.220 1.00 88.81 680 PRO A N 1
ATOM 5159 C CA . PRO A 1 680 ? 14.325 15.041 1.691 1.00 88.81 680 PRO A CA 1
ATOM 5160 C C . PRO A 1 680 ? 14.341 16.197 2.710 1.00 88.81 680 PRO A C 1
ATOM 5162 O O . PRO A 1 680 ? 13.911 16.032 3.851 1.00 88.81 680 PRO A O 1
ATOM 5165 N N . ASP A 1 681 ? 14.844 17.364 2.301 1.00 89.38 681 ASP A N 1
ATOM 5166 C CA . ASP A 1 681 ? 14.689 18.595 3.082 1.00 89.38 681 ASP A CA 1
ATOM 5167 C C . ASP A 1 681 ? 13.197 18.892 3.290 1.00 89.38 681 ASP A C 1
ATOM 5169 O O . ASP A 1 681 ? 12.414 18.835 2.337 1.00 89.38 681 ASP A O 1
ATOM 5173 N N . PHE A 1 682 ? 12.799 19.218 4.521 1.00 89.75 682 PHE A N 1
ATOM 5174 C CA . PHE A 1 682 ? 11.451 19.710 4.790 1.00 89.75 682 PHE A CA 1
ATOM 5175 C C . PHE A 1 682 ? 11.379 20.598 6.031 1.00 89.75 682 PHE A C 1
ATOM 5177 O O . PHE A 1 682 ? 12.211 20.545 6.942 1.00 89.75 682 PHE A O 1
ATOM 5184 N N . VAL A 1 683 ? 10.319 21.401 6.062 1.00 89.81 683 VAL A N 1
ATOM 5185 C CA . VAL A 1 683 ? 9.901 22.190 7.217 1.00 89.81 683 VAL A CA 1
ATOM 5186 C C . VAL A 1 683 ? 8.483 21.776 7.584 1.00 89.81 683 VAL A C 1
ATOM 5188 O O . VAL A 1 683 ? 7.643 21.582 6.702 1.00 89.81 683 VAL A O 1
ATOM 5191 N N . ASP A 1 684 ? 8.240 21.627 8.880 1.00 89.06 684 ASP A N 1
ATOM 5192 C CA . ASP A 1 684 ? 6.928 21.315 9.435 1.00 89.06 684 ASP A CA 1
ATOM 5193 C C . ASP A 1 684 ? 6.722 22.001 10.793 1.00 89.06 684 ASP A C 1
ATOM 5195 O O . ASP A 1 684 ? 7.626 22.662 11.322 1.00 89.06 684 ASP A O 1
ATOM 5199 N N . THR A 1 685 ? 5.538 21.820 11.366 1.00 89.19 685 THR A N 1
ATOM 5200 C CA . THR A 1 685 ? 5.232 22.189 12.750 1.00 89.19 685 THR A CA 1
ATOM 5201 C C . THR A 1 685 ? 5.146 20.921 13.593 1.00 89.19 685 THR A C 1
ATOM 5203 O O . THR A 1 685 ? 4.481 19.962 13.209 1.00 89.19 685 THR A O 1
ATOM 5206 N N . LEU A 1 686 ? 5.837 20.912 14.735 1.00 92.25 686 LEU A N 1
ATOM 5207 C CA . LEU A 1 686 ? 5.656 19.901 15.772 1.00 92.25 686 LEU A CA 1
ATOM 5208 C C . LEU A 1 686 ? 5.032 20.579 16.985 1.00 92.25 686 LEU A C 1
ATOM 5210 O O . LEU A 1 686 ? 5.624 21.492 17.572 1.00 92.25 686 LEU A O 1
ATOM 5214 N N . SER A 1 687 ? 3.850 20.117 17.354 1.00 92.75 687 SER A N 1
ATOM 5215 C CA . SER A 1 687 ? 3.100 20.608 18.498 1.00 92.75 687 SER A CA 1
ATOM 5216 C C . SER A 1 687 ? 3.082 19.556 19.601 1.00 92.75 687 SER A C 1
ATOM 5218 O O . SER A 1 687 ? 3.159 18.358 19.339 1.00 92.75 687 SER A O 1
ATOM 5220 N N . VAL A 1 688 ? 3.016 20.003 20.852 1.00 94.81 688 VAL A N 1
ATOM 5221 C CA . VAL A 1 688 ? 2.790 19.136 22.010 1.00 94.81 688 VAL A CA 1
ATOM 5222 C C . VAL A 1 688 ? 1.638 19.705 22.816 1.00 94.81 688 VAL A C 1
ATOM 5224 O O . VAL A 1 688 ? 1.707 20.846 23.277 1.00 94.81 688 VAL A O 1
ATOM 5227 N N . ALA A 1 689 ? 0.596 18.900 22.973 1.00 92.56 689 ALA A N 1
ATOM 5228 C CA . ALA A 1 689 ? -0.619 19.202 23.709 1.00 92.56 689 ALA A CA 1
ATOM 5229 C C . ALA A 1 689 ? -0.598 18.491 25.066 1.00 92.56 689 ALA A C 1
ATOM 5231 O O . ALA A 1 689 ? -0.326 17.300 25.134 1.00 92.56 689 ALA A O 1
ATOM 5232 N N . ALA A 1 690 ? -0.867 19.212 26.149 1.00 93.31 690 ALA A N 1
ATOM 5233 C CA . ALA A 1 690 ? -1.001 18.669 27.491 1.00 93.31 690 ALA A CA 1
ATOM 5234 C C . ALA A 1 690 ? -2.464 18.503 27.875 1.00 93.31 690 ALA A C 1
ATOM 5236 O O . ALA A 1 690 ? -3.290 19.375 27.602 1.00 93.31 690 ALA A O 1
ATOM 5237 N N . HIS A 1 691 ? -2.740 17.415 28.581 1.00 90.62 691 HIS A N 1
ATOM 5238 C CA . HIS A 1 691 ? -4.059 17.097 29.101 1.00 90.62 691 HIS A CA 1
ATOM 5239 C C . HIS A 1 691 ? -3.953 16.584 30.540 1.00 90.62 691 HIS A C 1
ATOM 5241 O O . HIS A 1 691 ? -2.985 15.912 30.918 1.00 90.62 691 HIS A O 1
ATOM 5247 N N . VAL A 1 692 ? -4.961 16.895 31.351 1.00 88.69 692 VAL A N 1
ATOM 5248 C CA . VAL A 1 692 ? -5.119 16.389 32.716 1.00 88.69 692 VAL A CA 1
ATOM 5249 C C . VAL A 1 692 ? -6.292 15.410 32.740 1.00 88.69 692 VAL A C 1
ATOM 5251 O O . VAL A 1 692 ? -7.453 15.809 32.705 1.00 88.69 692 VAL A O 1
ATOM 5254 N N . GLY A 1 693 ? -5.997 14.110 32.813 1.00 86.38 693 GLY A N 1
ATOM 5255 C CA . GLY A 1 693 ? -7.025 13.071 32.713 1.00 86.38 693 GLY A CA 1
ATOM 5256 C C . GLY A 1 693 ? -7.453 12.788 31.268 1.00 86.38 693 GLY A C 1
ATOM 5257 O O . GLY A 1 693 ? -6.607 12.672 30.381 1.00 86.38 693 GLY A O 1
ATOM 5258 N N . GLU A 1 694 ? -8.759 12.610 31.039 1.00 83.75 694 GLU A N 1
ATOM 5259 C CA . GLU A 1 694 ? -9.304 12.348 29.698 1.00 83.75 694 GLU A CA 1
ATOM 5260 C C . GLU A 1 694 ? -9.089 13.559 28.772 1.00 83.75 694 GLU A C 1
ATOM 5262 O O . GLU A 1 694 ? -9.454 14.673 29.154 1.00 83.75 694 GLU A O 1
ATOM 5267 N N . PRO A 1 695 ? -8.555 13.374 27.552 1.00 80.62 695 PRO A N 1
ATOM 5268 C CA . PRO A 1 695 ? -8.391 14.462 26.595 1.00 80.62 695 PRO A CA 1
ATOM 5269 C C . PRO A 1 695 ? -9.744 15.067 26.198 1.00 80.62 695 PRO A C 1
ATOM 5271 O O . PRO A 1 695 ? -10.649 14.351 25.759 1.00 80.62 695 PRO A O 1
ATOM 5274 N N . GLY A 1 696 ? -9.876 16.386 26.349 1.00 74.50 696 GLY A N 1
ATOM 5275 C CA . GLY A 1 696 ? -10.952 17.174 25.743 1.00 74.50 696 GLY A CA 1
ATOM 5276 C C . GLY A 1 696 ? -10.591 17.667 24.337 1.00 74.50 696 GLY A C 1
ATOM 5277 O O . GLY A 1 696 ? -9.465 17.479 23.883 1.00 74.50 696 GLY A O 1
ATOM 5278 N N . ASP A 1 697 ? -11.537 18.342 23.672 1.00 73.38 697 ASP A N 1
ATOM 5279 C CA . ASP A 1 697 ? -11.336 18.908 22.324 1.00 73.38 697 ASP A CA 1
ATOM 5280 C C . ASP A 1 697 ? -10.264 20.017 22.297 1.00 73.38 697 ASP A C 1
ATOM 5282 O O . ASP A 1 697 ? -9.597 20.225 21.286 1.00 73.38 697 ASP A O 1
ATOM 5286 N N . GLU A 1 698 ? -10.104 20.740 23.410 1.00 83.38 698 GLU A N 1
ATOM 5287 C CA . GLU A 1 698 ? -9.039 21.723 23.607 1.00 83.38 698 GLU A CA 1
ATOM 5288 C C . GLU A 1 698 ? -8.039 21.201 24.649 1.00 83.38 698 GLU A C 1
ATOM 5290 O O . GLU A 1 698 ? -8.459 20.710 25.703 1.00 83.38 698 GLU A O 1
ATOM 5295 N N . PRO A 1 699 ? -6.723 21.325 24.406 1.00 89.12 699 PRO A N 1
ATOM 5296 C CA . PRO A 1 699 ? -5.722 20.946 25.392 1.00 89.12 699 PRO A CA 1
ATOM 5297 C C . PRO A 1 699 ? -5.686 21.919 26.578 1.00 89.12 699 PRO A C 1
ATOM 5299 O O . PRO A 1 699 ? -5.929 23.117 26.430 1.00 89.12 699 PRO A O 1
ATOM 5302 N N . ASP A 1 700 ? -5.301 21.418 27.755 1.00 90.31 700 ASP A N 1
ATOM 5303 C CA . ASP A 1 700 ? -5.114 22.222 28.976 1.00 90.31 700 ASP A CA 1
ATOM 5304 C C . ASP A 1 700 ? -3.894 23.162 28.881 1.00 90.31 700 ASP A C 1
ATOM 5306 O O . ASP A 1 700 ? -3.750 24.124 29.644 1.00 90.31 700 ASP A O 1
ATOM 5310 N N . GLY A 1 701 ? -3.005 22.881 27.929 1.00 92.12 701 GLY A N 1
ATOM 5311 C CA . GLY A 1 701 ? -1.909 23.734 27.493 1.00 92.12 701 GLY A CA 1
ATOM 5312 C C . GLY A 1 701 ? -1.227 23.130 26.273 1.00 92.12 701 GLY A C 1
ATOM 5313 O O . GLY A 1 701 ? -1.238 21.920 26.095 1.00 92.12 701 GLY A O 1
ATOM 5314 N N . ALA A 1 702 ? -0.621 23.946 25.418 1.00 94.38 702 ALA A N 1
ATOM 5315 C CA . ALA A 1 702 ? 0.107 23.446 24.259 1.00 94.38 702 ALA A CA 1
ATOM 5316 C C . ALA A 1 702 ? 1.300 24.338 23.929 1.00 94.38 702 ALA A C 1
ATOM 5318 O O . ALA A 1 702 ? 1.318 25.528 24.250 1.00 94.38 702 ALA A O 1
ATOM 5319 N N . ALA A 1 703 ? 2.286 23.757 23.261 1.00 95.56 703 ALA A N 1
ATOM 5320 C CA . ALA A 1 703 ? 3.400 24.479 22.671 1.00 95.56 703 ALA A CA 1
ATOM 5321 C C . ALA A 1 703 ? 3.639 23.964 21.250 1.00 95.56 703 ALA A C 1
ATOM 5323 O O . ALA A 1 703 ? 3.278 22.838 20.921 1.00 95.56 703 ALA A O 1
ATOM 5324 N N . SER A 1 704 ? 4.200 24.796 20.377 1.00 93.94 704 SER A N 1
ATOM 5325 C CA . SER A 1 704 ? 4.509 24.424 18.993 1.00 93.94 704 SER A CA 1
ATOM 5326 C C . SER A 1 704 ? 5.846 25.012 18.589 1.00 93.94 704 SER A C 1
ATOM 5328 O O . SER A 1 704 ? 6.128 26.168 18.890 1.00 93.94 704 SER A O 1
ATOM 5330 N N . GLU A 1 705 ? 6.661 24.215 17.912 1.00 94.19 705 GLU A N 1
ATOM 5331 C CA . GLU A 1 705 ? 7.968 24.623 17.414 1.00 94.19 705 GLU A CA 1
ATOM 5332 C C . GLU A 1 705 ? 8.123 24.202 15.959 1.00 94.19 705 GLU A C 1
ATOM 5334 O O . GLU A 1 705 ? 7.515 23.240 15.478 1.00 94.19 705 GLU A O 1
ATOM 5339 N N . ARG A 1 706 ? 8.954 24.951 15.233 1.00 90.12 706 ARG A N 1
ATOM 5340 C CA . ARG A 1 706 ? 9.216 24.657 13.826 1.00 90.12 706 ARG A CA 1
ATOM 5341 C C . ARG A 1 706 ? 10.222 23.520 13.717 1.00 90.12 706 ARG A C 1
ATOM 5343 O O . ARG A 1 706 ? 11.394 23.689 14.053 1.00 90.12 706 ARG A O 1
ATOM 5350 N N . LEU A 1 707 ? 9.785 22.401 13.159 1.00 91.50 707 LEU A N 1
ATOM 5351 C CA . LEU A 1 707 ? 10.641 21.275 12.833 1.00 91.50 707 LEU A CA 1
ATOM 5352 C C . LEU A 1 707 ? 11.343 21.548 11.500 1.00 91.50 707 LEU A C 1
ATOM 5354 O O . LEU A 1 707 ? 10.697 21.721 10.468 1.00 91.50 707 LEU A O 1
ATOM 5358 N N . ARG A 1 708 ? 12.676 21.603 11.515 1.00 92.19 708 ARG A N 1
ATOM 5359 C CA . ARG A 1 708 ? 13.496 21.763 10.307 1.00 92.19 708 ARG A CA 1
ATOM 5360 C C . ARG A 1 708 ? 14.347 20.525 10.113 1.00 92.19 708 ARG A C 1
ATOM 5362 O O . ARG A 1 708 ? 15.166 20.213 10.976 1.00 92.19 708 ARG A O 1
ATOM 5369 N N . VAL A 1 709 ? 14.177 19.863 8.977 1.00 92.81 709 VAL A N 1
ATOM 5370 C CA . VAL A 1 709 ? 14.930 18.664 8.620 1.00 92.81 709 VAL A CA 1
ATOM 5371 C C . VAL A 1 709 ? 15.707 18.913 7.340 1.00 92.81 709 VAL A C 1
ATOM 5373 O O . VAL A 1 709 ? 15.164 19.413 6.357 1.00 92.81 709 VAL A O 1
ATOM 5376 N N . SER A 1 710 ? 16.980 18.535 7.359 1.00 92.81 710 SER A N 1
ATOM 5377 C CA . SER A 1 710 ? 17.827 18.464 6.178 1.00 92.81 710 SER A CA 1
ATOM 5378 C C . SER A 1 710 ? 17.941 17.014 5.722 1.00 92.81 710 SER A C 1
ATOM 5380 O O . SER A 1 710 ? 18.335 16.131 6.484 1.00 92.81 710 SER A O 1
ATOM 5382 N N . GLY A 1 711 ? 17.596 16.756 4.470 1.00 91.06 711 GLY A N 1
ATOM 5383 C CA . GLY A 1 711 ? 17.774 15.479 3.812 1.00 91.06 711 GLY A CA 1
ATOM 5384 C C . GLY A 1 711 ? 19.251 15.165 3.587 1.00 91.06 711 GLY A C 1
ATOM 5385 O O . GLY A 1 711 ? 20.115 16.038 3.476 1.00 91.06 711 GLY A O 1
ATOM 5386 N N . ARG A 1 712 ? 19.563 13.873 3.487 1.00 91.19 712 ARG A N 1
ATOM 5387 C CA . ARG A 1 712 ? 20.923 13.439 3.158 1.00 91.19 712 ARG A CA 1
ATOM 5388 C C . ARG A 1 712 ? 21.241 13.695 1.680 1.00 91.19 712 ARG A C 1
ATOM 5390 O O . ARG A 1 712 ? 20.364 13.509 0.831 1.00 91.19 712 ARG A O 1
ATOM 5397 N N . PRO A 1 713 ? 22.504 14.029 1.347 1.00 90.88 713 PRO A N 1
ATOM 5398 C CA . PRO A 1 713 ? 22.969 14.039 -0.034 1.00 90.88 713 PRO A CA 1
ATOM 5399 C C . PRO A 1 713 ? 22.670 12.703 -0.727 1.00 90.88 713 PRO A C 1
ATOM 5401 O O . PRO A 1 713 ? 22.947 11.639 -0.173 1.00 90.88 713 PRO A O 1
ATOM 5404 N N . ARG A 1 714 ? 22.108 12.756 -1.938 1.00 90.38 714 ARG A N 1
ATOM 5405 C CA . ARG A 1 714 ? 21.596 11.571 -2.641 1.00 90.38 714 ARG A CA 1
ATOM 5406 C C . ARG A 1 714 ? 22.617 10.991 -3.631 1.00 90.38 714 ARG A C 1
ATOM 5408 O O . ARG A 1 714 ? 23.268 11.764 -4.346 1.00 90.38 714 ARG A O 1
ATOM 5415 N N . PRO A 1 715 ? 22.779 9.655 -3.703 1.00 93.12 715 PRO A N 1
ATOM 5416 C CA . PRO A 1 715 ? 23.531 9.021 -4.775 1.00 93.12 715 PRO A CA 1
ATOM 5417 C C . PRO A 1 715 ? 22.783 9.163 -6.101 1.00 93.12 715 PRO A C 1
ATOM 5419 O O . PRO A 1 715 ? 21.584 9.435 -6.141 1.00 93.12 715 PRO A O 1
ATOM 5422 N N . ARG A 1 716 ? 23.507 8.978 -7.202 1.00 92.38 716 ARG A N 1
ATOM 5423 C CA . ARG A 1 716 ? 22.930 8.982 -8.549 1.00 92.38 716 ARG A CA 1
ATOM 5424 C C . ARG A 1 716 ? 23.604 7.900 -9.360 1.00 92.38 716 ARG A C 1
ATOM 5426 O O . ARG A 1 716 ? 24.802 8.002 -9.619 1.00 92.38 716 ARG A O 1
ATOM 5433 N N . PHE A 1 717 ? 22.851 6.880 -9.737 1.00 93.69 717 PHE A N 1
ATOM 5434 C CA . PHE A 1 717 ? 23.393 5.726 -10.435 1.00 93.69 717 PHE A CA 1
ATOM 5435 C C . PHE A 1 717 ? 23.176 5.841 -11.940 1.00 93.69 717 PHE A C 1
ATOM 5437 O O . PHE A 1 717 ? 22.103 6.227 -12.386 1.00 93.69 717 PHE A O 1
ATOM 5444 N N . ALA A 1 718 ? 24.206 5.474 -12.694 1.00 93.44 718 ALA A N 1
ATOM 5445 C CA . ALA A 1 718 ? 24.142 5.253 -14.131 1.00 93.44 718 ALA A CA 1
ATOM 5446 C C . ALA A 1 718 ? 24.791 3.900 -14.441 1.00 93.44 718 ALA A C 1
ATOM 5448 O O . ALA A 1 718 ? 25.813 3.541 -13.840 1.00 93.44 718 ALA A O 1
ATOM 5449 N N . VAL A 1 719 ? 24.207 3.131 -15.357 1.00 94.25 719 VAL A N 1
ATOM 5450 C CA . VAL A 1 719 ? 24.472 1.697 -15.501 1.00 94.25 719 VAL A CA 1
ATOM 5451 C C . VAL A 1 719 ? 24.753 1.323 -16.954 1.00 94.25 719 VAL A C 1
ATOM 5453 O O . VAL A 1 719 ? 24.114 1.784 -17.895 1.00 94.25 719 VAL A O 1
ATOM 5456 N N . ASP A 1 720 ? 25.732 0.445 -17.127 1.00 93.25 720 ASP A N 1
ATOM 5457 C CA . ASP A 1 720 ? 25.945 -0.325 -18.347 1.00 93.25 720 ASP A CA 1
ATOM 5458 C C . ASP A 1 720 ? 25.695 -1.798 -18.063 1.00 93.25 720 ASP A C 1
ATOM 5460 O O . ASP A 1 720 ? 26.010 -2.273 -16.974 1.00 93.25 720 ASP A O 1
ATOM 5464 N N . TYR A 1 721 ? 25.223 -2.528 -19.066 1.00 95.12 721 TYR A N 1
ATOM 5465 C CA . TYR A 1 721 ? 25.074 -3.977 -19.023 1.00 95.12 721 TYR A CA 1
ATOM 5466 C C . TYR A 1 721 ? 25.595 -4.643 -20.301 1.00 95.12 721 TYR A C 1
ATOM 5468 O O . TYR A 1 721 ? 25.773 -3.998 -21.334 1.00 95.12 721 TYR A O 1
ATOM 5476 N N . TRP A 1 722 ? 25.897 -5.934 -20.252 1.00 95.62 722 TRP A N 1
ATOM 5477 C CA . TRP A 1 722 ? 26.263 -6.725 -21.426 1.00 95.62 722 TRP A CA 1
ATOM 5478 C C . TRP A 1 722 ? 26.105 -8.216 -21.147 1.00 95.62 722 TRP A C 1
ATOM 5480 O O . TRP A 1 722 ? 26.055 -8.645 -19.995 1.00 95.62 722 TRP A O 1
ATOM 5490 N N . ILE A 1 723 ? 26.047 -8.999 -22.219 1.00 96.06 723 ILE A N 1
ATOM 5491 C CA . ILE A 1 723 ? 25.977 -10.455 -22.150 1.00 96.06 723 ILE A CA 1
ATOM 5492 C C . ILE A 1 723 ? 27.383 -11.036 -22.299 1.00 96.06 723 ILE A C 1
ATOM 5494 O O . ILE A 1 723 ? 28.164 -10.595 -23.145 1.00 96.06 723 ILE A O 1
ATOM 5498 N N . ILE A 1 724 ? 27.716 -12.011 -21.453 1.00 96.25 724 ILE A N 1
ATOM 5499 C CA . ILE A 1 724 ? 28.913 -12.842 -21.586 1.00 96.25 724 ILE A CA 1
ATOM 5500 C C . ILE A 1 724 ? 28.465 -14.283 -21.817 1.00 96.25 724 ILE A C 1
ATOM 5502 O O . ILE A 1 724 ? 28.068 -14.987 -20.890 1.00 96.25 724 ILE A O 1
ATOM 5506 N N . ASP A 1 725 ? 28.562 -14.705 -23.067 1.00 95.00 725 ASP A N 1
ATOM 5507 C CA . ASP A 1 725 ? 28.192 -16.024 -23.576 1.00 95.00 725 ASP A CA 1
ATOM 5508 C C . ASP A 1 725 ? 29.423 -16.829 -24.052 1.00 95.00 725 ASP A C 1
ATOM 5510 O O . ASP A 1 725 ? 29.330 -18.029 -24.286 1.00 95.00 725 ASP A O 1
ATOM 5514 N N . ASP A 1 726 ? 30.610 -16.208 -24.133 1.00 93.56 726 ASP A N 1
ATOM 5515 C CA . ASP A 1 726 ? 31.890 -16.890 -24.387 1.00 93.56 726 ASP A CA 1
ATOM 5516 C C . ASP A 1 726 ? 32.469 -17.466 -23.074 1.00 93.56 726 ASP A C 1
ATOM 5518 O O . ASP A 1 726 ? 32.893 -16.696 -22.196 1.00 93.56 726 ASP A O 1
ATOM 5522 N N . PRO A 1 727 ? 32.592 -18.802 -22.932 1.00 91.38 727 PRO A N 1
ATOM 5523 C CA . PRO A 1 727 ? 33.140 -19.426 -21.726 1.00 91.38 727 PRO A CA 1
ATOM 5524 C C . PRO A 1 727 ? 34.568 -18.966 -21.385 1.00 91.38 727 PRO A C 1
ATOM 5526 O O . PRO A 1 727 ? 34.954 -18.935 -20.215 1.00 91.38 727 PRO A O 1
ATOM 5529 N N . HIS A 1 728 ? 35.366 -18.561 -22.380 1.00 89.75 728 HIS A N 1
ATOM 5530 C CA . HIS A 1 728 ? 36.727 -18.060 -22.159 1.00 89.75 728 HIS A CA 1
ATOM 5531 C C . HIS A 1 728 ? 36.758 -16.618 -21.640 1.00 89.75 728 HIS A C 1
ATOM 5533 O O . HIS A 1 728 ? 37.764 -16.189 -21.060 1.00 89.75 728 HIS A O 1
ATOM 5539 N N . LEU A 1 729 ? 35.688 -15.849 -21.867 1.00 90.75 729 LEU A N 1
ATOM 5540 C CA . LEU A 1 729 ? 35.539 -14.492 -21.345 1.00 90.75 729 LEU A CA 1
ATOM 5541 C C . LEU A 1 729 ? 34.864 -14.459 -19.982 1.00 90.75 729 LEU A C 1
ATOM 5543 O O . LEU A 1 729 ? 35.172 -13.553 -19.211 1.00 90.75 729 LEU A O 1
ATOM 5547 N N . ALA A 1 730 ? 34.032 -15.450 -19.657 1.00 91.56 730 ALA A N 1
ATOM 5548 C CA . ALA A 1 730 ? 33.366 -15.558 -18.361 1.00 91.56 730 ALA A CA 1
ATOM 5549 C C . ALA A 1 730 ? 34.351 -15.418 -17.186 1.00 91.56 730 ALA A C 1
ATOM 5551 O O . ALA A 1 730 ? 34.129 -14.622 -16.279 1.00 91.56 730 ALA A O 1
ATOM 5552 N N . ALA A 1 731 ? 35.511 -16.083 -17.261 1.00 88.56 731 ALA A N 1
ATOM 5553 C CA . ALA A 1 731 ? 36.559 -16.004 -16.235 1.00 88.56 731 ALA A CA 1
ATOM 5554 C C . ALA A 1 731 ? 37.240 -14.623 -16.112 1.00 88.56 731 ALA A C 1
ATOM 5556 O O . ALA A 1 731 ? 37.954 -14.370 -15.144 1.00 88.56 731 ALA A O 1
ATOM 5557 N N . LYS A 1 732 ? 37.071 -13.745 -17.108 1.00 90.81 732 LYS A N 1
ATOM 5558 C CA . LYS A 1 732 ? 37.576 -12.365 -17.105 1.00 90.81 732 LYS A CA 1
ATOM 5559 C C . LYS A 1 732 ? 36.485 -11.347 -16.773 1.00 90.81 732 LYS A C 1
ATOM 5561 O O . LYS A 1 732 ? 36.828 -10.182 -16.619 1.00 90.81 732 LYS A O 1
ATOM 5566 N N . GLY A 1 733 ? 35.214 -11.745 -16.747 1.00 90.31 733 GLY A N 1
ATOM 5567 C CA . GLY A 1 733 ? 34.076 -10.865 -16.497 1.00 90.31 733 GLY A CA 1
ATOM 5568 C C . GLY A 1 733 ? 33.914 -10.481 -15.023 1.00 90.31 733 GLY A C 1
ATOM 5569 O O . GLY A 1 733 ? 34.670 -10.954 -14.170 1.00 90.31 733 GLY A O 1
ATOM 5570 N N . PRO A 1 734 ? 32.931 -9.620 -14.704 1.00 93.62 734 PRO A N 1
ATOM 5571 C CA . PRO A 1 734 ? 32.526 -9.367 -13.329 1.00 93.62 734 PRO A CA 1
ATOM 5572 C C . PRO A 1 734 ? 32.131 -10.664 -12.619 1.00 93.62 734 PRO A C 1
ATOM 5574 O O . PRO A 1 734 ? 31.563 -11.573 -13.225 1.00 93.62 734 PRO A O 1
ATOM 5577 N N . ALA A 1 735 ? 32.433 -10.740 -11.325 1.00 90.44 735 ALA A N 1
ATOM 5578 C CA . ALA A 1 735 ? 32.083 -11.901 -10.527 1.00 90.44 735 ALA A CA 1
ATOM 5579 C C . ALA A 1 735 ? 30.566 -11.974 -10.299 1.00 90.44 735 ALA A C 1
ATOM 5581 O O . ALA A 1 735 ? 29.894 -10.953 -10.120 1.00 90.44 735 ALA A O 1
ATOM 5582 N N . ARG A 1 736 ? 30.057 -13.205 -10.264 1.00 90.88 736 ARG A N 1
ATOM 5583 C CA . ARG A 1 736 ? 28.743 -13.519 -9.702 1.00 90.88 736 ARG A CA 1
ATOM 5584 C C . ARG A 1 736 ? 28.767 -13.290 -8.184 1.00 90.88 736 ARG A C 1
ATOM 5586 O O . ARG A 1 736 ? 29.852 -13.368 -7.594 1.00 90.88 736 ARG A O 1
ATOM 5593 N N . PRO A 1 737 ? 27.623 -12.999 -7.544 1.00 86.50 737 PRO A N 1
ATOM 5594 C CA . PRO A 1 737 ? 27.548 -12.972 -6.088 1.00 86.50 737 PRO A CA 1
ATOM 5595 C C . PRO A 1 737 ? 27.958 -14.331 -5.506 1.00 86.50 737 PRO A C 1
ATOM 5597 O O . PRO A 1 737 ? 27.809 -15.371 -6.153 1.00 86.50 737 PRO A O 1
ATOM 5600 N N . GLU A 1 738 ? 28.483 -14.323 -4.281 1.00 79.62 738 GLU A N 1
ATOM 5601 C CA . GLU A 1 738 ? 28.687 -15.570 -3.544 1.00 79.62 738 GLU A CA 1
ATOM 5602 C C . GLU A 1 738 ? 27.331 -16.275 -3.349 1.00 79.62 738 GLU A C 1
ATOM 5604 O O . GLU A 1 738 ? 26.322 -15.587 -3.148 1.00 79.62 738 GLU A O 1
ATOM 5609 N N . PRO A 1 739 ? 27.276 -17.620 -3.426 1.00 71.00 739 PRO A N 1
ATOM 5610 C CA . PRO A 1 739 ? 26.055 -18.360 -3.135 1.00 71.00 739 PRO A CA 1
ATOM 5611 C C . PRO A 1 739 ? 25.503 -17.981 -1.759 1.00 71.00 739 PRO A C 1
ATOM 5613 O O . PRO A 1 739 ? 26.255 -17.823 -0.797 1.00 71.00 739 PRO A O 1
ATOM 5616 N N . GLU A 1 740 ? 24.183 -17.836 -1.665 1.00 69.69 740 GLU A N 1
ATOM 5617 C CA . GLU A 1 740 ? 23.516 -17.605 -0.384 1.00 69.69 740 GLU A CA 1
ATOM 5618 C C . GLU A 1 740 ? 23.735 -18.813 0.552 1.00 69.69 740 GLU A C 1
ATOM 5620 O O . GLU A 1 740 ? 23.891 -19.948 0.094 1.00 69.69 740 GLU A O 1
ATOM 5625 N N . LEU A 1 741 ? 23.741 -18.577 1.870 1.00 62.91 741 LEU A N 1
ATOM 5626 C CA . LEU A 1 741 ? 23.898 -19.635 2.879 1.00 62.91 741 LEU A CA 1
ATOM 5627 C C . LEU A 1 741 ? 22.879 -20.768 2.652 1.00 62.91 741 LEU A C 1
ATOM 5629 O O . LEU A 1 741 ? 21.676 -20.510 2.608 1.00 62.91 741 LEU A O 1
ATOM 5633 N N . GLY A 1 742 ? 23.353 -22.010 2.533 1.00 66.19 742 GLY A N 1
ATOM 5634 C CA . GLY A 1 742 ? 22.548 -23.201 2.225 1.00 66.19 742 GLY A CA 1
ATOM 5635 C C . GLY A 1 742 ? 22.543 -23.617 0.747 1.00 66.19 742 GLY A C 1
ATOM 5636 O O . GLY A 1 742 ? 22.018 -24.682 0.422 1.00 66.19 742 GLY A O 1
ATOM 5637 N N . PHE A 1 743 ? 23.135 -22.815 -0.143 1.00 71.56 743 PHE A N 1
ATOM 5638 C CA . PHE A 1 743 ? 23.235 -23.075 -1.586 1.00 71.56 743 PHE A CA 1
ATOM 5639 C C . PHE A 1 743 ? 24.671 -23.403 -2.033 1.00 71.56 743 PHE A C 1
ATOM 5641 O O . PHE A 1 743 ? 24.922 -23.570 -3.226 1.00 71.56 743 PHE A O 1
ATOM 5648 N N . GLU A 1 744 ? 25.627 -23.515 -1.104 1.00 70.94 744 GLU A N 1
ATOM 5649 C CA . GLU A 1 744 ? 27.056 -23.681 -1.405 1.00 70.94 744 GLU A CA 1
ATOM 5650 C C . GLU A 1 744 ? 27.395 -25.036 -2.044 1.00 70.94 744 GLU A C 1
ATOM 5652 O O . GLU A 1 744 ? 28.420 -25.166 -2.713 1.00 70.94 744 GLU A O 1
ATOM 5657 N N . GLU A 1 745 ? 26.550 -26.046 -1.830 1.00 66.25 745 GLU A N 1
ATOM 5658 C CA . GLU A 1 745 ? 26.746 -27.410 -2.339 1.00 66.25 745 GLU A CA 1
ATOM 5659 C C . GLU A 1 745 ? 26.126 -27.642 -3.730 1.00 66.25 745 GLU A C 1
ATOM 5661 O O . GLU A 1 745 ? 26.274 -28.731 -4.290 1.00 66.25 745 GLU A O 1
ATOM 5666 N N . LEU A 1 746 ? 25.444 -26.642 -4.306 1.00 69.19 746 LEU A N 1
ATOM 5667 C CA . LEU A 1 746 ? 24.887 -26.734 -5.658 1.00 69.19 746 LEU A CA 1
ATOM 5668 C C . LEU A 1 746 ? 25.989 -26.683 -6.726 1.00 69.19 746 LEU A C 1
ATOM 5670 O O . LEU A 1 746 ? 27.045 -26.075 -6.538 1.00 69.19 746 LEU A O 1
ATOM 5674 N N . GLU A 1 747 ? 25.737 -27.317 -7.877 1.00 72.56 747 GLU A N 1
ATOM 5675 C CA . GLU A 1 747 ? 26.674 -27.261 -9.001 1.00 72.56 747 GLU A CA 1
ATOM 5676 C C . GLU A 1 747 ? 26.900 -25.805 -9.450 1.00 72.56 747 GLU A C 1
ATOM 5678 O O . GLU A 1 747 ? 25.945 -25.032 -9.569 1.00 72.56 747 GLU A O 1
ATOM 5683 N N . PRO A 1 748 ? 28.156 -25.400 -9.708 1.00 78.38 748 PRO A N 1
ATOM 5684 C CA . PRO A 1 748 ? 28.446 -24.036 -10.111 1.00 78.38 748 PRO A CA 1
ATOM 5685 C C . PRO A 1 748 ? 27.891 -23.773 -11.513 1.00 78.38 748 PRO A C 1
ATOM 5687 O O . PRO A 1 748 ? 28.099 -24.566 -12.429 1.00 78.38 748 PRO A O 1
ATOM 5690 N N . PHE A 1 749 ? 27.247 -22.621 -11.705 1.00 87.12 749 PHE A N 1
ATOM 5691 C CA . PHE A 1 749 ? 26.818 -22.171 -13.030 1.00 87.12 749 PHE A CA 1
ATOM 5692 C C . PHE A 1 749 ? 28.012 -22.080 -13.989 1.00 87.12 749 PHE A C 1
ATOM 5694 O O . PHE A 1 749 ? 29.029 -21.446 -13.685 1.00 87.12 749 PHE A O 1
ATOM 5701 N N . VAL A 1 750 ? 27.862 -22.683 -15.167 1.00 91.75 750 VAL A N 1
ATOM 5702 C CA . VAL A 1 750 ? 28.863 -22.674 -16.236 1.00 91.75 750 VAL A CA 1
ATOM 5703 C C . VAL A 1 750 ? 28.276 -21.972 -17.448 1.00 91.75 750 VAL A C 1
ATOM 5705 O O . VAL A 1 750 ? 27.203 -22.340 -17.916 1.00 91.75 750 VAL A O 1
ATOM 5708 N N . VAL A 1 751 ? 29.013 -20.994 -17.975 1.00 94.56 751 VAL A N 1
ATOM 5709 C CA . VAL A 1 751 ? 28.656 -20.315 -19.224 1.00 94.56 751 VAL A CA 1
ATOM 5710 C C . VAL A 1 751 ? 28.744 -21.297 -20.391 1.00 94.56 751 VAL A C 1
ATOM 5712 O O . VAL A 1 751 ? 29.761 -21.971 -20.567 1.00 94.56 751 VAL A O 1
ATOM 5715 N N . GLN A 1 752 ? 27.678 -21.363 -21.181 1.00 94.75 752 GLN A N 1
ATOM 5716 C CA . GLN A 1 752 ? 27.534 -22.177 -22.382 1.00 94.75 752 GLN A CA 1
ATOM 5717 C C . GLN A 1 752 ? 26.876 -21.312 -23.456 1.00 94.75 752 GLN A C 1
ATOM 5719 O O . GLN A 1 752 ? 25.661 -21.158 -23.473 1.00 94.75 752 GLN A O 1
ATOM 5724 N N . GLY A 1 753 ? 27.674 -20.740 -24.344 1.00 93.00 753 GLY A N 1
ATOM 5725 C CA . GLY A 1 753 ? 27.176 -19.907 -25.431 1.00 93.00 753 GLY A CA 1
ATOM 5726 C C . GLY A 1 753 ? 28.164 -19.856 -26.583 1.00 93.00 753 GLY A C 1
ATOM 5727 O O . GLY A 1 753 ? 29.224 -20.500 -26.551 1.00 93.00 753 GLY A O 1
ATOM 5728 N N . ASN A 1 754 ? 27.788 -19.141 -27.638 1.00 92.81 754 ASN A N 1
ATOM 5729 C CA . ASN A 1 754 ? 28.536 -19.134 -28.890 1.00 92.81 754 ASN A CA 1
ATOM 5730 C C . ASN A 1 754 ? 29.550 -17.966 -28.999 1.00 92.81 754 ASN A C 1
ATOM 5732 O O . ASN A 1 754 ? 30.387 -17.970 -29.905 1.00 92.81 754 ASN A O 1
ATOM 5736 N N . GLY A 1 755 ? 29.524 -17.013 -28.066 1.00 93.69 755 GLY A N 1
ATOM 5737 C CA . GLY A 1 755 ? 30.470 -15.908 -27.930 1.00 93.69 755 GLY A CA 1
ATOM 5738 C C . GLY A 1 755 ? 30.171 -14.677 -28.787 1.00 93.69 755 GLY A C 1
ATOM 5739 O O . GLY A 1 755 ? 31.109 -13.913 -29.053 1.00 93.69 755 GLY A O 1
ATOM 5740 N N . ASP A 1 756 ? 28.931 -14.508 -29.256 1.00 93.38 756 ASP A N 1
ATOM 5741 C CA . ASP A 1 756 ? 28.474 -13.402 -30.106 1.00 93.38 756 ASP A CA 1
ATOM 5742 C C . ASP A 1 756 ? 27.841 -12.223 -29.333 1.00 93.38 756 ASP A C 1
ATOM 5744 O O . ASP A 1 756 ? 27.543 -11.173 -29.918 1.00 93.38 756 ASP A O 1
ATOM 5748 N N . GLY A 1 757 ? 27.728 -12.347 -28.006 1.00 92.81 757 GLY A N 1
ATOM 5749 C CA . GLY A 1 757 ? 27.178 -11.317 -27.123 1.00 92.81 757 GLY A CA 1
ATOM 5750 C C . GLY A 1 757 ? 25.661 -11.142 -27.237 1.00 92.81 757 GLY A C 1
ATOM 5751 O O . GLY A 1 757 ? 25.142 -10.104 -26.819 1.00 92.81 757 GLY A O 1
ATOM 5752 N N . LEU A 1 758 ? 24.956 -12.108 -27.828 1.00 93.62 758 LEU A N 1
ATOM 5753 C CA . LEU A 1 758 ? 23.497 -12.175 -27.911 1.00 93.62 758 LEU A CA 1
ATOM 5754 C C . LEU A 1 758 ? 22.991 -13.337 -27.037 1.00 93.62 758 LEU A C 1
ATOM 5756 O O . LEU A 1 758 ? 23.765 -13.964 -26.319 1.00 93.62 758 LEU A O 1
ATOM 5760 N N . ILE A 1 759 ? 21.677 -13.577 -27.043 1.00 94.25 759 ILE A N 1
ATOM 5761 C CA . ILE A 1 759 ? 21.059 -14.697 -26.322 1.00 94.25 759 ILE A CA 1
ATOM 5762 C C . ILE A 1 759 ? 20.309 -15.616 -27.285 1.00 94.25 759 ILE A C 1
ATOM 5764 O O . ILE A 1 759 ? 19.594 -15.154 -28.183 1.00 94.25 759 ILE A O 1
ATOM 5768 N N . GLN A 1 760 ? 20.461 -16.925 -27.091 1.00 93.44 760 GLN A N 1
ATOM 5769 C CA . GLN A 1 760 ? 19.864 -17.954 -27.944 1.00 93.44 760 GLN A CA 1
ATOM 5770 C C . GLN A 1 760 ? 19.253 -19.088 -27.109 1.00 93.44 760 GLN A C 1
ATOM 5772 O O . GLN A 1 760 ? 19.681 -19.321 -25.976 1.00 93.44 760 GLN A O 1
ATOM 5777 N N . PRO A 1 761 ? 18.261 -19.825 -27.648 1.00 94.75 761 PRO A N 1
ATOM 5778 C CA . PRO A 1 761 ? 17.642 -20.933 -26.927 1.00 94.75 761 PRO A CA 1
ATOM 5779 C C . PRO A 1 761 ? 18.665 -21.983 -26.473 1.00 94.75 761 PRO A C 1
ATOM 5781 O O . PRO A 1 761 ? 19.432 -22.505 -27.286 1.00 94.75 761 PRO A O 1
ATOM 5784 N N . GLY A 1 762 ? 18.642 -22.318 -25.181 1.00 93.00 762 GLY A N 1
ATOM 5785 C CA . GLY A 1 762 ? 19.527 -23.308 -24.564 1.00 93.00 762 GLY A CA 1
ATOM 5786 C C . GLY A 1 762 ? 20.897 -22.786 -24.124 1.00 93.00 762 GLY A C 1
ATOM 5787 O O . GLY A 1 762 ? 21.695 -23.574 -23.619 1.00 93.00 762 GLY A O 1
ATOM 5788 N N . GLU A 1 763 ? 21.194 -21.497 -24.299 1.00 95.31 763 GLU A N 1
ATOM 5789 C CA . GLU A 1 763 ? 22.441 -20.910 -23.802 1.00 95.31 763 GLU A CA 1
ATOM 5790 C C . GLU A 1 763 ? 22.398 -20.628 -22.298 1.00 95.31 763 GLU A C 1
ATOM 5792 O O . GLU A 1 763 ? 21.360 -20.317 -21.722 1.00 95.31 763 GLU A O 1
ATOM 5797 N N . HIS A 1 764 ? 23.559 -20.704 -21.657 1.00 95.75 764 HIS A N 1
ATOM 5798 C CA . HIS A 1 764 ? 23.781 -20.273 -20.283 1.00 95.75 764 HIS A CA 1
ATOM 5799 C C . HIS A 1 764 ? 24.732 -19.082 -20.327 1.00 95.75 764 HIS A C 1
ATOM 5801 O O . HIS A 1 764 ? 25.905 -19.235 -20.673 1.00 95.75 764 HIS A O 1
ATOM 5807 N N . VAL A 1 765 ? 24.246 -17.897 -19.982 1.00 96.06 765 VAL A N 1
ATOM 5808 C CA . VAL A 1 765 ? 24.990 -16.645 -20.144 1.00 96.06 765 VAL A CA 1
ATOM 5809 C C . VAL A 1 765 ? 25.136 -15.913 -18.818 1.00 96.06 765 VAL A C 1
ATOM 5811 O O . VAL A 1 765 ? 24.373 -16.132 -17.878 1.00 96.06 765 VAL A O 1
ATOM 5814 N N . LEU A 1 766 ? 26.117 -15.016 -18.734 1.00 96.62 766 LEU A N 1
ATOM 5815 C CA . LEU A 1 766 ? 26.151 -14.016 -17.670 1.00 96.62 766 LEU A CA 1
ATOM 5816 C C . LEU A 1 766 ? 25.546 -12.713 -18.177 1.00 96.62 766 LEU A C 1
ATOM 5818 O O . LEU A 1 766 ? 26.040 -12.134 -19.145 1.00 96.62 766 LEU A O 1
ATOM 5822 N N . PHE A 1 767 ? 24.538 -12.215 -17.474 1.00 96.94 767 PHE A N 1
ATOM 5823 C CA . PHE A 1 767 ? 24.131 -10.822 -17.547 1.00 96.94 767 PHE A CA 1
ATOM 5824 C C . PHE A 1 767 ? 25.060 -10.011 -16.639 1.00 96.94 767 PHE A C 1
ATOM 5826 O O . PHE A 1 767 ? 24.934 -10.038 -15.415 1.00 96.94 767 PHE A O 1
ATOM 5833 N N . ALA A 1 768 ? 26.036 -9.327 -17.223 1.00 96.88 768 ALA A N 1
ATOM 5834 C CA . ALA A 1 768 ? 26.999 -8.508 -16.500 1.00 96.88 768 ALA A CA 1
ATOM 5835 C C . ALA A 1 768 ? 26.574 -7.038 -16.496 1.00 96.88 768 ALA A C 1
ATOM 5837 O O . ALA A 1 768 ? 25.980 -6.557 -17.460 1.00 96.88 768 ALA A O 1
ATOM 5838 N N . PHE A 1 769 ? 26.914 -6.308 -15.435 1.00 96.06 769 PHE A N 1
ATOM 5839 C CA . PHE A 1 769 ? 26.658 -4.874 -15.343 1.00 96.06 769 PHE A CA 1
ATOM 5840 C C . PHE A 1 769 ? 27.815 -4.110 -14.695 1.00 96.06 769 PHE A C 1
ATOM 5842 O O . PHE A 1 769 ? 28.650 -4.673 -13.984 1.00 96.06 769 PHE A O 1
ATOM 5849 N N . SER A 1 770 ? 27.838 -2.797 -14.925 1.00 94.94 770 SER A N 1
ATOM 5850 C CA . SER A 1 770 ? 28.698 -1.846 -14.227 1.00 94.94 770 SER A CA 1
ATOM 5851 C C . SER A 1 770 ? 27.942 -0.554 -13.938 1.00 94.94 770 SER A C 1
ATOM 5853 O O . SER A 1 770 ? 27.504 0.142 -14.856 1.00 94.94 770 SER A O 1
ATOM 5855 N N . ALA A 1 771 ? 27.822 -0.224 -12.660 1.00 94.94 771 ALA A N 1
ATOM 5856 C CA . ALA A 1 771 ? 27.113 0.927 -12.140 1.00 94.94 771 ALA A CA 1
ATOM 5857 C C . ALA A 1 771 ? 28.080 1.948 -11.541 1.00 94.94 771 ALA A C 1
ATOM 5859 O O . ALA A 1 771 ? 28.901 1.628 -10.679 1.00 94.94 771 ALA A O 1
ATOM 5860 N N . GLN A 1 772 ? 27.949 3.197 -11.967 1.00 94.19 772 GLN A N 1
ATOM 5861 C CA . GLN A 1 772 ? 28.694 4.325 -11.430 1.00 94.19 772 GLN A CA 1
ATOM 5862 C C . GLN A 1 772 ? 27.783 5.209 -10.601 1.00 94.19 772 GLN A C 1
ATOM 5864 O O . GLN A 1 772 ? 26.673 5.525 -11.017 1.00 94.19 772 GLN A O 1
ATOM 5869 N N . ASN A 1 773 ? 28.295 5.656 -9.461 1.00 95.00 773 ASN A N 1
ATOM 5870 C CA . ASN A 1 773 ? 27.645 6.662 -8.648 1.00 95.00 773 ASN A CA 1
ATOM 5871 C C . ASN A 1 773 ? 28.197 8.050 -8.993 1.00 95.00 773 ASN A C 1
ATOM 5873 O O . ASN A 1 773 ? 29.297 8.408 -8.578 1.00 95.00 773 ASN A O 1
ATOM 5877 N N . ALA A 1 774 ? 27.442 8.828 -9.760 1.00 91.44 774 ALA A N 1
ATOM 5878 C CA . ALA A 1 774 ? 27.760 10.214 -10.092 1.00 91.44 774 ALA A CA 1
ATOM 5879 C C . ALA A 1 774 ? 27.271 11.222 -9.029 1.00 91.44 774 ALA A C 1
ATOM 5881 O O . ALA A 1 774 ? 27.565 12.409 -9.143 1.00 91.44 774 ALA A O 1
ATOM 5882 N N . GLY A 1 775 ? 26.525 10.762 -8.018 1.00 91.81 775 GLY A N 1
ATOM 5883 C CA . GLY A 1 775 ? 26.006 11.582 -6.924 1.00 91.81 775 GLY A CA 1
ATOM 5884 C C . GLY A 1 775 ? 26.862 11.509 -5.658 1.00 91.81 775 GLY A C 1
ATOM 5885 O O . GLY A 1 775 ? 28.068 11.247 -5.699 1.00 91.81 775 GLY A O 1
ATOM 5886 N N . ALA A 1 776 ? 26.226 11.748 -4.511 1.00 93.56 776 ALA A N 1
ATOM 5887 C CA . ALA A 1 776 ? 26.856 11.608 -3.202 1.00 93.56 776 ALA A CA 1
ATOM 5888 C C . ALA A 1 776 ? 27.113 10.137 -2.837 1.00 93.56 776 ALA A C 1
ATOM 5890 O O . ALA A 1 776 ? 26.614 9.232 -3.495 1.00 93.56 776 ALA A O 1
ATOM 5891 N N . ALA A 1 777 ? 27.893 9.882 -1.783 1.00 94.00 777 ALA A N 1
ATOM 5892 C CA . ALA A 1 777 ? 28.200 8.518 -1.353 1.00 94.00 777 ALA A CA 1
ATOM 5893 C C . ALA A 1 777 ? 26.927 7.704 -1.047 1.00 94.00 777 ALA A C 1
ATOM 5895 O O . ALA A 1 777 ? 25.996 8.204 -0.424 1.00 94.00 777 ALA A O 1
ATOM 5896 N N . SER A 1 778 ? 26.926 6.441 -1.465 1.00 93.75 778 SER A N 1
ATOM 5897 C CA . SER A 1 778 ? 25.884 5.459 -1.167 1.00 93.75 778 SER A CA 1
ATOM 5898 C C . SER A 1 778 ? 26.357 4.553 -0.032 1.00 93.75 778 SER A C 1
ATOM 5900 O O . SER A 1 778 ? 27.483 4.050 -0.062 1.00 93.75 778 SER A O 1
ATOM 5902 N N . SER A 1 779 ? 25.519 4.357 0.983 1.00 91.94 779 SER A N 1
ATOM 5903 C CA . SER A 1 779 ? 25.827 3.487 2.123 1.00 91.94 779 SER A CA 1
ATOM 5904 C C . SER A 1 779 ? 25.495 2.024 1.849 1.00 91.94 779 SER A C 1
ATOM 5906 O O . SER A 1 779 ? 26.169 1.145 2.384 1.00 91.94 779 SER A O 1
ATOM 5908 N N . ASP A 1 780 ? 24.482 1.766 1.022 1.00 93.19 780 ASP A N 1
ATOM 5909 C CA . ASP A 1 780 ? 23.964 0.420 0.757 1.00 93.19 780 ASP A CA 1
ATOM 5910 C C . ASP A 1 780 ? 23.590 0.237 -0.729 1.00 93.19 780 ASP A C 1
ATOM 5912 O O . ASP A 1 780 ? 22.405 0.116 -1.060 1.00 93.19 780 ASP A O 1
ATOM 5916 N N . PRO A 1 781 ? 24.581 0.270 -1.645 1.00 94.75 781 PRO A N 1
ATOM 5917 C CA . PRO A 1 781 ? 24.354 0.103 -3.075 1.00 94.75 781 PRO A CA 1
ATOM 5918 C C . PRO A 1 781 ? 24.056 -1.360 -3.423 1.00 94.75 781 PRO A C 1
ATOM 5920 O O . PRO A 1 781 ? 24.805 -2.285 -3.086 1.00 94.75 781 PRO A O 1
ATOM 5923 N N . ARG A 1 782 ? 22.974 -1.564 -4.171 1.00 94.56 782 ARG A N 1
ATOM 5924 C CA . ARG A 1 782 ? 22.489 -2.874 -4.608 1.00 94.56 782 ARG A CA 1
ATOM 5925 C C . ARG A 1 782 ? 22.145 -2.850 -6.087 1.00 94.56 782 ARG A C 1
ATOM 5927 O O . ARG A 1 782 ? 21.698 -1.831 -6.603 1.00 94.56 782 ARG A O 1
ATOM 5934 N N . ALA A 1 783 ? 22.325 -3.988 -6.744 1.00 95.19 783 ALA A N 1
ATOM 5935 C CA . ALA A 1 783 ? 21.789 -4.258 -8.068 1.00 95.19 783 ALA A CA 1
ATOM 5936 C C . ALA A 1 783 ? 20.864 -5.474 -7.987 1.00 95.19 783 ALA A C 1
ATOM 5938 O O . ALA A 1 783 ? 21.262 -6.519 -7.468 1.00 95.19 783 ALA A O 1
ATOM 5939 N N . ILE A 1 784 ? 19.637 -5.331 -8.466 1.00 94.19 784 ILE A N 1
ATOM 5940 C CA . ILE A 1 784 ? 18.589 -6.346 -8.433 1.00 94.19 784 ILE A CA 1
ATOM 5941 C C . ILE A 1 784 ? 18.185 -6.641 -9.872 1.00 94.19 784 ILE A C 1
ATOM 5943 O O . ILE A 1 784 ? 17.899 -5.713 -10.622 1.00 94.19 784 ILE A O 1
ATOM 5947 N N . LEU A 1 785 ? 18.164 -7.918 -10.250 1.00 94.00 785 LEU A N 1
ATOM 5948 C CA . LEU A 1 785 ? 17.687 -8.365 -11.558 1.00 94.00 785 LEU A CA 1
ATOM 5949 C C . LEU A 1 785 ? 16.418 -9.200 -11.372 1.00 94.00 785 LEU A C 1
ATOM 5951 O O . LEU A 1 785 ? 16.397 -10.109 -10.539 1.00 94.00 785 LEU A O 1
ATOM 5955 N N . ARG A 1 786 ? 15.359 -8.895 -12.121 1.00 92.50 786 ARG A N 1
ATOM 5956 C CA . ARG A 1 786 ? 14.109 -9.671 -12.150 1.00 92.50 786 ARG A CA 1
ATOM 5957 C C . ARG A 1 786 ? 13.860 -10.189 -13.559 1.00 92.50 786 ARG A C 1
ATOM 5959 O O . ARG A 1 786 ? 14.190 -9.519 -14.532 1.00 92.50 786 ARG A O 1
ATOM 5966 N N . ASN A 1 787 ? 13.264 -11.372 -13.659 1.00 91.06 787 ASN A N 1
ATOM 5967 C CA . ASN A 1 787 ? 12.779 -11.915 -14.923 1.00 91.06 787 ASN A CA 1
ATOM 5968 C C . ASN A 1 787 ? 11.272 -11.659 -15.045 1.00 91.06 787 ASN A C 1
ATOM 5970 O O . ASN A 1 787 ? 10.499 -12.145 -14.221 1.00 91.06 787 ASN A O 1
ATOM 5974 N N . LEU A 1 788 ? 10.871 -10.917 -16.077 1.00 89.00 788 LEU A N 1
ATOM 5975 C CA . LEU A 1 788 ? 9.477 -10.576 -16.374 1.00 89.00 788 LEU A CA 1
ATOM 5976 C C . LEU A 1 788 ? 8.865 -11.459 -17.474 1.00 89.00 788 LEU A C 1
ATOM 5978 O O . LEU A 1 788 ? 7.658 -11.455 -17.676 1.00 89.00 788 LEU A O 1
ATOM 5982 N N . SER A 1 789 ? 9.683 -12.251 -18.165 1.00 85.88 789 SER A N 1
ATOM 5983 C CA . SER A 1 789 ? 9.279 -13.073 -19.319 1.00 85.88 789 SER A CA 1
ATOM 5984 C C . SER A 1 789 ? 8.892 -14.518 -18.984 1.00 85.88 789 SER A C 1
ATOM 5986 O O . SER A 1 789 ? 8.729 -15.357 -19.874 1.00 85.88 789 SER A O 1
ATOM 5988 N N . GLY A 1 790 ? 8.752 -14.833 -17.694 1.00 83.50 790 GLY A N 1
ATOM 5989 C CA . GLY A 1 790 ? 8.365 -1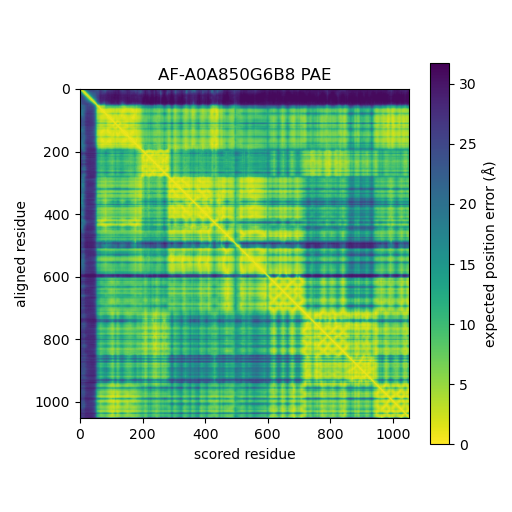6.157 -17.220 1.00 83.50 790 GLY A CA 1
ATOM 5990 C C . GLY A 1 790 ? 9.327 -17.247 -17.697 1.00 83.50 790 GLY A C 1
ATOM 5991 O O . GLY A 1 790 ? 10.493 -17.263 -17.312 1.00 83.50 790 GLY A O 1
ATOM 5992 N N . ARG A 1 791 ? 8.838 -18.146 -18.558 1.00 87.38 791 ARG A N 1
ATOM 5993 C CA . ARG A 1 791 ? 9.535 -19.366 -19.013 1.00 87.38 791 ARG A CA 1
ATOM 5994 C C . ARG A 1 791 ? 10.602 -19.151 -20.098 1.00 87.38 791 ARG A C 1
ATOM 5996 O O . ARG A 1 791 ? 11.224 -20.120 -20.525 1.00 87.38 791 ARG A O 1
ATOM 6003 N N . GLN A 1 792 ? 10.804 -17.925 -20.590 1.00 90.00 792 GLN A N 1
ATOM 6004 C CA . GLN A 1 792 ? 11.830 -17.640 -21.611 1.00 90.00 792 GLN A CA 1
ATOM 6005 C C . GLN A 1 792 ? 13.261 -17.854 -21.078 1.00 90.00 792 GLN A C 1
ATOM 6007 O O . GLN A 1 792 ? 14.148 -18.267 -21.828 1.00 90.00 792 GLN A O 1
ATOM 6012 N N . GLY A 1 793 ? 13.486 -17.641 -19.777 1.00 89.94 793 GLY A N 1
ATOM 6013 C CA . GLY A 1 793 ? 14.775 -17.878 -19.130 1.00 89.94 793 GLY A CA 1
ATOM 6014 C C . GLY A 1 793 ? 14.664 -18.098 -17.622 1.00 89.94 793 GLY A C 1
ATOM 6015 O O . GLY A 1 793 ? 13.677 -17.740 -16.988 1.00 89.94 793 GLY A O 1
ATOM 6016 N N . LEU A 1 794 ? 15.699 -18.690 -17.043 1.00 90.62 794 LEU A N 1
ATOM 6017 C CA . LEU A 1 794 ? 15.830 -19.000 -15.627 1.00 90.62 794 LEU A CA 1
ATOM 6018 C C . LEU A 1 794 ? 16.953 -18.155 -15.033 1.00 90.62 794 LEU A C 1
ATOM 6020 O O . LEU A 1 794 ? 18.090 -18.181 -15.502 1.00 90.62 794 LEU A O 1
ATOM 6024 N N . LEU A 1 795 ? 16.611 -17.392 -13.999 1.00 91.06 795 LEU A N 1
ATOM 6025 C CA . LEU A 1 795 ? 17.554 -16.583 -13.243 1.00 91.06 795 LEU A CA 1
ATOM 6026 C C . LEU A 1 795 ? 18.096 -17.401 -12.064 1.00 91.06 795 LEU A C 1
ATOM 6028 O O . LEU A 1 795 ? 17.305 -17.884 -11.253 1.00 91.06 795 LEU A O 1
ATOM 6032 N N . GLU A 1 796 ? 19.419 -17.529 -11.957 1.00 86.75 796 GLU A N 1
ATOM 6033 C CA . GLU A 1 796 ? 20.080 -18.258 -10.857 1.00 86.75 796 GLU A CA 1
ATOM 6034 C C . GLU A 1 796 ? 20.205 -17.396 -9.588 1.00 86.75 796 GLU A C 1
ATOM 6036 O O . GLU A 1 796 ? 19.906 -17.825 -8.464 1.00 86.75 796 GLU A O 1
ATOM 6041 N N . GLU A 1 797 ? 20.587 -16.133 -9.784 1.00 88.12 797 GLU A N 1
ATOM 6042 C CA . GLU A 1 797 ? 20.732 -15.117 -8.748 1.00 88.12 797 GLU A CA 1
ATOM 6043 C C . GLU A 1 797 ? 20.173 -13.775 -9.211 1.00 88.12 797 GLU A C 1
ATOM 6045 O O . GLU A 1 797 ? 20.193 -13.449 -10.391 1.00 88.12 797 GLU A O 1
ATOM 6050 N N . GLY A 1 798 ? 19.727 -12.953 -8.265 1.00 88.31 798 GLY A N 1
ATOM 6051 C CA . GLY A 1 798 ? 19.137 -11.655 -8.578 1.00 88.31 798 GLY A CA 1
ATOM 6052 C C . GLY A 1 798 ? 19.568 -10.541 -7.633 1.00 88.31 798 GLY A C 1
ATOM 6053 O O . GLY A 1 798 ? 18.912 -9.507 -7.590 1.00 88.31 798 GLY A O 1
ATOM 6054 N N . LEU A 1 799 ? 20.636 -10.729 -6.845 1.00 91.44 799 LEU A N 1
ATOM 6055 C CA . LEU A 1 799 ? 21.288 -9.639 -6.106 1.00 91.44 799 LEU A CA 1
ATOM 6056 C C . LEU A 1 799 ? 22.760 -9.559 -6.410 1.00 91.44 799 LEU A C 1
ATOM 6058 O O . LEU A 1 799 ? 23.464 -10.556 -6.321 1.00 91.44 799 LEU A O 1
ATOM 6062 N N . VAL A 1 800 ? 23.234 -8.338 -6.542 1.00 92.06 800 VAL A N 1
ATOM 6063 C CA . VAL A 1 800 ? 24.604 -8.007 -6.201 1.00 92.06 800 VAL A CA 1
ATOM 6064 C C . VAL A 1 800 ? 24.557 -6.910 -5.150 1.00 92.06 800 VAL A C 1
ATOM 6066 O O . VAL A 1 800 ? 23.957 -5.858 -5.362 1.00 92.06 800 VAL A O 1
ATOM 6069 N N . TYR A 1 801 ? 25.172 -7.170 -4.000 1.00 86.88 801 TYR A N 1
ATOM 6070 C CA . TYR A 1 801 ? 25.395 -6.178 -2.952 1.00 86.88 801 TYR A CA 1
ATOM 6071 C C . TYR A 1 801 ? 26.878 -5.835 -2.901 1.00 86.88 801 TYR A C 1
ATOM 6073 O O . TYR A 1 801 ? 27.737 -6.714 -3.011 1.00 86.88 801 TYR A O 1
ATOM 6081 N N . ARG A 1 802 ? 27.182 -4.555 -2.693 1.00 80.38 802 ARG A N 1
ATOM 6082 C CA . ARG A 1 802 ? 28.531 -4.103 -2.370 1.00 80.38 802 ARG A CA 1
ATOM 6083 C C . ARG A 1 802 ? 28.465 -3.225 -1.131 1.00 80.38 802 ARG A C 1
ATOM 6085 O O . ARG A 1 802 ? 27.503 -2.496 -0.937 1.00 80.38 802 ARG A O 1
ATOM 6092 N N . GLY A 1 803 ? 29.515 -3.271 -0.313 1.00 85.50 803 GLY A N 1
ATOM 6093 C CA . GLY A 1 803 ? 29.681 -2.302 0.770 1.00 85.50 803 GLY A CA 1
ATOM 6094 C C . GLY A 1 803 ? 29.653 -0.846 0.266 1.00 85.50 803 GLY A C 1
ATOM 6095 O O . GLY A 1 803 ? 29.621 -0.614 -0.946 1.00 85.50 803 GLY A O 1
ATOM 6096 N N . PRO A 1 804 ? 29.719 0.137 1.181 1.00 92.62 804 PRO A N 1
ATOM 6097 C CA . PRO A 1 804 ? 29.548 1.552 0.860 1.00 92.62 804 PRO A CA 1
ATOM 6098 C C . PRO A 1 804 ? 30.347 2.006 -0.369 1.00 92.62 804 PRO A C 1
ATOM 6100 O O . PRO A 1 804 ? 31.536 1.700 -0.508 1.00 92.62 804 PRO A O 1
ATOM 6103 N N . LEU A 1 805 ? 29.699 2.765 -1.251 1.00 94.25 805 LEU A N 1
ATOM 6104 C CA . LEU A 1 805 ? 30.268 3.247 -2.504 1.00 94.25 805 LEU A CA 1
ATOM 6105 C C . LEU A 1 805 ? 30.452 4.770 -2.445 1.00 94.25 805 LEU A C 1
ATOM 6107 O O . LEU A 1 805 ? 29.463 5.505 -2.369 1.00 94.25 805 LEU A O 1
ATOM 6111 N N . PRO A 1 806 ? 31.695 5.282 -2.496 1.00 94.88 806 PRO A N 1
ATOM 6112 C CA . PRO A 1 806 ? 31.942 6.719 -2.453 1.00 94.88 806 PRO A CA 1
ATOM 6113 C C . PRO A 1 806 ? 31.406 7.430 -3.703 1.00 94.88 806 PRO A C 1
ATOM 6115 O O . PRO A 1 806 ? 31.169 6.808 -4.741 1.00 94.88 806 PRO A O 1
ATOM 6118 N N . ALA A 1 807 ? 31.270 8.754 -3.613 1.00 94.50 807 ALA A N 1
ATOM 6119 C CA . ALA A 1 807 ? 30.972 9.604 -4.765 1.00 94.50 807 ALA A CA 1
ATOM 6120 C C . ALA A 1 807 ? 32.005 9.387 -5.888 1.00 94.50 807 ALA A C 1
ATOM 6122 O O . ALA A 1 807 ? 33.210 9.320 -5.633 1.00 94.50 807 ALA A O 1
ATOM 6123 N N . GLY A 1 808 ? 31.533 9.244 -7.127 1.00 93.50 808 GLY A N 1
ATOM 6124 C CA . GLY A 1 808 ? 32.349 8.898 -8.295 1.00 93.50 808 GLY A CA 1
ATOM 6125 C C . GLY A 1 808 ? 32.790 7.430 -8.364 1.00 93.50 808 GLY A C 1
ATOM 6126 O O . GLY A 1 808 ? 33.432 7.042 -9.341 1.00 93.50 808 GLY A O 1
ATOM 6127 N N . GLY A 1 809 ? 32.477 6.615 -7.351 1.00 94.56 809 GLY A N 1
ATOM 6128 C CA . GLY A 1 809 ? 32.815 5.197 -7.305 1.00 94.56 809 GLY A CA 1
ATOM 6129 C C . GLY A 1 809 ? 32.041 4.368 -8.331 1.00 94.56 809 GLY A C 1
ATOM 6130 O O . GLY A 1 809 ? 30.944 4.731 -8.754 1.00 94.56 809 GLY A O 1
ATOM 6131 N N . GLU A 1 810 ? 32.603 3.219 -8.701 1.00 93.75 810 GLU A N 1
ATOM 6132 C CA . GLU A 1 810 ? 31.978 2.256 -9.611 1.00 93.75 810 GLU A CA 1
ATOM 6133 C C . GLU A 1 810 ? 31.959 0.854 -8.998 1.00 93.75 810 GLU A C 1
ATOM 6135 O O . GLU A 1 810 ? 32.899 0.441 -8.302 1.00 93.75 810 GLU A O 1
ATOM 6140 N N . PHE A 1 811 ? 30.893 0.107 -9.275 1.00 93.50 811 PHE A N 1
ATOM 6141 C CA . PHE A 1 811 ? 30.809 -1.312 -8.981 1.00 93.50 811 PHE A CA 1
ATOM 6142 C C . PHE A 1 811 ? 30.172 -2.116 -10.092 1.00 93.50 811 PHE A C 1
ATOM 6144 O O . PHE A 1 811 ? 29.348 -1.620 -10.843 1.00 93.50 811 PHE A O 1
ATOM 6151 N N . SER A 1 812 ? 30.579 -3.373 -10.178 1.00 94.50 812 SER A N 1
ATOM 6152 C CA . SER A 1 812 ? 30.140 -4.299 -11.204 1.00 94.50 812 SER A CA 1
ATOM 6153 C C . SER A 1 812 ? 29.835 -5.651 -10.588 1.00 94.50 812 SER A C 1
ATOM 6155 O O . SER A 1 812 ? 30.318 -5.984 -9.503 1.00 94.50 812 SER A O 1
ATOM 6157 N N . GLY A 1 813 ? 29.023 -6.417 -11.299 1.00 95.25 813 GLY A N 1
ATOM 6158 C CA . GLY A 1 813 ? 28.642 -7.770 -10.937 1.00 95.25 813 GLY A CA 1
ATOM 6159 C C . GLY A 1 813 ? 28.027 -8.479 -12.132 1.00 95.25 813 GLY A C 1
ATOM 6160 O O . GLY A 1 813 ? 27.873 -7.888 -13.205 1.00 95.25 813 GLY A O 1
ATOM 6161 N N . ALA A 1 814 ? 27.713 -9.753 -11.954 1.00 95.62 814 ALA A N 1
ATOM 6162 C CA . ALA A 1 814 ? 27.072 -10.562 -12.974 1.00 95.62 814 ALA A CA 1
ATOM 6163 C C . ALA A 1 814 ? 25.993 -11.467 -12.375 1.00 95.62 814 ALA A C 1
ATOM 6165 O O . ALA A 1 814 ? 26.102 -11.876 -11.221 1.00 95.62 814 ALA A O 1
ATOM 6166 N N . PHE A 1 815 ? 24.992 -11.791 -13.189 1.00 95.19 815 PHE A N 1
ATOM 6167 C CA . PHE A 1 815 ? 23.921 -12.730 -12.876 1.00 95.19 815 PHE A CA 1
ATOM 6168 C C . PHE A 1 815 ? 23.907 -13.859 -13.909 1.00 95.19 815 PHE A C 1
ATOM 6170 O O . PHE A 1 815 ? 23.968 -13.598 -15.110 1.00 95.19 815 PHE A O 1
ATOM 6177 N N . GLY A 1 816 ? 23.834 -15.106 -13.460 1.00 94.44 816 GLY A N 1
ATOM 6178 C CA . GLY A 1 816 ? 23.630 -16.273 -14.310 1.00 94.44 816 GLY A CA 1
ATOM 6179 C C . GLY A 1 816 ? 22.198 -16.331 -14.832 1.00 94.44 816 GLY A C 1
ATOM 6180 O O . GLY A 1 816 ? 21.245 -16.287 -14.052 1.00 94.44 816 GLY A O 1
ATOM 6181 N N . VAL A 1 817 ? 22.062 -16.442 -16.152 1.00 95.00 817 VAL A N 1
ATOM 6182 C CA . VAL A 1 817 ? 20.778 -16.587 -16.838 1.00 95.00 817 VAL A CA 1
ATOM 6183 C C . VAL A 1 817 ? 20.858 -17.787 -17.777 1.00 95.00 817 VAL A C 1
ATOM 6185 O O . VAL A 1 817 ? 21.669 -17.799 -18.704 1.00 95.00 817 VAL A O 1
ATOM 6188 N N . ALA A 1 818 ? 20.028 -18.800 -17.542 1.00 94.19 818 ALA A N 1
ATOM 6189 C CA . ALA A 1 818 ? 19.868 -19.935 -18.446 1.00 94.19 818 ALA A CA 1
ATOM 6190 C C . ALA A 1 818 ? 18.665 -19.692 -19.363 1.00 94.19 818 ALA A C 1
ATOM 6192 O O . ALA A 1 818 ? 17.538 -19.541 -18.900 1.00 94.19 818 ALA A O 1
ATOM 6193 N N . ILE A 1 819 ? 18.887 -19.629 -20.670 1.00 94.69 819 ILE A N 1
ATOM 6194 C CA . ILE A 1 819 ? 17.832 -19.418 -21.659 1.00 94.69 819 ILE A CA 1
ATOM 6195 C C . ILE A 1 819 ? 17.144 -20.749 -21.934 1.00 94.69 819 ILE A C 1
ATOM 6197 O O . ILE A 1 819 ? 17.799 -21.756 -22.214 1.00 94.69 819 ILE A O 1
ATOM 6201 N N . SER A 1 820 ? 15.813 -20.760 -21.896 1.00 92.44 820 SER A N 1
ATOM 6202 C CA . SER A 1 820 ? 15.052 -21.985 -22.119 1.00 92.44 820 SER A CA 1
ATOM 6203 C C . SER A 1 820 ? 15.367 -22.583 -23.499 1.00 92.44 820 SER A C 1
ATOM 6205 O O . SER A 1 820 ? 15.353 -21.862 -24.501 1.00 92.44 820 SER A O 1
ATOM 6207 N N . PRO A 1 821 ? 15.609 -23.903 -23.619 1.00 91.81 821 PRO A N 1
ATOM 6208 C CA . PRO A 1 821 ? 15.743 -24.557 -24.922 1.00 91.81 821 PRO A CA 1
ATOM 6209 C C . PRO A 1 821 ? 14.496 -24.414 -25.807 1.00 91.81 821 PRO A C 1
ATOM 6211 O O . PRO A 1 821 ? 14.590 -24.547 -27.026 1.00 91.81 821 PRO A O 1
ATOM 6214 N N . SER A 1 822 ? 13.333 -24.154 -25.201 1.00 90.50 822 SER A N 1
ATOM 6215 C CA . SER A 1 822 ? 12.064 -23.888 -25.884 1.00 90.50 822 SER A CA 1
ATOM 6216 C C . SER A 1 822 ? 11.688 -22.402 -25.905 1.00 90.50 822 SER A C 1
ATOM 6218 O O . SER A 1 822 ? 10.519 -22.091 -26.126 1.00 90.50 822 SER A O 1
ATOM 6220 N N . ALA A 1 823 ? 12.638 -21.498 -25.642 1.00 90.81 823 ALA A N 1
ATOM 6221 C CA . ALA A 1 823 ? 12.431 -20.057 -25.746 1.00 90.81 823 ALA A CA 1
ATOM 6222 C C . ALA A 1 823 ? 11.881 -19.692 -27.137 1.00 90.81 823 ALA A C 1
ATOM 6224 O O . ALA A 1 823 ? 12.430 -20.123 -28.154 1.00 90.81 823 ALA A O 1
ATOM 6225 N N . ASP A 1 824 ? 10.786 -18.929 -27.176 1.00 90.81 824 ASP A N 1
ATOM 6226 C CA . ASP A 1 824 ? 10.136 -18.496 -28.417 1.00 90.81 824 ASP A CA 1
ATOM 6227 C C . ASP A 1 824 ? 10.863 -17.264 -28.977 1.00 90.81 824 ASP A C 1
ATOM 6229 O O . ASP A 1 824 ? 10.759 -16.195 -28.374 1.00 90.81 824 ASP A O 1
ATOM 6233 N N . PRO A 1 825 ? 11.547 -17.359 -30.135 1.00 88.50 825 PRO A N 1
ATOM 6234 C CA . PRO A 1 825 ? 12.298 -16.242 -30.705 1.00 88.50 825 PRO A CA 1
ATOM 6235 C C . PRO A 1 825 ? 11.451 -15.055 -31.182 1.00 88.50 825 PRO A C 1
ATOM 6237 O O . PRO A 1 825 ? 12.004 -14.021 -31.562 1.00 88.50 825 PRO A O 1
ATOM 6240 N N . SER A 1 826 ? 10.123 -15.199 -31.242 1.00 88.19 826 SER A N 1
ATOM 6241 C CA . SER A 1 826 ? 9.216 -14.088 -31.552 1.00 88.19 826 SER A CA 1
ATOM 6242 C C . SER A 1 826 ? 8.981 -13.158 -30.359 1.00 88.19 826 SER A C 1
ATOM 6244 O O . SER A 1 826 ? 8.539 -12.025 -30.554 1.00 88.19 826 SER A O 1
ATOM 6246 N N . LEU A 1 827 ? 9.324 -13.606 -29.149 1.00 89.12 827 LEU A N 1
ATOM 6247 C CA . LEU A 1 827 ? 9.180 -12.863 -27.905 1.00 89.12 827 LEU A CA 1
ATOM 6248 C C . LEU A 1 827 ? 10.564 -12.530 -27.317 1.00 89.12 827 LEU A C 1
ATOM 6250 O O . LEU A 1 827 ? 11.499 -13.325 -27.435 1.00 89.12 827 LEU A O 1
ATOM 6254 N N . PRO A 1 828 ? 10.737 -11.359 -26.683 1.00 90.94 828 PRO A N 1
ATOM 6255 C CA . PRO A 1 828 ? 11.967 -11.047 -25.967 1.00 90.94 828 PRO A CA 1
ATOM 6256 C C . PRO A 1 828 ? 12.049 -11.789 -24.622 1.00 90.94 828 PRO A C 1
ATOM 6258 O O . PRO A 1 828 ? 11.035 -12.105 -23.997 1.00 90.94 828 PRO A O 1
ATOM 6261 N N . LEU A 1 829 ? 13.275 -11.996 -24.138 1.00 92.88 829 LEU A N 1
ATOM 6262 C CA . LEU A 1 829 ? 13.543 -12.194 -22.717 1.00 92.88 829 LEU A CA 1
ATOM 6263 C C . LEU A 1 829 ? 13.502 -10.815 -22.047 1.00 92.88 829 LEU A C 1
ATOM 6265 O O . LEU A 1 829 ? 14.422 -10.011 -22.202 1.00 92.88 829 LEU A O 1
ATOM 6269 N N . GLU A 1 830 ? 12.428 -10.537 -21.321 1.00 92.75 830 GLU A N 1
ATOM 6270 C CA . GLU A 1 830 ? 12.265 -9.301 -20.562 1.00 92.75 830 GLU A CA 1
ATOM 6271 C C . GLU A 1 830 ? 12.908 -9.427 -19.183 1.00 92.75 830 GLU A C 1
ATOM 6273 O O . GLU A 1 830 ? 12.457 -10.200 -18.332 1.00 92.75 830 GLU A O 1
ATOM 6278 N N . LEU A 1 831 ? 13.958 -8.639 -18.961 1.00 93.62 831 LEU A N 1
ATOM 6279 C CA . LEU A 1 831 ? 14.606 -8.492 -17.663 1.00 93.62 831 LEU A CA 1
ATOM 6280 C C . LEU A 1 831 ? 14.382 -7.080 -17.121 1.00 93.62 831 LEU A C 1
ATOM 6282 O O . LEU A 1 831 ? 14.326 -6.127 -17.886 1.00 93.62 831 LEU A O 1
ATOM 6286 N N . GLU A 1 832 ? 14.300 -6.929 -15.807 1.00 94.12 832 GLU A N 1
ATOM 6287 C CA . GLU A 1 832 ? 14.253 -5.624 -15.138 1.00 94.12 832 GLU A CA 1
ATOM 6288 C C . GLU A 1 832 ? 15.474 -5.493 -14.234 1.00 94.12 832 GLU A C 1
ATOM 6290 O O . GLU A 1 832 ? 15.662 -6.302 -13.319 1.00 94.12 832 GLU A O 1
ATOM 6295 N N . LEU A 1 833 ? 16.327 -4.509 -14.524 1.00 95.31 833 LEU A N 1
ATOM 6296 C CA . LEU A 1 833 ? 17.526 -4.216 -13.744 1.00 95.31 833 LEU A CA 1
ATOM 6297 C C . LEU A 1 833 ? 17.285 -2.962 -12.911 1.00 95.31 833 LEU A C 1
ATOM 6299 O O . LEU A 1 833 ? 17.114 -1.881 -13.462 1.00 95.31 833 LEU A O 1
ATOM 6303 N N . THR A 1 834 ? 17.364 -3.093 -11.591 1.00 94.75 834 THR A N 1
ATOM 6304 C CA . THR A 1 834 ? 17.311 -1.970 -10.652 1.00 94.75 834 THR A CA 1
ATOM 6305 C C . THR A 1 834 ? 18.657 -1.813 -9.966 1.00 94.75 834 THR A C 1
ATOM 6307 O O . THR A 1 834 ? 19.155 -2.758 -9.356 1.00 94.75 834 THR A O 1
ATOM 6310 N N . VAL A 1 835 ? 19.241 -0.619 -10.006 1.00 95.50 835 VAL A N 1
ATOM 6311 C CA . VAL A 1 835 ? 20.449 -0.276 -9.250 1.00 95.50 835 VAL A CA 1
ATOM 6312 C C . VAL A 1 835 ? 20.167 0.920 -8.356 1.00 95.50 835 VAL A C 1
ATOM 6314 O O . VAL A 1 835 ? 19.801 1.985 -8.843 1.00 95.50 835 VAL A O 1
ATOM 6317 N N . GLY A 1 836 ? 20.367 0.773 -7.049 1.00 94.06 836 GLY A N 1
ATOM 6318 C CA . GLY A 1 836 ? 20.037 1.831 -6.101 1.00 94.06 836 GLY A CA 1
ATOM 6319 C C . GLY A 1 836 ? 20.622 1.649 -4.709 1.00 94.06 836 GLY A C 1
ATOM 6320 O O . GLY A 1 836 ? 21.226 0.627 -4.395 1.00 94.06 836 GLY A O 1
ATOM 6321 N N . ASP A 1 837 ? 20.423 2.662 -3.875 1.00 93.94 837 ASP A N 1
ATOM 6322 C CA . ASP A 1 837 ? 20.728 2.661 -2.452 1.00 93.94 837 ASP A CA 1
ATOM 6323 C C . ASP A 1 837 ? 19.478 2.275 -1.656 1.00 93.94 837 ASP A C 1
ATOM 6325 O O . ASP A 1 837 ? 18.465 2.978 -1.689 1.00 93.94 837 ASP A O 1
ATOM 6329 N N . ALA A 1 838 ? 19.543 1.166 -0.920 1.00 91.12 838 ALA A N 1
ATOM 6330 C CA . ALA A 1 838 ? 18.388 0.663 -0.179 1.00 91.12 838 ALA A CA 1
ATOM 6331 C C . ALA A 1 838 ? 18.039 1.499 1.069 1.00 91.12 838 ALA A C 1
ATOM 6333 O O . ALA A 1 838 ? 16.903 1.447 1.538 1.00 91.12 838 ALA A O 1
ATOM 6334 N N . THR A 1 839 ? 18.987 2.277 1.605 1.00 91.19 839 THR A N 1
ATOM 6335 C CA . THR A 1 839 ? 18.772 3.141 2.777 1.00 91.19 839 THR A CA 1
ATOM 6336 C C . THR A 1 839 ? 18.107 4.455 2.374 1.00 91.19 839 THR A C 1
ATOM 6338 O O . THR A 1 839 ? 17.145 4.885 3.007 1.00 91.19 839 THR A O 1
ATOM 6341 N N . LEU A 1 840 ? 18.604 5.091 1.312 1.00 91.25 840 LEU A N 1
ATOM 6342 C CA . LEU A 1 840 ? 18.105 6.376 0.814 1.00 91.25 840 LEU A CA 1
ATOM 6343 C C . LEU A 1 840 ? 16.958 6.229 -0.192 1.00 91.25 840 LEU A C 1
ATOM 6345 O O . LEU A 1 840 ? 16.308 7.224 -0.498 1.00 91.25 840 LEU A O 1
ATOM 6349 N N . ARG A 1 841 ? 16.695 5.006 -0.675 1.00 91.00 841 ARG A N 1
ATOM 6350 C CA . ARG A 1 841 ? 15.667 4.681 -1.681 1.00 91.00 841 ARG A CA 1
ATOM 6351 C C . ARG A 1 841 ? 15.844 5.458 -2.991 1.00 91.00 841 ARG A C 1
ATOM 6353 O O . ARG A 1 841 ? 14.874 5.832 -3.638 1.00 91.00 841 ARG A O 1
ATOM 6360 N N . GLU A 1 842 ? 17.097 5.686 -3.372 1.00 90.50 842 GLU A N 1
ATOM 6361 C CA . GLU A 1 842 ? 17.482 6.339 -4.626 1.00 90.50 842 GLU A CA 1
ATOM 6362 C C . GLU A 1 842 ? 18.041 5.298 -5.581 1.00 90.50 842 GLU A C 1
ATOM 6364 O O . GLU A 1 842 ? 18.962 4.567 -5.219 1.00 90.50 842 GLU A O 1
ATOM 6369 N N . GLY A 1 843 ? 17.544 5.247 -6.806 1.00 91.62 843 GLY A N 1
ATOM 6370 C CA . GLY A 1 843 ? 18.014 4.282 -7.783 1.00 91.62 843 GLY A CA 1
ATOM 6371 C C . GLY A 1 843 ? 17.620 4.644 -9.198 1.00 91.62 843 GLY A C 1
ATOM 6372 O O . GLY A 1 843 ? 16.987 5.668 -9.441 1.00 91.62 843 GLY A O 1
ATOM 6373 N N . VAL A 1 844 ? 18.036 3.783 -10.111 1.00 92.25 844 VAL A N 1
ATOM 6374 C CA . VAL A 1 844 ? 17.574 3.739 -11.489 1.00 92.25 844 VAL A CA 1
ATOM 6375 C C . VAL A 1 844 ? 17.109 2.324 -11.790 1.00 92.25 844 VAL A C 1
ATOM 6377 O O . VAL A 1 844 ? 17.751 1.354 -11.375 1.00 92.25 844 VAL A O 1
ATOM 6380 N N . ASP A 1 845 ? 16.000 2.212 -12.499 1.00 92.00 845 ASP A N 1
ATOM 6381 C CA . ASP A 1 845 ? 15.489 0.966 -13.042 1.00 92.00 845 ASP A CA 1
ATOM 6382 C C . ASP A 1 845 ? 15.295 1.079 -14.552 1.00 92.00 845 ASP A C 1
ATOM 6384 O O . ASP A 1 845 ? 15.076 2.165 -15.087 1.00 92.00 845 ASP A O 1
ATOM 6388 N N . ASP A 1 846 ? 15.439 -0.049 -15.243 1.00 92.56 846 ASP A N 1
ATOM 6389 C CA . ASP A 1 846 ? 15.103 -0.149 -16.657 1.00 92.56 846 ASP A CA 1
ATOM 6390 C C . ASP A 1 846 ? 14.630 -1.564 -17.017 1.00 92.56 846 ASP A C 1
ATOM 6392 O O . ASP A 1 846 ? 15.104 -2.563 -16.458 1.00 92.56 846 ASP A O 1
ATOM 6396 N N . LYS A 1 847 ? 13.706 -1.641 -17.981 1.00 91.25 847 LYS A N 1
ATOM 6397 C CA . LYS A 1 847 ? 13.229 -2.894 -18.573 1.00 91.25 847 LYS A CA 1
ATOM 6398 C C . LYS A 1 847 ? 13.983 -3.160 -19.864 1.00 91.25 847 LYS A C 1
ATOM 6400 O O . LYS A 1 847 ? 13.968 -2.371 -20.801 1.00 91.25 847 LYS A O 1
ATOM 6405 N N . LEU A 1 848 ? 14.605 -4.324 -19.927 1.00 91.62 848 LEU A N 1
ATOM 6406 C CA . LEU A 1 848 ? 15.548 -4.714 -20.958 1.00 91.62 848 LEU A CA 1
ATOM 6407 C C . LEU A 1 848 ? 14.941 -5.849 -21.791 1.00 91.62 848 LEU A C 1
ATOM 6409 O O . LEU A 1 848 ? 15.062 -7.015 -21.407 1.00 91.62 848 LEU A O 1
ATOM 6413 N N . PRO A 1 849 ? 14.282 -5.542 -22.925 1.00 91.12 849 PRO A N 1
ATOM 6414 C CA . PRO A 1 849 ? 13.786 -6.559 -23.843 1.00 91.12 849 PRO A CA 1
ATOM 6415 C C . PRO A 1 849 ? 14.952 -7.116 -24.666 1.00 91.12 849 PRO A C 1
ATOM 6417 O O . PRO A 1 849 ? 15.330 -6.579 -25.712 1.00 91.12 849 PRO A O 1
ATOM 6420 N N . LEU A 1 850 ? 15.549 -8.209 -24.197 1.00 91.69 850 LEU A N 1
ATOM 6421 C CA . LEU A 1 850 ? 16.640 -8.876 -24.897 1.00 91.69 850 LEU A CA 1
ATOM 6422 C C . LEU A 1 850 ? 16.064 -9.831 -25.949 1.00 91.69 850 LEU A C 1
ATOM 6424 O O . LEU A 1 850 ? 15.299 -10.738 -25.634 1.00 91.69 850 LEU A O 1
ATOM 6428 N N . ARG A 1 851 ? 16.416 -9.641 -27.223 1.00 91.62 851 ARG A N 1
ATOM 6429 C CA . ARG A 1 851 ? 15.932 -10.517 -28.303 1.00 91.62 851 ARG A CA 1
ATOM 6430 C C . ARG A 1 851 ? 16.573 -11.899 -28.225 1.00 91.62 851 ARG A C 1
ATOM 6432 O O . ARG A 1 851 ? 17.797 -11.997 -28.250 1.00 91.62 851 ARG A O 1
ATOM 6439 N N . VAL A 1 852 ? 15.743 -12.940 -28.255 1.00 90.69 852 VAL A N 1
ATOM 6440 C CA . VAL A 1 852 ? 16.179 -14.333 -28.405 1.00 90.69 852 VAL A CA 1
ATOM 6441 C C . VAL A 1 852 ? 16.332 -14.649 -29.894 1.00 90.69 852 VAL A C 1
ATOM 6443 O O . VAL A 1 852 ? 15.368 -14.564 -30.652 1.00 90.69 852 VAL A O 1
ATOM 6446 N N . LEU A 1 853 ? 17.543 -14.986 -30.345 1.00 88.62 853 LEU A N 1
ATOM 6447 C CA . LEU A 1 853 ? 17.843 -15.186 -31.769 1.00 88.62 853 LEU A CA 1
ATOM 6448 C C . LEU A 1 853 ? 18.233 -16.646 -32.060 1.00 88.62 853 LEU A C 1
ATOM 6450 O O . LEU A 1 853 ? 19.148 -17.164 -31.432 1.00 88.62 853 LEU A O 1
ATOM 6454 N N . PRO A 1 854 ? 17.600 -17.339 -33.025 1.00 84.75 854 PRO A N 1
ATOM 6455 C CA . PRO A 1 854 ? 17.921 -18.733 -33.303 1.00 84.75 854 PRO A CA 1
ATOM 6456 C C . PRO A 1 854 ? 19.048 -18.863 -34.339 1.00 84.75 854 PRO A C 1
ATOM 6458 O O . PRO A 1 854 ? 19.056 -18.177 -35.364 1.00 84.75 854 PRO A O 1
ATOM 6461 N N . GLY A 1 855 ? 19.951 -19.825 -34.128 1.00 74.94 855 GLY A N 1
ATOM 6462 C CA . GLY A 1 855 ? 20.815 -20.366 -35.184 1.00 74.94 855 GLY A CA 1
ATOM 6463 C C . GLY A 1 855 ? 21.941 -19.445 -35.665 1.00 74.94 855 GLY A C 1
ATOM 6464 O O . GLY A 1 855 ? 22.236 -19.431 -36.863 1.00 74.94 855 GLY A O 1
ATOM 6465 N N . ARG A 1 856 ? 22.579 -18.686 -34.765 1.00 82.38 856 ARG A N 1
ATOM 6466 C CA . ARG A 1 856 ? 23.731 -17.833 -35.106 1.00 82.38 856 ARG A CA 1
ATOM 6467 C C . ARG A 1 856 ? 25.054 -18.618 -35.053 1.00 82.38 856 ARG A C 1
ATOM 6469 O O . ARG A 1 856 ? 25.226 -19.498 -34.207 1.00 82.38 856 ARG A O 1
ATOM 6476 N N . PRO A 1 857 ? 26.012 -18.335 -35.958 1.00 83.31 857 PRO A N 1
ATOM 6477 C CA . PRO A 1 857 ? 27.318 -18.986 -35.941 1.00 83.31 857 PRO A CA 1
ATOM 6478 C C . PRO A 1 857 ? 28.132 -18.544 -34.722 1.00 83.31 857 PRO A C 1
ATOM 6480 O O . PRO A 1 857 ? 28.137 -17.366 -34.378 1.00 83.31 857 PRO A O 1
ATOM 6483 N N . ALA A 1 858 ? 28.873 -19.478 -34.125 1.00 87.69 858 ALA A N 1
ATOM 6484 C CA . ALA A 1 858 ? 29.784 -19.169 -33.030 1.00 87.69 858 ALA A CA 1
ATOM 6485 C C . ALA A 1 858 ? 30.866 -18.165 -33.445 1.00 87.69 858 ALA A C 1
ATOM 6487 O O . ALA A 1 858 ? 31.350 -18.181 -34.583 1.00 87.69 858 ALA A O 1
ATOM 6488 N N . ALA A 1 859 ? 31.277 -17.331 -32.495 1.00 89.88 859 ALA A N 1
ATOM 6489 C CA . ALA A 1 859 ? 32.381 -16.414 -32.668 1.00 89.88 859 ALA A CA 1
ATOM 6490 C C . ALA A 1 859 ? 33.703 -17.183 -32.802 1.00 89.88 859 ALA A C 1
ATOM 6492 O O . ALA A 1 859 ? 34.062 -18.015 -31.969 1.00 89.88 859 ALA A O 1
ATOM 6493 N N . VAL A 1 860 ? 34.460 -16.880 -33.855 1.00 91.38 860 VAL A N 1
ATOM 6494 C CA . VAL A 1 860 ? 35.750 -17.515 -34.146 1.00 91.38 860 VAL A CA 1
ATOM 6495 C C . VAL A 1 860 ? 36.868 -16.498 -33.966 1.00 91.38 860 VAL A C 1
ATOM 6497 O O . VAL A 1 860 ? 36.801 -15.402 -34.524 1.00 91.38 860 VAL A O 1
ATOM 6500 N N . GLU A 1 861 ? 37.914 -16.846 -33.210 1.00 90.44 861 GLU A N 1
ATOM 6501 C CA . GLU A 1 861 ? 39.088 -15.979 -33.064 1.00 90.44 861 GLU A CA 1
ATOM 6502 C C . GLU A 1 861 ? 39.776 -15.714 -34.411 1.00 90.44 861 GLU A C 1
ATOM 6504 O O . GLU A 1 861 ? 39.968 -16.608 -35.232 1.00 90.44 861 GLU A O 1
ATOM 6509 N N . LEU A 1 862 ? 40.201 -14.468 -34.614 1.00 90.06 862 LEU A N 1
ATOM 6510 C CA . LEU A 1 862 ? 40.897 -14.042 -35.823 1.00 90.06 862 LEU A CA 1
ATOM 6511 C C . LEU A 1 862 ? 42.412 -14.227 -35.704 1.00 90.06 862 LEU A C 1
ATOM 6513 O O . LEU A 1 862 ? 43.027 -13.877 -34.683 1.00 90.06 862 LEU A O 1
ATOM 6517 N N . ASP A 1 863 ? 43.033 -14.647 -36.807 1.00 87.88 863 ASP A N 1
ATOM 6518 C CA . ASP A 1 863 ? 44.487 -14.699 -36.952 1.00 87.88 863 ASP A CA 1
ATOM 6519 C C . ASP A 1 863 ? 45.105 -13.303 -36.869 1.00 87.88 863 ASP A C 1
ATOM 6521 O O . ASP A 1 863 ? 44.508 -12.310 -37.285 1.00 87.88 863 ASP A O 1
ATOM 6525 N N . ALA A 1 864 ? 46.357 -13.205 -36.407 1.00 81.50 864 ALA A N 1
ATOM 6526 C CA . ALA A 1 864 ? 47.050 -11.926 -36.211 1.00 81.50 864 ALA A CA 1
ATOM 6527 C C . ALA A 1 864 ? 47.042 -11.011 -37.456 1.00 81.50 864 ALA A C 1
ATOM 6529 O O . ALA A 1 864 ? 46.909 -9.793 -37.318 1.00 81.50 864 ALA A O 1
ATOM 6530 N N . ALA A 1 865 ? 47.129 -11.588 -38.660 1.00 78.62 865 ALA A N 1
ATOM 6531 C CA . ALA A 1 865 ? 47.078 -10.856 -39.929 1.00 78.62 865 ALA A CA 1
ATOM 6532 C C . ALA A 1 865 ? 45.692 -10.250 -40.235 1.00 78.62 865 ALA A C 1
ATOM 6534 O O . ALA A 1 865 ? 45.586 -9.298 -41.005 1.00 78.62 865 ALA A O 1
ATOM 6535 N N . GLN A 1 866 ? 44.630 -10.778 -39.624 1.00 81.44 866 GLN A N 1
ATOM 6536 C CA . GLN A 1 866 ? 43.241 -10.377 -39.837 1.00 81.44 866 GLN A CA 1
ATOM 6537 C C . GLN A 1 866 ? 42.710 -9.437 -38.745 1.00 81.44 866 GLN A C 1
ATOM 6539 O O . GLN A 1 866 ? 41.607 -8.923 -38.881 1.00 81.44 866 GLN A O 1
ATOM 6544 N N . ARG A 1 867 ? 43.467 -9.174 -37.674 1.00 89.69 867 ARG A N 1
ATOM 6545 C CA . ARG A 1 867 ? 42.964 -8.392 -36.529 1.00 89.69 867 ARG A CA 1
ATOM 6546 C C . ARG A 1 867 ? 42.855 -6.899 -36.811 1.00 89.69 867 ARG A C 1
ATOM 6548 O O . ARG A 1 867 ? 41.944 -6.238 -36.333 1.00 89.69 867 ARG A O 1
ATOM 6555 N N . ARG A 1 868 ? 43.801 -6.326 -37.554 1.00 92.88 868 ARG A N 1
ATOM 6556 C CA . ARG A 1 868 ? 43.838 -4.874 -37.771 1.00 92.88 868 ARG A CA 1
ATOM 6557 C C . ARG A 1 868 ? 42.848 -4.461 -38.855 1.00 92.88 868 ARG A C 1
ATOM 6559 O O . ARG A 1 868 ? 42.913 -4.943 -39.991 1.00 92.88 868 ARG A O 1
ATOM 6566 N N . ARG A 1 869 ? 41.949 -3.550 -38.490 1.00 93.81 869 ARG A N 1
ATOM 6567 C CA . ARG A 1 869 ? 40.920 -2.991 -39.369 1.00 93.81 869 ARG A CA 1
ATOM 6568 C C . ARG A 1 869 ? 40.898 -1.471 -39.267 1.00 93.81 869 ARG A C 1
ATOM 6570 O O . ARG A 1 869 ? 41.188 -0.939 -38.201 1.00 93.81 869 ARG A O 1
ATOM 6577 N N . ARG A 1 870 ? 40.578 -0.777 -40.352 1.00 94.38 870 ARG A N 1
ATOM 6578 C CA . ARG A 1 870 ? 40.408 0.676 -40.422 1.00 94.38 870 ARG A CA 1
ATOM 6579 C C . ARG A 1 870 ? 38.956 0.990 -40.757 1.00 94.38 870 ARG A C 1
ATOM 6581 O O . ARG A 1 870 ? 38.409 0.378 -41.663 1.00 94.38 870 ARG A O 1
ATOM 6588 N N . VAL A 1 871 ? 38.364 1.943 -40.046 1.00 93.94 871 VAL A N 1
ATOM 6589 C CA . VAL A 1 871 ? 37.017 2.450 -40.339 1.00 93.94 871 VAL A CA 1
ATOM 6590 C C . VAL A 1 871 ? 37.006 3.141 -41.698 1.00 93.94 871 VAL A C 1
ATOM 6592 O O . VAL A 1 871 ? 37.886 3.966 -41.968 1.00 93.94 871 VAL A O 1
ATOM 6595 N N . LEU A 1 872 ? 36.026 2.801 -42.537 1.00 93.56 872 LEU A N 1
ATOM 6596 C CA . LEU A 1 872 ? 35.870 3.381 -43.871 1.00 93.56 872 LEU A CA 1
ATOM 6597 C C . LEU A 1 872 ? 35.687 4.907 -43.825 1.00 93.56 872 LEU A C 1
ATOM 6599 O O . LEU A 1 872 ? 35.309 5.491 -42.810 1.00 93.56 872 LEU A O 1
ATOM 6603 N N . ALA A 1 873 ? 35.982 5.573 -44.942 1.00 84.56 873 ALA A N 1
ATOM 6604 C CA . ALA A 1 873 ? 35.900 7.032 -45.047 1.00 84.56 873 ALA A CA 1
ATOM 6605 C C . ALA A 1 873 ? 34.454 7.569 -45.096 1.00 84.56 873 ALA A C 1
ATOM 6607 O O . ALA A 1 873 ? 34.244 8.765 -44.898 1.00 84.56 873 ALA A O 1
ATOM 6608 N N . ASP A 1 874 ? 33.480 6.691 -45.342 1.00 81.62 874 ASP A N 1
ATOM 6609 C CA . ASP A 1 874 ? 32.100 7.047 -45.688 1.00 81.62 874 ASP A CA 1
ATOM 6610 C C . ASP A 1 874 ? 31.223 7.392 -44.469 1.00 81.62 874 ASP A C 1
ATOM 6612 O O . ASP A 1 874 ? 30.095 7.858 -44.626 1.00 81.62 874 ASP A O 1
ATOM 6616 N N . GLY A 1 875 ? 31.736 7.213 -43.247 1.00 84.50 875 GLY A N 1
ATOM 6617 C CA . GLY A 1 875 ? 31.042 7.582 -42.015 1.00 84.50 875 GLY A CA 1
ATOM 6618 C C . GLY A 1 875 ? 31.655 6.948 -40.762 1.00 84.50 875 GLY A C 1
ATOM 6619 O O . GLY A 1 875 ? 32.529 6.087 -40.868 1.00 84.50 875 GLY A O 1
ATOM 6620 N N . PRO A 1 876 ? 31.249 7.388 -39.557 1.00 89.44 876 PRO A N 1
ATOM 6621 C CA . PRO A 1 876 ? 31.672 6.742 -38.321 1.00 89.44 876 PRO A CA 1
ATOM 6622 C C . PRO A 1 876 ? 31.125 5.309 -38.236 1.00 89.44 876 PRO A C 1
ATOM 6624 O O . PRO A 1 876 ? 29.983 5.047 -38.612 1.00 89.44 876 PRO A O 1
ATOM 6627 N N . ALA A 1 877 ? 31.922 4.388 -37.697 1.00 92.50 877 ALA A N 1
ATOM 6628 C CA . ALA A 1 877 ? 31.489 3.021 -37.427 1.00 92.50 877 ALA A CA 1
ATOM 6629 C C . ALA A 1 877 ? 30.930 2.921 -36.006 1.00 92.50 877 ALA A C 1
ATOM 6631 O O . ALA A 1 877 ? 31.634 3.217 -35.040 1.00 92.50 877 ALA A O 1
ATOM 6632 N N . ARG A 1 878 ? 29.673 2.489 -35.875 1.00 92.88 878 ARG A N 1
ATOM 6633 C CA . ARG A 1 878 ? 29.025 2.231 -34.582 1.00 92.88 878 ARG A CA 1
ATOM 6634 C C . ARG A 1 878 ? 29.471 0.884 -34.020 1.00 92.88 878 ARG A C 1
ATOM 6636 O O . ARG A 1 878 ? 29.638 -0.074 -34.772 1.00 92.88 878 ARG A O 1
ATOM 6643 N N . LEU A 1 879 ? 29.654 0.832 -32.704 1.00 94.00 879 LEU A N 1
ATOM 6644 C CA . LEU A 1 879 ? 30.007 -0.371 -31.964 1.00 94.00 879 LEU A CA 1
ATOM 6645 C C . LEU A 1 879 ? 28.842 -0.788 -31.068 1.00 94.00 879 LEU A C 1
ATOM 6647 O O . LEU A 1 879 ? 28.360 0.006 -30.262 1.00 94.00 879 LEU A O 1
ATOM 6651 N N . TYR A 1 880 ? 28.420 -2.036 -31.212 1.00 94.12 880 TYR A N 1
ATOM 6652 C CA . TYR A 1 880 ? 27.212 -2.613 -30.635 1.00 94.12 880 TYR A CA 1
ATOM 6653 C C . TYR A 1 880 ? 27.546 -3.549 -29.469 1.00 94.12 880 TYR A C 1
ATOM 6655 O O . TYR A 1 880 ? 28.643 -4.106 -29.411 1.00 94.12 880 TYR A O 1
ATOM 6663 N N . ASN A 1 881 ? 26.605 -3.720 -28.539 1.00 92.38 881 ASN A N 1
ATOM 6664 C CA . ASN A 1 881 ? 26.764 -4.594 -27.369 1.00 92.38 881 ASN A CA 1
ATOM 6665 C C . ASN A 1 881 ? 26.823 -6.096 -27.732 1.00 92.38 881 ASN A C 1
ATOM 6667 O O . ASN A 1 881 ? 27.469 -6.863 -27.028 1.00 92.38 881 ASN A O 1
ATOM 6671 N N . GLY A 1 882 ? 26.211 -6.491 -28.852 1.00 94.12 882 GLY A N 1
ATOM 6672 C CA . GLY A 1 882 ? 26.208 -7.840 -29.429 1.00 94.12 882 GLY A CA 1
ATOM 6673 C C . GLY A 1 882 ? 26.303 -7.800 -30.959 1.00 94.12 882 GLY A C 1
ATOM 6674 O O . GLY A 1 882 ? 26.183 -6.729 -31.563 1.00 94.12 882 GLY A O 1
ATOM 6675 N N . ALA A 1 883 ? 26.523 -8.952 -31.595 1.00 94.44 883 ALA A N 1
ATOM 6676 C CA . ALA A 1 883 ? 26.716 -9.102 -33.045 1.00 94.44 883 ALA A CA 1
ATOM 6677 C C . ALA A 1 883 ? 25.420 -8.951 -33.882 1.00 94.44 883 ALA A C 1
ATOM 6679 O O . ALA A 1 883 ? 25.129 -9.756 -34.773 1.00 94.44 883 ALA A O 1
ATOM 6680 N N . ASP A 1 884 ? 24.611 -7.935 -33.582 1.00 92.75 884 ASP A N 1
ATOM 6681 C CA . ASP A 1 884 ? 23.396 -7.601 -34.318 1.00 92.75 884 ASP A CA 1
ATOM 6682 C C . ASP A 1 884 ? 23.076 -6.103 -34.225 1.00 92.75 884 ASP A C 1
ATOM 6684 O O . ASP A 1 884 ? 23.300 -5.460 -33.198 1.00 92.75 884 ASP A O 1
ATOM 6688 N N . ALA A 1 885 ? 22.504 -5.541 -35.290 1.00 90.44 885 ALA A N 1
ATOM 6689 C CA . ALA A 1 885 ? 22.144 -4.128 -35.343 1.00 90.44 885 ALA A CA 1
ATOM 6690 C C . ALA A 1 885 ? 20.987 -3.765 -34.398 1.00 90.44 885 ALA A C 1
ATOM 6692 O O . ALA A 1 885 ? 20.811 -2.584 -34.100 1.00 90.44 885 ALA A O 1
ATOM 6693 N N . SER A 1 886 ? 20.210 -4.750 -33.925 1.00 87.50 886 SER A N 1
ATOM 6694 C CA . SER A 1 886 ? 19.189 -4.541 -32.896 1.00 87.50 886 SER A CA 1
ATOM 6695 C C . SER A 1 886 ? 19.766 -4.380 -31.489 1.00 87.50 886 SER A C 1
ATOM 6697 O O . SER A 1 886 ? 19.033 -4.009 -30.578 1.00 87.50 886 SER A O 1
ATOM 6699 N N . SER A 1 887 ? 21.043 -4.706 -31.277 1.00 89.75 887 SER A N 1
ATOM 6700 C CA . SER A 1 887 ? 21.703 -4.519 -29.986 1.00 89.75 887 SER A CA 1
ATOM 6701 C C . SER A 1 887 ? 21.934 -3.024 -29.698 1.00 89.75 887 SER A C 1
ATOM 6703 O O . SER A 1 887 ? 22.146 -2.251 -30.632 1.00 89.75 887 SER A O 1
ATOM 6705 N N . PRO A 1 888 ? 21.997 -2.591 -28.423 1.00 88.69 888 PRO A N 1
ATOM 6706 C CA . PRO A 1 888 ? 22.364 -1.216 -28.089 1.00 88.69 888 PRO A CA 1
ATOM 6707 C C . PRO A 1 888 ? 23.732 -0.814 -28.658 1.00 88.69 888 PRO A C 1
ATOM 6709 O O . PRO A 1 888 ? 24.684 -1.601 -28.623 1.00 88.69 888 PRO A O 1
ATOM 6712 N N . VAL A 1 889 ? 23.833 0.419 -29.160 1.00 89.56 889 VAL A N 1
ATOM 6713 C CA . VAL A 1 889 ? 25.102 1.041 -29.567 1.00 89.56 889 VAL A CA 1
ATOM 6714 C C . VAL A 1 889 ? 25.783 1.608 -28.324 1.00 89.56 889 VAL A C 1
ATOM 6716 O O . VAL A 1 889 ? 25.177 2.373 -27.587 1.00 89.56 889 VAL A O 1
ATOM 6719 N N . VAL A 1 890 ? 27.049 1.258 -28.110 1.00 90.06 890 VAL A N 1
ATOM 6720 C CA . VAL A 1 890 ? 27.817 1.634 -26.910 1.00 90.06 890 VAL A CA 1
ATOM 6721 C C . VAL A 1 890 ? 28.735 2.829 -27.174 1.00 90.06 890 VAL A C 1
ATOM 6723 O O . VAL A 1 890 ? 28.950 3.677 -26.313 1.00 90.06 890 VAL A O 1
ATOM 6726 N N . THR A 1 891 ? 29.339 2.880 -28.362 1.00 91.12 891 THR A N 1
ATOM 6727 C CA . THR A 1 891 ? 30.253 3.953 -28.781 1.00 91.12 891 THR A CA 1
ATOM 6728 C C . THR A 1 891 ? 30.404 3.949 -30.305 1.00 91.12 891 THR A C 1
ATOM 6730 O O . THR A 1 891 ? 29.844 3.095 -30.997 1.00 91.12 891 THR A O 1
ATOM 6733 N N . GLN A 1 892 ? 31.168 4.891 -30.850 1.00 91.62 892 GLN A N 1
ATOM 6734 C CA . GLN A 1 892 ? 31.478 4.972 -32.274 1.00 91.62 892 GLN A CA 1
ATOM 6735 C C . GLN A 1 892 ? 32.947 5.321 -32.524 1.00 91.62 892 GLN A C 1
ATOM 6737 O O . GLN A 1 892 ? 33.595 6.013 -31.740 1.00 91.62 892 GLN A O 1
ATOM 6742 N N . LEU A 1 893 ? 33.468 4.863 -33.658 1.00 91.31 893 LEU A N 1
ATOM 6743 C CA . LEU A 1 893 ? 34.799 5.193 -34.150 1.00 91.31 893 LEU A CA 1
ATOM 6744 C C . LEU A 1 893 ? 34.698 6.116 -35.362 1.00 91.31 893 LEU A C 1
ATOM 6746 O O . LEU A 1 893 ? 33.919 5.878 -36.282 1.00 91.31 893 LEU A O 1
ATOM 6750 N N . ALA A 1 894 ? 35.516 7.162 -35.377 1.00 92.56 894 ALA A N 1
ATOM 6751 C CA . ALA A 1 894 ? 35.581 8.110 -36.479 1.00 92.56 894 ALA A CA 1
ATOM 6752 C C . ALA A 1 894 ? 36.222 7.482 -37.738 1.00 92.56 894 ALA A C 1
ATOM 6754 O O . ALA A 1 894 ? 37.067 6.585 -37.616 1.00 92.56 894 ALA A O 1
ATOM 6755 N N . PRO A 1 895 ? 35.897 7.994 -38.942 1.00 93.88 895 PRO A N 1
ATOM 6756 C CA . PRO A 1 895 ? 36.525 7.569 -40.191 1.00 93.88 895 PRO A CA 1
ATOM 6757 C C . PRO A 1 895 ? 38.057 7.528 -40.117 1.00 93.88 895 PRO A C 1
ATOM 6759 O O . PRO A 1 895 ? 38.701 8.439 -39.590 1.00 93.88 895 PRO A O 1
ATOM 6762 N N . GLY A 1 896 ? 38.662 6.464 -40.649 1.00 91.62 896 GLY A N 1
ATOM 6763 C CA . GLY A 1 896 ? 40.115 6.279 -40.687 1.00 91.62 896 GLY A CA 1
ATOM 6764 C C . GLY A 1 896 ? 40.763 5.811 -39.377 1.00 91.62 896 GLY A C 1
ATOM 6765 O O . GLY A 1 896 ? 41.956 5.487 -39.381 1.00 91.62 896 GLY A O 1
ATOM 6766 N N . GLN A 1 897 ? 40.022 5.724 -38.266 1.00 93.56 897 GLN A N 1
ATOM 6767 C CA . GLN A 1 897 ? 40.533 5.123 -37.032 1.00 93.56 897 GLN A CA 1
ATOM 6768 C C . GLN A 1 897 ? 40.785 3.621 -37.211 1.00 93.56 897 GLN A C 1
ATOM 6770 O O . GLN A 1 897 ? 40.079 2.936 -37.948 1.00 93.56 897 GLN A O 1
ATOM 6775 N N . VAL A 1 898 ? 41.821 3.104 -36.543 1.00 93.44 898 VAL A N 1
ATOM 6776 C CA . VAL A 1 898 ? 42.201 1.686 -36.605 1.00 93.44 898 VAL A CA 1
ATOM 6777 C C . VAL A 1 898 ? 41.713 0.968 -35.354 1.00 93.44 898 VAL A C 1
ATOM 6779 O O . VAL A 1 898 ? 41.935 1.452 -34.250 1.00 93.44 898 VAL A O 1
ATOM 6782 N N . LEU A 1 899 ? 41.116 -0.207 -35.507 1.00 93.38 899 LEU A N 1
ATOM 6783 C CA . LEU A 1 899 ? 40.718 -1.099 -34.420 1.00 93.38 899 LEU A CA 1
ATOM 6784 C C . LEU A 1 899 ? 41.432 -2.451 -34.521 1.00 93.38 899 LEU A C 1
ATOM 6786 O O . LEU A 1 899 ? 42.032 -2.793 -35.548 1.00 93.38 899 LEU A O 1
ATOM 6790 N N . VAL A 1 900 ? 41.387 -3.213 -33.428 1.00 93.44 900 VAL A N 1
ATOM 6791 C CA . VAL A 1 900 ? 41.961 -4.560 -33.339 1.00 93.44 900 VAL A CA 1
ATOM 6792 C C . VAL A 1 900 ? 40.835 -5.548 -33.066 1.00 93.44 900 VAL A C 1
ATOM 6794 O O . VAL A 1 900 ? 40.452 -5.758 -31.919 1.00 93.44 900 VAL A O 1
ATOM 6797 N N . ALA A 1 901 ? 40.322 -6.153 -34.131 1.00 93.56 901 ALA A N 1
ATOM 6798 C CA . ALA A 1 901 ? 39.344 -7.219 -34.056 1.00 93.56 901 ALA A CA 1
ATOM 6799 C C . ALA A 1 901 ? 39.966 -8.482 -33.436 1.00 93.56 901 ALA A C 1
ATOM 6801 O O . ALA A 1 901 ? 41.119 -8.832 -33.711 1.00 93.56 901 ALA A O 1
ATOM 6802 N N . ARG A 1 902 ? 39.206 -9.159 -32.580 1.00 92.44 902 ARG A N 1
ATOM 6803 C CA . ARG A 1 902 ? 39.609 -10.372 -31.857 1.00 92.44 902 ARG A CA 1
ATOM 6804 C C . ARG A 1 902 ? 38.929 -11.613 -32.382 1.00 92.44 902 ARG A C 1
ATOM 6806 O O . ARG A 1 902 ? 39.594 -12.634 -32.515 1.00 92.44 902 ARG A O 1
ATOM 6813 N N . ALA A 1 903 ? 37.649 -11.495 -32.693 1.00 93.50 903 ALA A N 1
ATOM 6814 C CA . ALA A 1 903 ? 36.823 -12.578 -33.183 1.00 93.50 903 ALA A CA 1
ATOM 6815 C C . ALA A 1 903 ? 35.899 -12.077 -34.295 1.00 93.50 903 ALA A C 1
ATOM 6817 O O . ALA A 1 903 ? 35.754 -10.866 -34.488 1.00 93.50 903 ALA A O 1
ATOM 6818 N N . ALA A 1 904 ? 35.294 -13.011 -35.018 1.00 94.12 904 ALA A N 1
ATOM 6819 C CA . ALA A 1 904 ? 34.227 -12.745 -35.966 1.00 94.12 904 ALA A CA 1
ATOM 6820 C C . ALA A 1 904 ? 33.042 -13.681 -35.714 1.00 94.12 904 ALA A C 1
ATOM 6822 O O . ALA A 1 904 ? 33.250 -14.873 -35.494 1.00 94.12 904 ALA A O 1
ATOM 6823 N N . ALA A 1 905 ? 31.826 -13.145 -35.782 1.00 93.44 905 ALA A N 1
ATOM 6824 C CA . ALA A 1 905 ? 30.574 -13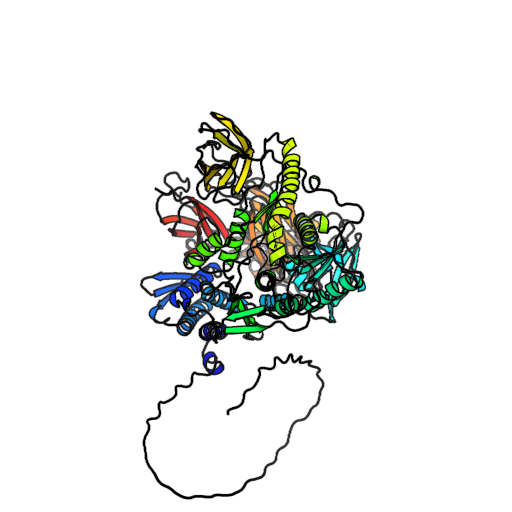.895 -35.735 1.00 93.44 905 ALA A CA 1
ATOM 6825 C C . ALA A 1 905 ? 29.761 -13.520 -36.982 1.00 93.44 905 ALA A C 1
ATOM 6827 O O . ALA A 1 905 ? 29.223 -12.417 -37.089 1.00 93.44 905 ALA A O 1
ATOM 6828 N N . GLY A 1 906 ? 29.753 -14.401 -37.987 1.00 91.75 906 GLY A N 1
ATOM 6829 C CA . GLY A 1 906 ? 29.261 -14.049 -39.323 1.00 91.75 906 GLY A CA 1
ATOM 6830 C C . GLY A 1 906 ? 30.038 -12.863 -39.913 1.00 91.75 906 GLY A C 1
ATOM 6831 O O . GLY A 1 906 ? 31.269 -12.872 -39.917 1.00 91.75 906 GLY A O 1
ATOM 6832 N N . ASP A 1 907 ? 29.316 -11.839 -40.372 1.00 93.06 907 ASP A N 1
ATOM 6833 C CA . ASP A 1 907 ? 29.895 -10.612 -40.940 1.00 93.06 907 ASP A CA 1
ATOM 6834 C C . ASP A 1 907 ? 30.269 -9.559 -39.880 1.00 93.06 907 ASP A C 1
ATOM 6836 O O . ASP A 1 907 ? 30.703 -8.462 -40.225 1.00 93.06 907 ASP A O 1
ATOM 6840 N N . TRP A 1 908 ? 30.130 -9.867 -38.588 1.00 95.62 908 TRP A N 1
ATOM 6841 C CA . TRP A 1 908 ? 30.453 -8.953 -37.492 1.00 95.62 908 TRP A CA 1
ATOM 6842 C C . TRP A 1 908 ? 31.839 -9.222 -36.924 1.00 95.62 908 TRP A C 1
ATOM 6844 O O . TRP A 1 908 ? 32.254 -10.370 -36.771 1.00 95.62 908 TRP A O 1
ATOM 6854 N N . LEU A 1 909 ? 32.551 -8.155 -36.561 1.00 95.69 909 LEU A N 1
ATOM 6855 C CA . LEU A 1 909 ? 33.883 -8.221 -35.966 1.00 95.69 909 LEU A CA 1
ATOM 6856 C C . LEU A 1 909 ? 33.846 -7.720 -34.520 1.00 95.69 909 LEU A C 1
ATOM 6858 O O . LEU A 1 909 ? 33.357 -6.625 -34.252 1.00 95.69 909 LEU A O 1
ATOM 6862 N N . ALA A 1 910 ? 34.407 -8.503 -33.600 1.00 95.19 910 ALA A N 1
ATOM 6863 C CA . ALA A 1 910 ? 34.426 -8.197 -32.173 1.00 95.19 910 ALA A CA 1
ATOM 6864 C C . ALA A 1 910 ? 35.712 -7.471 -31.764 1.00 95.19 910 ALA A C 1
ATOM 6866 O O . ALA A 1 910 ? 36.805 -7.861 -32.179 1.00 95.19 910 ALA A O 1
ATOM 6867 N N . VAL A 1 911 ? 35.611 -6.478 -30.889 1.00 93.94 911 VAL A N 1
ATOM 6868 C CA . VAL A 1 911 ? 36.724 -5.714 -30.309 1.00 93.94 911 VAL A CA 1
ATOM 6869 C C . VAL A 1 911 ? 36.626 -5.791 -28.788 1.00 93.94 911 VAL A C 1
ATOM 6871 O O . VAL A 1 911 ? 35.535 -5.661 -28.241 1.00 93.94 911 VAL A O 1
ATOM 6874 N N . ASP A 1 912 ? 37.749 -6.000 -28.096 1.00 90.12 912 ASP A N 1
ATOM 6875 C CA . ASP A 1 912 ? 37.757 -5.982 -26.626 1.00 90.12 912 ASP A CA 1
ATOM 6876 C C . ASP A 1 912 ? 37.380 -4.584 -26.122 1.00 90.12 912 ASP A C 1
ATOM 6878 O O . ASP A 1 912 ? 37.994 -3.592 -26.531 1.00 90.12 912 ASP A O 1
ATOM 6882 N N . ALA A 1 913 ? 36.404 -4.514 -25.220 1.00 90.38 913 ALA A N 1
ATOM 6883 C CA . ALA A 1 913 ? 36.070 -3.279 -24.527 1.00 90.38 913 ALA A CA 1
ATOM 6884 C C . ALA A 1 913 ? 37.026 -3.046 -23.335 1.00 90.38 913 ALA A C 1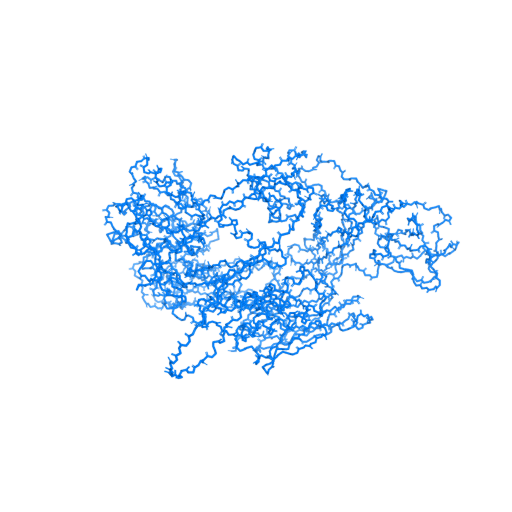
ATOM 6886 O O . ALA A 1 913 ? 37.728 -3.969 -22.909 1.00 90.38 913 ALA A O 1
ATOM 6887 N N . PRO A 1 914 ? 37.082 -1.824 -22.772 1.00 87.25 914 PRO A N 1
ATOM 6888 C CA . PRO A 1 914 ? 37.803 -1.573 -21.524 1.00 87.25 914 PRO A CA 1
ATOM 6889 C C . PRO A 1 914 ? 37.257 -2.380 -20.338 1.00 87.25 914 PRO A C 1
ATOM 6891 O O . PRO A 1 914 ? 38.001 -2.667 -19.400 1.00 87.25 914 PRO A O 1
ATOM 6894 N N . GLU A 1 915 ? 35.969 -2.726 -20.364 1.00 89.75 915 GLU A N 1
ATOM 6895 C CA . GLU A 1 915 ? 35.315 -3.469 -19.293 1.00 89.75 915 GLU A CA 1
ATOM 6896 C C . GLU A 1 915 ? 35.701 -4.955 -19.337 1.00 89.75 915 GLU A C 1
ATOM 6898 O O . GLU A 1 915 ? 35.707 -5.566 -20.411 1.00 89.75 915 GLU A O 1
ATOM 6903 N N . PRO A 1 916 ? 36.001 -5.572 -18.181 1.00 88.50 916 PRO A N 1
ATOM 6904 C CA . PRO A 1 916 ? 36.415 -6.968 -18.136 1.00 88.50 916 PRO A CA 1
ATOM 6905 C C . PRO A 1 916 ? 35.353 -7.906 -18.728 1.00 88.50 916 PRO A C 1
ATOM 6907 O O . PRO A 1 916 ? 34.172 -7.819 -18.397 1.00 88.50 916 PRO A O 1
ATOM 6910 N N . GLY A 1 917 ? 35.775 -8.806 -19.619 1.00 90.25 917 GLY A N 1
ATOM 6911 C CA . GLY A 1 917 ? 34.896 -9.802 -20.243 1.00 90.25 917 GLY A CA 1
ATOM 6912 C C . GLY A 1 917 ? 33.907 -9.259 -21.285 1.00 90.25 917 GLY A C 1
ATOM 6913 O O . GLY A 1 917 ? 33.136 -10.050 -21.816 1.00 90.25 917 GLY A O 1
ATOM 6914 N N . ARG A 1 918 ? 33.925 -7.958 -21.614 1.00 93.44 918 ARG A N 1
ATOM 6915 C CA . ARG A 1 918 ? 33.030 -7.351 -22.616 1.00 93.44 918 ARG A CA 1
ATOM 6916 C C . ARG A 1 918 ? 33.681 -7.291 -24.001 1.00 93.44 918 ARG A C 1
ATOM 6918 O O . ARG A 1 918 ? 34.834 -6.876 -24.150 1.00 93.44 918 ARG A O 1
ATOM 6925 N N . ARG A 1 919 ? 32.913 -7.644 -25.035 1.00 93.62 919 ARG A N 1
ATOM 6926 C CA . ARG A 1 919 ? 33.233 -7.378 -26.447 1.00 93.62 919 ARG A CA 1
ATOM 6927 C C . ARG A 1 919 ? 32.237 -6.376 -27.015 1.00 93.62 919 ARG A C 1
ATOM 6929 O O . ARG A 1 919 ? 31.068 -6.400 -26.655 1.00 93.62 919 ARG A O 1
ATOM 6936 N N . LEU A 1 920 ? 32.713 -5.519 -27.910 1.00 95.06 920 LEU A N 1
ATOM 6937 C CA . LEU A 1 920 ? 31.879 -4.659 -28.741 1.00 95.06 920 LEU A CA 1
ATOM 6938 C C . LEU A 1 920 ? 31.972 -5.096 -30.199 1.00 95.06 920 LEU A C 1
ATOM 6940 O O . LEU A 1 920 ? 33.033 -5.525 -30.650 1.00 95.06 920 LEU A O 1
ATOM 6944 N N . TRP A 1 921 ? 30.890 -4.936 -30.947 1.00 96.06 921 TRP A N 1
ATOM 6945 C CA . TRP A 1 921 ? 30.753 -5.500 -32.286 1.00 96.06 921 TRP A CA 1
ATOM 6946 C C . TRP A 1 921 ? 30.592 -4.419 -33.340 1.00 96.06 921 TRP A C 1
ATOM 6948 O O . TRP A 1 921 ? 29.850 -3.463 -33.147 1.00 96.06 921 TRP A O 1
ATOM 6958 N N . VAL A 1 922 ? 31.282 -4.565 -34.467 1.00 96.00 922 VAL A N 1
ATOM 6959 C CA . VAL A 1 922 ? 31.168 -3.665 -35.620 1.00 96.00 922 VAL A CA 1
ATOM 6960 C C . VAL A 1 922 ? 30.832 -4.476 -36.874 1.00 96.00 922 VAL A C 1
ATOM 6962 O O . VAL A 1 922 ? 31.430 -5.542 -37.068 1.00 96.00 922 VAL A O 1
ATOM 6965 N N . PRO A 1 923 ? 29.914 -4.005 -37.738 1.00 95.75 923 PRO A N 1
ATOM 6966 C CA . PRO A 1 923 ? 29.694 -4.611 -39.045 1.00 95.75 923 PRO A CA 1
ATOM 6967 C C . PRO A 1 923 ? 30.988 -4.630 -39.868 1.00 95.75 923 PRO A C 1
ATOM 6969 O O . PRO A 1 923 ? 31.701 -3.627 -39.971 1.00 95.75 923 PRO A O 1
ATOM 6972 N N . GLY A 1 924 ? 31.329 -5.785 -40.434 1.00 93.44 924 GLY A N 1
ATOM 6973 C CA . GLY A 1 924 ? 32.569 -5.988 -41.180 1.00 93.44 924 GLY A CA 1
ATOM 6974 C C . GLY A 1 924 ? 32.642 -5.186 -42.478 1.00 93.44 924 GLY A C 1
ATOM 6975 O O . GLY A 1 924 ? 33.738 -4.879 -42.933 1.00 93.44 924 GLY A O 1
ATOM 6976 N N . ASP A 1 925 ? 31.500 -4.803 -43.045 1.00 93.88 925 ASP A N 1
ATOM 6977 C CA . ASP A 1 925 ? 31.382 -3.946 -44.227 1.00 93.88 925 ASP A CA 1
ATOM 6978 C C . ASP A 1 925 ? 31.688 -2.466 -43.945 1.00 93.88 925 ASP A C 1
ATOM 6980 O O . ASP A 1 925 ? 31.942 -1.718 -44.884 1.00 93.88 925 ASP A O 1
ATOM 6984 N N . LEU A 1 926 ? 31.744 -2.045 -42.675 1.00 94.38 926 LEU A N 1
ATOM 6985 C CA . LEU A 1 926 ? 32.138 -0.689 -42.270 1.00 94.38 926 LEU A CA 1
ATOM 6986 C C . LEU A 1 926 ? 33.646 -0.532 -42.037 1.00 94.38 926 LEU A C 1
ATOM 6988 O O . LEU A 1 926 ? 34.118 0.562 -41.697 1.00 94.38 926 LEU A O 1
ATOM 6992 N N . VAL A 1 927 ? 34.424 -1.609 -42.190 1.00 93.69 927 VAL A N 1
ATOM 6993 C CA . VAL A 1 927 ? 35.859 -1.604 -41.902 1.00 93.69 927 VAL A CA 1
ATOM 6994 C C . VAL A 1 927 ? 36.683 -2.394 -42.924 1.00 93.69 927 VAL A C 1
ATOM 6996 O O . VAL A 1 927 ? 36.301 -3.460 -43.385 1.00 93.69 927 VAL A O 1
ATOM 6999 N N . GLU A 1 928 ? 37.885 -1.914 -43.239 1.00 93.31 928 GLU A N 1
ATOM 7000 C CA . GLU A 1 928 ? 38.806 -2.549 -44.195 1.00 93.31 928 GLU A CA 1
ATOM 7001 C C . GLU A 1 928 ? 40.104 -3.040 -43.522 1.00 93.31 928 GLU A C 1
ATOM 7003 O O . GLU A 1 928 ? 40.498 -2.513 -42.480 1.00 93.31 928 GLU A O 1
ATOM 7008 N N . PRO A 1 929 ? 40.819 -4.048 -44.061 1.00 93.00 929 PRO A N 1
ATOM 7009 C CA . PRO A 1 929 ? 42.111 -4.479 -43.522 1.00 93.00 929 PRO A CA 1
ATOM 7010 C C . PRO A 1 929 ? 43.152 -3.350 -43.451 1.00 93.00 929 PRO A C 1
ATOM 7012 O O . PRO A 1 929 ? 43.339 -2.602 -44.407 1.00 93.00 929 PRO A O 1
ATOM 7015 N N . ALA A 1 930 ? 43.894 -3.264 -42.341 1.00 89.38 930 ALA A N 1
ATOM 7016 C CA . ALA A 1 930 ? 44.909 -2.229 -42.132 1.00 89.38 930 ALA A CA 1
ATOM 7017 C C . ALA A 1 930 ? 46.274 -2.815 -41.743 1.00 89.38 930 ALA A C 1
ATOM 7019 O O . ALA A 1 930 ? 46.379 -3.602 -40.804 1.00 89.38 930 ALA A O 1
ATOM 7020 N N . SER A 1 931 ? 47.344 -2.387 -42.418 1.00 80.00 931 SER A N 1
ATOM 7021 C CA . SER A 1 931 ? 48.728 -2.776 -42.097 1.00 80.00 931 SER A CA 1
ATOM 7022 C C . SER A 1 931 ? 49.403 -1.851 -41.073 1.00 80.00 931 SER A C 1
ATOM 7024 O O . SER A 1 931 ? 50.252 -2.301 -40.307 1.00 80.00 931 SER A O 1
ATOM 7026 N N . GLU A 1 932 ? 49.002 -0.576 -41.005 1.00 74.62 932 GLU A N 1
ATOM 7027 C CA . GLU A 1 932 ? 49.630 0.475 -40.186 1.00 74.62 932 GLU A CA 1
ATOM 7028 C C . GLU A 1 932 ? 48.587 1.365 -39.477 1.00 74.62 932 GLU A C 1
ATOM 7030 O O . GLU A 1 932 ? 47.439 1.469 -39.912 1.00 74.62 932 GLU A O 1
ATOM 7035 N N . GLY A 1 933 ? 48.993 2.017 -38.378 1.00 72.56 933 GLY A N 1
ATOM 7036 C CA . GLY A 1 933 ? 48.163 2.936 -37.579 1.00 72.56 933 GLY A CA 1
ATOM 7037 C C . GLY A 1 933 ? 48.041 2.532 -36.103 1.00 72.56 933 GLY A C 1
ATOM 7038 O O . GLY A 1 933 ? 48.144 1.352 -35.752 1.00 72.56 933 GLY A O 1
ATOM 7039 N N . LYS A 1 934 ? 47.863 3.513 -35.209 1.00 84.19 934 LYS A N 1
ATOM 7040 C CA . LYS A 1 934 ? 47.660 3.268 -33.770 1.00 84.19 934 LYS A CA 1
ATOM 7041 C C . LYS A 1 934 ? 46.211 2.840 -33.535 1.00 84.19 934 LYS A C 1
ATOM 7043 O O . LYS A 1 934 ? 45.307 3.508 -34.026 1.00 84.19 934 LYS A O 1
ATOM 7048 N N . ALA A 1 935 ? 46.010 1.755 -32.784 1.00 84.12 935 ALA A N 1
ATOM 7049 C CA . ALA A 1 935 ? 44.673 1.329 -32.386 1.00 84.12 935 ALA A CA 1
ATOM 7050 C C . ALA A 1 935 ? 43.981 2.457 -31.603 1.00 84.12 935 ALA A C 1
ATOM 7052 O O . ALA A 1 935 ? 44.593 3.062 -30.715 1.00 84.12 935 ALA A O 1
ATOM 7053 N N . ALA A 1 936 ? 42.738 2.756 -31.961 1.00 85.81 936 ALA A N 1
ATOM 7054 C CA . ALA A 1 936 ? 41.912 3.722 -31.267 1.00 85.81 936 ALA A CA 1
ATOM 7055 C C . ALA A 1 936 ? 41.670 3.242 -29.833 1.00 85.81 936 ALA A C 1
ATOM 7057 O O . ALA A 1 936 ? 41.437 2.058 -29.591 1.00 85.81 936 ALA A O 1
ATOM 7058 N N . SER A 1 937 ? 41.742 4.170 -28.879 1.00 83.88 937 SER A N 1
ATOM 7059 C CA . SER A 1 937 ? 41.230 3.903 -27.540 1.00 83.88 937 SER A CA 1
ATOM 7060 C C . SER A 1 937 ? 39.720 3.981 -27.620 1.00 83.88 937 SER A C 1
ATOM 7062 O O . SER A 1 937 ? 39.193 5.046 -27.938 1.00 83.88 937 SER A O 1
ATOM 7064 N N . LEU A 1 938 ? 39.044 2.883 -27.304 1.00 84.75 938 LEU A N 1
ATOM 7065 C CA . LEU A 1 938 ? 37.607 2.909 -27.089 1.00 84.75 938 LEU A CA 1
ATOM 7066 C C . LEU A 1 938 ? 37.343 3.757 -25.846 1.00 84.75 938 LEU A C 1
ATOM 7068 O O . LEU A 1 938 ? 37.943 3.531 -24.793 1.00 84.75 938 LEU A O 1
ATOM 7072 N N . ARG A 1 939 ? 36.525 4.793 -26.005 1.00 77.69 939 ARG A N 1
ATOM 7073 C CA . ARG A 1 939 ? 35.995 5.590 -24.904 1.00 77.69 939 ARG A CA 1
ATOM 7074 C C . ARG A 1 939 ? 34.486 5.454 -24.936 1.00 77.69 939 ARG A C 1
ATOM 7076 O O . ARG A 1 939 ? 33.887 5.459 -26.009 1.00 77.69 939 ARG A O 1
ATOM 7083 N N . ARG A 1 940 ? 33.907 5.294 -23.755 1.00 75.88 940 ARG A N 1
ATOM 7084 C CA . ARG A 1 940 ? 32.467 5.349 -23.573 1.00 75.88 940 ARG A CA 1
ATOM 7085 C C . ARG A 1 940 ? 32.066 6.819 -23.489 1.00 75.88 940 ARG A C 1
ATOM 7087 O O . ARG A 1 940 ? 32.662 7.552 -22.702 1.00 75.88 940 ARG A O 1
ATOM 7094 N N . ASP A 1 941 ? 31.105 7.226 -24.311 1.00 71.81 941 ASP A N 1
ATOM 7095 C CA . ASP A 1 941 ? 30.613 8.608 -24.323 1.00 71.81 941 ASP A CA 1
ATOM 7096 C C . ASP A 1 941 ? 29.543 8.830 -23.240 1.00 71.81 941 ASP A C 1
ATOM 7098 O O . ASP A 1 941 ? 29.507 9.891 -22.626 1.00 71.81 941 ASP A O 1
ATOM 7102 N N . HIS A 1 942 ? 28.707 7.820 -22.985 1.00 81.62 942 HIS A N 1
ATOM 7103 C CA . HIS A 1 942 ? 27.625 7.809 -21.994 1.00 81.62 942 HIS A CA 1
ATOM 7104 C C . HIS A 1 942 ? 27.307 6.371 -21.561 1.00 81.62 942 HIS A C 1
ATOM 7106 O O . HIS A 1 942 ? 27.725 5.421 -22.229 1.00 81.62 942 HIS A O 1
ATOM 7112 N N . ARG A 1 943 ? 26.589 6.202 -20.447 1.00 88.44 943 ARG A N 1
ATOM 7113 C CA . ARG A 1 943 ? 26.096 4.886 -20.012 1.00 88.44 943 ARG A CA 1
ATOM 7114 C C . ARG A 1 943 ? 24.750 4.585 -20.662 1.00 88.44 943 ARG A C 1
ATOM 7116 O O . ARG A 1 943 ? 24.058 5.499 -21.084 1.00 88.44 943 ARG A O 1
ATOM 7123 N N . MET A 1 944 ? 24.408 3.306 -20.787 1.00 88.62 944 MET A N 1
ATOM 7124 C CA . MET A 1 944 ? 23.180 2.902 -21.488 1.00 88.62 944 MET A CA 1
ATOM 7125 C C . MET A 1 944 ? 21.908 3.211 -20.695 1.00 88.62 944 MET A C 1
ATOM 7127 O O . MET A 1 944 ? 20.881 3.485 -21.300 1.00 88.62 944 MET A O 1
ATOM 7131 N N . ILE A 1 945 ? 21.994 3.167 -19.366 1.00 91.62 945 ILE A N 1
ATOM 7132 C CA . ILE A 1 945 ? 20.928 3.548 -18.443 1.00 91.62 945 ILE A CA 1
ATOM 7133 C C . ILE A 1 945 ? 21.455 4.749 -17.653 1.00 91.62 945 ILE A C 1
ATOM 7135 O O . ILE A 1 945 ? 22.323 4.588 -16.791 1.00 91.62 945 ILE A O 1
ATOM 7139 N N . ASP A 1 946 ? 20.982 5.948 -17.972 1.00 90.44 946 ASP A N 1
ATOM 7140 C CA . ASP A 1 946 ? 21.426 7.196 -17.344 1.00 90.44 946 ASP A CA 1
ATOM 7141 C C . ASP A 1 946 ? 20.216 8.121 -17.134 1.00 90.44 946 ASP A C 1
ATOM 7143 O O . ASP A 1 946 ? 19.637 8.602 -18.104 1.00 90.44 946 ASP A O 1
ATOM 7147 N N . PRO A 1 947 ? 19.765 8.349 -15.890 1.00 90.75 947 PRO A N 1
ATOM 7148 C CA . PRO A 1 947 ? 18.641 9.243 -15.638 1.00 90.75 947 PRO A CA 1
ATOM 7149 C C . PRO A 1 947 ? 18.933 10.688 -16.068 1.00 90.75 947 PRO A C 1
ATOM 7151 O O . PRO A 1 947 ? 20.047 11.177 -15.852 1.00 90.75 947 PRO A O 1
ATOM 7154 N N . PRO A 1 948 ? 17.929 11.436 -16.563 1.00 92.38 948 PRO A N 1
ATOM 7155 C CA . PRO A 1 948 ? 18.069 12.867 -16.805 1.00 92.38 948 PRO A CA 1
ATOM 7156 C C . PRO A 1 948 ? 18.562 13.644 -15.575 1.00 92.38 948 PRO A C 1
ATOM 7158 O O . PRO A 1 948 ? 18.184 13.379 -14.431 1.00 92.38 948 PRO A O 1
ATOM 7161 N N . GLU A 1 949 ? 19.366 14.673 -15.815 1.00 91.88 949 GLU A N 1
ATOM 7162 C CA . GLU A 1 949 ? 19.735 15.653 -14.802 1.00 91.88 949 GLU A CA 1
ATOM 7163 C C . GLU A 1 949 ? 18.643 16.717 -14.673 1.00 91.88 949 GLU A C 1
ATOM 7165 O O . GLU A 1 949 ? 18.028 17.119 -15.662 1.00 91.88 949 GLU A O 1
ATOM 7170 N N . LEU A 1 950 ? 18.420 17.197 -13.450 1.00 92.88 950 LEU A N 1
ATOM 7171 C CA . LEU A 1 950 ? 17.436 18.228 -13.144 1.00 92.88 950 LEU A CA 1
ATOM 7172 C C . LEU A 1 950 ? 18.091 19.325 -12.305 1.00 92.88 950 LEU A C 1
ATOM 7174 O O . LEU A 1 950 ? 18.579 19.066 -11.206 1.00 92.88 950 LEU A O 1
ATOM 7178 N N . GLU A 1 951 ? 18.074 20.549 -12.826 1.00 94.25 951 GLU A N 1
ATOM 7179 C CA . GLU A 1 951 ? 18.501 21.759 -12.125 1.00 94.25 951 GLU A CA 1
ATOM 7180 C C . GLU A 1 951 ? 17.263 22.596 -11.790 1.00 94.25 951 GLU A C 1
ATOM 7182 O O . GLU A 1 951 ? 16.520 22.979 -12.695 1.00 94.25 951 GLU A O 1
ATOM 7187 N N . LEU A 1 952 ? 17.034 22.889 -10.508 1.00 93.25 952 LEU A N 1
ATOM 7188 C CA . LEU A 1 952 ? 15.882 23.671 -10.045 1.00 93.25 952 LEU A CA 1
ATOM 7189 C C . LEU A 1 952 ? 16.293 25.054 -9.547 1.00 93.25 952 LEU A C 1
ATOM 7191 O O . LEU A 1 952 ? 17.378 25.241 -8.994 1.00 93.25 952 LEU A O 1
ATOM 7195 N N . SER A 1 953 ? 15.394 26.019 -9.719 1.00 92.69 953 SER A N 1
ATOM 7196 C CA . SER A 1 953 ? 15.507 27.330 -9.081 1.00 92.69 953 SER A CA 1
ATOM 7197 C C . SER A 1 953 ? 15.152 27.223 -7.590 1.00 92.69 953 SER A C 1
ATOM 7199 O O . SER A 1 953 ? 14.255 26.449 -7.249 1.00 92.69 953 SER A O 1
ATOM 7201 N N . PRO A 1 954 ? 15.810 27.984 -6.694 1.00 88.25 954 PRO A N 1
ATOM 7202 C CA . PRO A 1 954 ? 15.470 27.991 -5.271 1.00 88.25 954 PRO A CA 1
ATOM 7203 C C . PRO A 1 954 ? 14.011 28.396 -5.022 1.00 88.25 954 PRO A C 1
ATOM 7205 O O . PRO A 1 954 ? 13.490 29.282 -5.700 1.00 88.25 954 PRO A O 1
ATOM 7208 N N . ILE A 1 955 ? 13.379 27.778 -4.022 1.00 87.56 955 ILE A N 1
ATOM 7209 C CA . ILE A 1 955 ? 11.997 28.061 -3.611 1.00 87.56 955 ILE A CA 1
ATOM 7210 C C . ILE A 1 955 ? 12.005 28.772 -2.249 1.00 87.56 955 ILE A C 1
ATOM 7212 O O . ILE A 1 955 ? 12.638 28.299 -1.307 1.00 87.56 955 ILE A O 1
ATOM 7216 N N . GLY A 1 956 ? 11.280 29.891 -2.141 1.00 81.31 956 GLY A N 1
ATOM 7217 C CA . GLY A 1 956 ? 11.316 30.787 -0.974 1.00 81.31 956 GLY A CA 1
ATOM 7218 C C . GLY A 1 956 ? 12.450 31.821 -1.053 1.00 81.31 956 GLY A C 1
ATOM 7219 O O . GLY A 1 956 ? 13.357 31.696 -1.875 1.00 81.31 956 GLY A O 1
ATOM 7220 N N . GLU A 1 957 ? 12.400 32.867 -0.220 1.00 73.12 957 GLU A N 1
ATOM 7221 C CA . GLU A 1 957 ? 13.363 33.990 -0.271 1.00 73.12 957 GLU A CA 1
ATOM 7222 C C . GLU A 1 957 ? 14.818 33.570 0.013 1.00 73.12 957 GLU A C 1
ATOM 7224 O O . GLU A 1 957 ? 15.758 34.188 -0.487 1.00 73.12 957 GLU A O 1
ATOM 7229 N N . ASP A 1 958 ? 15.004 32.504 0.789 1.00 74.75 958 ASP A N 1
ATOM 7230 C CA . ASP A 1 958 ? 16.288 31.957 1.236 1.00 74.75 958 ASP A CA 1
ATOM 7231 C C . ASP A 1 958 ? 16.539 30.517 0.749 1.00 74.75 958 ASP A C 1
ATOM 7233 O O . ASP A 1 958 ? 17.526 29.896 1.142 1.00 74.75 958 ASP A O 1
ATOM 7237 N N . GLY A 1 959 ? 15.665 29.974 -0.107 1.00 76.94 959 GLY A N 1
ATOM 7238 C CA . GLY A 1 959 ? 15.726 28.574 -0.534 1.00 76.94 959 GLY A CA 1
ATOM 7239 C C . GLY A 1 959 ? 15.248 27.572 0.524 1.00 76.94 959 GLY A C 1
ATOM 7240 O O . GLY A 1 959 ? 15.419 26.374 0.322 1.00 76.94 959 GLY A O 1
ATOM 7241 N N . SER A 1 960 ? 14.657 28.031 1.635 1.00 78.00 960 SER A N 1
ATOM 7242 C CA . SER A 1 960 ? 14.167 27.165 2.720 1.00 78.00 960 SER A CA 1
ATOM 7243 C C . SER A 1 960 ? 12.951 26.311 2.356 1.00 78.00 960 SER A C 1
ATOM 7245 O O . SER A 1 960 ? 12.536 25.480 3.162 1.00 78.00 960 SER A O 1
ATOM 7247 N N . GLY A 1 961 ? 12.332 26.543 1.192 1.00 85.19 961 GLY A N 1
ATOM 7248 C CA . GLY A 1 961 ? 11.051 25.934 0.837 1.00 85.19 961 GLY A CA 1
ATOM 7249 C C . GLY A 1 961 ? 9.862 26.511 1.613 1.00 85.19 961 GLY A C 1
ATOM 7250 O O . GLY A 1 961 ? 8.761 25.978 1.502 1.00 85.19 961 GLY A O 1
ATOM 7251 N N . VAL A 1 962 ? 10.049 27.592 2.381 1.00 89.94 962 VAL A N 1
ATOM 7252 C CA . VAL A 1 962 ? 8.968 28.287 3.094 1.00 89.94 962 VAL A CA 1
ATOM 7253 C C . VAL A 1 962 ? 8.423 29.431 2.241 1.00 89.94 962 VAL A C 1
ATOM 7255 O O . VAL A 1 962 ? 9.176 30.276 1.753 1.00 89.94 962 VAL A O 1
ATOM 7258 N N . VAL A 1 963 ? 7.102 29.474 2.081 1.00 92.19 963 VAL A N 1
ATOM 7259 C CA . VAL A 1 963 ? 6.385 30.498 1.308 1.00 92.19 963 VAL A CA 1
ATOM 7260 C C . VAL A 1 963 ? 5.112 30.940 2.036 1.00 92.19 963 VAL A C 1
ATOM 7262 O O . VAL A 1 963 ? 4.616 30.223 2.897 1.00 92.19 963 VAL A O 1
ATOM 7265 N N . SER A 1 964 ? 4.566 32.105 1.684 1.00 90.00 964 SER A N 1
ATOM 7266 C CA . SER A 1 964 ? 3.270 32.596 2.195 1.00 90.00 964 SER A CA 1
ATOM 7267 C C . SER A 1 964 ? 2.149 32.580 1.147 1.00 90.00 964 SER A C 1
ATOM 7269 O O . SER A 1 964 ? 0.976 32.691 1.479 1.00 90.00 964 SER A O 1
ATOM 7271 N N . GLY A 1 965 ? 2.483 32.439 -0.140 1.00 90.00 965 GLY A N 1
ATOM 7272 C CA . GLY A 1 965 ? 1.497 32.444 -1.221 1.00 90.00 965 GLY A CA 1
ATOM 7273 C C . GLY A 1 965 ? 0.712 31.133 -1.339 1.00 90.00 965 GLY A C 1
ATOM 7274 O O . GLY A 1 965 ? 1.263 30.050 -1.164 1.00 90.00 965 GLY A O 1
ATOM 7275 N N . GLU A 1 966 ? -0.558 31.223 -1.747 1.00 93.06 966 GLU A N 1
ATOM 7276 C CA . GLU A 1 966 ? -1.404 30.061 -2.090 1.00 93.06 966 GLU A CA 1
ATOM 7277 C C . GLU A 1 966 ? -0.923 29.307 -3.340 1.00 93.06 966 GLU A C 1
ATOM 7279 O O . GLU A 1 966 ? -1.365 28.192 -3.617 1.00 93.06 966 GLU A O 1
ATOM 7284 N N . ARG A 1 967 ? -0.034 29.920 -4.126 1.00 93.69 967 ARG A N 1
ATOM 7285 C CA . ARG A 1 967 ? 0.611 29.314 -5.290 1.00 93.69 967 ARG A CA 1
ATOM 7286 C C . ARG A 1 967 ? 2.089 29.654 -5.281 1.00 93.69 967 ARG A C 1
ATOM 7288 O O . ARG A 1 967 ? 2.480 30.753 -4.887 1.00 93.69 967 ARG A O 1
ATOM 7295 N N . VAL A 1 968 ? 2.896 28.727 -5.775 1.00 94.62 968 VAL A N 1
ATOM 7296 C CA . VAL A 1 968 ? 4.334 28.907 -5.947 1.00 94.62 968 VAL A CA 1
ATOM 7297 C C . VAL A 1 968 ? 4.751 28.484 -7.344 1.00 94.62 968 VAL A C 1
ATOM 7299 O O . VAL A 1 968 ? 4.208 27.545 -7.925 1.00 94.62 968 VAL A O 1
ATOM 7302 N N . LYS A 1 969 ? 5.732 29.193 -7.893 1.00 94.88 969 LYS A N 1
ATOM 7303 C CA . LYS A 1 969 ? 6.301 28.870 -9.192 1.00 94.88 969 LYS A CA 1
ATOM 7304 C C . LYS A 1 969 ? 7.490 27.931 -9.006 1.00 94.88 969 LYS A C 1
ATOM 7306 O O . LYS A 1 969 ? 8.443 28.276 -8.314 1.00 94.88 969 LYS A O 1
ATOM 7311 N N . VAL A 1 970 ? 7.428 26.758 -9.625 1.00 95.50 970 VAL A N 1
ATOM 7312 C CA . VAL A 1 970 ? 8.502 25.759 -9.627 1.00 95.50 970 VAL A CA 1
ATOM 7313 C C . VAL A 1 970 ? 9.129 25.740 -11.015 1.00 95.50 970 VAL A C 1
ATOM 7315 O O . VAL A 1 970 ? 8.483 25.363 -11.993 1.00 95.50 970 VAL A O 1
ATOM 7318 N N . GLU A 1 971 ? 10.383 26.182 -11.109 1.00 96.19 971 GLU A N 1
ATOM 7319 C CA . GLU A 1 971 ? 11.095 26.346 -12.380 1.00 96.19 971 GLU A CA 1
ATOM 7320 C C . GLU A 1 971 ? 12.408 25.577 -12.384 1.00 96.19 971 GLU A C 1
ATOM 7322 O O . GLU A 1 971 ? 13.131 25.535 -11.385 1.00 96.19 971 GLU A O 1
ATOM 7327 N N . GLY A 1 972 ? 12.755 25.029 -13.541 1.00 96.19 972 GLY A N 1
ATOM 7328 C CA . GLY A 1 972 ? 13.995 24.293 -13.697 1.00 96.19 972 GLY A CA 1
ATOM 7329 C C . GLY A 1 972 ? 14.326 23.966 -15.138 1.00 96.19 972 GLY A C 1
ATOM 7330 O O . GLY A 1 972 ? 13.590 24.296 -16.074 1.00 96.19 972 GLY A O 1
ATOM 7331 N N . ILE A 1 973 ? 15.468 23.311 -15.311 1.00 97.31 973 ILE A N 1
ATOM 7332 C CA . ILE A 1 973 ? 15.920 22.817 -16.602 1.00 97.31 973 ILE A CA 1
ATOM 7333 C C . ILE A 1 973 ? 16.362 21.366 -16.452 1.00 97.31 973 ILE A C 1
ATOM 7335 O O . ILE A 1 973 ? 17.246 21.045 -15.660 1.00 97.31 973 ILE A O 1
ATOM 7339 N N . ALA A 1 974 ? 15.737 20.502 -17.242 1.00 96.31 974 ALA A N 1
ATOM 7340 C CA . ALA A 1 974 ? 16.111 19.110 -17.391 1.00 96.31 974 ALA A CA 1
ATOM 7341 C C . ALA A 1 974 ? 17.135 18.946 -18.519 1.00 96.31 974 ALA A C 1
ATOM 7343 O O . ALA A 1 974 ? 17.024 19.613 -19.555 1.00 96.31 974 ALA A O 1
ATOM 7344 N N . ARG A 1 975 ? 18.112 18.049 -18.346 1.00 95.56 975 ARG A N 1
ATOM 7345 C CA . ARG A 1 975 ? 19.151 17.739 -19.341 1.00 95.56 975 ARG A CA 1
ATOM 7346 C C . ARG A 1 975 ? 19.380 16.247 -19.455 1.00 95.56 975 ARG A C 1
ATOM 7348 O O . ARG A 1 975 ? 19.379 15.541 -18.458 1.00 95.56 975 ARG A O 1
ATOM 7355 N N . HIS A 1 976 ? 19.644 15.782 -20.665 1.00 93.44 976 HIS A N 1
ATOM 7356 C CA . HIS A 1 976 ? 20.046 14.406 -20.902 1.00 93.44 976 HIS A CA 1
ATOM 7357 C C . HIS A 1 976 ? 20.924 14.316 -22.153 1.00 93.44 976 HIS A C 1
ATOM 7359 O O . HIS A 1 976 ? 20.804 15.136 -23.065 1.00 93.44 976 HIS A O 1
ATOM 7365 N N . HIS A 1 977 ? 21.836 13.344 -22.212 1.00 86.81 977 HIS A N 1
ATOM 7366 C CA . HIS A 1 977 ? 22.822 13.279 -23.293 1.00 86.81 977 HIS A CA 1
ATOM 7367 C C . HIS A 1 977 ? 22.212 12.863 -24.643 1.00 86.81 977 HIS A C 1
ATOM 7369 O O . HIS A 1 977 ? 22.748 13.243 -25.689 1.00 86.81 977 HIS A O 1
ATOM 7375 N N . THR A 1 978 ? 21.104 12.108 -24.639 1.00 85.81 978 THR A N 1
ATOM 7376 C CA . THR A 1 978 ? 20.332 11.783 -25.851 1.00 85.81 978 THR A CA 1
ATOM 7377 C C . THR A 1 978 ? 19.158 12.735 -26.033 1.00 85.81 978 THR A C 1
ATOM 7379 O O . THR A 1 978 ? 19.115 13.482 -27.010 1.00 85.81 978 THR A O 1
ATOM 7382 N N . ARG A 1 979 ? 18.206 12.697 -25.101 1.00 91.50 979 ARG A N 1
ATOM 7383 C CA . ARG A 1 979 ? 16.948 13.430 -25.160 1.00 91.50 979 ARG A CA 1
ATOM 7384 C C . ARG A 1 979 ? 16.299 13.508 -23.783 1.00 91.50 979 ARG A C 1
ATOM 7386 O O . ARG A 1 979 ? 16.313 12.530 -23.049 1.00 91.50 979 ARG A O 1
ATOM 7393 N N . VAL A 1 980 ? 15.685 14.645 -23.476 1.00 94.88 980 VAL A N 1
ATOM 7394 C CA . VAL A 1 980 ? 14.660 14.767 -22.433 1.00 94.88 980 VAL A CA 1
ATOM 7395 C C . VAL A 1 980 ? 13.310 14.692 -23.133 1.00 94.88 980 VAL A C 1
ATOM 7397 O O . VAL A 1 980 ? 13.037 15.523 -23.998 1.00 94.88 980 VAL A O 1
ATOM 7400 N N . ARG A 1 981 ? 12.491 13.692 -22.809 1.00 93.88 981 ARG A N 1
ATOM 7401 C CA . ARG A 1 981 ? 11.174 13.460 -23.413 1.00 93.88 981 ARG A CA 1
ATOM 7402 C C . ARG A 1 981 ? 10.130 14.407 -22.851 1.00 93.88 981 ARG A C 1
ATOM 7404 O O . ARG A 1 981 ? 9.450 15.058 -23.639 1.00 93.88 981 ARG A O 1
ATOM 7411 N N . ASP A 1 982 ? 10.003 14.491 -21.531 1.00 95.00 982 ASP A N 1
ATOM 7412 C CA . ASP A 1 982 ? 9.035 15.367 -20.872 1.00 95.00 982 ASP A CA 1
ATOM 7413 C C . ASP A 1 982 ? 9.346 15.624 -19.390 1.00 95.00 982 ASP A C 1
ATOM 7415 O O . ASP A 1 982 ? 10.245 15.019 -18.799 1.00 95.00 982 ASP A O 1
ATOM 7419 N N . VAL A 1 983 ? 8.606 16.586 -18.831 1.00 96.12 983 VAL A N 1
ATOM 7420 C CA . VAL A 1 983 ? 8.560 16.927 -17.408 1.00 96.12 983 VAL A CA 1
ATOM 7421 C C . VAL A 1 983 ? 7.111 16.869 -16.928 1.00 96.12 983 VAL A C 1
ATOM 7423 O O . VAL A 1 983 ? 6.222 17.465 -17.542 1.00 96.12 983 VAL A O 1
ATOM 7426 N N . VAL A 1 984 ? 6.886 16.198 -15.801 1.00 95.81 984 VAL A N 1
ATOM 7427 C CA . VAL A 1 984 ? 5.605 16.144 -15.087 1.00 95.81 984 VAL A CA 1
ATOM 7428 C C . VAL A 1 984 ? 5.789 16.727 -13.691 1.00 95.81 984 VAL A C 1
ATOM 7430 O O . VAL A 1 984 ? 6.793 16.445 -13.040 1.00 95.81 984 VAL A O 1
ATOM 7433 N N . VAL A 1 985 ? 4.826 17.525 -13.221 1.00 96.44 985 VAL A N 1
ATOM 7434 C CA . VAL A 1 985 ? 4.791 17.988 -11.825 1.00 96.44 985 VAL A CA 1
ATOM 7435 C C . VAL A 1 985 ? 3.472 17.586 -11.186 1.00 96.44 985 VAL A C 1
ATOM 7437 O O . VAL A 1 985 ? 2.398 17.908 -11.708 1.00 96.44 985 VAL A O 1
ATOM 7440 N N . THR A 1 986 ? 3.559 16.909 -10.046 1.00 95.81 986 THR A N 1
ATOM 74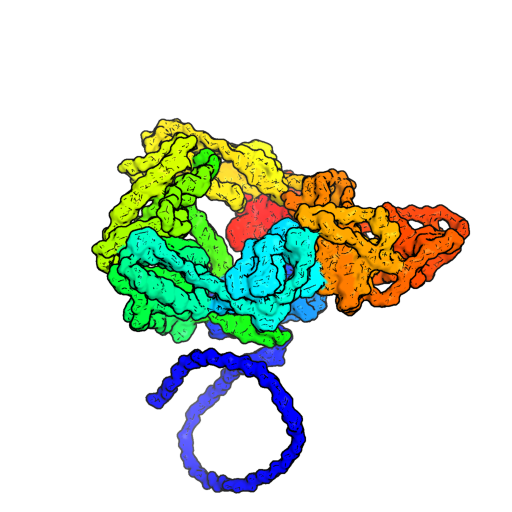41 C CA . THR A 1 986 ? 2.424 16.591 -9.181 1.00 95.81 986 THR A CA 1
ATOM 7442 C C . THR A 1 986 ? 2.559 17.311 -7.845 1.00 95.81 986 THR A C 1
ATOM 7444 O O . THR A 1 986 ? 3.656 17.678 -7.417 1.00 95.81 986 THR A O 1
ATOM 7447 N N . VAL A 1 987 ? 1.428 17.539 -7.185 1.00 94.69 987 VAL A N 1
ATOM 7448 C CA . VAL A 1 987 ? 1.371 18.077 -5.828 1.00 94.69 987 VAL A CA 1
ATOM 7449 C C . VAL A 1 987 ? 0.399 17.270 -4.987 1.00 94.69 987 VAL A C 1
ATOM 7451 O O . VAL A 1 987 ? -0.644 16.820 -5.465 1.00 94.69 987 VAL A O 1
ATOM 7454 N N . ARG A 1 988 ? 0.743 17.109 -3.716 1.00 91.19 988 ARG A N 1
ATOM 7455 C CA . ARG A 1 988 ? -0.107 16.524 -2.690 1.00 91.19 988 ARG A CA 1
ATOM 7456 C C . ARG A 1 988 ? 0.059 17.325 -1.403 1.00 91.19 988 ARG A C 1
ATOM 7458 O O . ARG A 1 988 ? 1.171 17.445 -0.895 1.00 91.19 988 ARG A O 1
ATOM 7465 N N . ALA A 1 989 ? -1.032 17.872 -0.884 1.00 85.38 989 ALA A N 1
ATOM 7466 C CA . ALA A 1 989 ? -1.030 18.512 0.428 1.00 85.38 989 ALA A CA 1
ATOM 7467 C C . ALA A 1 989 ? -0.746 17.482 1.535 1.00 85.38 989 ALA A C 1
ATOM 7469 O O . ALA A 1 989 ? -1.084 16.303 1.387 1.00 85.38 989 ALA A O 1
ATOM 7470 N N . SER A 1 990 ? -0.143 17.914 2.642 1.00 73.12 990 SER A N 1
ATOM 7471 C CA . SER A 1 990 ? -0.030 17.078 3.837 1.00 73.12 990 SER A CA 1
ATOM 7472 C C . SER A 1 990 ? -1.398 16.756 4.434 1.00 73.12 990 SER A C 1
ATOM 7474 O O . SER A 1 990 ? -2.341 17.541 4.343 1.00 73.12 990 SER A O 1
ATOM 7476 N N . GLY A 1 991 ? -1.483 15.594 5.076 1.00 62.25 991 GLY A N 1
ATOM 7477 C CA . GLY A 1 991 ? -2.674 15.133 5.778 1.00 62.25 991 GLY A CA 1
ATOM 7478 C C . GLY A 1 991 ? -3.292 13.862 5.184 1.00 62.25 991 GLY A C 1
ATOM 7479 O O . GLY A 1 991 ? -2.995 13.463 4.048 1.00 62.25 991 GLY A O 1
ATOM 7480 N N . PRO A 1 992 ? -4.153 13.190 5.964 1.00 53.12 992 PRO A N 1
ATOM 7481 C CA . PRO A 1 992 ? -4.802 11.962 5.534 1.00 53.12 992 PRO A CA 1
ATOM 7482 C C . PRO A 1 992 ? -5.709 12.227 4.325 1.00 53.12 992 PRO A C 1
ATOM 7484 O O . PRO A 1 992 ? -6.394 13.245 4.254 1.00 53.12 992 PRO A O 1
ATOM 7487 N N . ALA A 1 993 ? -5.696 11.296 3.368 1.00 58.53 993 ALA A N 1
ATOM 7488 C CA . ALA A 1 993 ? -6.584 11.271 2.200 1.00 58.53 993 ALA A CA 1
ATOM 7489 C C . ALA A 1 993 ? -6.542 12.487 1.245 1.00 58.53 993 ALA A C 1
ATOM 7491 O O . ALA A 1 993 ? -7.411 12.610 0.385 1.00 58.53 993 ALA A O 1
ATOM 7492 N N . GLN A 1 994 ? -5.519 13.347 1.319 1.00 70.69 994 GLN A N 1
ATOM 7493 C CA . GLN A 1 994 ? -5.302 14.371 0.290 1.00 70.69 994 GLN A CA 1
ATOM 7494 C C . GLN A 1 994 ? -4.895 13.702 -1.034 1.00 70.69 994 GLN A C 1
ATOM 7496 O O . GLN A 1 994 ? -3.875 12.994 -1.042 1.00 70.69 994 GLN A O 1
ATOM 7501 N N . PRO A 1 995 ? -5.653 13.885 -2.135 1.00 76.50 995 PRO A N 1
ATOM 7502 C CA . PRO A 1 995 ? -5.333 13.263 -3.411 1.00 76.50 995 PRO A CA 1
ATOM 7503 C C . PRO A 1 995 ? -4.065 13.885 -3.992 1.00 76.50 995 PRO A C 1
ATOM 7505 O O . PRO A 1 995 ? -3.821 15.089 -3.887 1.00 76.50 995 PRO A O 1
ATOM 7508 N N . GLU A 1 996 ? -3.249 13.049 -4.620 1.00 87.25 996 GLU A N 1
ATOM 7509 C CA . GLU A 1 996 ? -2.187 13.543 -5.484 1.00 87.25 996 GLU A CA 1
ATOM 7510 C C . GLU A 1 996 ? -2.809 14.099 -6.763 1.00 87.25 996 GLU A C 1
ATOM 7512 O O . GLU A 1 996 ? -3.734 13.509 -7.313 1.00 87.25 996 GLU A O 1
ATOM 7517 N N . ARG A 1 997 ? -2.328 15.251 -7.225 1.00 89.94 997 ARG A N 1
ATOM 7518 C CA . ARG A 1 997 ? -2.838 15.900 -8.433 1.00 89.94 997 ARG A CA 1
ATOM 7519 C C . ARG A 1 997 ? -1.694 16.234 -9.359 1.00 89.94 997 ARG A C 1
ATOM 7521 O O . ARG A 1 997 ? -0.710 16.845 -8.942 1.00 89.94 997 ARG A O 1
ATOM 7528 N N . LYS A 1 998 ? -1.840 15.890 -10.633 1.00 94.12 998 LYS A N 1
ATOM 7529 C CA . LYS A 1 998 ? -0.951 16.379 -11.682 1.00 94.12 998 LYS A CA 1
ATOM 7530 C C . LYS A 1 998 ? -1.321 17.819 -12.000 1.00 94.12 998 LYS A C 1
ATOM 7532 O O . LYS A 1 998 ? -2.453 18.098 -12.363 1.00 94.12 998 LYS A O 1
ATOM 7537 N N . VAL A 1 999 ? -0.369 18.732 -11.848 1.00 94.50 999 VAL A N 1
ATOM 7538 C CA . VAL A 1 999 ? -0.592 20.178 -12.033 1.00 94.50 999 VAL A CA 1
ATOM 7539 C C . VAL A 1 999 ? 0.152 20.739 -13.236 1.00 94.50 999 VAL A C 1
ATOM 7541 O O . VAL A 1 999 ? -0.108 21.866 -13.652 1.00 94.50 999 VAL A O 1
ATOM 7544 N N . PHE A 1 1000 ? 1.074 19.963 -13.807 1.00 95.44 1000 PHE A N 1
ATOM 7545 C CA . PHE A 1 1000 ? 1.839 20.379 -14.971 1.00 95.44 1000 PHE A CA 1
ATOM 7546 C C . PHE A 1 1000 ? 2.321 19.190 -15.802 1.00 95.44 1000 PHE A C 1
ATOM 7548 O O . PHE A 1 1000 ? 2.728 18.155 -15.266 1.00 95.44 1000 PHE A O 1
ATOM 7555 N N . TYR A 1 1001 ? 2.346 19.391 -17.117 1.00 95.56 1001 TYR A N 1
ATOM 7556 C CA . TYR A 1 1001 ? 2.955 18.497 -18.093 1.00 95.56 1001 TYR A CA 1
ATOM 7557 C C . TYR A 1 1001 ? 3.593 19.307 -19.221 1.00 95.56 1001 TYR A C 1
ATOM 7559 O O . TYR A 1 1001 ? 2.976 20.235 -19.748 1.00 95.56 1001 TYR A O 1
ATOM 7567 N N . LEU A 1 1002 ? 4.809 18.937 -19.620 1.00 95.06 1002 LEU A N 1
ATOM 7568 C CA . LEU A 1 1002 ? 5.485 19.527 -20.769 1.00 95.06 1002 LEU A CA 1
ATOM 7569 C C . LEU A 1 1002 ? 6.276 18.476 -21.543 1.00 95.06 1002 LEU A C 1
ATOM 7571 O O . LEU A 1 1002 ? 7.253 17.941 -21.027 1.00 95.06 1002 LEU A O 1
ATOM 7575 N N . ALA A 1 1003 ? 5.908 18.254 -22.806 1.00 94.19 1003 ALA A N 1
ATOM 7576 C CA . ALA A 1 1003 ? 6.650 17.407 -23.734 1.00 94.19 1003 ALA A CA 1
ATOM 7577 C C . ALA A 1 1003 ? 7.708 18.179 -24.531 1.00 94.19 1003 ALA A C 1
ATOM 7579 O O . ALA A 1 1003 ? 7.459 19.282 -25.028 1.00 94.19 1003 ALA A O 1
ATOM 7580 N N . ASN A 1 1004 ? 8.875 17.563 -24.731 1.00 93.75 1004 ASN A N 1
ATOM 7581 C CA . ASN A 1 1004 ? 9.879 18.065 -25.654 1.00 93.75 1004 ASN A CA 1
ATOM 7582 C C . ASN A 1 1004 ? 9.518 17.694 -27.096 1.00 93.75 1004 ASN A C 1
ATOM 7584 O O . ASN A 1 1004 ? 9.548 16.522 -27.491 1.00 93.75 1004 ASN A O 1
ATOM 7588 N N . ARG A 1 1005 ? 9.227 18.721 -27.897 1.00 90.38 1005 ARG A N 1
ATOM 7589 C CA . ARG A 1 1005 ? 8.899 18.591 -29.324 1.00 90.38 1005 ARG A CA 1
ATOM 7590 C C . ARG A 1 1005 ? 10.109 18.234 -30.185 1.00 90.38 1005 ARG A C 1
ATOM 7592 O O . ARG A 1 1005 ? 9.937 17.709 -31.282 1.00 90.38 1005 ARG A O 1
ATOM 7599 N N . ALA A 1 1006 ? 11.324 18.516 -29.717 1.00 90.81 1006 ALA A N 1
ATOM 7600 C CA . ALA A 1 1006 ? 12.535 18.131 -30.424 1.00 90.81 1006 ALA A CA 1
ATOM 7601 C C . ALA A 1 1006 ? 12.817 16.634 -30.210 1.00 90.81 1006 ALA A C 1
ATOM 7603 O O . ALA A 1 1006 ? 12.893 16.144 -29.080 1.00 90.81 1006 ALA A O 1
ATOM 7604 N N . LEU A 1 1007 ? 12.964 15.903 -31.318 1.00 87.25 1007 LEU A N 1
ATOM 7605 C CA . LEU A 1 1007 ? 13.279 14.469 -31.313 1.00 87.25 1007 LEU A CA 1
ATOM 7606 C C . LEU A 1 1007 ? 14.789 14.203 -31.371 1.00 87.25 1007 LEU A C 1
ATOM 7608 O O . LEU A 1 1007 ? 15.253 13.208 -30.825 1.00 87.25 1007 LEU A O 1
ATOM 7612 N N . GLU A 1 1008 ? 15.550 15.095 -32.008 1.00 87.94 1008 GLU A N 1
ATOM 7613 C CA . GLU A 1 1008 ? 16.997 14.976 -32.205 1.00 87.94 1008 GLU A CA 1
ATOM 7614 C C . GLU A 1 1008 ? 17.688 16.349 -32.106 1.00 87.94 1008 GLU A C 1
ATOM 7616 O O . GLU A 1 1008 ? 17.044 17.399 -32.150 1.00 87.94 1008 GLU A O 1
ATOM 7621 N N . GLY A 1 1009 ? 19.020 16.346 -32.009 1.00 89.69 1009 GLY A N 1
ATOM 7622 C CA . GLY A 1 1009 ? 19.835 17.561 -31.928 1.00 89.69 1009 GLY A CA 1
ATOM 7623 C C . GLY A 1 1009 ? 19.938 18.142 -30.515 1.00 89.69 1009 GLY A C 1
ATOM 7624 O O . GLY A 1 1009 ? 19.521 17.529 -29.537 1.00 89.69 1009 GLY A O 1
ATOM 7625 N N . GLU A 1 1010 ? 20.536 19.328 -30.390 1.00 91.00 1010 GLU A N 1
ATOM 7626 C CA . GLU A 1 1010 ? 20.799 19.945 -29.078 1.00 91.00 1010 GLU A CA 1
ATOM 7627 C C . GLU A 1 1010 ? 19.520 20.384 -28.349 1.00 91.00 1010 GLU A C 1
ATOM 7629 O O . GLU A 1 1010 ? 19.465 20.329 -27.124 1.00 91.00 1010 GLU A O 1
ATOM 7634 N N . GLU A 1 1011 ? 18.464 20.751 -29.080 1.00 91.94 1011 GLU A N 1
ATOM 7635 C CA . GLU A 1 1011 ? 17.161 21.097 -28.491 1.00 91.94 1011 GLU A CA 1
ATOM 7636 C C . GLU A 1 1011 ? 16.460 19.875 -27.868 1.00 91.94 1011 GLU A C 1
ATOM 7638 O O . GLU A 1 1011 ? 15.733 20.010 -26.888 1.00 91.94 1011 GLU A O 1
ATOM 7643 N N . ALA A 1 1012 ? 16.718 18.660 -28.370 1.00 93.25 1012 ALA A N 1
ATOM 7644 C CA . ALA A 1 1012 ? 16.168 17.436 -27.785 1.00 93.25 1012 ALA A CA 1
ATOM 7645 C C . ALA A 1 1012 ? 16.795 17.117 -26.416 1.00 93.25 1012 ALA A C 1
ATOM 7647 O O . ALA A 1 1012 ? 16.150 16.515 -25.561 1.00 93.25 1012 ALA A O 1
ATOM 7648 N N . LYS A 1 1013 ? 18.037 17.553 -26.181 1.00 95.12 1013 LYS A N 1
ATOM 7649 C CA . LYS A 1 1013 ? 18.838 17.234 -24.986 1.00 95.12 1013 LYS A CA 1
ATOM 7650 C C . LYS A 1 1013 ? 18.513 18.078 -23.756 1.00 95.12 1013 LYS A C 1
ATOM 7652 O O . LYS A 1 1013 ? 19.048 17.811 -22.682 1.00 95.12 1013 LYS A O 1
ATOM 7657 N N . SER A 1 1014 ? 17.684 19.111 -23.888 1.00 96.31 1014 SER A N 1
ATOM 7658 C CA . SER A 1 1014 ? 17.375 20.035 -22.796 1.00 96.31 1014 SER A CA 1
ATOM 7659 C C . SER A 1 1014 ? 15.919 20.481 -22.844 1.00 96.31 1014 SER A C 1
ATOM 7661 O O . SER A 1 1014 ? 15.425 20.849 -23.904 1.00 96.31 1014 SER A O 1
ATOM 7663 N N . LEU A 1 1015 ? 15.260 20.546 -21.686 1.00 96.75 1015 LEU A N 1
ATOM 7664 C CA . LEU A 1 1015 ? 13.885 21.034 -21.565 1.00 96.75 1015 LEU A CA 1
ATOM 7665 C C . LEU A 1 1015 ? 13.747 21.948 -20.341 1.00 96.75 1015 LEU A C 1
ATOM 7667 O O . LEU A 1 1015 ? 13.882 21.504 -19.204 1.00 96.75 1015 LEU A O 1
ATOM 7671 N N . GLY A 1 1016 ? 13.511 23.240 -20.579 1.00 96.75 1016 GLY A N 1
ATOM 7672 C CA . GLY A 1 1016 ? 13.182 24.203 -19.523 1.00 96.75 1016 GLY A CA 1
ATOM 7673 C C . GLY A 1 1016 ? 11.685 24.196 -19.232 1.00 96.75 1016 GLY A C 1
ATOM 7674 O O . GLY A 1 1016 ? 10.887 24.145 -20.168 1.00 96.75 1016 GLY A O 1
ATOM 7675 N N . PHE A 1 1017 ? 11.301 24.270 -17.959 1.00 96.81 1017 PHE A N 1
ATOM 7676 C CA . PHE A 1 1017 ? 9.899 24.263 -17.544 1.00 96.81 1017 PHE A CA 1
ATOM 7677 C C . PHE A 1 1017 ? 9.623 25.265 -16.417 1.00 96.81 1017 PHE A C 1
ATOM 7679 O O . PHE A 1 1017 ? 10.527 25.713 -15.712 1.00 96.81 1017 PHE A O 1
ATOM 7686 N N . SER A 1 1018 ? 8.344 25.608 -16.268 1.00 97.12 1018 SER A N 1
ATOM 7687 C CA . SER A 1 1018 ? 7.830 26.530 -15.258 1.00 97.12 1018 SER A CA 1
ATOM 7688 C C . SER A 1 1018 ? 6.403 26.120 -14.901 1.00 97.12 1018 SER A C 1
ATOM 7690 O O . SER A 1 1018 ? 5.483 26.374 -15.681 1.00 97.12 1018 SER A O 1
ATOM 7692 N N . ALA A 1 1019 ? 6.223 25.513 -13.733 1.00 96.00 1019 ALA A N 1
ATOM 7693 C CA . ALA A 1 1019 ? 4.934 25.051 -13.231 1.00 96.00 1019 ALA A CA 1
ATOM 7694 C C . ALA A 1 1019 ? 4.393 25.991 -12.143 1.00 96.00 1019 ALA A C 1
ATOM 7696 O O . ALA A 1 1019 ? 5.121 26.378 -11.232 1.00 96.00 1019 ALA A O 1
ATOM 7697 N N . GLU A 1 1020 ? 3.107 26.332 -12.216 1.00 95.44 1020 GLU A N 1
ATOM 7698 C CA . GLU A 1 1020 ? 2.389 27.023 -11.139 1.00 95.44 1020 GLU A CA 1
ATOM 7699 C C . GLU A 1 1020 ? 1.727 25.992 -10.223 1.00 95.44 1020 GLU A C 1
ATOM 7701 O O . GLU A 1 1020 ? 0.707 25.400 -10.579 1.00 95.44 1020 GLU A O 1
ATOM 7706 N N . VAL A 1 1021 ? 2.295 25.791 -9.038 1.00 95.50 1021 VAL A N 1
ATOM 7707 C CA . VAL A 1 1021 ? 1.862 24.764 -8.090 1.00 95.50 1021 VAL A CA 1
ATOM 7708 C C . VAL A 1 1021 ? 0.950 25.382 -7.023 1.00 95.50 1021 VAL A C 1
ATOM 7710 O O . VAL A 1 1021 ? 1.389 26.296 -6.322 1.00 95.50 1021 VAL A O 1
ATOM 7713 N N . PRO A 1 1022 ? -0.308 24.926 -6.883 1.00 93.75 1022 PRO A N 1
ATOM 7714 C CA . PRO A 1 1022 ? -1.180 25.333 -5.784 1.00 93.75 1022 PRO A CA 1
ATOM 7715 C C . PRO A 1 1022 ? -0.735 24.690 -4.464 1.00 93.75 1022 PRO A C 1
ATOM 7717 O O . PRO A 1 1022 ? -0.326 23.530 -4.449 1.00 93.75 1022 PRO A O 1
ATOM 7720 N N . LEU A 1 1023 ? -0.841 25.433 -3.362 1.00 92.56 1023 LEU A N 1
ATOM 7721 C CA . LEU A 1 1023 ? -0.412 25.014 -2.029 1.00 92.56 1023 LEU A CA 1
ATOM 7722 C C . LEU A 1 1023 ? -1.558 25.112 -1.019 1.00 92.56 1023 LEU A C 1
ATOM 7724 O O . LEU A 1 1023 ? -2.204 26.157 -0.895 1.00 92.56 1023 LEU A O 1
ATOM 7728 N N . ALA A 1 1024 ? -1.762 24.044 -0.252 1.00 90.12 1024 ALA A N 1
ATOM 7729 C CA . ALA A 1 1024 ? -2.570 24.056 0.963 1.00 90.12 1024 ALA A CA 1
ATOM 7730 C C . ALA A 1 1024 ? -1.772 24.624 2.151 1.00 90.12 1024 ALA A C 1
ATOM 7732 O O . ALA A 1 1024 ? -0.560 24.823 2.046 1.00 90.12 1024 ALA A O 1
ATOM 7733 N N . ALA A 1 1025 ? -2.455 24.894 3.268 1.00 87.44 1025 ALA A N 1
ATOM 7734 C CA . ALA A 1 1025 ? -1.818 25.292 4.527 1.00 87.44 1025 ALA A CA 1
ATOM 7735 C C . ALA A 1 1025 ? -0.818 24.228 4.988 1.00 87.44 1025 ALA A C 1
ATOM 7737 O O . ALA A 1 1025 ? -1.084 23.033 4.850 1.00 87.44 1025 ALA A O 1
ATOM 7738 N N . GLY A 1 1026 ? 0.316 24.657 5.542 1.00 88.31 1026 GLY A N 1
ATOM 7739 C CA . GLY A 1 1026 ? 1.348 23.752 6.030 1.00 88.31 1026 GLY A CA 1
ATOM 7740 C C . GLY A 1 1026 ? 2.163 23.101 4.912 1.00 88.31 1026 GLY A C 1
ATOM 7741 O O . GLY A 1 1026 ? 2.465 23.715 3.886 1.00 88.31 1026 GLY A O 1
ATOM 7742 N N . SER A 1 1027 ? 2.598 21.864 5.137 1.00 89.06 1027 SER A N 1
ATOM 7743 C CA . SER A 1 1027 ? 3.538 21.186 4.242 1.00 89.06 1027 SER A CA 1
ATOM 7744 C C . SER A 1 1027 ? 2.841 20.618 2.993 1.00 89.06 1027 SER A C 1
ATOM 7746 O O . SER A 1 1027 ? 1.734 20.087 3.053 1.00 89.06 1027 SER A O 1
ATOM 7748 N N . ASN A 1 1028 ? 3.479 20.750 1.831 1.00 91.31 1028 ASN A N 1
ATOM 7749 C CA . ASN A 1 1028 ? 2.991 20.252 0.546 1.00 91.31 1028 ASN A CA 1
ATOM 7750 C C . ASN A 1 1028 ? 4.110 19.471 -0.142 1.00 91.31 1028 ASN A C 1
ATOM 7752 O O . ASN A 1 1028 ? 5.209 19.994 -0.334 1.00 91.31 1028 ASN A O 1
ATOM 7756 N N . ARG A 1 1029 ? 3.821 18.240 -0.561 1.00 92.38 1029 ARG A N 1
ATOM 7757 C CA . ARG A 1 1029 ? 4.741 17.398 -1.324 1.00 92.38 1029 ARG A CA 1
ATOM 7758 C C . ARG A 1 1029 ? 4.587 17.689 -2.809 1.00 92.38 1029 ARG A C 1
ATOM 7760 O O . ARG A 1 1029 ? 3.527 17.441 -3.376 1.00 92.38 1029 ARG A O 1
ATOM 7767 N N . VAL A 1 1030 ? 5.647 18.166 -3.444 1.00 94.62 1030 VAL A N 1
ATOM 7768 C CA . VAL A 1 1030 ? 5.719 18.384 -4.891 1.00 94.62 1030 VAL A CA 1
ATOM 7769 C C . VAL A 1 1030 ? 6.673 17.360 -5.483 1.00 94.62 1030 VAL A C 1
ATOM 7771 O O . VAL A 1 1030 ? 7.838 17.307 -5.090 1.00 94.62 1030 VAL A O 1
ATOM 7774 N N . GLN A 1 1031 ? 6.204 16.550 -6.428 1.00 94.69 1031 GLN A N 1
ATOM 7775 C CA . GLN A 1 1031 ? 7.066 15.618 -7.151 1.00 94.69 1031 GLN A CA 1
ATOM 7776 C C . GLN A 1 1031 ? 7.262 16.096 -8.584 1.00 94.69 1031 GLN A C 1
ATOM 7778 O O . GLN A 1 1031 ? 6.315 16.451 -9.282 1.00 94.69 1031 GLN A O 1
ATOM 7783 N N . ILE A 1 1032 ? 8.520 16.116 -9.013 1.00 95.38 1032 ILE A N 1
ATOM 7784 C CA . ILE A 1 1032 ? 8.936 16.454 -10.367 1.00 95.38 1032 ILE A CA 1
ATOM 7785 C C . ILE A 1 1032 ? 9.505 15.190 -10.985 1.00 95.38 1032 ILE A C 1
ATOM 7787 O O . ILE A 1 1032 ? 10.460 14.605 -10.471 1.00 95.38 1032 ILE A O 1
ATOM 7791 N N . LEU A 1 1033 ? 8.914 14.782 -12.093 1.00 93.88 1033 LEU A N 1
ATOM 7792 C CA . LEU A 1 1033 ? 9.313 13.616 -12.849 1.00 93.88 1033 LEU A CA 1
ATOM 7793 C C . LEU A 1 1033 ? 9.870 14.070 -14.197 1.00 93.88 1033 LEU A C 1
ATOM 7795 O O . LEU A 1 1033 ? 9.194 14.771 -14.946 1.00 93.88 1033 LEU A O 1
ATOM 7799 N N . VAL A 1 1034 ? 11.103 13.672 -14.497 1.00 95.00 1034 VAL A N 1
ATOM 7800 C CA . VAL A 1 1034 ? 11.782 13.959 -15.764 1.00 95.00 1034 VAL A CA 1
ATOM 7801 C C . VAL A 1 1034 ? 12.121 12.648 -16.443 1.00 95.00 1034 VAL A C 1
ATOM 7803 O O . VAL A 1 1034 ? 12.758 11.794 -15.831 1.00 95.00 1034 VAL A O 1
ATOM 7806 N N . ARG A 1 1035 ? 11.743 12.496 -17.709 1.00 92.62 1035 ARG A N 1
ATOM 7807 C CA . ARG A 1 1035 ? 11.918 11.236 -18.441 1.00 92.62 1035 ARG A CA 1
ATOM 7808 C C . ARG A 1 1035 ? 12.775 11.427 -19.678 1.00 92.62 1035 ARG A C 1
ATOM 7810 O O . ARG A 1 1035 ? 12.623 12.434 -20.372 1.00 92.62 1035 ARG A O 1
ATOM 7817 N N . ASP A 1 1036 ? 13.645 10.471 -19.987 1.00 86.81 1036 ASP A N 1
ATOM 7818 C CA . ASP A 1 1036 ? 14.229 10.346 -21.330 1.00 86.81 1036 ASP A CA 1
ATOM 7819 C C . ASP A 1 1036 ? 13.365 9.420 -22.218 1.00 86.81 1036 ASP A C 1
ATOM 7821 O O . ASP A 1 1036 ? 13.169 9.699 -23.402 1.00 86.81 1036 ASP A O 1
ATOM 7825 N N . HIS A 1 1037 ? 12.772 8.381 -21.624 1.00 81.31 1037 HIS A N 1
ATOM 7826 C CA . HIS A 1 1037 ? 11.803 7.447 -22.187 1.00 81.31 1037 HIS A CA 1
ATOM 7827 C C . HIS A 1 1037 ? 10.892 6.862 -21.084 1.00 81.31 1037 HIS A C 1
ATOM 7829 O O . HIS A 1 1037 ? 10.811 7.408 -19.992 1.00 81.31 1037 HIS A O 1
ATOM 7835 N N . ASP A 1 1038 ? 10.126 5.804 -21.376 1.00 70.62 1038 ASP A N 1
ATOM 7836 C CA . ASP A 1 1038 ? 9.045 5.333 -20.491 1.00 70.62 1038 ASP A CA 1
ATOM 7837 C C . ASP A 1 1038 ? 9.498 4.768 -19.133 1.00 70.62 1038 ASP A C 1
ATOM 7839 O O . ASP A 1 1038 ? 8.650 4.614 -18.254 1.00 70.62 1038 ASP A O 1
ATOM 7843 N N . LYS A 1 1039 ? 10.782 4.418 -18.959 1.00 73.25 1039 LYS A N 1
ATOM 7844 C CA . LYS A 1 1039 ? 11.273 3.728 -17.752 1.00 73.25 1039 LYS A CA 1
ATOM 7845 C C . LYS A 1 1039 ? 12.491 4.366 -17.099 1.00 73.25 1039 LYS A C 1
ATOM 7847 O O . LYS A 1 1039 ? 12.547 4.389 -15.876 1.00 73.25 1039 LYS A O 1
ATOM 7852 N N . VAL A 1 1040 ? 13.405 4.964 -17.862 1.00 84.81 1040 VAL A N 1
ATOM 7853 C CA . VAL A 1 1040 ? 14.496 5.729 -17.249 1.00 84.81 1040 VAL A CA 1
ATOM 7854 C C . VAL A 1 1040 ? 14.014 7.140 -16.917 1.00 84.81 1040 VAL A C 1
ATOM 7856 O O . VAL A 1 1040 ? 13.764 8.002 -17.763 1.00 84.81 1040 VAL A O 1
ATOM 7859 N N . GLU A 1 1041 ? 13.848 7.368 -15.620 1.00 89.25 1041 GLU A N 1
ATOM 7860 C CA . GLU A 1 1041 ? 13.328 8.616 -15.096 1.00 89.25 1041 GLU A CA 1
ATOM 7861 C C . GLU A 1 1041 ? 14.151 9.154 -13.929 1.00 89.25 1041 GLU A C 1
ATOM 7863 O O . GLU A 1 1041 ? 14.788 8.426 -13.168 1.00 89.25 1041 GLU A O 1
ATOM 7868 N N . ARG A 1 1042 ? 14.111 10.475 -13.766 1.00 89.44 1042 ARG A N 1
ATOM 7869 C CA . ARG A 1 1042 ? 14.551 11.157 -12.557 1.00 89.44 1042 ARG A CA 1
ATOM 7870 C C . ARG A 1 1042 ? 13.323 11.675 -11.832 1.00 89.44 1042 ARG A C 1
ATOM 7872 O O . ARG A 1 1042 ? 12.678 12.618 -12.290 1.00 89.44 1042 ARG A O 1
ATOM 7879 N N . ARG A 1 1043 ? 13.042 11.087 -10.671 1.00 89.94 1043 ARG A N 1
ATOM 7880 C CA . ARG A 1 1043 ? 12.089 11.632 -9.705 1.00 89.94 1043 ARG A CA 1
ATOM 7881 C C . ARG A 1 1043 ? 12.816 12.548 -8.732 1.00 89.94 1043 ARG A C 1
ATOM 7883 O O . ARG A 1 1043 ? 13.873 12.199 -8.209 1.00 89.94 1043 ARG A O 1
ATOM 7890 N N . HIS A 1 1044 ? 12.253 13.721 -8.497 1.00 89.75 1044 HIS A N 1
ATOM 7891 C CA . HIS A 1 1044 ? 12.738 14.667 -7.509 1.00 89.75 1044 HIS A CA 1
ATOM 7892 C C . HIS A 1 1044 ? 11.573 15.125 -6.641 1.00 89.75 1044 HIS A C 1
ATOM 7894 O O . HIS A 1 1044 ? 10.566 15.604 -7.156 1.00 89.75 1044 HIS A O 1
ATOM 7900 N N . GLU A 1 1045 ? 11.705 14.953 -5.332 1.00 90.06 1045 GLU A N 1
ATOM 7901 C CA . GLU A 1 1045 ? 10.684 15.340 -4.365 1.00 90.06 1045 GLU A CA 1
ATOM 7902 C C . GLU A 1 1045 ? 11.116 16.605 -3.626 1.00 90.06 1045 GLU A C 1
ATOM 7904 O O . GLU A 1 1045 ? 12.238 16.694 -3.129 1.00 90.06 1045 GLU A O 1
ATOM 7909 N N . LEU A 1 1046 ? 10.199 17.564 -3.547 1.00 89.50 1046 LEU A N 1
ATOM 7910 C CA . LEU A 1 1046 ? 10.332 18.809 -2.807 1.00 89.50 1046 LEU A CA 1
ATOM 7911 C C . LEU A 1 1046 ? 9.214 18.898 -1.777 1.00 89.50 1046 LEU A C 1
ATOM 7913 O O . LEU A 1 1046 ? 8.066 18.562 -2.072 1.00 89.50 1046 LEU A O 1
ATOM 7917 N N . TRP A 1 1047 ? 9.529 19.431 -0.603 1.00 90.12 1047 TRP A N 1
ATOM 7918 C CA . TRP A 1 1047 ? 8.521 19.822 0.373 1.00 90.12 1047 TRP A CA 1
ATOM 7919 C C . TRP A 1 1047 ? 8.483 21.335 0.484 1.00 90.12 1047 TRP A C 1
ATOM 7921 O O . TRP A 1 1047 ? 9.503 21.977 0.731 1.00 90.12 1047 TRP A O 1
ATOM 7931 N N . ILE A 1 1048 ? 7.298 21.897 0.269 1.00 92.44 1048 ILE A N 1
ATOM 7932 C CA . ILE A 1 1048 ? 7.060 23.336 0.310 1.00 92.44 1048 ILE A CA 1
ATOM 7933 C C . ILE A 1 1048 ? 6.104 23.615 1.462 1.00 92.44 1048 ILE A C 1
ATOM 7935 O O . ILE A 1 1048 ? 4.969 23.138 1.463 1.00 92.44 1048 ILE A O 1
ATOM 7939 N N . PHE A 1 1049 ? 6.568 24.379 2.445 1.00 91.62 1049 PHE A N 1
ATOM 7940 C CA . PHE A 1 1049 ? 5.773 24.756 3.605 1.00 91.62 1049 PHE A CA 1
ATOM 7941 C C . PHE A 1 1049 ? 5.114 26.112 3.362 1.00 91.62 1049 PHE A C 1
ATOM 7943 O O . PHE A 1 1049 ? 5.797 27.134 3.248 1.00 91.62 1049 PHE A O 1
ATOM 7950 N N . ARG A 1 1050 ? 3.782 26.127 3.301 1.00 92.25 1050 ARG A N 1
ATOM 7951 C CA . ARG A 1 1050 ? 2.991 27.352 3.273 1.00 92.25 1050 ARG A CA 1
ATOM 7952 C C . ARG A 1 1050 ? 2.740 27.801 4.710 1.00 92.25 1050 ARG A C 1
ATOM 7954 O O . ARG A 1 1050 ? 1.974 27.161 5.427 1.00 92.25 1050 ARG A O 1
ATOM 7961 N N . ALA A 1 1051 ? 3.400 28.877 5.125 1.00 85.31 1051 ALA A N 1
ATOM 7962 C CA . ALA A 1 1051 ? 3.107 29.512 6.402 1.00 85.31 1051 ALA A CA 1
ATOM 7963 C C . ALA A 1 1051 ? 1.708 30.138 6.344 1.00 85.31 1051 ALA A C 1
ATOM 7965 O O . ALA A 1 1051 ? 1.390 30.826 5.374 1.00 85.31 1051 ALA A O 1
ATOM 7966 N N . ASP A 1 1052 ? 0.891 29.884 7.362 1.00 74.31 1052 ASP A N 1
ATOM 7967 C CA . ASP A 1 1052 ? -0.333 30.651 7.567 1.00 74.31 1052 ASP A CA 1
ATOM 7968 C C . ASP A 1 1052 ? 0.052 32.032 8.134 1.00 74.31 1052 ASP A C 1
ATOM 7970 O O . ASP A 1 1052 ? 0.936 32.121 8.994 1.00 74.31 1052 ASP A O 1
ATOM 7974 N N . ASP A 1 1053 ? -0.548 33.094 7.586 1.00 49.03 1053 ASP A N 1
ATOM 7975 C CA . ASP A 1 1053 ? -0.337 34.492 8.004 1.00 49.03 1053 ASP A CA 1
ATOM 7976 C C . ASP A 1 1053 ? -0.902 34.795 9.403 1.00 49.03 1053 ASP A C 1
ATOM 7978 O O . ASP A 1 1053 ? -2.023 34.321 9.718 1.00 49.03 1053 ASP A O 1
#

Solvent-accessible surface area (backbone atoms only — not comparable to full-atom values): 56218 Å² total; per-residue (Å²): 144,80,84,88,80,82,91,75,92,72,90,76,87,83,84,88,79,88,79,88,80,92,83,86,91,82,88,86,86,89,80,86,87,89,84,90,84,88,82,88,83,90,80,90,79,92,75,84,82,77,81,79,81,73,78,75,52,71,71,66,64,40,77,79,51,97,53,43,65,54,48,52,52,45,44,50,45,73,74,54,43,43,63,70,86,55,70,45,33,60,62,22,49,52,39,11,45,51,42,34,24,68,78,34,82,56,36,41,64,46,81,55,96,67,27,42,41,36,32,45,56,89,46,73,53,76,44,63,49,86,60,28,81,40,53,61,43,24,42,54,53,49,49,56,53,50,52,54,46,35,67,74,70,67,53,59,72,66,67,39,50,55,51,51,52,39,35,45,37,18,34,32,41,64,63,26,58,65,32,37,69,32,51,49,66,56,37,51,52,50,51,32,64,43,58,33,41,42,27,19,36,36,65,42,71,43,62,54,100,46,33,37,31,28,72,39,52,37,85,98,20,34,30,41,76,50,66,56,52,60,69,28,31,44,48,26,52,68,70,18,44,28,45,60,45,50,59,67,59,51,49,58,69,56,34,50,61,61,75,37,77,46,39,36,34,26,40,49,98,58,36,83,45,81,37,70,30,52,16,29,82,36,74,58,85,31,61,50,71,48,77,41,87,82,45,22,43,35,36,33,41,54,40,30,22,82,57,32,33,59,54,46,48,52,51,54,51,51,51,54,75,75,42,85,64,41,16,32,36,39,36,27,51,71,6,67,17,54,42,59,70,28,31,54,50,42,47,20,26,56,36,66,64,56,53,48,38,34,40,41,38,78,91,44,80,48,71,43,68,39,43,90,58,58,69,51,59,80,69,50,28,32,26,33,37,33,20,45,47,10,15,38,26,35,34,39,40,54,32,19,32,47,55,66,54,52,28,51,32,29,27,33,48,19,43,15,52,25,67,38,72,46,75,49,74,45,61,65,97,82,45,61,28,24,39,31,34,46,38,28,38,40,21,24,24,88,79,38,81,24,56,64,49,24,38,58,22,64,33,30,51,41,66,25,38,35,43,74,52,83,44,36,37,33,79,77,67,62,58,57,54,52,50,49,31,43,55,54,39,55,66,52,37,54,60,76,86,78,40,70,60,38,58,53,47,43,68,72,50,58,52,91,37,74,38,56,35,59,68,32,23,45,72,34,75,74,63,46,85,76,82,58,93,89,59,59,76,65,62,72,40,58,67,54,43,52,41,49,53,50,14,51,68,30,47,85,32,74,44,41,68,50,28,62,73,47,43,63,64,55,47,53,58,51,32,55,53,27,50,50,52,42,46,60,54,38,51,90,63,70,47,52,67,76,85,82,95,73,91,71,99,59,89,59,50,34,50,44,46,68,49,66,69,93,60,66,44,50,32,56,44,75,44,57,43,38,39,37,44,28,34,70,38,93,51,74,43,54,42,30,32,35,33,27,43,35,82,46,76,95,60,32,69,52,30,38,57,61,16,58,37,50,54,68,37,70,52,74,50,77,41,83,44,66,50,62,41,54,45,56,49,37,48,49,59,43,31,42,36,27,30,67,53,78,76,61,99,63,60,36,20,59,29,74,46,78,42,44,36,36,33,56,74,58,47,37,48,32,31,39,71,45,45,30,13,29,53,84,32,49,84,50,30,52,57,60,58,79,69,58,93,71,48,73,78,48,82,78,90,65,54,41,48,51,42,40,27,68,47,36,60,55,24,21,29,31,49,30,40,41,37,33,25,78,29,34,52,29,72,40,36,36,36,37,43,36,73,75,43,48,54,35,38,34,51,77,51,33,62,40,78,48,72,62,39,52,54,70,32,73,51,63,28,26,30,48,36,37,29,25,71,80,38,58,58,92,45,50,42,29,34,36,47,35,37,31,22,75,67,54,72,41,60,37,45,42,76,45,72,43,63,33,48,80,89,73,63,54,39,41,76,50,55,81,90,66,15,33,29,24,26,36,84,91,47,65,38,60,27,14,43,15,67,45,90,88,38,60,72,55,39,72,44,55,52,64,41,24,44,59,36,47,29,32,31,79,67,22,32,26,27,78,46,95,53,60,42,40,53,31,18,28,60,42,91,48,42,41,86,40,95,76,78,70,65,60,80,89,62,75,83,62,58,82,44,59,49,38,47,78,49,72,60,75,39,44,98,82,49,73,24,48,40,72,57,61,53,47,79,53,38,36,40,36,35,28,97,69,33,29,38,35,42,37,33,34,38,25,44,63,56,85,83,50,65,76,40,70,68,40,72,48,50,48,85,41,84,59,63,77,66,2,18,42,46,75,53,75,36,71,44,77,48,51,79,38,37,23,44,34,40,39,39,32,24,47,54,101,56,39,45,29,78,46,76,46,40,38,21,21,52,82,132

Nearest PDB structures (foldseek):
  8sxg-assembly1_A  TM=8.711E-01  e=1.068E-26  Pseudomonas aeruginosa
  5wql-assembly2_C  TM=6.970E-01  e=8.408E-24  Escherichia coli K-12
  6iqr-assembly1_A  TM=5.215E-01  e=6.968E-21  Escherichia coli K-12
  6iqs-assembly1_D  TM=6.667E-01  e=6.102E-14  Escherichia coli K-12
  6iqu-assembly1_B-2  TM=5.655E-01  e=3.668E-14  Escherichia coli K-12

pLDDT: mean 85.69, std 16.42, range [21.75, 98.44]